Protein AF-0000000083548789 (afdb_homodimer)

Solvent-accessible surface area (backbone atoms only — not comparable to full-atom values): 50582 Å² total; per-residue (Å²): 132,78,58,49,59,59,56,53,53,43,53,48,51,43,50,51,48,50,52,41,48,50,51,41,47,54,51,46,51,50,50,49,52,54,50,52,53,52,49,53,49,50,53,55,50,49,50,51,50,49,52,34,51,51,50,52,55,51,58,64,68,51,67,77,79,74,74,56,68,56,52,54,54,32,48,56,54,71,66,38,31,76,62,40,72,41,51,42,34,34,21,36,82,84,69,48,79,61,34,48,75,57,78,70,80,72,64,95,68,59,84,54,45,68,62,39,51,53,39,13,72,72,68,33,71,45,74,44,79,54,98,46,26,35,42,35,27,31,44,32,63,52,97,95,39,71,65,28,31,38,35,36,51,42,76,41,51,67,60,51,52,50,51,53,51,52,52,51,41,44,54,53,44,42,50,52,38,47,54,53,49,40,52,54,44,46,59,54,47,48,58,58,45,49,45,50,49,44,45,37,50,24,42,54,29,48,75,72,67,40,73,84,69,59,61,78,48,93,51,70,31,60,65,16,52,35,28,53,40,50,52,50,50,49,52,48,46,54,50,46,54,53,50,45,51,52,50,50,51,51,37,51,51,51,50,51,50,50,53,51,52,52,52,50,49,38,52,46,45,48,50,53,34,56,60,53,46,54,42,37,51,53,36,31,52,34,24,50,50,34,49,73,42,66,82,38,61,68,52,40,48,53,31,22,52,49,32,35,51,37,31,52,36,50,51,50,33,36,50,46,52,38,49,46,46,65,55,64,53,52,81,88,62,64,60,65,40,81,41,51,52,37,60,54,51,50,54,54,48,63,71,44,43,64,59,38,52,73,57,45,39,46,80,49,76,51,61,47,92,42,78,44,76,41,40,61,69,54,49,52,54,37,51,52,42,53,50,50,48,39,59,66,46,38,39,84,68,23,42,38,39,38,37,32,46,77,58,90,55,29,38,39,41,35,45,34,22,42,10,49,37,40,51,78,84,48,58,83,44,48,49,36,73,57,35,66,81,77,52,90,65,40,80,73,51,71,74,58,31,44,55,46,23,48,34,50,51,52,37,44,75,64,65,25,49,76,46,75,51,51,39,67,68,61,6,37,35,38,37,35,38,36,70,102,133,76,57,50,59,59,56,52,52,45,52,48,51,44,50,51,47,49,52,41,47,51,50,40,46,53,53,45,52,50,49,49,53,53,49,52,54,51,49,53,50,50,53,54,50,51,50,50,50,49,51,36,49,51,51,52,53,52,59,62,69,51,66,79,82,77,74,61,67,56,50,54,54,31,49,56,56,71,68,38,32,76,61,40,73,41,49,42,33,34,23,37,83,85,70,48,78,58,34,45,73,58,77,71,78,72,61,94,65,57,86,54,45,68,62,39,51,53,40,13,73,73,70,34,73,46,73,45,80,53,98,45,27,36,43,34,26,32,45,33,64,53,97,94,40,73,65,29,30,37,35,37,49,43,76,40,50,68,61,50,52,51,52,53,51,51,52,51,42,46,54,54,44,42,51,52,37,47,54,53,51,41,52,54,45,46,58,56,46,48,59,57,46,49,46,52,48,45,45,37,51,24,43,54,29,47,75,70,67,40,72,84,69,58,61,77,46,93,51,71,33,59,65,17,53,38,29,53,40,50,52,51,50,49,51,48,44,54,49,46,54,52,50,45,50,52,50,52,52,50,37,50,51,50,50,52,49,49,52,50,51,52,52,52,48,38,52,47,45,47,52,54,34,56,60,53,46,54,45,37,52,53,36,31,50,35,23,51,50,36,52,73,42,66,82,40,61,68,51,41,48,52,32,23,50,50,32,34,51,38,30,53,36,51,49,50,32,37,51,45,51,38,48,47,46,64,56,65,52,53,82,87,61,65,59,65,40,82,42,51,52,35,61,54,51,50,52,52,47,63,70,45,44,63,60,38,51,72,56,46,39,45,80,50,77,51,62,47,90,43,78,45,76,40,39,62,70,55,50,52,54,37,51,51,41,52,51,50,47,38,61,68,45,38,39,85,68,24,44,39,38,38,38,33,48,76,58,89,54,29,37,38,40,34,45,34,23,42,10,49,38,40,52,77,85,48,60,83,44,47,49,37,74,57,35,67,83,76,51,92,65,41,83,72,52,71,74,56,30,43,56,48,23,47,35,50,51,50,36,45,74,64,65,24,49,75,46,78,52,50,40,64,68,61,6,37,35,38,39,35,37,36,70,103

Nearest PDB structures (foldseek):
  6rh7-assembly1_B  TM=7.199E-01  e=1.228E-19  Thermotoga maritima
  7zp0-assembly1_A  TM=7.993E-01  e=2.854E-17  Escherichia coli 'BL21-Gold(DE3)pLysS AG'
  3d36-assembly1_A  TM=7.873E-01  e=4.530E-15  Geobacillus stearothermophilus 10
  3d36-assembly1_B  TM=7.666E-01  e=2.774E-15  Geobacillus stearothermophilus 10
  9eut-assembly1_B  TM=3.731E-01  e=9.069E-14  Pseudomonas aeruginosa

Sequence (968 aa):
MKIGIKFKLIAFTGSLLLVVILFLSVFVLNGIKSYQDKEDEAILFKQKDMFEQYFSERSSLGNNGTRDKAELARGSIFNKPWLRTIPASVYDTKGELLSGFKVDGKLNENKEKNTMIEYAMQGKVSFAKKDGVIYFYSPIKYKNGIVAILELEYSVKESALFYDNIKKMFYGTGFAALIFGVILGIIYFFNLTRDIYIMKDSVENIQRGNFHKIQLANRNDELGELSKGIVFMSNTIEKNIEELKVERDSLNNAIDKLKKMDKEQKEFIGNVTHEFKTPITIIKAYAELIGMYENDLCLINDGTTNISKECDRLATMVDKVLNLSALEKYDFEIRKKEVNLKEIIDEICARIMGKIKKNDLTFKSNIEDIIVTIDEESLRHVIINLIDNAIKYNRPSGSIDIECHKNGNKITIIVADTGIGICKEDLPKIFEPFYRVESHRSRETGGAGLGLALVKKLVEKQQGTINVDSKLNEGTIFSIEFSIMKIGIKFKLIAFTGSLLLVVILFLSVFVLNGIKSYQDKEDEAILFKQKDMFEQYFSERSSLGNNGTRDKAELARGSIFNKPWLRTIPASVYDTKGELLSGFKVDGKLNENKEKNTMIEYAMQGKVSFAKKDGVIYFYSPIKYKNGIVAILELEYSVKESALFYDNIKKMFYGTGFAALIFGVILGIIYFFNLTRDIYIMKDSVENIQRGNFHKIQLANRNDELGELSKGIVFMSNTIEKNIEELKVERDSLNNAIDKLKKMDKEQKEFIGNVTHEFKTPITIIKAYAELIGMYENDLCLINDGTTNISKECDRLATMVDKVLNLSALEKYDFEIRKKEVNLKEIIDEICARIMGKIKKNDLTFKSNIEDIIVTIDEESLRHVIINLIDNAIKYNRPSGSIDIECHKNGNKITIIVADTGIGICKEDLPKIFEPFYRVESHRSRETGGAGLGLALVKKLVEKQQGTINVDSKLNEGTIFSIEFSI

Secondary structure (DSSP, 8-state):
----HHHHHHHHHHHHHHHHHHHHHHHHHHHHHHHHHHHHHHHHHHHHHHHHHHHHHHHHH--SS---HHHHHHHHHHH-GGGGSS-EEEE-TTS-EEEES-SSTTSS--TTHHHHHHHHHTT--EEEEETTEEEEEEEEEETTEEEEEEEEEEE-HHHHHHHHHHHHHHHHHHHHHHHHHHHHHHHHHHHHHHHHHHHHHHHHHHHTT-GGG------SSHHHHHHHHHHHHHHHHHHHHHHHHHHHHHHHHHHHHHHHHHHHHHHHHHHHHHHHHHHHHHHHHHHHHHHH-TT-HHHHHHHHHHHHHHHHHHHHHHHHHHHHHHH---GGG---EEEEHHHHHHHHHHHHHHHHHHTT-EEEEEE---EEEE-HHHHHHHHHHHHHHHHHTPPTT-EEEEEEEEETTEEEEEEEE-SS---TTTGGGTTSTT-----TTTTTS---S-HHHHHHHHHHHTT-EEEEEEETTTEEEEEEEEE-/----HHHHHHHHHHHHHHHHHHHHHHHHHHHHHHHHHHHHHHHHHHHHHHHHHHHHHHHHH--SS---HHHHHHHHHHH-GGGGSS-EEEE-TTS-EEEES-SSTTSS--TTHHHHHHHHHTT--EEEEETTEEEEEEEEEETTEEEEEEEEEEE-HHHHHHHHHHHHHHHHHHHHHHHHHHHHHHHHHHHHHHHHHHHHHHHHHHHTT-GGG------SSHHHHHHHHHHHHHHHHHHHHHHHHHHHHHHHHHHHHHHHHHHHHHHHHHHHHHHHHHHHHHHHHHHHHHHH-TT-HHHHHHHHHHHHHHHHHHHHHHHHHHHHHHH---GGG---EEEEHHHHHHHHHHHHHHHHHHTT-EEEEEE---EEEE-HHHHHHHHHHHHHHHHHTPPTT-EEEEEEEEETTEEEEEEEE-SS---TTTGGGTTSTT-----TTTTTS---S-HHHHHHHHHHHTT-EEEEEEETTTEEEEEEEEE-

Foldseek 3Di:
DDDDPLCVQLVVLLVVLVVVLVVVLVVVLVVLVVVLVVVVVVVVVVLLVVLLVQLQVQVVVPPDPPPDSLVSSQVSCPPDPVSPPWWKWKFFLVRHTSHTPDPPVPPPDPVCSVVQSVQQNVQDWDWDDDPQWIWIWHFRDDPHHGGIIMTTIDGRVVVVVVSVVVSVVSVVVSVVVSVVSSVVSSVVVVLVVVLVVLQVVQVVCLVVVNLVSHDQDPDDDPSNVVSVVSNVVSVVVVVVVVVVVVVVVVVVVVVVVVVVVVVVVVVLVVLLVVLLVVLVVLLVVLVVVCVVCVPPPVSVVVSVVSNVVSVVLNVQSVVLSVVLVVLVDDLVRWQWDKDWPVVLLVVLCVVCVVVCVVQQEAEEEAEDGDIDTGRSVLVSLLNNLLVVVLSLFADHNWYWYWYWDDDDQKIKIKIWIQGQWDDPVCQVCLLPFQDDDPDPCVSVRRDSSHSNVSNQVSLVSQVKHWDKDIDGNRTIMIMIMHGD/DDDDPLCVQLVVLLVVLVVVLVVVLVVVLVVLVVVLVVVVVVVVVVLLVVLLVQLQVQVVVPPPDDDDSLVSSQVSCPPDPVSPPWWKWKFFLVRHTSHTPDPPPDPPDPPCSVVQSVQQNVQDWDWDDDPQWIWIWHFRDDPHHGGIIMITIHGRPVVVVVSVVVSVVSVVVSVVVSVVSSVVSSVVVVLVVVLVVLQVVQVVCLVVVNLVSHDQDPDDDPSNVVSVVSNVVSVVVVVVVVVVVVVVVVVVVVVVVVVVVVVVVVVLVVLLVVLLVVLVVLLVVLVVVCVVVVPPPVSVVVSVVSNVQSVVLNVQSVVLSVVLVVLVDDLVRWQWDKDWPVVLLVVLCVVCVVVCVVQQEAEEEAEDGDIDTGRSVLVSLLNNLLVVVLSLFADHNWYWYWYWDDDDQKIKIKIKIQGQWDDPVCQVPLLPFQDDDPDPCVSVRRYRSHSNVSNQVSLVSQVKHWDKDIDGNGTIMIMIMHGD

Organism: NCBI:txid360422

InterPro domains:
  IPR003594 Histidine kinase/HSP90-like ATPase domain [PF02518] (375-482)
  IPR003594 Histidine kinase/HSP90-like ATPase domain [SM00387] (374-484)
  IPR003661 Signal transduction histidine kinase, dimerisation/phosphoacceptor domain [PF00512] (265-328)
  IPR003661 Signal transduction histidine kinase, dimerisation/phosphoacceptor domain [SM00388] (264-330)
  IPR003661 Signal transduction histidine kinase, dimerisation/phosphoacceptor domain [cd00082] (262-325)
  IPR004358 Signal transduction histidine kinase-related protein, C-terminal [PR00344] (411-425)
  IPR004358 Signal transduction histidine kinase-related protein, C-terminal [PR00344] (429-439)
  IPR004358 Signal transduction histidine kinase-related protein, C-terminal [PR00344] (446-464)
  IPR004358 Signal transduction histidine kinase-related protein, C-terminal [PR00344] (470-483)
  IPR005467 Histidine kinase domain [PS50109] (271-484)
  IPR036097 Signal transduction histidine kinase, dimerisation/phosphoacceptor domain superfamily [SSF47384] (250-329)
  IPR036890 Histidine kinase/HSP90-like ATPase superfamily [G3DSA:3.30.565.10] (328-484)
  IPR036890 Histidine kinase/HSP90-like ATPase superfamily [SSF55874] (320-482)
  IPR050351 Bacteriophytochrome/Sensor protein kinase WalK/GraS-like [PTHR45453] (176-482)

Radius of gyration: 65.87 Å; Cα contacts (8 Å, |Δi|>4): 1433; chains: 2; bounding box: 42×192×125 Å

Structure (mmCIF, N/CA/C/O backbone):
data_AF-0000000083548789-model_v1
#
loop_
_entity.id
_entity.type
_entity.pdbx_description
1 polymer 'histidine kinase'
#
loop_
_atom_site.group_PDB
_atom_site.id
_atom_site.type_symbol
_atom_site.label_atom_id
_atom_site.label_alt_id
_atom_site.label_comp_id
_atom_site.label_asym_id
_atom_site.label_entity_id
_atom_site.label_seq_id
_atom_site.pdbx_PDB_ins_code
_atom_site.Cartn_x
_atom_site.Cartn_y
_atom_site.Cartn_z
_atom_site.occupancy
_atom_site.B_iso_or_equiv
_atom_site.auth_seq_id
_atom_site.auth_comp_id
_atom_site.auth_asym_id
_atom_site.auth_atom_id
_atom_site.pdbx_PDB_model_num
ATOM 1 N N . MET A 1 1 ? 15.766 23 -2.227 1 54.34 1 MET A N 1
ATOM 2 C CA . MET A 1 1 ? 15.906 22.469 -0.876 1 54.34 1 MET A CA 1
ATOM 3 C C . MET A 1 1 ? 14.547 22.156 -0.271 1 54.34 1 MET A C 1
ATOM 5 O O . MET A 1 1 ? 13.641 22.984 -0.298 1 54.34 1 MET A O 1
ATOM 9 N N . LYS A 1 2 ? 14.281 21 0.141 1 72.44 2 LYS A N 1
ATOM 10 C CA . LYS A 1 2 ? 13.016 20.5 0.677 1 72.44 2 LYS A CA 1
ATOM 11 C C . LYS A 1 2 ? 12.766 21.047 2.082 1 72.44 2 LYS A C 1
ATOM 13 O O . LYS A 1 2 ? 13.562 20.828 2.99 1 72.44 2 LYS A O 1
ATOM 18 N N . ILE A 1 3 ? 11.805 22 2.174 1 85.25 3 ILE A N 1
ATOM 19 C CA . ILE A 1 3 ? 11.469 22.531 3.494 1 85.25 3 ILE A CA 1
ATOM 20 C C . ILE A 1 3 ? 10.469 21.594 4.18 1 85.25 3 ILE A C 1
ATOM 22 O O . ILE A 1 3 ? 9.445 21.25 3.6 1 85.25 3 ILE A O 1
ATOM 26 N N . GLY A 1 4 ? 10.75 21.25 5.418 1 92 4 GLY A N 1
ATOM 27 C CA . GLY A 1 4 ? 9.914 20.328 6.164 1 92 4 GLY A CA 1
ATOM 28 C C . GLY A 1 4 ? 8.562 20.891 6.539 1 92 4 GLY A C 1
ATOM 29 O O . GLY A 1 4 ? 8.422 22.109 6.703 1 92 4 GLY A O 1
ATOM 30 N N . ILE A 1 5 ? 7.613 20.078 6.535 1 93.12 5 ILE A N 1
ATOM 31 C CA . ILE A 1 5 ? 6.246 20.469 6.84 1 93.12 5 ILE A CA 1
ATOM 32 C C . ILE A 1 5 ? 6.195 21.109 8.227 1 93.12 5 ILE A C 1
ATOM 34 O O . ILE A 1 5 ? 5.438 22.062 8.461 1 93.12 5 ILE A O 1
ATOM 38 N N . LYS A 1 6 ? 7.07 20.672 9.148 1 93.06 6 LYS A N 1
ATOM 39 C CA . LYS A 1 6 ? 7.129 21.219 10.5 1 93.06 6 LYS A CA 1
ATOM 40 C C . LYS A 1 6 ? 7.551 22.688 10.477 1 93.06 6 LYS A C 1
ATOM 42 O O . LYS A 1 6 ? 6.898 23.531 11.086 1 93.06 6 LYS A O 1
ATOM 47 N N . PHE A 1 7 ? 8.57 22.969 9.742 1 94.06 7 PHE A N 1
ATOM 48 C CA . PHE A 1 7 ? 9.078 24.328 9.633 1 94.06 7 PHE A CA 1
ATOM 49 C C . PHE A 1 7 ? 8.062 25.234 8.945 1 94.06 7 PHE A C 1
ATOM 51 O O . PHE A 1 7 ? 7.883 26.391 9.336 1 94.06 7 PHE A O 1
ATOM 58 N N . LYS A 1 8 ? 7.422 24.734 7.969 1 94.06 8 LYS A N 1
ATOM 59 C CA . LYS A 1 8 ? 6.43 25.531 7.242 1 94.06 8 LYS A CA 1
ATOM 60 C C . LYS A 1 8 ? 5.277 25.938 8.148 1 94.06 8 LYS A C 1
ATOM 62 O O . LYS A 1 8 ? 4.844 27.094 8.125 1 94.06 8 LYS A O 1
ATOM 67 N N . LEU A 1 9 ? 4.824 25.031 8.984 1 94.56 9 LEU A N 1
ATOM 68 C CA . LEU A 1 9 ? 3.699 25.297 9.883 1 94.56 9 LEU A CA 1
ATOM 69 C C . LEU A 1 9 ? 4.086 26.281 10.969 1 94.56 9 LEU A C 1
ATOM 71 O O . LEU A 1 9 ? 3.326 27.203 11.273 1 94.56 9 LEU A O 1
ATOM 75 N N . ILE A 1 10 ? 5.289 26.125 11.469 1 94.12 10 ILE A N 1
ATOM 76 C CA . ILE A 1 10 ? 5.777 27.016 12.516 1 94.12 10 ILE A CA 1
ATOM 77 C C . ILE A 1 10 ? 6.012 28.406 11.945 1 94.12 10 ILE A C 1
ATOM 79 O O . ILE A 1 10 ? 5.656 29.406 12.578 1 94.12 10 ILE A O 1
ATOM 83 N N . ALA A 1 11 ? 6.621 28.438 10.758 1 94.81 11 ALA A N 1
ATOM 84 C CA . ALA A 1 11 ? 6.883 29.719 10.102 1 94.81 11 ALA A CA 1
ATOM 85 C C . ALA A 1 11 ? 5.582 30.453 9.797 1 94.81 11 ALA A C 1
ATOM 87 O O . ALA A 1 11 ? 5.5 31.672 9.961 1 94.81 11 ALA A O 1
ATOM 88 N N . PHE A 1 12 ? 4.594 29.719 9.43 1 95.31 12 PHE A N 1
ATOM 89 C CA . PHE A 1 12 ? 3.297 30.328 9.148 1 95.31 12 PHE A CA 1
ATOM 90 C C . PHE A 1 12 ? 2.678 30.875 10.422 1 95.31 12 PHE A C 1
ATOM 92 O O . PHE A 1 12 ? 2.199 32.031 10.438 1 95.31 12 PHE A O 1
ATOM 99 N N . THR A 1 13 ? 2.68 30.094 11.445 1 94 13 THR A N 1
ATOM 100 C CA . THR A 1 13 ? 2.086 30.516 12.711 1 94 13 THR A CA 1
ATOM 101 C C . THR A 1 13 ? 2.799 31.734 13.266 1 94 13 THR A C 1
ATOM 103 O O . THR A 1 13 ? 2.152 32.688 13.734 1 94 13 THR A O 1
ATOM 106 N N . GLY A 1 14 ? 4.129 31.688 13.203 1 95.12 14 GLY A N 1
ATOM 107 C CA . GLY A 1 14 ? 4.902 32.844 13.656 1 95.12 14 GLY A CA 1
ATOM 108 C C . GLY A 1 14 ? 4.613 34.094 12.867 1 95.12 14 GLY A C 1
ATOM 109 O O . GLY A 1 14 ? 4.461 35.156 13.445 1 95.12 14 GLY A O 1
ATOM 110 N N . SER A 1 15 ? 4.512 33.938 11.578 1 95.81 15 SER A N 1
ATOM 111 C CA . SER A 1 15 ? 4.211 35.094 10.719 1 95.81 15 SER A CA 1
ATOM 112 C C . SER A 1 15 ? 2.811 35.625 10.984 1 95.81 15 SER A C 1
ATOM 114 O O . SER A 1 15 ? 2.594 36.844 10.961 1 95.81 15 SER A O 1
ATOM 116 N N . LEU A 1 16 ? 1.87 34.688 11.172 1 95.25 16 LEU A N 1
ATOM 117 C CA . LEU A 1 16 ? 0.494 35.094 11.461 1 95.25 16 LEU A CA 1
ATOM 118 C C . LEU A 1 16 ? 0.41 35.844 12.766 1 95.25 16 LEU A C 1
ATOM 120 O O . LEU A 1 16 ? -0.262 36.875 12.844 1 95.25 16 LEU A O 1
ATOM 124 N N . LEU A 1 17 ? 1.098 35.375 13.773 1 95.69 17 LEU A N 1
ATOM 125 C CA . LEU A 1 17 ? 1.132 36.062 15.062 1 95.69 17 LEU A CA 1
ATOM 126 C C . LEU A 1 17 ? 1.761 37.438 14.938 1 95.69 17 LEU A C 1
ATOM 128 O O . LEU A 1 17 ? 1.265 38.406 15.523 1 95.69 17 LEU A O 1
ATOM 132 N N . LEU A 1 18 ? 2.822 37.5 14.18 1 95.38 18 LEU A N 1
ATOM 133 C CA . LEU A 1 18 ? 3.521 38.75 13.984 1 95.38 18 LEU A CA 1
ATOM 134 C C . LEU A 1 18 ? 2.613 39.781 13.305 1 95.38 18 LEU A C 1
ATOM 136 O O . LEU A 1 18 ? 2.574 40.938 13.711 1 95.38 18 LEU A O 1
ATOM 140 N N . VAL A 1 19 ? 1.877 39.375 12.312 1 94.06 19 VAL A N 1
ATOM 141 C CA . VAL A 1 19 ? 0.982 40.25 11.57 1 94.06 19 VAL A CA 1
ATOM 142 C C . VAL A 1 19 ? -0.124 40.781 12.484 1 94.06 19 VAL A C 1
ATOM 144 O O . VAL A 1 19 ? -0.461 41.969 12.461 1 94.06 19 VAL A O 1
ATOM 147 N N . VAL A 1 20 ? -0.667 39.875 13.32 1 93.5 20 VAL A N 1
ATOM 148 C CA . VAL A 1 20 ? -1.769 40.219 14.203 1 93.5 20 VAL A CA 1
ATOM 149 C C . VAL A 1 20 ? -1.275 41.188 15.273 1 93.5 20 VAL A C 1
ATOM 151 O O . VAL A 1 20 ? -1.944 42.188 15.586 1 93.5 20 VAL A O 1
ATOM 154 N N . ILE A 1 21 ? -0.069 40.938 15.82 1 94.19 21 ILE A N 1
ATOM 155 C CA . ILE A 1 21 ? 0.51 41.812 16.859 1 94.19 21 ILE A CA 1
ATOM 156 C C . ILE A 1 21 ? 0.807 43.188 16.266 1 94.19 21 ILE A C 1
ATOM 158 O O . ILE A 1 21 ? 0.496 44.219 16.891 1 94.19 21 ILE A O 1
ATOM 162 N N . LEU A 1 22 ? 1.375 43.25 15.078 1 93.88 22 LEU A N 1
ATOM 163 C CA . LEU A 1 22 ? 1.689 44.5 14.422 1 93.88 22 LEU A CA 1
ATOM 164 C C . LEU A 1 22 ? 0.417 45.281 14.094 1 93.88 22 LEU A C 1
ATOM 166 O O . LEU A 1 22 ? 0.37 46.5 14.242 1 93.88 22 LEU A O 1
ATOM 170 N N . PHE A 1 23 ? -0.598 44.531 13.656 1 93.69 23 PHE A N 1
ATOM 171 C CA . PHE A 1 23 ? -1.876 45.156 13.336 1 93.69 23 PHE A CA 1
ATOM 172 C C . PHE A 1 23 ? -2.496 45.781 14.578 1 93.69 23 PHE A C 1
ATOM 174 O O . PHE A 1 23 ? -2.908 46.969 14.547 1 93.69 23 PHE A O 1
ATOM 181 N N . LEU A 1 24 ? -2.518 45.062 15.617 1 92.44 24 LEU A N 1
ATOM 182 C CA . LEU A 1 24 ? -3.092 45.562 16.859 1 92.44 24 LEU A CA 1
ATOM 183 C C . LEU A 1 24 ? -2.303 46.75 17.391 1 92.44 24 LEU A C 1
ATOM 185 O O . LEU A 1 24 ? -2.887 47.75 17.797 1 92.44 24 LEU A O 1
ATOM 189 N N . SER A 1 25 ? -0.961 46.656 17.344 1 93.25 25 SER A N 1
ATOM 190 C CA . SER A 1 25 ? -0.085 47.688 17.875 1 93.25 25 SER A CA 1
ATOM 191 C C . SER A 1 25 ? -0.228 49 17.078 1 93.25 25 SER A C 1
ATOM 193 O O . SER A 1 25 ? -0.414 50.062 17.672 1 93.25 25 SER A O 1
ATOM 195 N N . VAL A 1 26 ? -0.231 48.969 15.789 1 93.38 26 VAL A N 1
ATOM 196 C CA . VAL A 1 26 ? -0.266 50.156 14.945 1 93.38 26 VAL A CA 1
ATOM 197 C C . VAL A 1 26 ? -1.623 50.844 15.07 1 93.38 26 VAL A C 1
ATOM 199 O O . VAL A 1 26 ? -1.696 52.062 15.203 1 93.38 26 VAL A O 1
ATOM 202 N N . PHE A 1 27 ? -2.676 50.031 15.156 1 93.31 27 PHE A N 1
ATOM 203 C CA . PHE A 1 27 ? -4.012 50.625 15.188 1 93.31 27 PHE A CA 1
ATOM 204 C C . PHE A 1 27 ? -4.293 51.25 16.547 1 93.31 27 PHE A C 1
ATOM 206 O O . PHE A 1 27 ? -4.84 52.375 16.609 1 93.31 27 PHE A O 1
ATOM 213 N N . VAL A 1 28 ? -3.898 50.594 17.594 1 92.75 28 VAL A N 1
ATOM 214 C CA . VAL A 1 28 ? -4.145 51.125 18.938 1 92.75 28 VAL A CA 1
ATOM 215 C C . VAL A 1 28 ? -3.281 52.375 19.156 1 92.75 28 VAL A C 1
ATOM 217 O O . VAL A 1 28 ? -3.758 53.375 19.688 1 92.75 28 VAL A O 1
ATOM 220 N N . LEU A 1 29 ? -2.016 52.312 18.719 1 93.88 29 LEU A N 1
ATOM 221 C CA . LEU A 1 29 ? -1.115 53.438 18.906 1 93.88 29 LEU A CA 1
ATOM 222 C C . LEU A 1 29 ? -1.585 54.656 18.078 1 93.88 29 LEU A C 1
ATOM 224 O O . LEU A 1 29 ? -1.535 55.781 18.562 1 93.88 29 LEU A O 1
ATOM 228 N N . ASN A 1 30 ? -2.072 54.438 16.922 1 93.75 30 ASN A N 1
ATOM 229 C CA . ASN A 1 30 ? -2.635 55.5 16.109 1 93.75 30 ASN A CA 1
ATOM 230 C C . ASN A 1 30 ? -3.898 56.094 16.75 1 93.75 30 ASN A C 1
ATOM 232 O O . ASN A 1 30 ? -4.148 57.281 16.672 1 93.75 30 ASN A O 1
ATOM 236 N N . GLY A 1 31 ? -4.656 55.156 17.328 1 90.88 31 GLY A N 1
ATOM 237 C CA . GLY A 1 31 ? -5.836 55.625 18.047 1 90.88 31 GLY A CA 1
ATOM 238 C C . GLY A 1 31 ? -5.508 56.5 19.234 1 90.88 31 GLY A C 1
ATOM 239 O O . GLY A 1 31 ? -6.172 57.5 19.469 1 90.88 31 GLY A O 1
ATOM 240 N N . ILE A 1 32 ? -4.449 56.156 19.938 1 91.56 32 ILE A N 1
ATOM 241 C CA . ILE A 1 32 ? -4.008 56.938 21.109 1 91.56 32 ILE A CA 1
ATOM 242 C C . ILE A 1 32 ? -3.51 58.281 20.656 1 91.56 32 ILE A C 1
ATOM 244 O O . ILE A 1 32 ? -3.871 59.312 21.25 1 91.56 32 ILE A O 1
ATOM 248 N N . LYS A 1 33 ? -2.717 58.281 19.609 1 92.19 33 LYS A N 1
ATOM 249 C CA . LYS A 1 33 ? -2.201 59.562 19.078 1 92.19 33 LYS A CA 1
ATOM 250 C C . LYS A 1 33 ? -3.336 60.469 18.641 1 92.19 33 LYS A C 1
ATOM 252 O O . LYS A 1 33 ? -3.334 61.656 18.953 1 92.19 33 LYS A O 1
ATOM 257 N N . SER A 1 34 ? -4.297 59.969 18 1 91.62 34 SER A N 1
ATOM 258 C CA . SER A 1 34 ? -5.449 60.75 17.531 1 91.62 34 SER A CA 1
ATOM 259 C C . SER A 1 34 ? -6.254 61.281 18.703 1 91.62 34 SER A C 1
ATOM 261 O O . SER A 1 34 ? -6.727 62.438 18.656 1 91.62 34 SER A O 1
ATOM 263 N N . TYR A 1 35 ? -6.391 60.438 19.719 1 89 35 TYR A N 1
ATOM 264 C CA . TYR A 1 35 ? -7.121 60.875 20.906 1 89 35 TYR A CA 1
ATOM 265 C C . TYR A 1 35 ? -6.395 62.031 21.609 1 89 35 TYR A C 1
ATOM 267 O O . TYR A 1 35 ? -7.02 63 22.031 1 89 35 TYR A O 1
ATOM 275 N N . GLN A 1 36 ? -5.082 61.938 21.766 1 88.88 36 GLN A N 1
ATOM 276 C CA . GLN A 1 36 ? -4.285 62.969 22.422 1 88.88 36 GLN A CA 1
ATOM 277 C C . GLN A 1 36 ? -4.348 64.25 21.672 1 88.88 36 GLN A C 1
ATOM 279 O O . GLN A 1 36 ? -4.48 65.312 22.266 1 88.88 36 GLN A O 1
ATOM 284 N N . ASP A 1 37 ? -4.316 64.188 20.344 1 89.94 37 ASP A N 1
ATOM 285 C CA . ASP A 1 37 ? -4.402 65.375 19.516 1 89.94 37 ASP A CA 1
ATOM 286 C C . ASP A 1 37 ? -5.75 66.125 19.703 1 89.94 37 ASP A C 1
ATOM 288 O O . ASP A 1 37 ? -5.812 67.312 19.844 1 89.94 37 ASP A O 1
ATOM 292 N N . LYS A 1 38 ? -6.793 65.375 19.766 1 88.94 38 LYS A N 1
ATOM 293 C CA . LYS A 1 38 ? -8.125 65.938 19.953 1 88.94 38 LYS A CA 1
ATOM 294 C C . LYS A 1 38 ? -8.281 66.562 21.328 1 88.94 38 LYS A C 1
ATOM 296 O O . LYS A 1 38 ? -8.922 67.625 21.484 1 88.94 38 LYS A O 1
ATOM 301 N N . GLU A 1 39 ? -7.703 65.875 22.297 1 85.88 39 GLU A N 1
ATOM 302 C CA . GLU A 1 39 ? -7.754 66.375 23.656 1 85.88 39 GLU A CA 1
ATOM 303 C C . GLU A 1 39 ? -7.004 67.688 23.797 1 85.88 39 GLU A C 1
ATOM 305 O O . GLU A 1 39 ? -7.484 68.625 24.438 1 85.88 39 GLU A O 1
ATOM 310 N N . ASP A 1 40 ? -5.793 67.75 23.172 1 86.5 40 ASP A N 1
ATOM 311 C CA . ASP A 1 40 ? -5.004 68.938 23.188 1 86.5 40 ASP A CA 1
ATOM 312 C C . ASP A 1 40 ? -5.777 70.125 22.547 1 86.5 40 ASP A C 1
ATOM 314 O O . ASP A 1 40 ? -5.82 71.188 23.109 1 86.5 40 ASP A O 1
ATOM 318 N N . GLU A 1 41 ? -6.414 69.875 21.484 1 88.19 41 GLU A N 1
ATOM 319 C CA . GLU A 1 41 ? -7.203 70.875 20.797 1 88.19 41 GLU A CA 1
ATOM 320 C C . GLU A 1 41 ? -8.367 71.375 21.656 1 88.19 41 GLU A C 1
ATOM 322 O O . GLU A 1 41 ? -8.633 72.562 21.75 1 88.19 41 GLU A O 1
ATOM 327 N N . ALA A 1 42 ? -9 70.438 22.266 1 84.25 42 ALA A N 1
ATOM 328 C CA . ALA A 1 42 ? -10.148 70.75 23.109 1 84.25 42 ALA A CA 1
ATOM 329 C C . ALA A 1 42 ? -9.734 71.688 24.281 1 84.25 42 ALA A C 1
ATOM 331 O O . ALA A 1 42 ? -10.453 72.562 24.641 1 84.25 42 ALA A O 1
ATOM 332 N N . ILE A 1 43 ? -8.578 71.312 24.859 1 82.12 43 ILE A N 1
ATOM 333 C CA . ILE A 1 43 ? -8.07 72.062 25.984 1 82.12 43 ILE A CA 1
ATOM 334 C C . ILE A 1 43 ? -7.742 73.5 25.547 1 82.12 43 ILE A C 1
ATOM 336 O O . ILE A 1 43 ? -8.102 74.438 26.219 1 82.12 43 ILE A O 1
ATOM 340 N N . LEU A 1 44 ? -7.117 73.688 24.422 1 86.5 44 LEU A N 1
ATOM 341 C CA . LEU A 1 44 ? -6.703 75 23.906 1 86.5 44 LEU A CA 1
ATOM 342 C C . LEU A 1 44 ? -7.914 75.875 23.516 1 86.5 44 LEU A C 1
ATOM 344 O O . LEU A 1 44 ? -7.977 77.062 23.844 1 86.5 44 LEU A O 1
ATOM 348 N N . PHE A 1 45 ? -8.891 75.25 22.953 1 85.94 45 PHE A N 1
ATOM 349 C CA . PHE A 1 45 ? -10.086 76 22.562 1 85.94 45 PHE A CA 1
ATOM 350 C C . PHE A 1 45 ? -10.906 76.375 23.781 1 85.94 45 PHE A C 1
ATOM 352 O O . PHE A 1 45 ? -11.516 77.438 23.828 1 85.94 45 PHE A O 1
ATOM 359 N N . LYS A 1 46 ? -10.953 75.438 24.688 1 80.62 46 LYS A N 1
ATOM 360 C CA . LYS A 1 46 ? -11.656 75.75 25.922 1 80.62 46 LYS A CA 1
ATOM 361 C C . LYS A 1 46 ? -11.023 76.938 26.625 1 80.62 46 LYS A C 1
ATOM 363 O O . LYS A 1 46 ? -11.727 77.812 27.156 1 80.62 46 LYS A O 1
ATOM 368 N N . GLN A 1 47 ? -9.703 76.938 26.656 1 78.81 47 GLN A N 1
ATOM 369 C CA . GLN A 1 47 ? -8.984 78.062 27.25 1 78.81 47 GLN A CA 1
ATOM 370 C C . GLN A 1 47 ? -9.258 79.312 26.5 1 78.81 47 GLN A C 1
ATOM 372 O O . GLN A 1 47 ? -9.445 80.375 27.109 1 78.81 47 GLN A O 1
ATOM 377 N N . LYS A 1 48 ? -9.258 79.25 25.234 1 82.38 48 LYS A N 1
ATOM 378 C CA . LYS A 1 48 ? -9.594 80.438 24.406 1 82.38 48 LYS A CA 1
ATOM 379 C C . LYS A 1 48 ? -10.984 80.938 24.734 1 82.38 48 LYS A C 1
ATOM 381 O O . LYS A 1 48 ? -11.164 82.188 24.891 1 82.38 48 LYS A O 1
ATOM 386 N N . ASP A 1 49 ? -11.914 80.062 24.859 1 79.88 49 ASP A N 1
ATOM 387 C CA . ASP A 1 49 ? -13.289 80.438 25.156 1 79.88 49 ASP A CA 1
ATOM 388 C C . ASP A 1 49 ? -13.383 81.125 26.531 1 79.88 49 ASP A C 1
ATOM 390 O O . ASP A 1 49 ? -14.141 82.062 26.719 1 79.88 49 ASP A O 1
ATOM 394 N N . MET A 1 50 ? -12.625 80.562 27.422 1 75.06 50 MET A N 1
ATOM 395 C CA . MET A 1 50 ? -12.602 81.188 28.766 1 75.06 50 MET A CA 1
ATOM 396 C C . MET A 1 50 ? -12.039 82.562 28.734 1 75.06 50 MET A C 1
ATOM 398 O O . MET A 1 50 ? -12.555 83.438 29.406 1 75.06 50 MET A O 1
ATOM 402 N N . PHE A 1 51 ? -11 82.812 28.016 1 75.38 51 PHE A N 1
ATOM 403 C CA . PHE A 1 51 ? -10.398 84.125 27.859 1 75.38 51 PHE A CA 1
ATOM 404 C C . PHE A 1 51 ? -11.383 85.125 27.219 1 75.38 51 PHE A C 1
ATOM 406 O O . PHE A 1 51 ? -11.508 86.25 27.656 1 75.38 51 PHE A O 1
ATOM 413 N N . GLU A 1 52 ? -12.039 84.625 26.266 1 77.75 52 GLU A N 1
ATOM 414 C CA . GLU A 1 52 ? -13.008 85.438 25.562 1 77.75 52 GLU A CA 1
ATOM 415 C C . GLU A 1 52 ? -14.172 85.812 26.484 1 77.75 52 GLU A C 1
ATOM 417 O O . GLU A 1 52 ? -14.641 86.938 26.453 1 77.75 52 GLU A O 1
ATOM 422 N N . GLN A 1 53 ? -14.57 84.875 27.188 1 75.12 53 GLN A N 1
ATOM 423 C CA . GLN A 1 53 ? -15.664 85.125 28.109 1 75.12 53 GLN A CA 1
ATOM 424 C C . GLN A 1 53 ? -15.25 86.125 29.203 1 75.12 53 GLN A C 1
ATOM 426 O O . GLN A 1 53 ? -16.031 87.062 29.562 1 75.12 53 GLN A O 1
ATOM 431 N N . TYR A 1 54 ? -14.094 85.875 29.734 1 71.12 54 TYR A N 1
ATOM 432 C CA . TYR A 1 54 ? -13.594 86.812 30.766 1 71.12 54 TYR A CA 1
ATOM 433 C C . TYR A 1 54 ? -13.43 88.188 30.234 1 71.12 54 TYR A C 1
ATOM 435 O O . TYR A 1 54 ? -13.766 89.188 30.922 1 71.12 54 TYR A O 1
ATOM 443 N N . PHE A 1 55 ? -12.93 88.312 29.109 1 71.19 55 PHE A N 1
ATOM 444 C CA . PHE A 1 55 ? -12.766 89.625 28.469 1 71.19 55 PHE A CA 1
ATOM 445 C C . PHE A 1 55 ? -14.117 90.312 28.266 1 71.19 55 PHE A C 1
ATOM 447 O O . PHE A 1 55 ? -14.25 91.5 28.469 1 71.19 55 PHE A O 1
ATOM 454 N N . SER A 1 56 ? -15.016 89.562 27.922 1 72.5 56 SER A N 1
ATOM 455 C CA . SER A 1 56 ? -16.359 90.125 27.672 1 72.5 56 SER A CA 1
ATOM 456 C C . SER A 1 56 ? -16.984 90.562 28.969 1 72.5 56 SER A C 1
ATOM 458 O O . SER A 1 56 ? -17.656 91.625 28.984 1 72.5 56 SER A O 1
ATOM 460 N N . GLU A 1 57 ? -16.766 89.875 29.984 1 69.75 57 GLU A N 1
ATOM 461 C CA . GLU A 1 57 ? -17.344 90.25 31.281 1 69.75 57 GLU A CA 1
ATOM 462 C C . GLU A 1 57 ? -16.703 91.5 31.844 1 69.75 57 GLU A C 1
ATOM 464 O O . GLU A 1 57 ? -17.391 92.375 32.406 1 69.75 57 GLU A O 1
ATOM 469 N N . ARG A 1 58 ? -15.43 91.625 31.75 1 67 58 ARG A N 1
ATOM 470 C CA . ARG A 1 58 ? -14.711 92.75 32.312 1 67 58 ARG A CA 1
ATOM 471 C C . ARG A 1 58 ? -14.969 94 31.469 1 67 58 ARG A C 1
ATOM 473 O O . ARG A 1 58 ? -15.008 95.125 32 1 67 58 ARG A O 1
ATOM 480 N N . SER A 1 59 ? -15.062 93.812 30.25 1 65.19 59 SER A N 1
ATOM 481 C CA . SER A 1 59 ? -15.359 94.938 29.375 1 65.19 59 SER A CA 1
ATOM 482 C C . SER A 1 59 ? -16.75 95.5 29.625 1 65.19 59 SER A C 1
ATOM 484 O O . SER A 1 59 ? -17 96.688 29.469 1 65.19 59 SER A O 1
ATOM 486 N N . SER A 1 60 ? -17.625 94.688 30.047 1 60.47 60 SER A N 1
ATOM 487 C CA . SER A 1 60 ? -18.969 95.125 30.359 1 60.47 60 SER A CA 1
ATOM 488 C C . SER A 1 60 ? -19.016 95.875 31.688 1 60.47 60 SER A C 1
ATOM 490 O O . SER A 1 60 ? -19.812 96.812 31.844 1 60.47 60 SER A O 1
ATOM 492 N N . LEU A 1 61 ? -18.203 95.562 32.688 1 54 61 LEU A N 1
ATOM 493 C CA . LEU A 1 61 ? -18.172 96.25 34 1 54 61 LEU A CA 1
ATOM 494 C C . LEU A 1 61 ? -17.406 97.562 33.906 1 54 61 LEU A C 1
ATOM 496 O O . LEU A 1 61 ? -17.609 98.438 34.75 1 54 61 LEU A O 1
ATOM 500 N N . GLY A 1 62 ? -16.391 97.625 33.188 1 51.94 62 GLY A N 1
ATOM 501 C CA . GLY A 1 62 ? -15.594 98.812 33.062 1 51.94 62 GLY A CA 1
ATOM 502 C C . GLY A 1 62 ? -16.25 99.875 32.188 1 51.94 62 GLY A C 1
ATOM 503 O O . GLY A 1 62 ? -15.641 100.375 31.234 1 51.94 62 GLY A O 1
ATOM 504 N N . ASN A 1 63 ? -17.562 100 32.25 1 45.41 63 ASN A N 1
ATOM 505 C CA . ASN A 1 63 ? -18.172 101.125 31.516 1 45.41 63 ASN A CA 1
ATOM 506 C C . ASN A 1 63 ? -17.469 102.438 31.859 1 45.41 63 ASN A C 1
ATOM 508 O O . ASN A 1 63 ? -17.875 103.5 31.375 1 45.41 63 ASN A O 1
ATOM 512 N N . ASN A 1 64 ? -17.156 102.75 33.094 1 37.94 64 ASN A N 1
ATOM 513 C CA . ASN A 1 64 ? -16.641 104.125 33.344 1 37.94 64 ASN A CA 1
ATOM 514 C C . ASN A 1 64 ? -15.211 104.25 32.875 1 37.94 64 ASN A C 1
ATOM 516 O O . ASN A 1 64 ? -14.281 103.75 33.469 1 37.94 64 ASN A O 1
ATOM 520 N N . GLY A 1 65 ? -14.82 105.062 31.766 1 41.62 65 GLY A N 1
ATOM 521 C CA . GLY A 1 65 ? -13.828 105.812 30.984 1 41.62 65 GLY A CA 1
ATOM 522 C C . GLY A 1 65 ? -12.578 105 30.703 1 41.62 65 GLY A C 1
ATOM 523 O O . GLY A 1 65 ? -11.547 105.562 30.344 1 41.62 65 GLY A O 1
ATOM 524 N N . THR A 1 66 ? -12.227 104.062 31.484 1 45.03 66 THR A N 1
ATOM 525 C CA . THR A 1 66 ? -10.867 103.562 31.266 1 45.03 66 THR A CA 1
ATOM 526 C C . THR A 1 66 ? -10.734 102.938 29.906 1 45.03 66 THR A C 1
ATOM 528 O O . THR A 1 66 ? -11.398 101.938 29.625 1 45.03 66 THR A O 1
ATOM 531 N N . ARG A 1 67 ? -10.383 103.625 28.969 1 50.12 67 ARG A N 1
ATOM 532 C CA . ARG A 1 67 ? -10.055 103.75 27.562 1 50.12 67 ARG A CA 1
ATOM 533 C C . ARG A 1 67 ? -9.242 102.562 27.094 1 50.12 67 ARG A C 1
ATOM 535 O O . ARG A 1 67 ? -9.266 102.188 25.922 1 50.12 67 ARG A O 1
ATOM 542 N N . ASP A 1 68 ? -8.227 101.938 27.688 1 54.72 68 ASP A N 1
ATOM 543 C CA . ASP A 1 68 ? -7.23 101.188 26.922 1 54.72 68 ASP A CA 1
ATOM 544 C C . ASP A 1 68 ? -7.48 99.688 27.016 1 54.72 68 ASP A C 1
ATOM 546 O O . ASP A 1 68 ? -7.27 99.062 28.062 1 54.72 68 ASP A O 1
ATOM 550 N N . LYS A 1 69 ? -8.414 99.125 26.156 1 59.38 69 LYS A N 1
ATOM 551 C CA . LYS A 1 69 ? -8.727 97.688 25.938 1 59.38 69 LYS A CA 1
ATOM 552 C C . LYS A 1 69 ? -7.492 96.812 26.156 1 59.38 69 LYS A C 1
ATOM 554 O O . LYS A 1 69 ? -7.605 95.688 26.641 1 59.38 69 LYS A O 1
ATOM 559 N N . ALA A 1 70 ? -6.453 97.375 25.859 1 55.81 70 ALA A N 1
ATOM 560 C CA . ALA A 1 70 ? -5.191 96.688 26.062 1 55.81 70 ALA A CA 1
ATOM 561 C C . ALA A 1 70 ? -4.922 96.438 27.547 1 55.81 70 ALA A C 1
ATOM 563 O O . ALA A 1 70 ? -4.434 95.375 27.938 1 55.81 70 ALA A O 1
ATOM 564 N N . GLU A 1 71 ? -5.359 97.375 28.266 1 57.75 71 GLU A N 1
ATOM 565 C CA . GLU A 1 71 ? -5.145 97.25 29.703 1 57.75 71 GLU A CA 1
ATOM 566 C C . GLU A 1 71 ? -6.078 96.25 30.344 1 57.75 71 GLU A C 1
ATOM 568 O O . GLU A 1 71 ? -5.688 95.5 31.266 1 57.75 71 GLU A O 1
ATOM 573 N N . LEU A 1 72 ? -7.215 96.25 29.891 1 57.19 72 LEU A N 1
ATOM 574 C CA . LEU A 1 72 ? -8.164 95.25 30.375 1 57.19 72 LEU A CA 1
ATOM 575 C C . LEU A 1 72 ? -7.703 93.812 30.031 1 57.19 72 LEU A C 1
ATOM 577 O O . LEU A 1 72 ? -7.824 92.875 30.844 1 57.19 72 LEU A O 1
ATOM 581 N N . ALA A 1 73 ? -7.23 93.812 28.797 1 58.09 73 ALA A N 1
ATOM 582 C CA . ALA A 1 73 ? -6.703 92.5 28.391 1 58.09 73 ALA A CA 1
ATOM 583 C C . ALA A 1 73 ? -5.531 92.062 29.266 1 58.09 73 ALA A C 1
ATOM 585 O O . ALA A 1 73 ? -5.418 90.938 29.656 1 58.09 73 ALA A O 1
ATOM 586 N N . ARG A 1 74 ? -4.746 93.062 29.562 1 57.06 74 ARG A N 1
ATOM 587 C CA . ARG A 1 74 ? -3.619 92.875 30.453 1 57.06 74 ARG A CA 1
ATOM 588 C C . ARG A 1 74 ? -4.098 92.375 31.828 1 57.06 74 ARG A C 1
ATOM 590 O O . ARG A 1 74 ? -3.523 91.5 32.438 1 57.06 74 ARG A O 1
ATOM 597 N N . GLY A 1 75 ? -5.07 93.062 32.312 1 54.94 75 GLY A N 1
ATOM 598 C CA . GLY A 1 75 ? -5.598 92.75 33.625 1 54.94 75 GLY A CA 1
ATOM 599 C C . GLY A 1 75 ? -6.273 91.438 33.688 1 54.94 75 GLY A C 1
ATOM 600 O O . GLY A 1 75 ? -6.305 90.812 34.75 1 54.94 75 GLY A O 1
ATOM 601 N N . SER A 1 76 ? -6.848 91 32.625 1 51.84 76 SER A N 1
ATOM 602 C CA . SER A 1 76 ? -7.578 89.75 32.594 1 51.84 76 SER A CA 1
ATOM 603 C C . SER A 1 76 ? -6.629 88.562 32.688 1 51.84 76 SER A C 1
ATOM 605 O O . SER A 1 76 ? -6.996 87.5 33.219 1 51.84 76 SER A O 1
ATOM 607 N N . ILE A 1 77 ? -5.496 88.688 32.062 1 52.47 77 ILE A N 1
ATOM 608 C CA . ILE A 1 77 ? -4.578 87.562 32.062 1 52.47 77 ILE A CA 1
ATOM 609 C C . ILE A 1 77 ? -4.012 87.312 33.438 1 52.47 77 ILE A C 1
ATOM 611 O O . ILE A 1 77 ? -3.834 86.188 33.875 1 52.47 77 ILE A O 1
ATOM 615 N N . PHE A 1 78 ? -3.865 88.5 34.188 1 48.78 78 PHE A N 1
ATOM 616 C CA . PHE A 1 78 ? -3.025 88.375 35.344 1 48.78 78 PHE A CA 1
ATOM 617 C C . PHE A 1 78 ? -3.873 88.062 36.594 1 48.78 78 PHE A C 1
ATOM 619 O O . PHE A 1 78 ? -3.383 87.5 37.562 1 48.78 78 PHE A O 1
ATOM 626 N N . ASN A 1 79 ? -5.176 88.312 36.469 1 45.25 79 ASN A N 1
ATOM 627 C CA . ASN A 1 79 ? -5.789 88.375 37.781 1 45.25 79 ASN A CA 1
ATOM 628 C C . ASN A 1 79 ? -6.547 87.062 38.094 1 45.25 79 ASN A C 1
ATOM 630 O O . ASN A 1 79 ? -7.008 86.875 39.219 1 45.25 79 ASN A O 1
ATOM 634 N N . LYS A 1 80 ? -6.809 86.312 37.031 1 48 80 LYS A N 1
ATOM 635 C CA . LYS A 1 80 ? -7.578 85.188 37.5 1 48 80 LYS A CA 1
ATOM 636 C C . LYS A 1 80 ? -6.762 83.875 37.344 1 48 80 LYS A C 1
ATOM 638 O O . LYS A 1 80 ? -6.18 83.625 36.312 1 48 80 LYS A O 1
ATOM 643 N N . PRO A 1 81 ? -6.676 83.25 38.406 1 43.56 81 PRO A N 1
ATOM 644 C CA . PRO A 1 81 ? -5.844 82.062 38.562 1 43.56 81 PRO A CA 1
ATOM 645 C C . PRO A 1 81 ? -6.133 81 37.5 1 43.56 81 PRO A C 1
ATOM 647 O O . PRO A 1 81 ? -5.215 80.312 37.062 1 43.56 81 PRO A O 1
ATOM 650 N N . TRP A 1 82 ? -7.316 80.812 37.125 1 45.47 82 TRP A N 1
ATOM 651 C CA . TRP A 1 82 ? -7.703 79.75 36.219 1 45.47 82 TRP A CA 1
ATOM 652 C C . TRP A 1 82 ? -7.191 80 34.812 1 45.47 82 TRP A C 1
ATOM 654 O O . TRP A 1 82 ? -7.102 79.125 33.969 1 45.47 82 TRP A O 1
ATOM 664 N N . LEU A 1 83 ? -6.965 81.25 34.562 1 50.22 83 LEU A N 1
ATOM 665 C CA . LEU A 1 83 ? -6.535 81.625 33.219 1 50.22 83 LEU A CA 1
ATOM 666 C C . LEU A 1 83 ? -5.039 81.375 33.031 1 50.22 83 LEU A C 1
ATOM 668 O O . LEU A 1 83 ? -4.523 81.438 31.906 1 50.22 83 LEU A O 1
ATOM 672 N N . ARG A 1 84 ? -4.406 80.938 34.094 1 50.84 84 ARG A N 1
ATOM 673 C CA . ARG A 1 84 ? -2.947 80.875 34.062 1 50.84 84 ARG A CA 1
ATOM 674 C C . ARG A 1 84 ? -2.451 79.438 33.906 1 50.84 84 ARG A C 1
ATOM 676 O O . ARG A 1 84 ? -1.247 79.188 33.969 1 50.84 84 ARG A O 1
ATOM 683 N N . THR A 1 85 ? -3.258 78.438 33.75 1 58.16 85 THR A N 1
ATOM 684 C CA . THR A 1 85 ? -2.83 77.062 33.656 1 58.16 85 THR A CA 1
ATOM 685 C C . THR A 1 85 ? -1.985 76.812 32.406 1 58.16 85 THR A C 1
ATOM 687 O O . THR A 1 85 ? -1.064 76 32.406 1 58.16 85 THR A O 1
ATOM 690 N N . ILE A 1 86 ? -2.232 77.625 31.484 1 72.81 86 ILE A N 1
ATOM 691 C CA . ILE A 1 86 ? -1.484 77.625 30.234 1 72.81 86 ILE A CA 1
ATOM 692 C C . ILE A 1 86 ? -0.879 79 29.953 1 72.81 86 ILE A C 1
ATOM 694 O O . ILE A 1 86 ? -1.598 80 29.891 1 72.81 86 ILE A O 1
ATOM 698 N N . PRO A 1 87 ? 0.466 78.938 30 1 73.75 87 PRO A N 1
ATOM 699 C CA . PRO A 1 87 ? 1.069 80.25 29.688 1 73.75 87 PRO A CA 1
ATOM 700 C C . PRO A 1 87 ? 0.416 80.938 28.484 1 73.75 87 PRO A C 1
ATOM 702 O O . PRO A 1 87 ? 0.236 80.312 27.438 1 73.75 87 PRO A O 1
ATOM 705 N N . ALA A 1 88 ? -0.037 82.125 28.797 1 79.44 88 ALA A N 1
ATOM 706 C CA . ALA A 1 88 ? -0.767 82.875 27.766 1 79.44 88 ALA A CA 1
ATOM 707 C C . ALA A 1 88 ? -0.159 84.25 27.547 1 79.44 88 ALA A C 1
ATOM 709 O O . ALA A 1 88 ? 0.362 84.875 28.484 1 79.44 88 ALA A O 1
ATOM 710 N N . SER A 1 89 ? -0.054 84.688 26.328 1 80.06 89 SER A N 1
ATOM 711 C CA . SER A 1 89 ? 0.324 86 25.938 1 80.06 89 SER A CA 1
ATOM 712 C C . SER A 1 89 ? -0.757 86.688 25.078 1 80.06 89 SER A C 1
ATOM 714 O O . SER A 1 89 ? -1.422 86 24.297 1 80.06 89 SER A O 1
ATOM 716 N N . VAL A 1 90 ? -0.937 87.875 25.375 1 83.5 90 VAL A N 1
ATOM 717 C CA . VAL A 1 90 ? -1.948 88.562 24.625 1 83.5 90 VAL A CA 1
ATOM 718 C C . VAL A 1 90 ? -1.284 89.688 23.812 1 83.5 90 VAL A C 1
ATOM 720 O O . VAL A 1 90 ? -0.437 90.438 24.344 1 83.5 90 VAL A O 1
ATOM 723 N N . TYR A 1 91 ? -1.58 89.75 22.641 1 82.81 91 TYR A N 1
ATOM 724 C CA . TYR A 1 91 ? -1.077 90.812 21.734 1 82.81 91 TYR A CA 1
ATOM 725 C C . TYR A 1 91 ? -2.203 91.688 21.266 1 82.81 91 TYR A C 1
ATOM 727 O O . TYR A 1 91 ? -3.369 91.312 21.25 1 82.81 91 TYR A O 1
ATOM 735 N N . ASP A 1 92 ? -1.796 92.938 20.984 1 82.75 92 ASP A N 1
ATOM 736 C CA . ASP A 1 92 ? -2.787 93.812 20.406 1 82.75 92 ASP A CA 1
ATOM 737 C C . ASP A 1 92 ? -2.988 93.562 18.922 1 82.75 92 ASP A C 1
ATOM 739 O O . ASP A 1 92 ? -2.361 92.688 18.359 1 82.75 92 ASP A O 1
ATOM 743 N N . THR A 1 93 ? -3.936 94.312 18.344 1 83.06 93 THR A N 1
ATOM 744 C CA . THR A 1 93 ? -4.305 94.125 16.938 1 83.06 93 THR A CA 1
ATOM 745 C C . THR A 1 93 ? -3.18 94.562 16.016 1 83.06 93 THR A C 1
ATOM 747 O O . THR A 1 93 ? -3.25 94.312 14.797 1 83.06 93 THR A O 1
ATOM 750 N N . LYS A 1 94 ? -2.131 95.188 16.547 1 80.44 94 LYS A N 1
ATOM 751 C CA . LYS A 1 94 ? -0.969 95.562 15.758 1 80.44 94 LYS A CA 1
ATOM 752 C C . LYS A 1 94 ? 0.18 94.562 15.945 1 80.44 94 LYS A C 1
ATOM 754 O O . LYS A 1 94 ? 1.218 94.688 15.289 1 80.44 94 LYS A O 1
ATOM 759 N N . GLY A 1 95 ? 0.025 93.562 16.812 1 79.38 95 GLY A N 1
ATOM 760 C CA . GLY A 1 95 ? 1.023 92.5 17.031 1 79.38 95 GLY A CA 1
ATOM 761 C C . GLY A 1 95 ? 1.967 92.812 18.172 1 79.38 95 GLY A C 1
ATOM 762 O O . GLY A 1 95 ? 2.969 92.125 18.359 1 79.38 95 GLY A O 1
ATOM 763 N N . GLU A 1 96 ? 1.711 93.875 18.875 1 80.31 96 GLU A N 1
ATOM 764 C CA . GLU A 1 96 ? 2.559 94.25 20 1 80.31 96 GLU A CA 1
ATOM 765 C C . GLU A 1 96 ? 2.1 93.5 21.281 1 80.31 96 GLU A C 1
ATOM 767 O O . GLU A 1 96 ? 0.898 93.375 21.516 1 80.31 96 GLU A O 1
ATOM 772 N N . LEU A 1 97 ? 2.984 93.125 22.141 1 81.38 97 LEU A N 1
ATOM 773 C CA . LEU A 1 97 ? 2.691 92.375 23.359 1 81.38 97 LEU A CA 1
ATOM 774 C C . LEU A 1 97 ? 2.055 93.312 24.406 1 81.38 97 LEU A C 1
ATOM 776 O O . LEU A 1 97 ? 2.613 94.375 24.734 1 81.38 97 LEU A O 1
ATOM 780 N N . LEU A 1 98 ? 0.938 93.062 24.797 1 75.12 98 LEU A N 1
ATOM 781 C CA . LEU A 1 98 ? 0.249 93.812 25.828 1 75.12 98 LEU A CA 1
ATOM 782 C C . LEU A 1 98 ? 0.577 93.25 27.203 1 75.12 98 LEU A C 1
ATOM 784 O O . LEU A 1 98 ? 0.889 94.062 28.125 1 75.12 98 LEU A O 1
ATOM 788 N N . SER A 1 99 ? 0.436 92 27.406 1 69.75 99 SER A N 1
ATOM 789 C CA . SER A 1 99 ? 0.685 91.312 28.656 1 69.75 99 SER A CA 1
ATOM 790 C C . SER A 1 99 ? 0.97 89.812 28.438 1 69.75 99 SER A C 1
ATOM 792 O O . SER A 1 99 ? 0.513 89.25 27.438 1 69.75 99 SER A O 1
ATOM 794 N N . GLY A 1 100 ? 1.915 89.438 29.203 1 63.59 100 GLY A N 1
ATOM 795 C CA . GLY A 1 100 ? 2.158 88.062 29 1 63.59 100 GLY A CA 1
ATOM 796 C C . GLY A 1 100 ? 2.982 87.438 30.109 1 63.59 100 GLY A C 1
ATOM 797 O O . GLY A 1 100 ? 3.432 88.125 31.016 1 63.59 100 GLY A O 1
ATOM 798 N N . PHE A 1 101 ? 2.75 86.188 30.406 1 57.28 101 PHE A N 1
ATOM 799 C CA . PHE A 1 101 ? 3.502 85.375 31.375 1 57.28 101 PHE A CA 1
ATOM 800 C C . PHE A 1 101 ? 5 85.562 31.203 1 57.28 101 PHE A C 1
ATOM 802 O O . PHE A 1 101 ? 5.762 85.5 32.156 1 57.28 101 PHE A O 1
ATOM 809 N N . LYS A 1 102 ? 5.559 85.812 30.078 1 55.22 102 LYS A N 1
ATOM 810 C CA . LYS A 1 102 ? 6.988 86 29.859 1 55.22 102 LYS A CA 1
ATOM 811 C C . LYS A 1 102 ? 7.328 87.5 29.891 1 55.22 102 LYS A C 1
ATOM 813 O O . LYS A 1 102 ? 6.715 88.312 29.172 1 55.22 102 LYS A O 1
ATOM 818 N N . VAL A 1 103 ? 7.719 87.938 31.078 1 44.97 103 VAL A N 1
ATOM 819 C CA . VAL A 1 103 ? 8.125 89.312 31.156 1 44.97 103 VAL A CA 1
ATOM 820 C C . VAL A 1 103 ? 8.875 89.75 29.875 1 44.97 103 VAL A C 1
ATOM 822 O O . VAL A 1 103 ? 8.656 90.812 29.344 1 44.97 103 VAL A O 1
ATOM 825 N N . ASP A 1 104 ? 10.266 89.25 29.859 1 41.5 104 ASP A N 1
ATOM 826 C CA . ASP A 1 104 ? 11.109 89.562 28.719 1 41.5 104 ASP A CA 1
ATOM 827 C C . ASP A 1 104 ? 10.625 88.875 27.438 1 41.5 104 ASP A C 1
ATOM 829 O O . ASP A 1 104 ? 10.336 87.688 27.453 1 41.5 104 ASP A O 1
ATOM 833 N N . GLY A 1 105 ? 9.727 89.312 26.625 1 42.03 105 GLY A N 1
ATOM 834 C CA . GLY A 1 105 ? 9.32 88.938 25.281 1 42.03 105 GLY A CA 1
ATOM 835 C C . GLY A 1 105 ? 10.227 87.875 24.641 1 42.03 105 GLY A C 1
ATOM 836 O O . GLY A 1 105 ? 10.062 87.562 23.469 1 42.03 105 GLY A O 1
ATOM 837 N N . LYS A 1 106 ? 11.422 87.812 25.016 1 45.31 106 LYS A N 1
ATOM 838 C CA . LYS A 1 106 ? 12.406 87.125 24.172 1 45.31 106 LYS A CA 1
ATOM 839 C C . LYS A 1 106 ? 12.219 85.625 24.203 1 45.31 106 LYS A C 1
ATOM 841 O O . LYS A 1 106 ? 13.156 84.875 23.922 1 45.31 106 LYS A O 1
ATOM 846 N N . LEU A 1 107 ? 11.375 84.938 24.781 1 43.97 107 LEU A N 1
ATOM 847 C CA . LEU A 1 107 ? 11.43 83.5 24.812 1 43.97 107 LEU A CA 1
ATOM 848 C C . LEU A 1 107 ? 11.602 82.938 23.406 1 43.97 107 LEU A C 1
ATOM 850 O O . LEU A 1 107 ? 11.273 83.562 22.422 1 43.97 107 LEU A O 1
ATOM 854 N N . ASN A 1 108 ? 11.922 81.438 23.297 1 48.22 108 ASN A N 1
ATOM 855 C CA . ASN A 1 108 ? 12.234 80.5 22.234 1 48.22 108 ASN A CA 1
ATOM 856 C C . ASN A 1 108 ? 11.234 80.625 21.094 1 48.22 108 ASN A C 1
ATOM 858 O O . ASN A 1 108 ? 10.039 80.375 21.281 1 48.22 108 ASN A O 1
ATOM 862 N N . GLU A 1 109 ? 11.43 81.5 20.141 1 58.06 109 GLU A N 1
ATOM 863 C CA . GLU A 1 109 ? 10.883 82.188 18.984 1 58.06 109 GLU A CA 1
ATOM 864 C C . GLU A 1 109 ? 10.219 81.188 18.016 1 58.06 109 GLU A C 1
ATOM 866 O O . GLU A 1 109 ? 10.883 80.312 17.5 1 58.06 109 GLU A O 1
ATOM 871 N N . ASN A 1 110 ? 8.984 80.688 18.297 1 66.12 110 ASN A N 1
ATOM 872 C CA . ASN A 1 110 ? 8.211 80.25 17.141 1 66.12 110 ASN A CA 1
ATOM 873 C C . ASN A 1 110 ? 8.508 81.125 15.914 1 66.12 110 ASN A C 1
ATOM 875 O O . ASN A 1 110 ? 8.164 82.25 15.867 1 66.12 110 ASN A O 1
ATOM 879 N N . LYS A 1 111 ? 9.398 80.5 15.211 1 74.38 111 LYS A N 1
ATOM 880 C CA . LYS A 1 111 ? 9.797 81.188 14 1 74.38 111 LYS A CA 1
ATOM 881 C C . LYS A 1 111 ? 8.578 81.688 13.219 1 74.38 111 LYS A C 1
ATOM 883 O O . LYS A 1 111 ? 8.648 82.625 12.469 1 74.38 111 LYS A O 1
ATOM 888 N N . GLU A 1 112 ? 7.48 81 13.562 1 83.25 112 GLU A N 1
ATOM 889 C CA . GLU A 1 112 ? 6.289 81.312 12.781 1 83.25 112 GLU A CA 1
ATOM 890 C C . GLU A 1 112 ? 5.363 82.25 13.539 1 83.25 112 GLU A C 1
ATOM 892 O O . GLU A 1 112 ? 4.207 82.438 13.156 1 83.25 112 GLU A O 1
ATOM 897 N N . LYS A 1 113 ? 5.883 82.812 14.562 1 85.31 113 LYS A N 1
ATOM 898 C CA . LYS A 1 113 ? 5.074 83.625 15.453 1 85.31 113 LYS A CA 1
ATOM 899 C C . LYS A 1 113 ? 4.383 84.75 14.695 1 85.31 113 LYS A C 1
ATOM 901 O O . LYS A 1 113 ? 3.166 84.938 14.797 1 85.31 113 LYS A O 1
ATOM 906 N N . ASN A 1 114 ? 5.199 85.438 13.852 1 85.06 114 ASN A N 1
ATOM 907 C CA . ASN A 1 114 ? 4.664 86.625 13.133 1 85.06 114 ASN A CA 1
ATOM 908 C C . ASN A 1 114 ? 3.566 86.188 12.156 1 85.06 114 ASN A C 1
ATOM 910 O O . ASN A 1 114 ? 2.535 86.875 12.062 1 85.06 114 ASN A O 1
ATOM 914 N N . THR A 1 115 ? 3.877 85.125 11.508 1 88.69 115 THR A N 1
ATOM 915 C CA . THR A 1 115 ? 2.898 84.625 10.555 1 88.69 115 THR A CA 1
ATOM 916 C C . THR A 1 115 ? 1.621 84.188 11.266 1 88.69 115 THR A C 1
ATOM 918 O O . THR A 1 115 ? 0.517 84.438 10.773 1 88.69 115 THR A O 1
ATOM 921 N N . MET A 1 116 ? 1.756 83.625 12.367 1 90.56 116 MET A N 1
ATOM 922 C CA . MET A 1 116 ? 0.607 83.125 13.109 1 90.56 116 MET A CA 1
ATOM 923 C C . MET A 1 116 ? -0.206 84.25 13.711 1 90.56 116 MET A C 1
ATOM 925 O O . MET A 1 116 ? -1.434 84.188 13.773 1 90.56 116 MET A O 1
ATOM 929 N N . ILE A 1 117 ? 0.461 85.312 14.117 1 88.69 117 ILE A N 1
ATOM 930 C CA . ILE A 1 117 ? -0.226 86.5 14.633 1 88.69 117 ILE A CA 1
ATOM 931 C C . ILE A 1 117 ? -1.037 87.125 13.523 1 88.69 117 ILE A C 1
ATOM 933 O O . ILE A 1 117 ? -2.184 87.562 13.734 1 88.69 117 ILE A O 1
ATOM 937 N N . GLU A 1 118 ? -0.417 87.188 12.289 1 89.69 118 GLU A N 1
ATOM 938 C CA . GLU A 1 118 ? -1.113 87.688 11.125 1 89.69 118 GLU A CA 1
ATOM 939 C C . GLU A 1 118 ? -2.373 86.938 10.812 1 89.69 118 GLU A C 1
ATOM 941 O O . GLU A 1 118 ? -3.408 87.5 10.469 1 89.69 118 GLU A O 1
ATOM 946 N N . TYR A 1 119 ? -2.227 85.688 10.969 1 92.06 119 TYR A N 1
ATOM 947 C CA . TYR A 1 119 ? -3.377 84.812 10.734 1 92.06 119 TYR A CA 1
ATOM 948 C C . TYR A 1 119 ? -4.484 85.125 11.742 1 92.06 119 TYR A C 1
ATOM 950 O O . TYR A 1 119 ? -5.664 85.125 11.391 1 92.06 119 TYR A O 1
ATOM 958 N N . ALA A 1 120 ? -4.09 85.25 12.914 1 91.44 120 ALA A N 1
ATOM 959 C CA . ALA A 1 120 ? -5.051 85.5 13.977 1 91.44 120 ALA A CA 1
ATOM 960 C C . ALA A 1 120 ? -5.738 86.875 13.75 1 91.44 120 ALA A C 1
ATOM 962 O O . ALA A 1 120 ? -6.922 87 14.062 1 91.44 120 ALA A O 1
ATOM 963 N N . MET A 1 121 ? -5.008 87.75 13.188 1 89.25 121 MET A N 1
ATOM 964 C CA . MET A 1 121 ? -5.551 89.062 12.891 1 89.25 121 MET A CA 1
ATOM 965 C C . MET A 1 121 ? -6.637 89 11.828 1 89.25 121 MET A C 1
ATOM 967 O O . MET A 1 121 ? -7.512 89.875 11.758 1 89.25 121 MET A O 1
ATOM 971 N N . GLN A 1 122 ? -6.512 87.938 11.016 1 91.31 122 GLN A N 1
ATOM 972 C CA . GLN A 1 122 ? -7.512 87.75 9.984 1 91.31 122 GLN A CA 1
ATOM 973 C C . GLN A 1 122 ? -8.688 86.938 10.516 1 91.31 122 GLN A C 1
ATOM 975 O O . GLN A 1 122 ? -9.57 86.5 9.758 1 91.31 122 GLN A O 1
ATOM 980 N N . GLY A 1 123 ? -8.641 86.562 11.797 1 88.25 123 GLY A N 1
ATOM 981 C CA . GLY A 1 123 ? -9.758 85.875 12.438 1 88.25 123 GLY A CA 1
ATOM 982 C C . GLY A 1 123 ? -9.633 84.375 12.422 1 88.25 123 GLY A C 1
ATOM 983 O O . GLY A 1 123 ? -10.617 83.688 12.633 1 88.25 123 GLY A O 1
ATOM 984 N N . LYS A 1 124 ? -8.406 84.062 12.18 1 92.56 124 LYS A N 1
ATOM 985 C CA . LYS A 1 124 ? -8.203 82.625 12.07 1 92.56 124 LYS A CA 1
ATOM 986 C C . LYS A 1 124 ? -7.383 82.062 13.25 1 92.56 124 LYS A C 1
ATOM 988 O O . LYS A 1 124 ? -6.539 82.812 13.797 1 92.56 124 LYS A O 1
ATOM 993 N N . VAL A 1 125 ? -7.684 80.812 13.617 1 93.12 125 VAL A N 1
ATOM 994 C CA . VAL A 1 125 ? -6.934 80.188 14.672 1 93.12 125 VAL A CA 1
ATOM 995 C C . VAL A 1 125 ? -5.828 79.312 14.047 1 93.12 125 VAL A C 1
ATOM 997 O O . VAL A 1 125 ? -6.035 78.688 13.008 1 93.12 125 VAL A O 1
ATOM 1000 N N . SER A 1 126 ? -4.656 79.312 14.578 1 91.62 126 SER A N 1
ATOM 1001 C CA . SER A 1 126 ? -3.549 78.5 14.094 1 91.62 126 SER A CA 1
ATOM 1002 C C . SER A 1 126 ? -2.805 77.812 15.242 1 91.62 126 SER A C 1
ATOM 1004 O O . SER A 1 126 ? -2.834 78.312 16.375 1 91.62 126 SER A O 1
ATOM 1006 N N . PHE A 1 127 ? -2.326 76.688 14.922 1 88.81 127 PHE A N 1
ATOM 1007 C CA . PHE A 1 127 ? -1.507 75.938 15.891 1 88.81 127 PHE A CA 1
ATOM 1008 C C . PHE A 1 127 ? -0.208 75.438 15.25 1 88.81 127 PHE A C 1
ATOM 1010 O O . PHE A 1 127 ? -0.177 75.125 14.055 1 88.81 127 PHE A O 1
ATOM 1017 N N . ALA A 1 128 ? 0.872 75.5 15.945 1 89.06 128 ALA A N 1
ATOM 1018 C CA . ALA A 1 128 ? 2.16 75 15.547 1 89.06 128 ALA A CA 1
ATOM 1019 C C . ALA A 1 128 ? 2.779 74.125 16.672 1 89.06 128 ALA A C 1
ATOM 1021 O O . ALA A 1 128 ? 2.688 74.5 17.844 1 89.06 128 ALA A O 1
ATOM 1022 N N . LYS A 1 129 ? 3.156 72.938 16.328 1 87.5 129 LYS A N 1
ATOM 1023 C CA . LYS A 1 129 ? 3.818 72.062 17.297 1 87.5 129 LYS A CA 1
ATOM 1024 C C . LYS A 1 129 ? 5.332 72.062 17.109 1 87.5 129 LYS A C 1
ATOM 1026 O O . LYS A 1 129 ? 5.828 71.812 16.016 1 87.5 129 LYS A O 1
ATOM 1031 N N . LYS A 1 130 ? 6.031 72.562 18.094 1 85.19 130 LYS A N 1
ATOM 1032 C CA . LYS A 1 130 ? 7.492 72.562 18.047 1 85.19 130 LYS A CA 1
ATOM 1033 C C . LYS A 1 130 ? 8.078 72.188 19.406 1 85.19 130 LYS A C 1
ATOM 1035 O O . LYS A 1 130 ? 7.727 72.75 20.438 1 85.19 130 LYS A O 1
ATOM 1040 N N . ASP A 1 131 ? 9.031 71.188 19.406 1 83.38 131 ASP A N 1
ATOM 1041 C CA . ASP A 1 131 ? 9.82 70.812 20.578 1 83.38 131 ASP A CA 1
ATOM 1042 C C . ASP A 1 131 ? 8.914 70.438 21.75 1 83.38 131 ASP A C 1
ATOM 1044 O O . ASP A 1 131 ? 9.148 70.938 22.875 1 83.38 131 ASP A O 1
ATOM 1048 N N . GLY A 1 132 ? 7.723 69.875 21.484 1 85.88 132 GLY A N 1
ATOM 1049 C CA . GLY A 1 132 ? 6.852 69.375 22.547 1 85.88 132 GLY A CA 1
ATOM 1050 C C . GLY A 1 132 ? 5.918 70.438 23.094 1 85.88 132 GLY A C 1
ATOM 1051 O O . GLY A 1 132 ? 5.328 70.312 24.156 1 85.88 132 GLY A O 1
ATOM 1052 N N . VAL A 1 133 ? 5.867 71.625 22.344 1 88.44 133 VAL A N 1
ATOM 1053 C CA . VAL A 1 133 ? 4.973 72.688 22.734 1 88.44 133 VAL A CA 1
ATOM 1054 C C . VAL A 1 133 ? 4.043 73.062 21.578 1 88.44 133 VAL A C 1
ATOM 1056 O O . VAL A 1 133 ? 4.469 73.062 20.422 1 88.44 133 VAL A O 1
ATOM 1059 N N . ILE A 1 134 ? 2.842 73.188 21.906 1 91 134 ILE A N 1
ATOM 1060 C CA . ILE A 1 134 ? 1.876 73.688 20.922 1 91 134 ILE A CA 1
ATOM 1061 C C . ILE A 1 134 ? 1.687 75.188 21.109 1 91 134 ILE A C 1
ATOM 1063 O O . ILE A 1 134 ? 1.312 75.625 22.188 1 91 134 ILE A O 1
ATOM 1067 N N . TYR A 1 135 ? 2.045 75.875 20.109 1 88.69 135 TYR A N 1
ATOM 1068 C CA . TYR A 1 135 ? 1.762 77.312 20.047 1 88.69 135 TYR A CA 1
ATOM 1069 C C . TYR A 1 135 ? 0.411 77.562 19.391 1 88.69 135 TYR A C 1
ATOM 1071 O O . TYR A 1 135 ? 0.204 77.25 18.234 1 88.69 135 TYR A O 1
ATOM 1079 N N . PHE A 1 136 ? -0.447 78.062 20.156 1 91.38 136 PHE A N 1
ATOM 1080 C CA . PHE A 1 136 ? -1.821 78.25 19.734 1 91.38 136 PHE A CA 1
ATOM 1081 C C . PHE A 1 136 ? -2.113 79.75 19.656 1 91.38 136 PHE A C 1
ATOM 1083 O O . PHE A 1 136 ? -1.936 80.5 20.641 1 91.38 136 PHE A O 1
ATOM 1090 N N . TYR A 1 137 ? -2.445 80.25 18.5 1 90.81 137 TYR A N 1
ATOM 1091 C CA . TYR A 1 137 ? -2.773 81.625 18.281 1 90.81 137 TYR A CA 1
ATOM 1092 C C . TYR A 1 137 ? -4.238 81.812 17.891 1 90.81 137 TYR A C 1
ATOM 1094 O O . TYR A 1 137 ? -4.715 81.125 16.969 1 90.81 137 TYR A O 1
ATOM 1102 N N . SER A 1 138 ? -4.926 82.625 18.547 1 92.06 138 SER A N 1
ATOM 1103 C CA . SER A 1 138 ? -6.344 82.812 18.266 1 92.06 138 SER A CA 1
ATOM 1104 C C . SER A 1 138 ? -6.742 84.25 18.453 1 92.06 138 SER A C 1
ATOM 1106 O O . SER A 1 138 ? -6.234 84.938 19.359 1 92.06 138 SER A O 1
ATOM 1108 N N . PRO A 1 139 ? -7.621 84.688 17.625 1 90.69 139 PRO A N 1
ATOM 1109 C CA . PRO A 1 139 ? -8.164 86.062 17.875 1 90.69 139 PRO A CA 1
ATOM 1110 C C . PRO A 1 139 ? -9.18 86.062 19.016 1 90.69 139 PRO A C 1
ATOM 1112 O O . PRO A 1 139 ? -9.914 85.125 19.219 1 90.69 139 PRO A O 1
ATOM 1115 N N . ILE A 1 140 ? -9.094 87 19.797 1 85.12 140 ILE A N 1
ATOM 1116 C CA . ILE A 1 140 ? -10.125 87.25 20.781 1 85.12 140 ILE A CA 1
ATOM 1117 C C . ILE A 1 140 ? -11.156 88.25 20.219 1 85.12 140 ILE A C 1
ATOM 1119 O O . ILE A 1 140 ? -10.828 89.375 19.906 1 85.12 140 ILE A O 1
ATOM 1123 N N . LYS A 1 141 ? -12.305 87.75 20.156 1 83.12 141 LYS A N 1
ATOM 1124 C CA . LYS A 1 141 ? -13.352 88.562 19.531 1 83.12 141 LYS A CA 1
ATOM 1125 C C . LYS A 1 141 ? -14.281 89.188 20.578 1 83.12 141 LYS A C 1
ATOM 1127 O O . LYS A 1 141 ? -14.586 88.562 21.594 1 83.12 141 LYS A O 1
ATOM 1132 N N . TYR A 1 142 ? -14.5 90.438 20.406 1 77 142 TYR A N 1
ATOM 1133 C CA . TYR A 1 142 ? -15.477 91.188 21.219 1 77 142 TYR A CA 1
ATOM 1134 C C . TYR A 1 142 ? -16.344 92.062 20.359 1 77 142 TYR A C 1
ATOM 1136 O O . TYR A 1 142 ? -15.82 92.938 19.609 1 77 142 TYR A O 1
ATOM 1144 N N . LYS A 1 143 ? -17.703 92.125 20.609 1 74.38 143 LYS A N 1
ATOM 1145 C CA . LYS A 1 143 ? -18.672 92.938 19.906 1 74.38 143 LYS A CA 1
ATOM 1146 C C . LYS A 1 143 ? -18.344 93.062 18.422 1 74.38 143 LYS A C 1
ATOM 1148 O O . LYS A 1 143 ? -18.281 94.125 17.875 1 74.38 143 LYS A O 1
ATOM 1153 N N . ASN A 1 144 ? -18.094 92 17.688 1 73.44 144 ASN A N 1
ATOM 1154 C CA . ASN A 1 144 ? -17.953 91.875 16.234 1 73.44 144 ASN A CA 1
ATOM 1155 C C . ASN A 1 144 ? -16.594 92.375 15.742 1 73.44 144 ASN A C 1
ATOM 1157 O O . ASN A 1 144 ? -16.422 92.625 14.555 1 73.44 144 ASN A O 1
ATOM 1161 N N . GLY A 1 145 ? -15.617 92.625 16.625 1 81.62 145 GLY A N 1
ATOM 1162 C CA . GLY A 1 145 ? -14.266 93 16.234 1 81.62 145 GLY A CA 1
ATOM 1163 C C . GLY A 1 145 ? -13.203 92.188 17 1 81.62 145 GLY A C 1
ATOM 1164 O O . GLY A 1 145 ? -13.5 91.625 18.031 1 81.62 145 GLY A O 1
ATOM 1165 N N . ILE A 1 146 ? -11.984 92.188 16.422 1 87.56 146 ILE A N 1
ATOM 1166 C CA . ILE A 1 146 ? -10.836 91.562 17.094 1 87.56 146 ILE A CA 1
ATOM 1167 C C . ILE A 1 146 ? -10.188 92.562 18.016 1 87.56 146 ILE A C 1
ATOM 1169 O O . ILE A 1 146 ? -9.805 93.688 17.578 1 87.56 146 ILE A O 1
ATOM 1173 N N . VAL A 1 147 ? -10.102 92.25 19.25 1 81.75 147 VAL A N 1
ATOM 1174 C CA . VAL A 1 147 ? -9.617 93.188 20.219 1 81.75 147 VAL A CA 1
ATOM 1175 C C . VAL A 1 147 ? -8.195 92.875 20.641 1 81.75 147 VAL A C 1
ATOM 1177 O O . VAL A 1 147 ? -7.438 93.75 21.078 1 81.75 147 VAL A O 1
ATOM 1180 N N . ALA A 1 148 ? -7.918 91.562 20.469 1 86.44 148 ALA A N 1
ATOM 1181 C CA . ALA A 1 148 ? -6.582 91.125 20.875 1 86.44 148 ALA A CA 1
ATOM 1182 C C . ALA A 1 148 ? -6.266 89.688 20.312 1 86.44 148 ALA A C 1
ATOM 1184 O O . ALA A 1 148 ? -7.129 89.062 19.719 1 86.44 148 ALA A O 1
ATOM 1185 N N . ILE A 1 149 ? -5.035 89.438 20.312 1 88.62 149 ILE A N 1
ATOM 1186 C CA . ILE A 1 149 ? -4.559 88.125 19.906 1 88.62 149 ILE A CA 1
ATOM 1187 C C . ILE A 1 149 ? -4.055 87.375 21.109 1 88.62 149 ILE A C 1
ATOM 1189 O O . ILE A 1 149 ? -3.246 87.875 21.891 1 88.62 149 ILE A O 1
ATOM 1193 N N . LEU A 1 150 ? -4.578 86.125 21.141 1 87.38 150 LEU A N 1
ATOM 1194 C CA . LEU A 1 150 ? -4.199 85.25 22.25 1 87.38 150 LEU A CA 1
ATOM 1195 C C . LEU A 1 150 ? -3.18 84.188 21.797 1 87.38 150 LEU A C 1
ATOM 1197 O O . LEU A 1 150 ? -3.371 83.562 20.781 1 87.38 150 LEU A O 1
ATOM 1201 N N . GLU A 1 151 ? -2.107 84.188 22.516 1 87.75 151 GLU A N 1
ATOM 1202 C CA . GLU A 1 151 ? -1.127 83.125 22.359 1 87.75 151 GLU A CA 1
ATOM 1203 C C . GLU A 1 151 ? -1.114 82.188 23.578 1 87.75 151 GLU A C 1
ATOM 1205 O O . GLU A 1 151 ? -0.944 82.625 24.703 1 87.75 151 GLU A O 1
ATOM 1210 N N . LEU A 1 152 ? -1.338 80.875 23.234 1 85.75 152 LEU A N 1
ATOM 1211 C CA . LEU A 1 152 ? -1.212 79.875 24.281 1 85.75 152 LEU A CA 1
ATOM 1212 C C . LEU A 1 152 ? -0.043 78.938 23.984 1 85.75 152 LEU A C 1
ATOM 1214 O O . LEU A 1 152 ? 0.188 78.562 22.844 1 85.75 152 LEU A O 1
ATOM 1218 N N . GLU A 1 153 ? 0.726 78.75 25.016 1 85.19 153 GLU A N 1
ATOM 1219 C CA . GLU A 1 153 ? 1.796 77.75 24.953 1 85.19 153 GLU A CA 1
ATOM 1220 C C . GLU A 1 153 ? 1.479 76.5 25.828 1 85.19 153 GLU A C 1
ATOM 1222 O O . GLU A 1 153 ? 1.587 76.562 27.047 1 85.19 153 GLU A O 1
ATOM 1227 N N . TYR A 1 154 ? 1.189 75.438 25.047 1 84.81 154 TYR A N 1
ATOM 1228 C CA . TYR A 1 154 ? 0.791 74.25 25.75 1 84.81 154 TYR A CA 1
ATOM 1229 C C . TYR A 1 154 ? 1.844 73.125 25.609 1 84.81 154 TYR A C 1
ATOM 1231 O O . TYR A 1 154 ? 2.145 72.688 24.484 1 84.81 154 TYR A O 1
ATOM 1239 N N . SER A 1 155 ? 2.414 72.688 26.734 1 84.88 155 SER A N 1
ATOM 1240 C CA . SER A 1 155 ? 3.436 71.625 26.719 1 84.88 155 SER A CA 1
ATOM 1241 C C . SER A 1 155 ? 2.814 70.25 26.516 1 84.88 155 SER A C 1
ATOM 1243 O O . SER A 1 155 ? 1.916 69.875 27.266 1 84.88 155 SER A O 1
ATOM 1245 N N . VAL A 1 156 ? 3.279 69.562 25.5 1 89.06 156 VAL A N 1
ATOM 1246 C CA . VAL A 1 156 ? 2.797 68.188 25.234 1 89.06 156 VAL A CA 1
ATOM 1247 C C . VAL A 1 156 ? 3.902 67.188 25.516 1 89.06 156 VAL A C 1
ATOM 1249 O O . VAL A 1 156 ? 3.887 66.062 25 1 89.06 156 VAL A O 1
ATOM 1252 N N . LYS A 1 157 ? 4.895 67.688 26.281 1 86.81 157 LYS A N 1
ATOM 1253 C CA . LYS A 1 157 ? 6.02 66.812 26.609 1 86.81 157 LYS A CA 1
ATOM 1254 C C . LYS A 1 157 ? 5.562 65.562 27.406 1 86.81 157 LYS A C 1
ATOM 1256 O O . LYS A 1 157 ? 5.996 64.438 27.141 1 86.81 157 LYS A O 1
ATOM 1261 N N . GLU A 1 158 ? 4.598 65.75 28.328 1 82 158 GLU A N 1
ATOM 1262 C CA . GLU A 1 158 ? 4.117 64.688 29.172 1 82 158 GLU A CA 1
ATOM 1263 C C . GLU A 1 158 ? 3.309 63.688 28.359 1 82 158 GLU A C 1
ATOM 1265 O O . GLU A 1 158 ? 3.457 62.469 28.547 1 82 158 GLU A O 1
ATOM 1270 N N . SER A 1 159 ? 2.514 64.25 27.453 1 85.69 159 SER A N 1
ATOM 1271 C CA . SER A 1 159 ? 1.709 63.344 26.609 1 85.69 159 SER A CA 1
ATOM 1272 C C . SER A 1 159 ? 2.584 62.531 25.641 1 85.69 159 SER A C 1
ATOM 1274 O O . SER A 1 159 ? 2.295 61.375 25.359 1 85.69 159 SER A O 1
ATOM 1276 N N . ALA A 1 160 ? 3.652 63.188 25.141 1 90 160 ALA A N 1
ATOM 1277 C CA . ALA A 1 160 ? 4.59 62.5 24.25 1 90 160 ALA A CA 1
ATOM 1278 C C . ALA A 1 160 ? 5.336 61.406 24.984 1 90 160 ALA A C 1
ATOM 1280 O O . ALA A 1 160 ? 5.559 60.312 24.438 1 90 160 ALA A O 1
ATOM 1281 N N . LEU A 1 161 ? 5.715 61.656 26.234 1 89.19 161 LEU A N 1
ATOM 1282 C CA . LEU A 1 161 ? 6.387 60.625 27.047 1 89.19 161 LEU A CA 1
ATOM 1283 C C . LEU A 1 161 ? 5.457 59.469 27.344 1 89.19 161 LEU A C 1
ATOM 1285 O O . LEU A 1 161 ? 5.883 58.312 27.312 1 89.19 161 LEU A O 1
ATOM 1289 N N . PHE A 1 162 ? 4.215 59.781 27.562 1 89.69 162 PHE A N 1
ATOM 1290 C CA . PHE A 1 162 ? 3.207 58.781 27.797 1 89.69 162 PHE A CA 1
ATOM 1291 C C . PHE A 1 162 ? 3.068 57.875 26.578 1 89.69 162 PHE A C 1
ATOM 1293 O O . PHE A 1 162 ? 3.096 56.625 26.688 1 89.69 162 PHE A O 1
ATOM 1300 N N . TYR A 1 163 ? 3.004 58.438 25.406 1 92.25 163 TYR A N 1
ATOM 1301 C CA . TYR A 1 163 ? 2.881 57.719 24.156 1 92.25 163 TYR A CA 1
ATOM 1302 C C . TYR A 1 163 ? 4.094 56.812 23.922 1 92.25 163 TYR A C 1
ATOM 1304 O O . TYR A 1 163 ? 3.947 55.656 23.562 1 92.25 163 TYR A O 1
ATOM 1312 N N . ASP A 1 164 ? 5.273 57.344 24.156 1 92.88 164 ASP A N 1
ATOM 1313 C CA . ASP A 1 164 ? 6.508 56.594 23.953 1 92.88 164 ASP A CA 1
ATOM 1314 C C . ASP A 1 164 ? 6.602 55.406 24.906 1 92.88 164 ASP A C 1
ATOM 1316 O O . ASP A 1 164 ? 7.094 54.344 24.531 1 92.88 164 ASP A O 1
ATOM 1320 N N . ASN A 1 165 ? 6.086 55.562 26.109 1 91.44 165 ASN A N 1
ATOM 1321 C CA . ASN A 1 165 ? 6.07 54.469 27.062 1 91.44 165 ASN A CA 1
ATOM 1322 C C . ASN A 1 165 ? 5.117 53.344 26.641 1 91.44 165 ASN A C 1
ATOM 1324 O O . ASN A 1 165 ? 5.434 52.156 26.766 1 91.44 165 ASN A O 1
ATOM 1328 N N . ILE A 1 166 ? 3.996 53.75 26.125 1 93.12 166 ILE A N 1
ATOM 1329 C CA . ILE A 1 166 ? 3.025 52.781 25.656 1 93.12 166 ILE A CA 1
ATOM 1330 C C . ILE A 1 166 ? 3.6 52.031 24.469 1 93.12 166 ILE A C 1
ATOM 1332 O O . ILE A 1 166 ? 3.441 50.781 24.375 1 93.12 166 ILE A O 1
ATOM 1336 N N . LYS A 1 167 ? 4.266 52.75 23.562 1 94.56 167 LYS A N 1
ATOM 1337 C CA . LYS A 1 167 ? 4.898 52.125 22.406 1 94.56 167 LYS A CA 1
ATOM 1338 C C . LYS A 1 167 ? 5.914 51.062 22.828 1 94.56 167 LYS A C 1
ATOM 1340 O O . LYS A 1 167 ? 5.938 49.969 22.281 1 94.56 167 LYS A O 1
ATOM 1345 N N . LYS A 1 168 ? 6.715 51.344 23.844 1 94.06 168 LYS A N 1
ATOM 1346 C CA . LYS A 1 168 ? 7.703 50.406 24.359 1 94.06 168 LYS A CA 1
ATOM 1347 C C . LYS A 1 168 ? 7.027 49.188 25 1 94.06 168 LYS A C 1
ATOM 1349 O O . LYS A 1 168 ? 7.523 48.062 24.891 1 94.06 168 LYS A O 1
ATOM 1354 N N . MET A 1 169 ? 5.914 49.438 25.656 1 92.88 169 MET A N 1
ATOM 1355 C CA . MET A 1 169 ? 5.164 48.344 26.266 1 92.88 169 MET A CA 1
ATOM 1356 C C . MET A 1 169 ? 4.617 47.406 25.188 1 92.88 169 MET A C 1
ATOM 1358 O O . MET A 1 169 ? 4.625 46.188 25.359 1 92.88 169 MET A O 1
ATOM 1362 N N . PHE A 1 170 ? 4.164 48 24.094 1 93.81 170 PHE A N 1
ATOM 1363 C CA . PHE A 1 170 ? 3.664 47.188 22.984 1 93.81 170 PHE A CA 1
ATOM 1364 C C . PHE A 1 170 ? 4.77 46.312 22.406 1 93.81 170 PHE A C 1
ATOM 1366 O O . PHE A 1 170 ? 4.551 45.125 22.141 1 93.81 170 PHE A O 1
ATOM 1373 N N . TYR A 1 171 ? 5.977 46.875 22.234 1 94 171 TYR A N 1
ATOM 1374 C CA . TYR A 1 171 ? 7.09 46.125 21.672 1 94 171 TYR A CA 1
ATOM 1375 C C . TYR A 1 171 ? 7.523 45 22.609 1 94 171 TYR A C 1
ATOM 1377 O O . TYR A 1 171 ? 7.727 43.875 22.172 1 94 171 TYR A O 1
ATOM 1385 N N . GLY A 1 172 ? 7.617 45.375 23.938 1 94.44 172 GLY A N 1
ATOM 1386 C CA . GLY A 1 172 ? 8.023 44.375 24.922 1 94.44 172 GLY A CA 1
ATOM 1387 C C . GLY A 1 172 ? 7.016 43.25 25.078 1 94.44 172 GLY A C 1
ATOM 1388 O O . GLY A 1 172 ? 7.367 42.062 25 1 94.44 172 GLY A O 1
ATOM 1389 N N . THR A 1 173 ? 5.734 43.594 25.281 1 94.12 173 THR A N 1
ATOM 1390 C CA . THR A 1 173 ? 4.684 42.594 25.484 1 94.12 173 THR A CA 1
ATOM 1391 C C . THR A 1 173 ? 4.41 41.844 24.188 1 94.12 173 THR A C 1
ATOM 1393 O O . THR A 1 173 ? 4.113 40.656 24.219 1 94.12 173 THR A O 1
ATOM 1396 N N . GLY A 1 174 ? 4.434 42.625 23.094 1 94.56 174 GLY A N 1
ATOM 1397 C CA . GLY A 1 174 ? 4.262 41.969 21.812 1 94.56 174 GLY A CA 1
ATOM 1398 C C . GLY A 1 174 ? 5.328 40.938 21.531 1 94.56 174 GLY A C 1
ATOM 1399 O O . GLY A 1 174 ? 5.02 39.844 21.062 1 94.56 174 GLY A O 1
ATOM 1400 N N . PHE A 1 175 ? 6.574 41.219 21.828 1 95.81 175 PHE A N 1
ATOM 1401 C CA . PHE A 1 175 ? 7.68 40.281 21.625 1 95.81 175 PHE A CA 1
ATOM 1402 C C . PHE A 1 175 ? 7.523 39.062 22.516 1 95.81 175 PHE A C 1
ATOM 1404 O O . PHE A 1 175 ? 7.723 37.938 22.062 1 95.81 175 PHE A O 1
ATOM 1411 N N . ALA A 1 176 ? 7.145 39.281 23.781 1 95.25 176 ALA A N 1
ATOM 1412 C CA . ALA A 1 176 ? 6.914 38.156 24.703 1 95.25 176 ALA A CA 1
ATOM 1413 C C . ALA A 1 176 ? 5.777 37.281 24.219 1 95.25 176 ALA A C 1
ATOM 1415 O O . ALA A 1 176 ? 5.871 36.031 24.297 1 95.25 176 ALA A O 1
ATOM 1416 N N . ALA A 1 177 ? 4.727 37.906 23.719 1 94.31 177 ALA A N 1
ATOM 1417 C CA . ALA A 1 177 ? 3.574 37.156 23.203 1 94.31 177 ALA A CA 1
ATOM 1418 C C . ALA A 1 177 ? 3.949 36.344 21.984 1 94.31 177 ALA A C 1
ATOM 1420 O O . ALA A 1 177 ? 3.48 35.219 21.812 1 94.31 177 ALA A O 1
ATOM 1421 N N . LEU A 1 178 ? 4.762 36.875 21.156 1 95.25 178 LEU A N 1
ATOM 1422 C CA . LEU A 1 178 ? 5.219 36.188 19.969 1 95.25 178 LEU A CA 1
ATOM 1423 C C . LEU A 1 178 ? 6.016 34.938 20.328 1 95.25 178 LEU A C 1
ATOM 1425 O O . LEU A 1 178 ? 5.766 33.844 19.797 1 95.25 178 LEU A O 1
ATOM 1429 N N . ILE A 1 179 ? 6.941 35.062 21.234 1 96.06 179 ILE A N 1
ATOM 1430 C CA . ILE A 1 179 ? 7.777 33.938 21.656 1 96.06 179 ILE A CA 1
ATOM 1431 C C . ILE A 1 179 ? 6.906 32.875 22.281 1 96.06 179 ILE A C 1
ATOM 1433 O O . ILE A 1 179 ? 7.043 31.688 21.938 1 96.06 179 ILE A O 1
ATOM 1437 N N . PHE A 1 180 ? 6 33.281 23.109 1 94.38 180 PHE A N 1
ATOM 1438 C CA . PHE A 1 180 ? 5.109 32.344 23.766 1 94.38 180 PHE A CA 1
ATOM 1439 C C . PHE A 1 180 ? 4.219 31.641 22.75 1 94.38 180 PHE A C 1
ATOM 1441 O O . PHE A 1 180 ? 4.016 30.422 22.844 1 94.38 180 PHE A O 1
ATOM 1448 N N . GLY A 1 181 ? 3.67 32.469 21.859 1 94.44 181 GLY A N 1
ATOM 1449 C CA . GLY A 1 181 ? 2.824 31.891 20.812 1 94.44 181 GLY A CA 1
ATOM 1450 C C . GLY A 1 181 ? 3.553 30.891 19.938 1 94.44 181 GLY A C 1
ATOM 1451 O O . GLY A 1 181 ? 3.012 29.828 19.625 1 94.44 181 GLY A O 1
ATOM 1452 N N . VAL A 1 182 ? 4.77 31.141 19.609 1 95.19 182 VAL A N 1
ATOM 1453 C CA . VAL A 1 182 ? 5.57 30.25 18.766 1 95.19 182 VAL A CA 1
ATOM 1454 C C . VAL A 1 182 ? 5.887 28.969 19.516 1 95.19 182 VAL A C 1
ATOM 1456 O O . VAL A 1 182 ? 5.832 27.875 18.938 1 95.19 182 VAL A O 1
ATOM 1459 N N . ILE A 1 183 ? 6.168 29.078 20.781 1 95.94 183 ILE A N 1
ATOM 1460 C CA . ILE A 1 183 ? 6.457 27.906 21.594 1 95.94 183 ILE A CA 1
ATOM 1461 C C . ILE A 1 183 ? 5.23 27 21.641 1 95.94 183 ILE A C 1
ATOM 1463 O O . ILE A 1 183 ? 5.344 25.781 21.453 1 95.94 183 ILE A O 1
ATOM 1467 N N . LEU A 1 184 ? 4.031 27.594 21.781 1 94.12 184 LEU A N 1
ATOM 1468 C CA . LEU A 1 184 ? 2.799 26.812 21.797 1 94.12 184 LEU A CA 1
ATOM 1469 C C . LEU A 1 184 ? 2.555 26.172 20.438 1 94.12 184 LEU A C 1
ATOM 1471 O O . LEU A 1 184 ? 2.09 25.031 20.359 1 94.12 184 LEU A O 1
ATOM 1475 N N . GLY A 1 185 ? 2.893 26.984 19.453 1 93.81 185 GLY A N 1
ATOM 1476 C CA . GLY A 1 185 ? 2.779 26.438 18.109 1 93.81 185 GLY A CA 1
ATOM 1477 C C . GLY A 1 185 ? 3.689 25.25 17.875 1 93.81 185 GLY A C 1
ATOM 1478 O O . GLY A 1 185 ? 3.26 24.234 17.312 1 93.81 185 GLY A O 1
ATOM 1479 N N . ILE A 1 186 ? 4.898 25.297 18.344 1 94.5 186 ILE A N 1
ATOM 1480 C CA . ILE A 1 186 ? 5.871 24.219 18.188 1 94.5 186 ILE A CA 1
ATOM 1481 C C . ILE A 1 186 ? 5.371 22.953 18.875 1 94.5 186 ILE A C 1
ATOM 1483 O O . ILE A 1 186 ? 5.402 21.875 18.297 1 94.5 186 ILE A O 1
ATOM 1487 N N . ILE A 1 187 ? 4.848 23.062 20.031 1 94.88 187 ILE A N 1
ATOM 1488 C CA . ILE A 1 187 ? 4.363 21.922 20.812 1 94.88 187 ILE A CA 1
ATOM 1489 C C . ILE A 1 187 ? 3.193 21.266 20.078 1 94.88 187 ILE A C 1
ATOM 1491 O O . ILE A 1 187 ? 3.166 20.047 19.922 1 94.88 187 ILE A O 1
ATOM 1495 N N . TYR A 1 188 ? 2.332 22 19.531 1 94.31 188 TYR A N 1
ATOM 1496 C CA . TYR A 1 188 ? 1.157 21.484 18.844 1 94.31 188 TYR A CA 1
ATOM 1497 C C . TYR A 1 188 ? 1.547 20.797 17.547 1 94.31 188 TYR A C 1
ATOM 1499 O O . TYR A 1 188 ? 1.104 19.672 17.266 1 94.31 188 TYR A O 1
ATOM 1507 N N . PHE A 1 189 ? 2.385 21.484 16.844 1 94.69 189 PHE A N 1
ATOM 1508 C CA . PHE A 1 189 ? 2.711 20.984 15.516 1 94.69 189 PHE A CA 1
ATOM 1509 C C . PHE A 1 189 ? 3.697 19.828 15.602 1 94.69 189 PHE A C 1
ATOM 1511 O O . PHE A 1 189 ? 3.801 19.031 14.672 1 94.69 189 PHE A O 1
ATOM 1518 N N . PHE A 1 190 ? 4.379 19.75 16.719 1 94.38 190 PHE A N 1
ATOM 1519 C CA . PHE A 1 190 ? 5.246 18.594 16.938 1 94.38 190 PHE A CA 1
ATOM 1520 C C . PHE A 1 190 ? 4.434 17.312 16.969 1 94.38 190 PHE A C 1
ATOM 1522 O O . PHE A 1 190 ? 4.824 16.312 16.359 1 94.38 190 PHE A O 1
ATOM 1529 N N . ASN A 1 191 ? 3.338 17.328 17.578 1 93 191 ASN A N 1
ATOM 1530 C CA . ASN A 1 191 ? 2.471 16.156 17.656 1 93 191 ASN A CA 1
ATOM 1531 C C . ASN A 1 191 ? 1.9 15.781 16.281 1 93 191 ASN A C 1
ATOM 1533 O O . ASN A 1 191 ? 1.863 14.609 15.922 1 93 191 ASN A O 1
ATOM 1537 N N . LEU A 1 192 ? 1.489 16.703 15.562 1 93 192 LEU A N 1
ATOM 1538 C CA . LEU A 1 192 ? 0.914 16.484 14.234 1 93 192 LEU A CA 1
ATOM 1539 C C . LEU A 1 192 ? 1.956 15.938 13.273 1 93 192 LEU A C 1
ATOM 1541 O O . LEU A 1 192 ? 1.704 14.945 12.578 1 93 192 LEU A O 1
ATOM 1545 N N . THR A 1 193 ? 3.1 16.578 13.211 1 94.75 193 THR A N 1
ATOM 1546 C CA . THR A 1 193 ? 4.129 16.203 12.242 1 94.75 193 THR A CA 1
ATOM 1547 C C . THR A 1 193 ? 4.766 14.867 12.617 1 94.75 193 THR A C 1
ATOM 1549 O O . THR A 1 193 ? 5.203 14.117 11.75 1 94.75 193 THR A O 1
ATOM 1552 N N . ARG A 1 194 ? 4.809 14.594 13.898 1 95.31 194 ARG A N 1
ATOM 1553 C CA . ARG A 1 194 ? 5.309 13.297 14.336 1 95.31 194 ARG A CA 1
ATOM 1554 C C . ARG A 1 194 ? 4.531 12.156 13.68 1 95.31 194 ARG A C 1
ATOM 1556 O O . ARG A 1 194 ? 5.125 11.203 13.172 1 95.31 194 ARG A O 1
ATOM 1563 N N . ASP A 1 195 ? 3.248 12.273 13.688 1 96.19 195 ASP A N 1
ATOM 1564 C CA . ASP A 1 195 ? 2.398 11.242 13.102 1 96.19 195 ASP A CA 1
ATOM 1565 C C . ASP A 1 195 ? 2.609 11.148 11.594 1 96.19 195 ASP A C 1
ATOM 1567 O O . ASP A 1 195 ? 2.592 10.055 11.031 1 96.19 195 ASP A O 1
ATOM 1571 N N . ILE A 1 196 ? 2.838 12.195 10.969 1 96.31 196 ILE A N 1
ATOM 1572 C CA . ILE A 1 196 ? 3.119 12.219 9.539 1 96.31 196 ILE A CA 1
ATOM 1573 C C . ILE A 1 196 ? 4.449 11.523 9.258 1 96.31 196 ILE A C 1
ATOM 1575 O O . ILE A 1 196 ? 4.559 10.734 8.32 1 96.31 196 ILE A O 1
ATOM 1579 N N . TYR A 1 197 ? 5.391 11.789 10.133 1 96 197 TYR A N 1
ATOM 1580 C CA . TYR A 1 197 ? 6.703 11.172 9.977 1 96 197 TYR A CA 1
ATOM 1581 C C . TYR A 1 197 ? 6.625 9.664 10.188 1 96 197 TYR A C 1
ATOM 1583 O O . TYR A 1 197 ? 7.273 8.898 9.477 1 96 197 TYR A O 1
ATOM 1591 N N . ILE A 1 198 ? 5.84 9.25 11.117 1 96.19 198 ILE A N 1
ATOM 1592 C CA . ILE A 1 198 ? 5.645 7.832 11.383 1 96.19 198 ILE A CA 1
ATOM 1593 C C . ILE A 1 198 ? 5.086 7.145 10.141 1 96.19 198 ILE A C 1
ATOM 1595 O O . ILE A 1 198 ? 5.57 6.082 9.742 1 96.19 198 ILE A O 1
ATOM 1599 N N . MET A 1 199 ? 4.152 7.73 9.523 1 97.25 199 MET A N 1
ATOM 1600 C CA . MET A 1 199 ? 3.539 7.156 8.328 1 97.25 199 MET A CA 1
ATOM 1601 C C . MET A 1 199 ? 4.52 7.16 7.16 1 97.25 199 MET A C 1
ATOM 1603 O O . MET A 1 199 ? 4.602 6.188 6.41 1 97.25 199 MET A O 1
ATOM 1607 N N . LYS A 1 200 ? 5.211 8.266 7.051 1 96.25 200 LYS A N 1
ATOM 1608 C CA . LYS A 1 200 ? 6.223 8.352 6.004 1 96.25 200 LYS A CA 1
ATOM 1609 C C . LYS A 1 200 ? 7.273 7.258 6.16 1 96.25 200 LYS A C 1
ATOM 1611 O O . LYS A 1 200 ? 7.617 6.578 5.195 1 96.25 200 LYS A O 1
ATOM 1616 N N . ASP A 1 201 ? 7.715 7.07 7.32 1 96.56 201 ASP A N 1
ATOM 1617 C CA . ASP A 1 201 ? 8.703 6.039 7.609 1 96.56 201 ASP A CA 1
ATOM 1618 C C . ASP A 1 201 ? 8.141 4.645 7.352 1 96.56 201 ASP A C 1
ATOM 1620 O O . ASP A 1 201 ? 8.844 3.771 6.84 1 96.56 201 ASP A O 1
ATOM 1624 N N . SER A 1 202 ? 6.918 4.441 7.73 1 97.19 202 SER A N 1
ATOM 1625 C CA . SER A 1 202 ? 6.262 3.164 7.48 1 97.19 202 SER A CA 1
ATOM 1626 C C . SER A 1 202 ? 6.219 2.846 5.988 1 97.19 202 SER A C 1
ATOM 1628 O O . SER A 1 202 ? 6.539 1.729 5.578 1 97.19 202 SER A O 1
ATOM 1630 N N . VAL A 1 203 ? 5.891 3.801 5.23 1 97.31 203 VAL A N 1
ATOM 1631 C CA . VAL A 1 203 ? 5.805 3.627 3.785 1 97.31 203 VAL A CA 1
ATOM 1632 C C . VAL A 1 203 ? 7.184 3.309 3.217 1 97.31 203 VAL A C 1
ATOM 1634 O O . VAL A 1 203 ? 7.32 2.453 2.34 1 97.31 203 VAL A O 1
ATOM 1637 N N . GLU A 1 204 ? 8.164 4.008 3.699 1 96.25 204 GLU A N 1
ATOM 1638 C CA . GLU A 1 204 ? 9.531 3.738 3.266 1 96.25 204 GLU A CA 1
ATOM 1639 C C . GLU A 1 204 ? 9.953 2.312 3.615 1 96.25 204 GLU A C 1
ATOM 1641 O O . GLU A 1 204 ? 10.602 1.639 2.816 1 96.25 204 GLU A O 1
ATOM 1646 N N . ASN A 1 205 ? 9.57 1.868 4.766 1 96.62 205 ASN A N 1
ATOM 1647 C CA . ASN A 1 205 ? 9.859 0.5 5.188 1 96.62 205 ASN A CA 1
ATOM 1648 C C . ASN A 1 205 ? 9.148 -0.519 4.305 1 96.62 205 ASN A C 1
ATOM 1650 O O . ASN A 1 205 ? 9.727 -1.546 3.943 1 96.62 205 ASN A O 1
ATOM 1654 N N . ILE A 1 206 ? 7.949 -0.243 3.967 1 96.19 206 ILE A N 1
ATOM 1655 C CA . ILE A 1 206 ? 7.176 -1.118 3.09 1 96.19 206 ILE A CA 1
ATOM 1656 C C . ILE A 1 206 ? 7.863 -1.221 1.729 1 96.19 206 ILE A C 1
ATOM 1658 O O . ILE A 1 206 ? 8 -2.314 1.177 1 96.19 206 ILE A O 1
ATOM 1662 N N . GLN A 1 207 ? 8.352 -0.112 1.238 1 94.88 207 GLN A N 1
ATOM 1663 C CA . GLN A 1 207 ? 9.047 -0.077 -0.047 1 94.88 207 GLN A CA 1
ATOM 1664 C C . GLN A 1 207 ? 10.312 -0.922 -0.012 1 94.88 207 GLN A C 1
ATOM 1666 O O . GLN A 1 207 ? 10.711 -1.497 -1.027 1 94.88 207 GLN A O 1
ATOM 1671 N N . ARG A 1 208 ? 10.867 -1.027 1.16 1 94.88 208 ARG A N 1
ATOM 1672 C CA . ARG A 1 208 ? 12.117 -1.77 1.317 1 94.88 208 ARG A CA 1
ATOM 1673 C C . ARG A 1 208 ? 11.844 -3.223 1.694 1 94.88 208 ARG A C 1
ATOM 1675 O O . ARG A 1 208 ? 12.781 -4.004 1.889 1 94.88 208 ARG A O 1
ATOM 1682 N N . GLY A 1 209 ? 10.641 -3.562 1.962 1 94.75 209 GLY A N 1
ATOM 1683 C CA . GLY A 1 209 ? 10.266 -4.934 2.27 1 94.75 209 GLY A CA 1
ATOM 1684 C C . GLY A 1 209 ? 10.266 -5.234 3.756 1 94.75 209 GLY A C 1
ATOM 1685 O O . GLY A 1 209 ? 10.195 -6.395 4.16 1 94.75 209 GLY A O 1
ATOM 1686 N N . ASN A 1 210 ? 10.359 -4.184 4.527 1 95.62 210 ASN A N 1
ATOM 1687 C CA . ASN A 1 210 ? 10.359 -4.34 5.98 1 95.62 210 ASN A CA 1
ATOM 1688 C C . ASN A 1 210 ? 8.953 -4.223 6.555 1 95.62 210 ASN A C 1
ATOM 1690 O O . ASN A 1 210 ? 8.641 -3.258 7.258 1 95.62 210 ASN A O 1
ATOM 1694 N N . PHE A 1 211 ? 8.18 -5.207 6.488 1 95.19 211 PHE A N 1
ATOM 1695 C CA . PHE A 1 211 ? 6.762 -5.16 6.836 1 95.19 211 PHE A CA 1
ATOM 1696 C C . PHE A 1 211 ? 6.57 -5.238 8.344 1 95.19 211 PHE A C 1
ATOM 1698 O O . PHE A 1 211 ? 5.5 -4.902 8.859 1 95.19 211 PHE A O 1
ATOM 1705 N N . HIS A 1 212 ? 7.586 -5.598 9.055 1 91.12 212 HIS A N 1
ATOM 1706 C CA . HIS A 1 212 ? 7.496 -5.738 10.508 1 91.12 212 HIS A CA 1
ATOM 1707 C C . HIS A 1 212 ? 7.723 -4.406 11.203 1 91.12 212 HIS A C 1
ATOM 1709 O O . HIS A 1 212 ? 7.426 -4.266 12.391 1 91.12 212 HIS A O 1
ATOM 1715 N N . LYS A 1 213 ? 8.234 -3.412 10.523 1 92.06 213 LYS A N 1
ATOM 1716 C CA . LYS A 1 213 ? 8.609 -2.133 11.125 1 92.06 213 LYS A CA 1
ATOM 1717 C C . LYS A 1 213 ? 7.531 -1.077 10.875 1 92.06 213 LYS A C 1
ATOM 1719 O O . LYS A 1 213 ? 7.828 0.119 10.836 1 92.06 213 LYS A O 1
ATOM 1724 N N . ILE A 1 214 ? 6.309 -1.494 10.734 1 94.06 214 ILE A N 1
ATOM 1725 C CA . ILE A 1 214 ? 5.215 -0.569 10.461 1 94.06 214 ILE A CA 1
ATOM 1726 C C . ILE A 1 214 ? 4.531 -0.181 11.766 1 94.06 214 ILE A C 1
ATOM 1728 O O . ILE A 1 214 ? 4.301 -1.031 12.633 1 94.06 214 ILE A O 1
ATOM 1732 N N . GLN A 1 215 ? 4.359 1.107 11.93 1 93.75 215 GLN A N 1
ATOM 1733 C CA . GLN A 1 215 ? 3.729 1.638 13.133 1 93.75 215 GLN A CA 1
ATOM 1734 C C . GLN A 1 215 ? 2.404 2.322 12.805 1 93.75 215 GLN A C 1
ATOM 1736 O O . GLN A 1 215 ? 2.291 3.016 11.789 1 93.75 215 GLN A O 1
ATOM 1741 N N . LEU A 1 216 ? 1.441 2.109 13.711 1 94.5 216 LEU A N 1
ATOM 1742 C CA . LEU A 1 216 ? 0.13 2.734 13.578 1 94.5 216 LEU A CA 1
ATOM 1743 C C . LEU A 1 216 ? 0.086 4.07 14.312 1 94.5 216 LEU A C 1
ATOM 1745 O O . LEU A 1 216 ? 0.541 4.168 15.453 1 94.5 216 LEU A O 1
ATOM 1749 N N . ALA A 1 217 ? -0.34 5.129 13.602 1 93.56 217 ALA A N 1
ATOM 1750 C CA . ALA A 1 217 ? -0.556 6.414 14.258 1 93.56 217 ALA A CA 1
ATOM 1751 C C . ALA A 1 217 ? -1.872 6.422 15.031 1 93.56 217 ALA A C 1
ATOM 1753 O O . ALA A 1 217 ? -2.943 6.234 14.445 1 93.56 217 ALA A O 1
ATOM 1754 N N . ASN A 1 218 ? -1.834 6.605 16.297 1 90.5 218 ASN A N 1
ATOM 1755 C CA . ASN A 1 218 ? -3.014 6.59 17.156 1 90.5 218 ASN A CA 1
ATOM 1756 C C . ASN A 1 218 ? -3.723 7.941 17.172 1 90.5 218 ASN A C 1
ATOM 1758 O O . ASN A 1 218 ? -3.51 8.758 18.062 1 90.5 218 ASN A O 1
ATOM 1762 N N . ARG A 1 219 ? -4.559 8.156 16.219 1 91.38 219 ARG A N 1
ATOM 1763 C CA . ARG A 1 219 ? -5.32 9.391 16.062 1 91.38 219 ARG A CA 1
ATOM 1764 C C . ARG A 1 219 ? -6.754 9.102 15.641 1 91.38 219 ARG A C 1
ATOM 1766 O O . ARG A 1 219 ? -7.023 8.094 14.984 1 91.38 219 ARG A O 1
ATOM 1773 N N . ASN A 1 220 ? -7.59 9.938 16.047 1 91.94 220 ASN A N 1
ATOM 1774 C CA . ASN A 1 220 ? -8.992 9.773 15.695 1 91.94 220 ASN A CA 1
ATOM 1775 C C . ASN A 1 220 ? -9.438 10.812 14.664 1 91.94 220 ASN A C 1
ATOM 1777 O O . ASN A 1 220 ? -10.445 11.492 14.859 1 91.94 220 ASN A O 1
ATOM 1781 N N . ASP A 1 221 ? -8.648 11.125 13.648 1 93.62 221 ASP A N 1
ATOM 1782 C CA . ASP A 1 221 ? -8.984 12.016 12.547 1 93.62 221 ASP A CA 1
ATOM 1783 C C . ASP A 1 221 ? -8.547 11.422 11.203 1 93.62 221 ASP A C 1
ATOM 1785 O O . ASP A 1 221 ? -8.344 10.211 11.102 1 93.62 221 ASP A O 1
ATOM 1789 N N . GLU A 1 222 ? -8.438 12.188 10.219 1 95.06 222 GLU A N 1
ATOM 1790 C CA . GLU A 1 222 ? -8.133 11.719 8.875 1 95.06 222 GLU A CA 1
ATOM 1791 C C . GLU A 1 222 ? -6.723 11.133 8.797 1 95.06 222 GLU A C 1
ATOM 1793 O O . GLU A 1 222 ? -6.461 10.234 7.996 1 95.06 222 GLU A O 1
ATOM 1798 N N . LEU A 1 223 ? -5.855 11.609 9.656 1 95.19 223 LEU A N 1
ATOM 1799 C CA . LEU A 1 223 ? -4.512 11.047 9.695 1 95.19 223 LEU A CA 1
ATOM 1800 C C . LEU A 1 223 ? -4.531 9.625 10.25 1 95.19 223 LEU A C 1
ATOM 1802 O O . LEU A 1 223 ? -3.775 8.766 9.797 1 95.19 223 LEU A O 1
ATOM 1806 N N . GLY A 1 224 ? -5.371 9.5 11.219 1 95.44 224 GLY A N 1
ATOM 1807 C CA . GLY A 1 224 ? -5.543 8.148 11.734 1 95.44 224 GLY A CA 1
ATOM 1808 C C . GLY A 1 224 ? -6.07 7.18 10.695 1 95.44 224 GLY A C 1
ATOM 1809 O O . GLY A 1 224 ? -5.594 6.047 10.602 1 95.44 224 GLY A O 1
ATOM 1810 N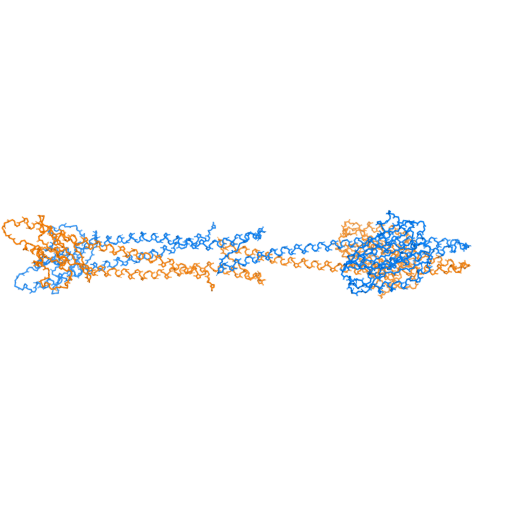 N . GLU A 1 225 ? -6.996 7.531 9.969 1 95.75 225 GLU A N 1
ATOM 1811 C CA . GLU A 1 225 ? -7.555 6.719 8.891 1 95.75 225 GLU A CA 1
ATOM 1812 C C . GLU A 1 225 ? -6.504 6.402 7.832 1 95.75 225 GLU A C 1
ATOM 1814 O O . GLU A 1 225 ? -6.434 5.277 7.336 1 95.75 225 GLU A O 1
ATOM 1819 N N . LEU A 1 226 ? -5.773 7.391 7.539 1 96.44 226 LEU A N 1
ATOM 1820 C CA . LEU A 1 226 ? -4.688 7.207 6.582 1 96.44 226 LEU A CA 1
ATOM 1821 C C . LEU A 1 226 ? -3.697 6.16 7.074 1 96.44 226 LEU A C 1
ATOM 1823 O O . LEU A 1 226 ? -3.268 5.297 6.305 1 96.44 226 LEU A O 1
ATOM 1827 N N . SER A 1 227 ? -3.354 6.285 8.328 1 97.44 227 SER A N 1
ATOM 1828 C CA . SER A 1 227 ? -2.422 5.336 8.93 1 97.44 227 SER A CA 1
ATOM 1829 C C . SER A 1 227 ? -2.959 3.912 8.852 1 97.44 227 SER A C 1
ATOM 1831 O O . SER A 1 227 ? -2.229 2.986 8.492 1 97.44 227 SER A O 1
ATOM 1833 N N . LYS A 1 228 ? -4.211 3.729 9.164 1 97.12 228 LYS A N 1
ATOM 1834 C CA . LYS A 1 228 ? -4.844 2.414 9.078 1 97.12 228 LYS A CA 1
ATOM 1835 C C . LYS A 1 228 ? -4.832 1.896 7.641 1 97.12 228 LYS A C 1
ATOM 1837 O O . LYS A 1 228 ? -4.629 0.702 7.406 1 97.12 228 LYS A O 1
ATOM 1842 N N . GLY A 1 229 ? -5.098 2.779 6.758 1 96.94 229 GLY A N 1
ATOM 1843 C CA . GLY A 1 229 ? -5.047 2.414 5.352 1 96.94 229 GLY A CA 1
ATOM 1844 C C . GLY A 1 229 ? -3.68 1.931 4.91 1 96.94 229 GLY A C 1
ATOM 1845 O O . GLY A 1 229 ? -3.57 0.948 4.176 1 96.94 229 GLY A O 1
ATOM 1846 N N . ILE A 1 230 ? -2.67 2.561 5.363 1 97.38 230 ILE A N 1
ATOM 1847 C CA . ILE A 1 230 ? -1.297 2.188 5.039 1 97.38 230 ILE A CA 1
ATOM 1848 C C . ILE A 1 230 ? -0.994 0.8 5.598 1 97.38 230 ILE A C 1
ATOM 1850 O O . ILE A 1 230 ? -0.397 -0.035 4.914 1 97.38 230 ILE A O 1
ATOM 1854 N N . VAL A 1 231 ? -1.434 0.595 6.801 1 96.69 231 VAL A N 1
ATOM 1855 C CA . VAL A 1 231 ? -1.236 -0.711 7.422 1 96.69 231 VAL A CA 1
ATOM 1856 C C . VAL A 1 231 ? -1.962 -1.783 6.609 1 96.69 231 VAL A C 1
ATOM 1858 O O . VAL A 1 231 ? -1.408 -2.854 6.352 1 96.69 231 VAL A O 1
ATOM 1861 N N . PHE A 1 232 ? -3.109 -1.567 6.16 1 97.44 232 PHE A N 1
ATOM 1862 C CA . PHE A 1 232 ? -3.875 -2.479 5.316 1 97.44 232 PHE A CA 1
ATOM 1863 C C . PHE A 1 232 ? -3.109 -2.807 4.039 1 97.44 232 PHE A C 1
ATOM 1865 O O . PHE A 1 232 ? -3.008 -3.973 3.654 1 97.44 232 PHE A O 1
ATOM 1872 N N . MET A 1 233 ? -2.668 -1.808 3.451 1 97 233 MET A N 1
ATOM 1873 C CA . MET A 1 233 ? -1.935 -1.983 2.201 1 97 233 MET A CA 1
ATOM 1874 C C . MET A 1 233 ? -0.671 -2.809 2.424 1 97 233 MET A C 1
ATOM 1876 O O . MET A 1 233 ? -0.342 -3.678 1.614 1 97 233 MET A O 1
ATOM 1880 N N . SER A 1 234 ? 0.013 -2.471 3.508 1 97.44 234 SER A N 1
ATOM 1881 C CA . SER A 1 234 ? 1.2 -3.24 3.865 1 97.44 234 SER A CA 1
ATOM 1882 C C . SER A 1 234 ? 0.874 -4.723 4.012 1 97.44 234 SER A C 1
ATOM 1884 O O . SER A 1 234 ? 1.549 -5.574 3.428 1 97.44 234 SER A O 1
ATOM 1886 N N . ASN A 1 235 ? -0.167 -4.996 4.719 1 97.31 235 ASN A N 1
ATOM 1887 C CA . ASN A 1 235 ? -0.596 -6.375 4.938 1 97.31 235 ASN A CA 1
ATOM 1888 C C . ASN A 1 235 ? -0.989 -7.051 3.625 1 97.31 235 ASN A C 1
ATOM 1890 O O . ASN A 1 235 ? -0.7 -8.234 3.42 1 97.31 235 ASN A O 1
ATOM 1894 N N . THR A 1 236 ? -1.621 -6.363 2.809 1 96.94 236 THR A N 1
ATOM 1895 C CA . THR A 1 236 ? -2.053 -6.883 1.517 1 96.94 236 THR A CA 1
ATOM 1896 C C . THR A 1 236 ? -0.849 -7.246 0.65 1 96.94 236 THR A C 1
ATOM 1898 O O . THR A 1 236 ? -0.816 -8.312 0.039 1 96.94 236 THR A O 1
ATOM 1901 N N . ILE A 1 237 ? 0.113 -6.352 0.629 1 96.5 237 ILE A N 1
ATOM 1902 C CA . ILE A 1 237 ? 1.323 -6.598 -0.149 1 96.5 237 ILE A CA 1
ATOM 1903 C C . ILE A 1 237 ? 2.047 -7.828 0.393 1 96.5 237 ILE A C 1
ATOM 1905 O O . ILE A 1 237 ? 2.43 -8.719 -0.371 1 96.5 237 ILE A O 1
ATOM 1909 N N . GLU A 1 238 ? 2.188 -7.859 1.667 1 95.81 238 GLU A N 1
ATOM 1910 C CA . GLU A 1 238 ? 2.854 -8.984 2.311 1 95.81 238 GLU A CA 1
ATOM 1911 C C . GLU A 1 238 ? 2.135 -10.297 2.006 1 95.81 238 GLU A C 1
ATOM 1913 O O . GLU A 1 238 ? 2.77 -11.289 1.637 1 95.81 238 GLU A O 1
ATOM 1918 N N . LYS A 1 239 ? 0.876 -10.344 2.094 1 96.81 239 LYS A N 1
ATOM 1919 C CA . LYS A 1 239 ? 0.053 -11.516 1.807 1 96.81 239 LYS A CA 1
ATOM 1920 C C . LYS A 1 239 ? 0.188 -11.938 0.346 1 96.81 239 LYS A C 1
ATOM 1922 O O . LYS A 1 239 ? 0.326 -13.125 0.048 1 96.81 239 LYS A O 1
ATOM 1927 N N . ASN A 1 240 ? 0.135 -10.945 -0.543 1 96.31 240 ASN A N 1
ATOM 1928 C CA . ASN A 1 240 ? 0.265 -11.234 -1.968 1 96.31 240 ASN A CA 1
ATOM 1929 C C . ASN A 1 240 ? 1.623 -11.852 -2.293 1 96.31 240 ASN A C 1
ATOM 1931 O O . ASN A 1 240 ? 1.713 -12.766 -3.117 1 96.31 240 ASN A O 1
ATOM 1935 N N . ILE A 1 241 ? 2.629 -11.383 -1.667 1 95.69 241 ILE A N 1
ATOM 1936 C CA . ILE A 1 241 ? 3.971 -11.922 -1.873 1 95.69 241 ILE A CA 1
ATOM 1937 C C . ILE A 1 241 ? 4.02 -13.375 -1.421 1 95.69 241 ILE A C 1
ATOM 1939 O O . ILE A 1 241 ? 4.551 -14.234 -2.127 1 95.69 241 ILE A O 1
ATOM 1943 N N . GLU A 1 242 ? 3.43 -13.688 -0.327 1 95.62 242 GLU A N 1
ATOM 1944 C CA . GLU A 1 242 ? 3.385 -15.055 0.194 1 95.62 242 GLU A CA 1
ATOM 1945 C C . GLU A 1 242 ? 2.57 -15.969 -0.719 1 95.62 242 GLU A C 1
ATOM 1947 O O . GLU A 1 242 ? 2.992 -17.078 -1.024 1 95.62 242 GLU A O 1
ATOM 1952 N N . GLU A 1 243 ? 1.496 -15.484 -1.168 1 95.62 243 GLU A N 1
ATOM 1953 C CA . GLU A 1 243 ? 0.638 -16.25 -2.064 1 95.62 243 GLU A CA 1
ATOM 1954 C C . GLU A 1 243 ? 1.337 -16.531 -3.391 1 95.62 243 GLU A C 1
ATOM 1956 O O . GLU A 1 243 ? 1.229 -17.641 -3.932 1 95.62 243 GLU A O 1
ATOM 1961 N N . LEU A 1 244 ? 2.008 -15.602 -3.879 1 95.44 244 LEU A N 1
ATOM 1962 C CA . LEU A 1 244 ? 2.77 -15.781 -5.109 1 95.44 244 LEU A CA 1
ATOM 1963 C C . LEU A 1 244 ? 3.824 -16.875 -4.941 1 95.44 244 LEU A C 1
ATOM 1965 O O . LEU A 1 244 ? 4 -17.719 -5.824 1 95.44 244 LEU A O 1
ATOM 1969 N N . LYS A 1 245 ? 4.438 -16.906 -3.836 1 95.69 245 LYS A N 1
ATOM 1970 C CA . LYS A 1 245 ? 5.43 -17.922 -3.543 1 95.69 245 LYS A CA 1
ATOM 1971 C C . LYS A 1 245 ? 4.793 -19.312 -3.504 1 95.69 245 LYS A C 1
ATOM 1973 O O . LYS A 1 245 ? 5.312 -20.266 -4.098 1 95.69 245 LYS A O 1
ATOM 1978 N N . VAL A 1 246 ? 3.695 -19.422 -2.863 1 95.25 246 VAL A N 1
ATOM 1979 C CA . VAL A 1 246 ? 2.979 -20.688 -2.746 1 95.25 246 VAL A CA 1
ATOM 1980 C C . VAL A 1 246 ? 2.557 -21.172 -4.133 1 95.25 246 VAL A C 1
ATOM 1982 O O . VAL A 1 246 ? 2.748 -22.344 -4.473 1 95.25 246 VAL A O 1
ATOM 1985 N N . GLU A 1 247 ? 2.072 -20.234 -4.938 1 93.5 247 GLU A N 1
ATOM 1986 C CA . GLU A 1 247 ? 1.621 -20.594 -6.277 1 93.5 247 GLU A CA 1
ATOM 1987 C C . GLU A 1 247 ? 2.789 -21.031 -7.156 1 93.5 247 GLU A C 1
ATOM 1989 O O . GLU A 1 247 ? 2.674 -22 -7.914 1 93.5 247 GLU A O 1
ATOM 1994 N N . ARG A 1 248 ? 3.83 -20.406 -7.035 1 94.69 248 ARG A N 1
ATOM 1995 C CA . ARG A 1 248 ? 5.02 -20.766 -7.801 1 94.69 248 ARG A CA 1
ATOM 1996 C C . ARG A 1 248 ? 5.551 -22.125 -7.375 1 94.69 248 ARG A C 1
ATOM 1998 O O . ARG A 1 248 ? 5.949 -22.938 -8.219 1 94.69 248 ARG A O 1
ATOM 2005 N N . ASP A 1 249 ? 5.535 -22.375 -6.125 1 93.75 249 ASP A N 1
ATOM 2006 C CA . ASP A 1 249 ? 5.945 -23.688 -5.613 1 93.75 249 ASP A CA 1
ATOM 2007 C C . ASP A 1 249 ? 5.016 -24.781 -6.113 1 93.75 249 ASP A C 1
ATOM 2009 O O . ASP A 1 249 ? 5.477 -25.859 -6.52 1 93.75 249 ASP A O 1
ATOM 2013 N N . SER A 1 250 ? 3.799 -24.453 -6.082 1 92.44 250 SER A N 1
ATOM 2014 C CA . SER A 1 250 ? 2.812 -25.422 -6.574 1 92.44 250 SER A CA 1
ATOM 2015 C C . SER A 1 250 ? 3.01 -25.703 -8.055 1 92.44 250 SER A C 1
ATOM 2017 O O . SER A 1 250 ? 2.922 -26.844 -8.492 1 92.44 250 SER A O 1
ATOM 2019 N N . LEU A 1 251 ? 3.246 -24.734 -8.789 1 91.94 251 LEU A N 1
ATOM 2020 C CA . LEU A 1 251 ? 3.496 -24.875 -10.219 1 91.94 251 LEU A CA 1
ATOM 2021 C C . LEU A 1 251 ? 4.754 -25.703 -10.469 1 91.94 251 LEU A C 1
ATOM 2023 O O . LEU A 1 251 ? 4.746 -26.609 -11.297 1 91.94 251 LEU A O 1
ATOM 2027 N N . ASN A 1 252 ? 5.77 -25.422 -9.758 1 92.06 252 ASN A N 1
ATOM 2028 C CA . ASN A 1 252 ? 7.012 -26.188 -9.867 1 92.06 252 ASN A CA 1
ATOM 2029 C C . ASN A 1 252 ? 6.801 -27.656 -9.531 1 92.06 252 ASN A C 1
ATOM 2031 O O . ASN A 1 252 ? 7.309 -28.547 -10.227 1 92.06 252 ASN A O 1
ATOM 2035 N N . ASN A 1 253 ? 6.062 -27.875 -8.516 1 88.62 253 ASN A N 1
ATOM 2036 C CA . ASN A 1 253 ? 5.742 -29.25 -8.133 1 88.62 253 ASN A CA 1
ATOM 2037 C C . ASN A 1 253 ? 4.953 -29.969 -9.227 1 88.62 253 ASN A C 1
ATOM 2039 O O . ASN A 1 253 ? 5.203 -31.141 -9.508 1 88.62 253 ASN A O 1
ATOM 2043 N N . ALA A 1 254 ? 4.047 -29.234 -9.82 1 83.31 254 ALA A N 1
ATOM 2044 C CA . ALA A 1 254 ? 3.256 -29.797 -10.914 1 83.31 254 ALA A CA 1
ATOM 2045 C C . ALA A 1 254 ? 4.137 -30.141 -12.109 1 83.31 254 ALA A C 1
ATOM 2047 O O . ALA A 1 254 ? 3.994 -31.203 -12.719 1 83.31 254 ALA A O 1
ATOM 2048 N N . ILE A 1 255 ? 5.02 -29.328 -12.344 1 84.81 255 ILE A N 1
ATOM 2049 C CA . ILE A 1 255 ? 5.941 -29.516 -13.461 1 84.81 255 ILE A CA 1
ATOM 2050 C C . ILE A 1 255 ? 6.848 -30.719 -13.18 1 84.81 255 ILE A C 1
ATOM 2052 O O . ILE A 1 255 ? 7.07 -31.547 -14.055 1 84.81 255 ILE A O 1
ATOM 2056 N N . ASP A 1 256 ? 7.32 -30.797 -11.992 1 83.38 256 ASP A N 1
ATOM 2057 C CA . ASP A 1 256 ? 8.172 -31.906 -11.594 1 83.38 256 ASP A CA 1
ATOM 2058 C C . ASP A 1 256 ? 7.422 -33.25 -11.695 1 83.38 256 ASP A C 1
ATOM 2060 O O . ASP A 1 256 ? 7.969 -34.219 -12.172 1 83.38 256 ASP A O 1
ATOM 2064 N N . LYS A 1 257 ? 6.238 -33.219 -11.289 1 79.19 257 LYS A N 1
ATOM 2065 C CA . LYS A 1 257 ? 5.406 -34.406 -11.391 1 79.19 257 LYS A CA 1
ATOM 2066 C C . LYS A 1 257 ? 5.184 -34.812 -12.844 1 79.19 257 LYS A C 1
ATOM 2068 O O . LYS A 1 257 ? 5.223 -36 -13.188 1 79.19 257 LYS A O 1
ATOM 2073 N N . LEU A 1 258 ? 4.973 -33.844 -13.664 1 78.88 258 LEU A N 1
ATOM 2074 C CA . LEU A 1 258 ? 4.797 -34.094 -15.094 1 78.88 258 LEU A CA 1
ATOM 2075 C C . LEU A 1 258 ? 6.043 -34.719 -15.703 1 78.88 258 LEU A C 1
ATOM 2077 O O . LEU A 1 258 ? 5.945 -35.688 -16.469 1 78.88 258 LEU A O 1
ATOM 2081 N N . LYS A 1 259 ? 7.133 -34.219 -15.32 1 79.25 259 LYS A N 1
ATOM 2082 C CA . LYS A 1 259 ? 8.406 -34.719 -15.812 1 79.25 259 LYS A CA 1
ATOM 2083 C C . LYS A 1 259 ? 8.633 -36.156 -15.352 1 79.25 259 LYS A C 1
ATOM 2085 O O . LYS A 1 259 ? 9.062 -37 -16.141 1 79.25 259 LYS A O 1
ATOM 2090 N N . LYS A 1 260 ? 8.359 -36.406 -14.141 1 78.25 260 LYS A N 1
ATOM 2091 C CA . LYS A 1 260 ? 8.516 -37.75 -13.578 1 78.25 260 LYS A CA 1
ATOM 2092 C C . LYS A 1 260 ? 7.574 -38.75 -14.242 1 78.25 260 LYS A C 1
ATOM 2094 O O . LYS A 1 260 ? 7.977 -39.844 -14.586 1 78.25 260 LYS A O 1
ATOM 2099 N N . MET A 1 261 ? 6.387 -38.375 -14.438 1 73.12 261 MET A N 1
ATOM 2100 C CA . MET A 1 261 ? 5.395 -39.219 -15.094 1 73.12 261 MET A CA 1
ATOM 2101 C C . MET A 1 261 ? 5.82 -39.562 -16.516 1 73.12 261 MET A C 1
ATOM 2103 O O . MET A 1 261 ? 5.672 -40.719 -16.953 1 73.12 261 MET A O 1
ATOM 2107 N N . ASP A 1 262 ? 6.297 -38.594 -17.141 1 72.94 262 ASP A N 1
ATOM 2108 C CA . ASP A 1 262 ? 6.777 -38.781 -18.5 1 72.94 262 ASP A CA 1
ATOM 2109 C C . ASP A 1 262 ? 7.918 -39.812 -18.531 1 72.94 262 ASP A C 1
ATOM 2111 O O . ASP A 1 262 ? 7.906 -40.75 -19.359 1 72.94 262 ASP A O 1
ATOM 2115 N N . LYS A 1 263 ? 8.844 -39.656 -17.656 1 73.75 263 LYS A N 1
ATOM 2116 C CA . LYS A 1 263 ? 9.984 -40.562 -17.578 1 73.75 263 LYS A CA 1
ATOM 2117 C C . LYS A 1 263 ? 9.539 -41.969 -17.25 1 73.75 263 LYS A C 1
ATOM 2119 O O . LYS A 1 263 ? 9.984 -42.938 -17.875 1 73.75 263 LYS A O 1
ATOM 2124 N N . GLU A 1 264 ? 8.672 -42.125 -16.328 1 69.81 264 GLU A N 1
ATOM 2125 C CA . GLU A 1 264 ? 8.164 -43.438 -15.906 1 69.81 264 GLU A CA 1
ATOM 2126 C C . GLU A 1 264 ? 7.398 -44.125 -17.031 1 69.81 264 GLU A C 1
ATOM 2128 O O . GLU A 1 264 ? 7.508 -45.312 -17.219 1 69.81 264 GLU A O 1
ATOM 2133 N N . GLN A 1 265 ? 6.668 -43.344 -17.688 1 71.75 265 GLN A N 1
ATOM 2134 C CA . GLN A 1 265 ? 5.906 -43.875 -18.812 1 71.75 265 GLN A CA 1
ATOM 2135 C C . GLN A 1 265 ? 6.832 -44.406 -19.906 1 71.75 265 GLN A C 1
ATOM 2137 O O . GLN A 1 265 ? 6.613 -45.469 -20.453 1 71.75 265 GLN A O 1
ATOM 2142 N N . LYS A 1 266 ? 7.828 -43.656 -20.203 1 70.81 266 LYS A N 1
ATOM 2143 C CA . LYS A 1 266 ? 8.797 -44.062 -21.219 1 70.81 266 LYS A CA 1
ATOM 2144 C C . LYS A 1 266 ? 9.523 -45.344 -20.797 1 70.81 266 LYS A C 1
ATOM 2146 O O . LYS A 1 266 ? 9.695 -46.281 -21.594 1 70.81 266 LYS A O 1
ATOM 2151 N N . GLU A 1 267 ? 9.852 -45.375 -19.547 1 69.69 267 GLU A N 1
ATOM 2152 C CA . GLU A 1 267 ? 10.508 -46.562 -19 1 69.69 267 GLU A CA 1
ATOM 2153 C C . GLU A 1 267 ? 9.578 -47.781 -19.031 1 69.69 267 GLU A C 1
ATOM 2155 O O . GLU A 1 267 ? 10 -48.875 -19.375 1 69.69 267 GLU A O 1
ATOM 2160 N N . PHE A 1 268 ? 8.375 -47.469 -18.734 1 70 268 PHE A N 1
ATOM 2161 C CA . PHE A 1 268 ? 7.363 -48.531 -18.734 1 70 268 PHE A CA 1
ATOM 2162 C C . PHE A 1 268 ? 7.18 -49.094 -20.125 1 70 268 PHE A C 1
ATOM 2164 O O . PHE A 1 268 ? 7.227 -50.312 -20.312 1 70 268 PHE A O 1
ATOM 2171 N N . ILE A 1 269 ? 7.016 -48.344 -21.016 1 72.31 269 ILE A N 1
ATOM 2172 C CA . ILE A 1 269 ? 6.809 -48.781 -22.406 1 72.31 269 ILE A CA 1
ATOM 2173 C C . ILE A 1 269 ? 8.039 -49.5 -22.906 1 72.31 269 ILE A C 1
ATOM 2175 O O . ILE A 1 269 ? 7.918 -50.531 -23.578 1 72.31 269 ILE A O 1
ATOM 2179 N N . GLY A 1 270 ? 9.203 -49 -22.547 1 68.88 270 GLY A N 1
ATOM 2180 C CA . GLY A 1 270 ? 10.438 -49.688 -22.906 1 68.88 270 GLY A CA 1
ATOM 2181 C C . GLY A 1 270 ? 10.531 -51.094 -22.359 1 68.88 270 GLY A C 1
ATOM 2182 O O . GLY A 1 270 ? 10.875 -52.031 -23.094 1 68.88 270 GLY A O 1
ATOM 2183 N N . ASN A 1 271 ? 10.172 -51.25 -21.172 1 65.31 271 ASN A N 1
ATOM 2184 C CA . ASN A 1 271 ? 10.227 -52.562 -20.516 1 65.31 271 ASN A CA 1
ATOM 2185 C C . ASN A 1 271 ? 9.211 -53.531 -21.109 1 65.31 271 ASN A C 1
ATOM 2187 O O . ASN A 1 271 ? 9.523 -54.688 -21.344 1 65.31 271 ASN A O 1
ATOM 2191 N N . VAL A 1 272 ? 8.016 -53.062 -21.297 1 71.75 272 VAL A N 1
ATOM 2192 C CA . VAL A 1 272 ? 6.945 -53.875 -21.844 1 71.75 272 VAL A CA 1
ATOM 2193 C C . VAL A 1 272 ? 7.348 -54.375 -23.234 1 71.75 272 VAL A C 1
ATOM 2195 O O . VAL A 1 272 ? 7.211 -55.562 -23.531 1 71.75 272 VAL A O 1
ATOM 2198 N N . THR A 1 273 ? 7.887 -53.438 -24.031 1 72 273 THR A N 1
ATOM 2199 C CA . THR A 1 273 ? 8.273 -53.812 -25.391 1 72 273 THR A CA 1
ATOM 2200 C C . THR A 1 273 ? 9.391 -54.844 -25.391 1 72 273 THR A C 1
ATOM 2202 O O . THR A 1 273 ? 9.367 -55.781 -26.188 1 72 273 THR A O 1
ATOM 2205 N N . HIS A 1 274 ? 10.344 -54.719 -24.516 1 70.88 274 HIS A N 1
ATOM 2206 C CA . HIS A 1 274 ? 11.445 -55.656 -24.406 1 70.88 274 HIS A CA 1
ATOM 2207 C C . HIS A 1 274 ? 10.938 -57.031 -23.984 1 70.88 274 HIS A C 1
ATOM 2209 O O . HIS A 1 274 ? 11.352 -58.062 -24.547 1 70.88 274 HIS A O 1
ATOM 2215 N N . GLU A 1 275 ? 9.984 -57.125 -23.141 1 72.38 275 GLU A N 1
ATOM 2216 C CA . GLU A 1 275 ? 9.461 -58.375 -22.625 1 72.38 275 GLU A CA 1
ATOM 2217 C C . GLU A 1 275 ? 8.594 -59.094 -23.656 1 72.38 275 GLU A C 1
ATOM 2219 O O . GLU A 1 275 ? 8.531 -60.312 -23.688 1 72.38 275 GLU A O 1
ATOM 2224 N N . PHE A 1 276 ? 7.98 -58.281 -24.516 1 79.69 276 PHE A N 1
ATOM 2225 C CA . PHE A 1 276 ? 7.164 -58.844 -25.578 1 79.69 276 PHE A CA 1
ATOM 2226 C C . PHE A 1 276 ? 8.039 -59.469 -26.656 1 79.69 276 PHE A C 1
ATOM 2228 O O . PHE A 1 276 ? 7.684 -60.469 -27.25 1 79.69 276 PHE A O 1
ATOM 2235 N N . LYS A 1 277 ? 9.273 -59 -26.906 1 79.25 277 LYS A N 1
ATOM 2236 C CA . LYS A 1 277 ? 10.156 -59.438 -27.984 1 79.25 277 LYS A CA 1
ATOM 2237 C C . LYS A 1 277 ? 10.664 -60.875 -27.719 1 79.25 277 LYS A C 1
ATOM 2239 O O . LYS A 1 277 ? 10.781 -61.656 -28.656 1 79.25 277 LYS A O 1
ATOM 2244 N N . THR A 1 278 ? 10.852 -61.188 -26.531 1 78.19 278 THR A N 1
ATOM 2245 C CA . THR A 1 278 ? 11.43 -62.5 -26.172 1 78.19 278 THR A CA 1
ATOM 2246 C C . THR A 1 278 ? 10.492 -63.625 -26.547 1 78.19 278 THR A C 1
ATOM 2248 O O . THR A 1 278 ? 10.867 -64.5 -27.312 1 78.19 278 THR A O 1
ATOM 2251 N N . PRO A 1 279 ? 9.25 -63.625 -26.109 1 85.06 279 PRO A N 1
ATOM 2252 C CA . PRO A 1 279 ? 8.359 -64.75 -26.516 1 85.06 279 PRO A CA 1
ATOM 2253 C C . PRO A 1 279 ? 8.086 -64.75 -28.016 1 85.06 279 PRO A C 1
ATOM 2255 O O . PRO A 1 279 ? 7.941 -65.812 -28.609 1 85.06 279 PRO A O 1
ATOM 2258 N N . ILE A 1 280 ? 8.07 -63.625 -28.594 1 87.75 280 ILE A N 1
ATOM 2259 C CA . ILE A 1 280 ? 7.836 -63.562 -30.031 1 87.75 280 ILE A CA 1
ATOM 2260 C C . ILE A 1 280 ? 8.961 -64.25 -30.781 1 87.75 280 ILE A C 1
ATOM 2262 O O . ILE A 1 280 ? 8.711 -65.062 -31.703 1 87.75 280 ILE A O 1
ATOM 2266 N N . THR A 1 281 ? 10.172 -64 -30.359 1 86.38 281 THR A N 1
ATOM 2267 C CA . THR A 1 281 ? 11.336 -64.625 -30.984 1 86.38 281 THR A CA 1
ATOM 2268 C C . THR A 1 281 ? 11.305 -66.125 -30.812 1 86.38 281 THR A C 1
ATOM 2270 O O . THR A 1 281 ? 11.625 -66.875 -31.734 1 86.38 281 THR A O 1
ATOM 2273 N N . ILE A 1 282 ? 10.898 -66.625 -29.672 1 88.25 282 ILE A N 1
ATOM 2274 C CA . ILE A 1 282 ? 10.82 -68.062 -29.375 1 88.25 282 ILE A CA 1
ATOM 2275 C C . ILE A 1 282 ? 9.75 -68.688 -30.266 1 88.25 282 ILE A C 1
ATOM 2277 O O . ILE A 1 282 ? 9.992 -69.75 -30.875 1 88.25 282 ILE A O 1
ATOM 2281 N N . ILE A 1 283 ? 8.625 -68.062 -30.344 1 91 283 ILE A N 1
ATOM 2282 C CA . ILE A 1 283 ? 7.527 -68.562 -31.172 1 91 283 ILE A CA 1
ATOM 2283 C C . ILE A 1 283 ? 7.977 -68.688 -32.625 1 91 283 ILE A C 1
ATOM 2285 O O . ILE A 1 283 ? 7.77 -69.688 -33.281 1 91 283 ILE A O 1
ATOM 2289 N N . LYS A 1 284 ? 8.625 -67.688 -33.062 1 91 284 LYS A N 1
ATOM 2290 C CA . LYS A 1 284 ? 9.078 -67.625 -34.438 1 91 284 LYS A CA 1
ATOM 2291 C C . LYS A 1 284 ? 10.109 -68.75 -34.719 1 91 284 LYS A C 1
ATOM 2293 O O . LYS A 1 284 ? 10.047 -69.438 -35.75 1 91 284 LYS A O 1
ATOM 2298 N N . ALA A 1 285 ? 10.977 -68.938 -33.844 1 90.75 285 ALA A N 1
ATOM 2299 C CA . ALA A 1 285 ? 12.016 -69.938 -33.969 1 90.75 285 ALA A CA 1
ATOM 2300 C C . ALA A 1 285 ? 11.398 -71.312 -34.062 1 90.75 285 ALA A C 1
ATOM 2302 O O . ALA A 1 285 ? 11.773 -72.125 -34.938 1 90.75 285 ALA A O 1
ATOM 2303 N N . TYR A 1 286 ? 10.453 -71.562 -33.25 1 90.81 286 TYR A N 1
ATOM 2304 C CA . TYR A 1 286 ? 9.789 -72.875 -33.281 1 90.81 286 TYR A CA 1
ATOM 2305 C C . TYR A 1 286 ? 8.992 -73.062 -34.562 1 90.81 286 TYR A C 1
ATOM 2307 O O . TYR A 1 286 ? 8.992 -74.125 -35.156 1 90.81 286 TYR A O 1
ATOM 2315 N N . ALA A 1 287 ? 8.32 -72.062 -34.906 1 90.69 287 ALA A N 1
ATOM 2316 C CA . ALA A 1 287 ? 7.543 -72.125 -36.156 1 90.69 287 ALA A CA 1
ATOM 2317 C C . ALA A 1 287 ? 8.438 -72.375 -37.344 1 90.69 287 ALA A C 1
ATOM 2319 O O . ALA A 1 287 ? 8.109 -73.25 -38.188 1 90.69 287 ALA A O 1
ATOM 2320 N N . GLU A 1 288 ? 9.555 -71.812 -37.375 1 90 288 GLU A N 1
ATOM 2321 C CA . GLU A 1 288 ? 10.5 -72 -38.469 1 90 288 GLU A CA 1
ATOM 2322 C C . GLU A 1 288 ? 11.086 -73.375 -38.438 1 90 288 GLU A C 1
ATOM 2324 O O . GLU A 1 288 ? 11.227 -74.062 -39.469 1 90 288 GLU A O 1
ATOM 2329 N N . LEU A 1 289 ? 11.359 -73.875 -37.281 1 91.38 289 LEU A N 1
ATOM 2330 C CA . LEU A 1 289 ? 11.914 -75.25 -37.125 1 91.38 289 LEU A CA 1
ATOM 2331 C C . LEU A 1 289 ? 10.914 -76.312 -37.562 1 91.38 289 LEU A C 1
ATOM 2333 O O . LEU A 1 289 ? 11.281 -77.25 -38.25 1 91.38 289 LEU A O 1
ATOM 2337 N N . ILE A 1 290 ? 9.719 -76.125 -37.219 1 90.56 290 ILE A N 1
ATOM 2338 C CA . ILE A 1 290 ? 8.672 -77.062 -37.625 1 90.56 290 ILE A CA 1
ATOM 2339 C C . ILE A 1 290 ? 8.484 -77 -39.125 1 90.56 290 ILE A C 1
ATOM 2341 O O . ILE A 1 290 ? 8.32 -78.062 -39.75 1 90.56 290 ILE A O 1
ATOM 2345 N N . GLY A 1 291 ? 8.586 -75.875 -39.656 1 85.94 291 GLY A N 1
ATOM 2346 C CA . GLY A 1 291 ? 8.453 -75.75 -41.125 1 85.94 291 GLY A CA 1
ATOM 2347 C C . GLY A 1 291 ? 9.586 -76.375 -41.875 1 85.94 291 GLY A C 1
ATOM 2348 O O . GLY A 1 291 ? 9.383 -76.875 -42.969 1 85.94 291 GLY A O 1
ATOM 2349 N N . MET A 1 292 ? 10.672 -76.5 -41.281 1 87.75 292 MET A N 1
ATOM 2350 C CA . MET A 1 292 ? 11.859 -77.062 -41.906 1 87.75 292 MET A CA 1
ATOM 2351 C C . MET A 1 292 ? 11.852 -78.562 -41.781 1 87.75 292 MET A C 1
ATOM 2353 O O . MET A 1 292 ? 12.305 -79.312 -42.688 1 87.75 292 MET A O 1
ATOM 2357 N N . TYR A 1 293 ? 11.352 -79.062 -40.625 1 89 293 TYR A N 1
ATOM 2358 C CA . TYR A 1 293 ? 11.32 -80.5 -40.375 1 89 293 TYR A CA 1
ATOM 2359 C C . TYR A 1 293 ? 9.891 -81 -40.219 1 89 293 TYR A C 1
ATOM 2361 O O . TYR A 1 293 ? 9.508 -81.438 -39.156 1 89 293 TYR A O 1
ATOM 2369 N N . GLU A 1 294 ? 9.211 -81 -41.25 1 82.12 294 GLU A N 1
ATOM 2370 C CA . GLU A 1 294 ? 7.766 -81.25 -41.25 1 82.12 294 GLU A CA 1
ATOM 2371 C C . GLU A 1 294 ? 7.438 -82.688 -40.906 1 82.12 294 GLU A C 1
ATOM 2373 O O . GLU A 1 294 ? 6.301 -83 -40.562 1 82.12 294 GLU A O 1
ATOM 2378 N N . ASN A 1 295 ? 8.492 -83.562 -40.969 1 84.75 295 ASN A N 1
ATOM 2379 C CA . ASN A 1 295 ? 8.219 -84.938 -40.75 1 84.75 295 ASN A CA 1
ATOM 2380 C C . ASN A 1 295 ? 8.68 -85.438 -39.375 1 84.75 295 ASN A C 1
ATOM 2382 O O . ASN A 1 295 ? 8.57 -86.625 -39.031 1 84.75 295 ASN A O 1
ATOM 2386 N N . ASP A 1 296 ? 9.156 -84.562 -38.562 1 89 296 ASP A N 1
ATOM 2387 C CA . ASP A 1 296 ? 9.594 -84.812 -37.188 1 89 296 ASP A CA 1
ATOM 2388 C C . ASP A 1 296 ? 8.461 -84.688 -36.188 1 89 296 ASP A C 1
ATOM 2390 O O . ASP A 1 296 ? 8.242 -83.562 -35.688 1 89 296 ASP A O 1
ATOM 2394 N N . LEU A 1 297 ? 7.801 -85.75 -35.969 1 87.88 297 LEU A N 1
ATOM 2395 C CA . LEU A 1 297 ? 6.605 -85.688 -35.156 1 87.88 297 LEU A CA 1
ATOM 2396 C C . LEU A 1 297 ? 6.949 -85.25 -33.719 1 87.88 297 LEU A C 1
ATOM 2398 O O . LEU A 1 297 ? 6.148 -84.562 -33.062 1 87.88 297 LEU A O 1
ATOM 2402 N N . CYS A 1 298 ? 8.102 -85.562 -33.25 1 89.5 298 CYS A N 1
ATOM 2403 C CA . CYS A 1 298 ? 8.523 -85.125 -31.922 1 89.5 298 CYS A CA 1
ATOM 2404 C C . CYS A 1 298 ? 8.742 -83.625 -31.859 1 89.5 298 CYS A C 1
ATOM 2406 O O . CYS A 1 298 ? 8.297 -82.938 -30.906 1 89.5 298 CYS A O 1
ATOM 2408 N N . LEU A 1 299 ? 9.297 -83.125 -32.875 1 90.44 299 LEU A N 1
ATOM 2409 C CA . LEU A 1 299 ? 9.531 -81.688 -32.969 1 90.44 299 LEU A CA 1
ATOM 2410 C C . LEU A 1 299 ? 8.219 -80.938 -33.094 1 90.44 299 LEU A C 1
ATOM 2412 O O . LEU A 1 299 ? 8.055 -79.875 -32.5 1 90.44 299 LEU A O 1
ATOM 2416 N N . ILE A 1 300 ? 7.344 -81.438 -33.875 1 90.06 300 ILE A N 1
ATOM 2417 C CA . ILE A 1 300 ? 6.051 -80.812 -34.125 1 90.06 300 ILE A CA 1
ATOM 2418 C C . ILE A 1 300 ? 5.281 -80.75 -32.781 1 90.06 300 ILE A C 1
ATOM 2420 O O . ILE A 1 300 ? 4.746 -79.688 -32.438 1 90.06 300 ILE A O 1
ATOM 2424 N N . ASN A 1 301 ? 5.297 -81.812 -32.031 1 89.44 301 ASN A N 1
ATOM 2425 C CA . ASN A 1 301 ? 4.59 -81.812 -30.766 1 89.44 301 ASN A CA 1
ATOM 2426 C C . ASN A 1 301 ? 5.227 -80.875 -29.75 1 89.44 301 ASN A C 1
ATOM 2428 O O . ASN A 1 301 ? 4.531 -80.125 -29.094 1 89.44 301 ASN A O 1
ATOM 2432 N N . ASP A 1 302 ? 6.52 -80.938 -29.672 1 89.25 302 ASP A N 1
ATOM 2433 C CA . ASP A 1 302 ? 7.246 -80.062 -28.734 1 89.25 302 ASP A CA 1
ATOM 2434 C C . ASP A 1 302 ? 7.105 -78.625 -29.141 1 89.25 302 ASP A C 1
ATOM 2436 O O . ASP A 1 302 ? 6.887 -77.75 -28.297 1 89.25 302 ASP A O 1
ATOM 2440 N N . GLY A 1 303 ? 7.234 -78.375 -30.406 1 90.69 303 GLY A N 1
ATOM 2441 C CA . GLY A 1 303 ? 7.164 -77.062 -30.922 1 90.69 303 GLY A CA 1
ATOM 2442 C C . GLY A 1 303 ? 5.805 -76.375 -30.734 1 90.69 303 GLY A C 1
ATOM 2443 O O . GLY A 1 303 ? 5.707 -75.25 -30.281 1 90.69 303 GLY A O 1
ATOM 2444 N N . THR A 1 304 ? 4.785 -77.125 -31.094 1 91.25 304 THR A N 1
ATOM 2445 C CA . THR A 1 304 ? 3.439 -76.562 -30.969 1 91.25 304 THR A CA 1
ATOM 2446 C C . THR A 1 304 ? 3.078 -76.312 -29.5 1 91.25 304 THR A C 1
ATOM 2448 O O . THR A 1 304 ? 2.393 -75.375 -29.188 1 91.25 304 THR A O 1
ATOM 2451 N N . THR A 1 305 ? 3.562 -77.125 -28.672 1 89.88 305 THR A N 1
ATOM 2452 C CA . THR A 1 305 ? 3.334 -77 -27.25 1 89.88 305 THR A CA 1
ATOM 2453 C C . THR A 1 305 ? 4.047 -75.75 -26.719 1 89.88 305 THR A C 1
ATOM 2455 O O . THR A 1 305 ? 3.459 -74.938 -25.984 1 89.88 305 THR A O 1
ATOM 2458 N N . ASN A 1 306 ? 5.25 -75.562 -27.156 1 89.25 306 ASN A N 1
ATOM 2459 C CA . ASN A 1 306 ? 6.027 -74.375 -26.719 1 89.25 306 ASN A CA 1
ATOM 2460 C C . ASN A 1 306 ? 5.461 -73.062 -27.281 1 89.25 306 ASN A C 1
ATOM 2462 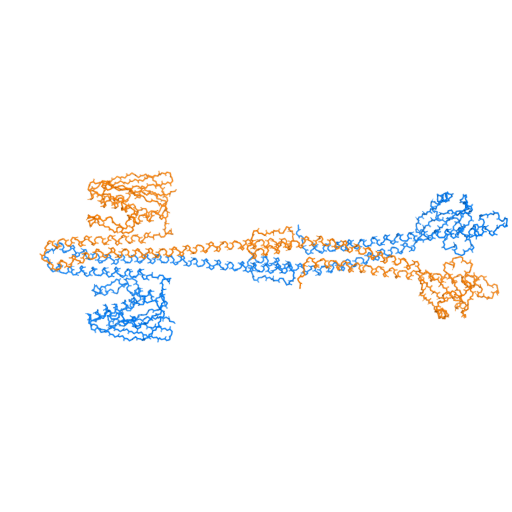O O . ASN A 1 306 ? 5.414 -72.062 -26.594 1 89.25 306 ASN A O 1
ATOM 2466 N N . ILE A 1 307 ? 5.051 -73.125 -28.516 1 92.31 307 ILE A N 1
ATOM 2467 C CA . ILE A 1 307 ? 4.438 -71.938 -29.125 1 92.31 307 ILE A CA 1
ATOM 2468 C C . ILE A 1 307 ? 3.172 -71.562 -28.359 1 92.31 307 ILE A C 1
ATOM 2470 O O . ILE A 1 307 ? 2.953 -70.438 -28.047 1 92.31 307 ILE A O 1
ATOM 2474 N N . SER A 1 308 ? 2.389 -72.625 -28.078 1 89 308 SER A N 1
ATOM 2475 C CA . SER A 1 308 ? 1.156 -72.375 -27.344 1 89 308 SER A CA 1
ATOM 2476 C C . SER A 1 308 ? 1.449 -71.75 -25.969 1 89 308 SER A C 1
ATOM 2478 O O . SER A 1 308 ? 0.781 -70.812 -25.531 1 89 308 SER A O 1
ATOM 2480 N N . LYS A 1 309 ? 2.451 -72.25 -25.375 1 85 309 LYS A N 1
ATOM 2481 C CA . LYS A 1 309 ? 2.857 -71.75 -24.062 1 85 309 LYS A CA 1
ATOM 2482 C C . LYS A 1 309 ? 3.318 -70.312 -24.141 1 85 309 LYS A C 1
ATOM 2484 O O . LYS A 1 309 ? 2.941 -69.5 -23.297 1 85 309 LYS A O 1
ATOM 2489 N N . GLU A 1 310 ? 4.094 -70 -25.094 1 88.69 310 GLU A N 1
ATOM 2490 C CA . GLU A 1 310 ? 4.594 -68.625 -25.266 1 88.69 310 GLU A CA 1
ATOM 2491 C C . GLU A 1 310 ? 3.467 -67.688 -25.641 1 88.69 310 GLU A C 1
ATOM 2493 O O . GLU A 1 310 ? 3.486 -66.5 -25.25 1 88.69 310 GLU A O 1
ATOM 2498 N N . CYS A 1 311 ? 2.512 -68.125 -26.375 1 88.25 311 CYS A N 1
ATOM 2499 C CA . CYS A 1 311 ? 1.345 -67.312 -26.703 1 88.25 311 CYS A CA 1
ATOM 2500 C C . CYS A 1 311 ? 0.535 -67 -25.453 1 88.25 311 CYS A C 1
ATOM 2502 O O . CYS A 1 311 ? 0.075 -65.875 -25.266 1 88.25 311 CYS A O 1
ATOM 2504 N N . ASP A 1 312 ? 0.395 -68 -24.609 1 83.19 312 ASP A N 1
ATOM 2505 C CA . ASP A 1 312 ? -0.304 -67.75 -23.344 1 83.19 312 ASP A CA 1
ATOM 2506 C C . ASP A 1 312 ? 0.438 -66.75 -22.484 1 83.19 312 ASP A C 1
ATOM 2508 O O . ASP A 1 312 ? -0.184 -65.875 -21.844 1 83.19 312 ASP A O 1
ATOM 2512 N N . ARG A 1 313 ? 1.695 -66.875 -22.516 1 77.94 313 ARG A N 1
ATOM 2513 C CA . ARG A 1 313 ? 2.525 -65.938 -21.781 1 77.94 313 ARG A CA 1
ATOM 2514 C C . ARG A 1 313 ? 2.338 -64.5 -22.312 1 77.94 313 ARG A C 1
ATOM 2516 O O . ARG A 1 313 ? 2.139 -63.562 -21.547 1 77.94 313 ARG A O 1
ATOM 2523 N N . LEU A 1 314 ? 2.363 -64.312 -23.578 1 83.44 314 LEU A N 1
ATOM 2524 C CA . LEU A 1 314 ? 2.178 -63.031 -24.219 1 83.44 314 LEU A CA 1
ATOM 2525 C C . LEU A 1 314 ? 0.801 -62.469 -23.906 1 83.44 314 LEU A C 1
ATOM 2527 O O . LEU A 1 314 ? 0.673 -61.281 -23.594 1 83.44 314 LEU A O 1
ATOM 2531 N N . ALA A 1 315 ? -0.2 -63.281 -24 1 78.88 315 ALA A N 1
ATOM 2532 C CA . ALA A 1 315 ? -1.564 -62.844 -23.719 1 78.88 315 ALA A CA 1
ATOM 2533 C C . ALA A 1 315 ? -1.691 -62.375 -22.281 1 78.88 315 ALA A C 1
ATOM 2535 O O . ALA A 1 315 ? -2.324 -61.344 -22.016 1 78.88 315 ALA A O 1
ATOM 2536 N N . THR A 1 316 ? -1.038 -63.062 -21.406 1 72.19 316 THR A N 1
ATOM 2537 C CA . THR A 1 316 ? -1.051 -62.688 -20 1 72.19 316 THR A CA 1
ATOM 2538 C C . THR A 1 316 ? -0.329 -61.375 -19.781 1 72.19 316 THR A C 1
ATOM 2540 O O . THR A 1 316 ? -0.782 -60.531 -19 1 72.19 316 THR A O 1
ATOM 2543 N N . MET A 1 317 ? 0.75 -61.188 -20.406 1 72.56 317 MET A N 1
ATOM 2544 C CA . MET A 1 317 ? 1.512 -59.938 -20.312 1 72.56 317 MET A CA 1
ATOM 2545 C C . MET A 1 317 ? 0.695 -58.75 -20.828 1 72.56 317 MET A C 1
ATOM 2547 O O . MET A 1 317 ? 0.699 -57.688 -20.219 1 72.56 317 MET A O 1
ATOM 2551 N N . VAL A 1 318 ? 0.062 -58.938 -21.922 1 76.25 318 VAL A N 1
ATOM 2552 C CA . VAL A 1 318 ? -0.797 -57.906 -22.5 1 76.25 318 VAL A CA 1
ATOM 2553 C C . VAL A 1 318 ? -1.884 -57.5 -21.516 1 76.25 318 VAL A C 1
ATOM 2555 O O . VAL A 1 318 ? -2.139 -56.312 -21.297 1 76.25 318 VAL A O 1
ATOM 2558 N N . ASP A 1 319 ? -2.467 -58.5 -20.891 1 70.44 319 ASP A N 1
ATOM 2559 C CA . ASP A 1 319 ? -3.514 -58.25 -19.906 1 70.44 319 ASP A CA 1
ATOM 2560 C C . ASP A 1 319 ? -2.961 -57.469 -18.703 1 70.44 319 ASP A C 1
ATOM 2562 O O . ASP A 1 319 ? -3.617 -56.594 -18.188 1 70.44 319 ASP A O 1
ATOM 2566 N N . LYS A 1 320 ? -1.83 -57.875 -18.375 1 61.78 320 LYS A N 1
ATOM 2567 C CA . LYS A 1 320 ? -1.215 -57.219 -17.219 1 61.78 320 LYS A CA 1
ATOM 2568 C C . LYS A 1 320 ? -0.877 -55.75 -17.516 1 61.78 320 LYS A C 1
ATOM 2570 O O . LYS A 1 320 ? -1.081 -54.875 -16.672 1 61.78 320 LYS A O 1
ATOM 2575 N N . VAL A 1 321 ? -0.287 -55.5 -18.641 1 70.88 321 VAL A N 1
ATOM 2576 C CA . VAL A 1 321 ? 0.048 -54.156 -19.062 1 70.88 321 VAL A CA 1
ATOM 2577 C C . VAL A 1 321 ? -1.217 -53.281 -19.094 1 70.88 321 VAL A C 1
ATOM 2579 O O . VAL A 1 321 ? -1.219 -52.156 -18.625 1 70.88 321 VAL A O 1
ATOM 2582 N N . LEU A 1 322 ? -2.254 -53.844 -19.641 1 65.06 322 LEU A N 1
ATOM 2583 C CA . LEU A 1 322 ? -3.541 -53.156 -19.703 1 65.06 322 LEU A CA 1
ATOM 2584 C C . LEU A 1 322 ? -4.047 -52.812 -18.312 1 65.06 322 LEU A C 1
ATOM 2586 O O . LEU A 1 322 ? -4.516 -51.719 -18.062 1 65.06 322 LEU A O 1
ATOM 2590 N N . ASN A 1 323 ? -3.916 -53.781 -17.531 1 61.34 323 ASN A N 1
ATOM 2591 C CA . ASN A 1 323 ? -4.395 -53.594 -16.172 1 61.34 323 ASN A CA 1
ATOM 2592 C C . ASN A 1 323 ? -3.562 -52.562 -15.422 1 61.34 323 ASN A C 1
ATOM 2594 O O . ASN A 1 323 ? -4.109 -51.719 -14.695 1 61.34 323 ASN A O 1
ATOM 2598 N N . LEU A 1 324 ? -2.256 -52.625 -15.617 1 60.97 324 LEU A N 1
ATOM 2599 C CA . LEU A 1 324 ? -1.363 -51.688 -14.977 1 60.97 324 LEU A CA 1
ATOM 2600 C C . LEU A 1 324 ? -1.642 -50.25 -15.469 1 60.97 324 LEU A C 1
ATOM 2602 O O . LEU A 1 324 ? -1.651 -49.312 -14.68 1 60.97 324 LEU A O 1
ATOM 2606 N N . SER A 1 325 ? -1.755 -50.062 -16.734 1 63.84 325 SER A N 1
ATOM 2607 C CA . SER A 1 325 ? -2.027 -48.75 -17.328 1 63.84 325 SER A CA 1
ATOM 2608 C C . SER A 1 325 ? -3.357 -48.188 -16.828 1 63.84 325 SER A C 1
ATOM 2610 O O . SER A 1 325 ? -3.482 -47 -16.609 1 63.84 325 SER A O 1
ATOM 2612 N N . ALA A 1 326 ? -4.309 -49.125 -16.797 1 58.47 326 ALA A N 1
ATOM 2613 C CA . ALA A 1 326 ? -5.629 -48.719 -16.328 1 58.47 326 ALA A CA 1
ATOM 2614 C C . ALA A 1 326 ? -5.578 -48.312 -14.859 1 58.47 326 ALA A C 1
ATOM 2616 O O . ALA A 1 326 ? -6.328 -47.438 -14.43 1 58.47 326 ALA A O 1
ATOM 2617 N N . LEU A 1 327 ? -4.766 -49.062 -14.156 1 51.5 327 LEU A N 1
ATOM 2618 C CA . LEU A 1 327 ? -4.676 -48.844 -12.711 1 51.5 327 LEU A CA 1
ATOM 2619 C C . LEU A 1 327 ? -3.832 -47.625 -12.398 1 51.5 327 LEU A C 1
ATOM 2621 O O . LEU A 1 327 ? -3.91 -47.062 -11.297 1 51.5 327 LEU A O 1
ATOM 2625 N N . GLU A 1 328 ? -2.959 -47.375 -13.367 1 51.97 328 GLU A N 1
ATOM 2626 C CA . GLU A 1 328 ? -2.207 -46.156 -13.07 1 51.97 328 GLU A CA 1
ATOM 2627 C C . GLU A 1 328 ? -3.141 -44.969 -12.844 1 51.97 328 GLU A C 1
ATOM 2629 O O . GLU A 1 328 ? -3.49 -44.25 -13.789 1 51.97 328 GLU A O 1
ATOM 2634 N N . LYS A 1 329 ? -4.109 -45.25 -11.945 1 52.03 329 LYS A N 1
ATOM 2635 C CA . LYS A 1 329 ? -5.023 -44.188 -11.516 1 52.03 329 LYS A CA 1
ATOM 2636 C C . LYS A 1 329 ? -4.277 -43.094 -10.773 1 52.03 329 LYS A C 1
ATOM 2638 O O . LYS A 1 329 ? -3.471 -43.344 -9.883 1 52.03 329 LYS A O 1
ATOM 2643 N N . TYR A 1 330 ? -4.309 -41.938 -11.352 1 50.81 330 TYR A N 1
ATOM 2644 C CA . TYR A 1 330 ? -3.793 -40.781 -10.633 1 50.81 330 TYR A CA 1
ATOM 2645 C C . TYR A 1 330 ? -4.578 -40.531 -9.344 1 50.81 330 TYR A C 1
ATOM 2647 O O . TYR A 1 330 ? -5.699 -41.031 -9.195 1 50.81 330 TYR A O 1
ATOM 2655 N N . ASP A 1 331 ? -3.93 -39.969 -8.359 1 55.12 331 ASP A N 1
ATOM 2656 C CA . ASP A 1 331 ? -4.488 -39.656 -7.043 1 55.12 331 ASP A CA 1
ATOM 2657 C C . ASP A 1 331 ? -5.941 -39.219 -7.16 1 55.12 331 ASP A C 1
ATOM 2659 O O . ASP A 1 331 ? -6.781 -39.562 -6.336 1 55.12 331 ASP A O 1
ATOM 2663 N N . PHE A 1 332 ? -6.238 -38.531 -8.25 1 48.41 332 PHE A N 1
ATOM 2664 C CA . PHE A 1 332 ? -7.57 -37.938 -8.383 1 48.41 332 PHE A CA 1
ATOM 2665 C C . PHE A 1 332 ? -8.578 -39 -8.805 1 48.41 332 PHE A C 1
ATOM 2667 O O . PHE A 1 332 ? -9.789 -38.812 -8.672 1 48.41 332 PHE A O 1
ATOM 2674 N N . GLU A 1 333 ? -8.023 -40.125 -9.117 1 58 333 GLU A N 1
ATOM 2675 C CA . GLU A 1 333 ? -8.961 -41.125 -9.602 1 58 333 GLU A CA 1
ATOM 2676 C C . GLU A 1 333 ? -9.266 -42.188 -8.531 1 58 333 GLU A C 1
ATOM 2678 O O . GLU A 1 333 ? -10.125 -43.031 -8.719 1 58 333 GLU A O 1
ATOM 2683 N N . ILE A 1 334 ? -8.586 -42.125 -7.43 1 63.69 334 ILE A N 1
ATOM 2684 C CA . ILE A 1 334 ? -8.82 -43.031 -6.324 1 63.69 334 ILE A CA 1
ATOM 2685 C C . ILE A 1 334 ? -10.156 -42.719 -5.656 1 63.69 334 ILE A C 1
ATOM 2687 O O . ILE A 1 334 ? -10.391 -41.594 -5.234 1 63.69 334 ILE A O 1
ATOM 2691 N N . ARG A 1 335 ? -11.18 -43.5 -5.855 1 77.12 335 ARG A N 1
ATOM 2692 C CA . ARG A 1 335 ? -12.484 -43.344 -5.227 1 77.12 335 ARG A CA 1
ATOM 2693 C C . ARG A 1 335 ? -12.594 -44.219 -3.984 1 77.12 335 ARG A C 1
ATOM 2695 O O . ARG A 1 335 ? -12.812 -45.438 -4.094 1 77.12 335 ARG A O 1
ATOM 2702 N N . LYS A 1 336 ? -12.461 -43.719 -2.816 1 82.19 336 LYS A N 1
ATOM 2703 C CA . LYS A 1 336 ? -12.578 -44.438 -1.555 1 82.19 336 LYS A CA 1
ATOM 2704 C C . LYS A 1 336 ? -14.031 -44.562 -1.117 1 82.19 336 LYS A C 1
ATOM 2706 O O . LYS A 1 336 ? -14.797 -43.625 -1.225 1 82.19 336 LYS A O 1
ATOM 2711 N N . LYS A 1 337 ? -14.469 -45.75 -0.997 1 86.25 337 LYS A N 1
ATOM 2712 C CA . LYS A 1 337 ? -15.797 -46 -0.444 1 86.25 337 LYS A CA 1
ATOM 2713 C C . LYS A 1 337 ? -15.734 -46.969 0.72 1 86.25 337 LYS A C 1
ATOM 2715 O O . LYS A 1 337 ? -14.719 -47.656 0.914 1 86.25 337 LYS A O 1
ATOM 2720 N N . GLU A 1 338 ? -16.812 -47 1.48 1 92.12 338 GLU A N 1
ATOM 2721 C CA . GLU A 1 338 ? -16.922 -47.969 2.58 1 92.12 338 GLU A CA 1
ATOM 2722 C C . GLU A 1 338 ? -17.156 -49.375 2.064 1 92.12 338 GLU A C 1
ATOM 2724 O O . GLU A 1 338 ? -18.078 -49.625 1.291 1 92.12 338 GLU A O 1
ATOM 2729 N N . VAL A 1 339 ? -16.234 -50.281 2.316 1 90.88 339 VAL A N 1
ATOM 2730 C CA . VAL A 1 339 ? -16.375 -51.656 1.834 1 90.88 339 VAL A CA 1
ATOM 2731 C C . VAL A 1 339 ? -16.125 -52.625 2.977 1 90.88 339 VAL A C 1
ATOM 2733 O O . VAL A 1 339 ? -15.414 -52.312 3.928 1 90.88 339 VAL A O 1
ATOM 2736 N N . ASN A 1 340 ? -16.875 -53.781 2.916 1 94 340 ASN A N 1
ATOM 2737 C CA . ASN A 1 340 ? -16.625 -54.875 3.826 1 94 340 ASN A CA 1
ATOM 2738 C C . ASN A 1 340 ? -15.5 -55.781 3.311 1 94 340 ASN A C 1
ATOM 2740 O O . ASN A 1 340 ? -15.656 -56.438 2.281 1 94 340 ASN A O 1
ATOM 2744 N N . LEU A 1 341 ? -14.398 -55.875 4.043 1 92.88 341 LEU A N 1
ATOM 2745 C CA . LEU A 1 341 ? -13.211 -56.594 3.592 1 92.88 341 LEU A CA 1
ATOM 2746 C C . LEU A 1 341 ? -13.484 -58.094 3.484 1 92.88 341 LEU A C 1
ATOM 2748 O O . LEU A 1 341 ? -13.016 -58.75 2.545 1 92.88 341 LEU A O 1
ATOM 2752 N N . LYS A 1 342 ? -14.242 -58.625 4.395 1 93.56 342 LYS A N 1
ATOM 2753 C CA . LYS A 1 342 ? -14.547 -60.031 4.395 1 93.56 342 LYS A CA 1
ATOM 2754 C C . LYS A 1 342 ? -15.328 -60.438 3.145 1 93.56 342 LYS A C 1
ATOM 2756 O O . LYS A 1 342 ? -15.008 -61.438 2.496 1 93.56 342 LYS A O 1
ATOM 2761 N N . GLU A 1 343 ? -16.234 -59.625 2.832 1 92.94 343 GLU A N 1
ATOM 2762 C CA . GLU A 1 343 ? -17.062 -59.906 1.661 1 92.94 343 GLU A CA 1
ATOM 2763 C C . GLU A 1 343 ? -16.219 -59.906 0.383 1 92.94 343 GLU A C 1
ATOM 2765 O O . GLU A 1 343 ? -16.344 -60.812 -0.453 1 92.94 343 GLU A O 1
ATOM 2770 N N . ILE A 1 344 ? -15.398 -58.906 0.3 1 92 344 ILE A N 1
ATOM 2771 C CA . ILE A 1 344 ? -14.586 -58.75 -0.899 1 92 344 ILE A CA 1
ATOM 2772 C C . ILE A 1 344 ? -13.609 -59.906 -1.028 1 92 344 ILE A C 1
ATOM 2774 O O . ILE A 1 344 ? -13.492 -60.531 -2.098 1 92 344 ILE A O 1
ATOM 2778 N N . ILE A 1 345 ? -12.945 -60.281 -0.007 1 92.31 345 ILE A N 1
ATOM 2779 C CA . ILE A 1 345 ? -11.914 -61.344 -0.037 1 92.31 345 ILE A CA 1
ATOM 2780 C C . ILE A 1 345 ? -12.562 -62.688 -0.267 1 92.31 345 ILE A C 1
ATOM 2782 O O . ILE A 1 345 ? -12.047 -63.5 -1.036 1 92.31 345 ILE A O 1
ATOM 2786 N N . ASP A 1 346 ? -13.703 -62.906 0.316 1 91.75 346 ASP A N 1
ATOM 2787 C CA . ASP A 1 346 ? -14.43 -64.125 0.131 1 91.75 346 ASP A CA 1
ATOM 2788 C C . ASP A 1 346 ? -14.852 -64.312 -1.326 1 91.75 346 ASP A C 1
ATOM 2790 O O . ASP A 1 346 ? -14.758 -65.438 -1.873 1 91.75 346 ASP A O 1
ATOM 2794 N N . GLU A 1 347 ? -15.297 -63.25 -1.813 1 91.19 347 GLU A N 1
ATOM 2795 C CA . GLU A 1 347 ? -15.711 -63.312 -3.213 1 91.19 347 GLU A CA 1
ATOM 2796 C C . GLU A 1 347 ? -14.531 -63.656 -4.121 1 91.19 347 GLU A C 1
ATOM 2798 O O . GLU A 1 347 ? -14.672 -64.5 -5.039 1 91.19 347 GLU A O 1
ATOM 2803 N N . ILE A 1 348 ? -13.414 -63.062 -3.869 1 90.19 348 ILE A N 1
ATOM 2804 C CA . ILE A 1 348 ? -12.211 -63.312 -4.664 1 90.19 348 ILE A CA 1
ATOM 2805 C C . ILE A 1 348 ? -11.781 -64.75 -4.512 1 90.19 348 ILE A C 1
ATOM 2807 O O . ILE A 1 348 ? -11.492 -65.438 -5.5 1 90.19 348 ILE A O 1
ATOM 2811 N N . CYS A 1 349 ? -11.766 -65.25 -3.342 1 88.75 349 CYS A N 1
ATOM 2812 C CA . CYS A 1 349 ? -11.336 -66.625 -3.047 1 88.75 349 CYS A CA 1
ATOM 2813 C C . CYS A 1 349 ? -12.25 -67.625 -3.727 1 88.75 349 CYS A C 1
ATOM 2815 O O . CYS A 1 349 ? -11.781 -68.625 -4.262 1 88.75 349 CYS A O 1
ATOM 2817 N N . ALA A 1 350 ? -13.508 -67.312 -3.715 1 88.12 350 ALA A N 1
ATOM 2818 C CA . ALA A 1 350 ? -14.469 -68.25 -4.336 1 88.12 350 ALA A CA 1
ATOM 2819 C C . ALA A 1 350 ? -14.203 -68.375 -5.832 1 88.12 350 ALA A C 1
ATOM 2821 O O . ALA A 1 350 ? -14.312 -69.5 -6.383 1 88.12 350 ALA A O 1
ATOM 2822 N N . ARG A 1 351 ? -13.789 -67.312 -6.383 1 86.31 351 ARG A N 1
ATOM 2823 C CA . ARG A 1 351 ? -13.562 -67.312 -7.824 1 86.31 351 ARG A CA 1
ATOM 2824 C C . ARG A 1 351 ? -12.258 -68.062 -8.172 1 86.31 351 ARG A C 1
ATOM 2826 O O . ARG A 1 351 ? -12.141 -68.625 -9.25 1 86.31 351 ARG A O 1
ATOM 2833 N N . ILE A 1 352 ? -11.352 -68.062 -7.254 1 85.75 352 ILE A N 1
ATOM 2834 C CA . ILE A 1 352 ? -10.023 -68.562 -7.574 1 85.75 352 ILE A CA 1
ATOM 2835 C C . ILE A 1 352 ? -9.875 -69.938 -7.02 1 85.75 352 ILE A C 1
ATOM 2837 O O . ILE A 1 352 ? -8.891 -70.625 -7.312 1 85.75 352 ILE A O 1
ATOM 2841 N N . MET A 1 353 ? -10.828 -70.5 -6.352 1 88.5 353 MET A N 1
ATOM 2842 C CA . MET A 1 353 ? -10.789 -71.812 -5.707 1 88.5 353 MET A CA 1
ATOM 2843 C C . MET A 1 353 ? -10.57 -72.938 -6.734 1 88.5 353 MET A C 1
ATOM 2845 O O . MET A 1 353 ? -9.859 -73.875 -6.461 1 88.5 353 MET A O 1
ATOM 2849 N N . GLY A 1 354 ? -11.172 -72.75 -7.867 1 86.19 354 GLY A N 1
ATOM 2850 C CA . GLY A 1 354 ? -10.938 -73.75 -8.93 1 86.19 354 GLY A CA 1
ATOM 2851 C C . GLY A 1 354 ? -9.477 -73.875 -9.305 1 86.19 354 GLY A C 1
ATOM 2852 O O . GLY A 1 354 ? -8.969 -75 -9.461 1 86.19 354 GLY A O 1
ATOM 2853 N N . LYS A 1 355 ? -8.875 -72.812 -9.391 1 87.25 355 LYS A N 1
ATOM 2854 C CA . LYS A 1 355 ? -7.457 -72.75 -9.734 1 87.25 355 LYS A CA 1
ATOM 2855 C C . LYS A 1 355 ? -6.617 -73.375 -8.609 1 87.25 355 LYS A C 1
ATOM 2857 O O . LYS A 1 355 ? -5.633 -74.062 -8.859 1 87.25 355 LYS A O 1
ATOM 2862 N N . ILE A 1 356 ? -6.969 -73.188 -7.402 1 89.56 356 ILE A N 1
ATOM 2863 C CA . ILE A 1 356 ? -6.27 -73.688 -6.227 1 89.56 356 ILE A CA 1
ATOM 2864 C C . ILE A 1 356 ? -6.355 -75.188 -6.191 1 89.56 356 ILE A C 1
ATOM 2866 O O . ILE A 1 356 ? -5.348 -75.875 -5.984 1 89.56 356 ILE A O 1
ATOM 2870 N N . LYS A 1 357 ? -7.477 -75.688 -6.512 1 89 357 LYS A N 1
ATOM 2871 C CA . LYS A 1 357 ? -7.691 -77.125 -6.504 1 89 357 LYS A CA 1
ATOM 2872 C C . LYS A 1 357 ? -6.957 -77.812 -7.66 1 89 357 LYS A C 1
ATOM 2874 O O . LYS A 1 357 ? -6.383 -78.875 -7.496 1 89 357 LYS A O 1
ATOM 2879 N N . LYS A 1 358 ? -7 -77.125 -8.68 1 87.94 358 LYS A N 1
ATOM 2880 C CA . LYS A 1 358 ? -6.332 -77.625 -9.867 1 87.94 358 LYS A CA 1
ATOM 2881 C C . LYS A 1 358 ? -4.836 -77.812 -9.633 1 87.94 358 LYS A C 1
ATOM 2883 O O . LYS A 1 358 ? -4.207 -78.688 -10.18 1 87.94 358 LYS A O 1
ATOM 2888 N N . ASN A 1 359 ? -4.316 -77 -8.82 1 89.62 359 ASN A N 1
ATOM 2889 C CA . ASN A 1 359 ? -2.885 -77.062 -8.547 1 89.62 359 ASN A CA 1
ATOM 2890 C C . ASN A 1 359 ? -2.588 -77.875 -7.281 1 89.62 359 ASN A C 1
ATOM 2892 O O . ASN A 1 359 ? -1.471 -77.812 -6.762 1 89.62 359 ASN A O 1
ATOM 2896 N N . ASP A 1 360 ? -3.586 -78.562 -6.777 1 92.12 360 ASP A N 1
ATOM 2897 C CA . ASP A 1 360 ? -3.473 -79.438 -5.621 1 92.12 360 ASP A CA 1
ATOM 2898 C C . ASP A 1 360 ? -2.971 -78.688 -4.395 1 92.12 360 ASP A C 1
ATOM 2900 O O . ASP A 1 360 ? -2.051 -79.125 -3.711 1 92.12 360 ASP A O 1
ATOM 2904 N N . LEU A 1 361 ? -3.584 -77.562 -4.191 1 94.25 361 LEU A N 1
ATOM 2905 C CA . LEU A 1 361 ? -3.207 -76.75 -3.061 1 94.25 361 LEU A CA 1
ATOM 2906 C C . LEU A 1 361 ? -4.332 -76.625 -2.033 1 94.25 361 LEU A C 1
ATOM 2908 O O . LEU A 1 361 ? -5.5 -76.875 -2.369 1 94.25 361 LEU A O 1
ATOM 2912 N N . THR A 1 362 ? -3.957 -76.438 -0.801 1 94.44 362 THR A N 1
ATOM 2913 C CA . THR A 1 362 ? -4.934 -76.188 0.257 1 94.44 362 THR A CA 1
ATOM 2914 C C . THR A 1 362 ? -5.078 -74.688 0.543 1 94.44 362 THR A C 1
ATOM 2916 O O . THR A 1 362 ? -4.094 -74 0.514 1 94.44 362 THR A O 1
ATOM 2919 N N . PHE A 1 363 ? -6.336 -74.25 0.774 1 94.12 363 PHE A N 1
ATOM 2920 C CA . PHE A 1 363 ? -6.617 -72.875 1 1 94.12 363 PHE A CA 1
ATOM 2921 C C . PHE A 1 363 ? -7.258 -72.688 2.367 1 94.12 363 PHE A C 1
ATOM 2923 O O . PHE A 1 363 ? -8.203 -73.375 2.732 1 94.12 363 PHE A O 1
ATOM 2930 N N . LYS A 1 364 ? -6.668 -71.75 3.164 1 93.81 364 LYS A N 1
ATOM 2931 C CA . LYS A 1 364 ? -7.23 -71.375 4.453 1 93.81 364 LYS A CA 1
ATOM 2932 C C . LYS A 1 364 ? -7.406 -69.875 4.523 1 93.81 364 LYS A C 1
ATOM 2934 O O . LYS A 1 364 ? -6.555 -69.125 4.051 1 93.81 364 LYS A O 1
ATOM 2939 N N . SER A 1 365 ? -8.523 -69.375 5.047 1 93.19 365 SER A N 1
ATOM 2940 C CA . SER A 1 365 ? -8.773 -67.938 5.184 1 93.19 365 SER A CA 1
ATOM 2941 C C . SER A 1 365 ? -9.289 -67.625 6.578 1 93.19 365 SER A C 1
ATOM 2943 O O . SER A 1 365 ? -10.109 -68.312 7.141 1 93.19 365 SER A O 1
ATOM 2945 N N . ASN A 1 366 ? -8.672 -66.688 7.211 1 93.81 366 ASN A N 1
ATOM 2946 C CA . ASN A 1 366 ? -9.102 -66.125 8.469 1 93.81 366 ASN A CA 1
ATOM 2947 C C . ASN A 1 366 ? -9.281 -64.625 8.344 1 93.81 366 ASN A C 1
ATOM 2949 O O . ASN A 1 366 ? -8.328 -63.844 8.523 1 93.81 366 ASN A O 1
ATOM 2953 N N . ILE A 1 367 ? -10.5 -64.125 8.047 1 93.25 367 ILE A N 1
ATOM 2954 C CA . ILE A 1 367 ? -10.766 -62.75 7.754 1 93.25 367 ILE A CA 1
ATOM 2955 C C . ILE A 1 367 ? -11.766 -62.188 8.766 1 93.25 367 ILE A C 1
ATOM 2957 O O . ILE A 1 367 ? -12.859 -62.75 8.938 1 93.25 367 ILE A O 1
ATOM 2961 N N . GLU A 1 368 ? -11.375 -61.188 9.422 1 92.19 368 GLU A N 1
ATOM 2962 C CA . GLU A 1 368 ? -12.289 -60.5 10.328 1 92.19 368 GLU A CA 1
ATOM 2963 C C . GLU A 1 368 ? -13.305 -59.656 9.547 1 92.19 368 GLU A C 1
ATOM 2965 O O . GLU A 1 368 ? -13.023 -59.219 8.438 1 92.19 368 GLU A O 1
ATOM 2970 N N . ASP A 1 369 ? -14.461 -59.562 10.133 1 91.94 369 ASP A N 1
ATOM 2971 C CA . ASP A 1 369 ? -15.492 -58.719 9.539 1 91.94 369 ASP A CA 1
ATOM 2972 C C . ASP A 1 369 ? -15.211 -57.25 9.812 1 91.94 369 ASP A C 1
ATOM 2974 O O . ASP A 1 369 ? -15.539 -56.719 10.891 1 91.94 369 ASP A O 1
ATOM 2978 N N . ILE A 1 370 ? -14.523 -56.562 8.883 1 92.31 370 ILE A N 1
ATOM 2979 C CA . ILE A 1 370 ? -14.078 -55.188 9.055 1 92.31 370 ILE A CA 1
ATOM 2980 C C . ILE A 1 370 ? -14.625 -54.312 7.918 1 92.31 370 ILE A C 1
ATOM 2982 O O . ILE A 1 370 ? -14.586 -54.719 6.754 1 92.31 370 ILE A O 1
ATOM 2986 N N . ILE A 1 371 ? -15.18 -53.125 8.273 1 92.44 371 ILE A N 1
ATOM 2987 C CA . ILE A 1 371 ? -15.602 -52.156 7.301 1 92.44 371 ILE A CA 1
ATOM 2988 C C . ILE A 1 371 ? -14.586 -51 7.246 1 92.44 371 ILE A C 1
ATOM 2990 O O . ILE A 1 371 ? -14.211 -50.438 8.281 1 92.44 371 ILE A O 1
ATOM 2994 N N . VAL A 1 372 ? -14.07 -50.781 6.07 1 89.94 372 VAL A N 1
ATOM 2995 C CA . VAL A 1 372 ? -13.062 -49.75 5.926 1 89.94 372 VAL A CA 1
ATOM 2996 C C . VAL A 1 372 ? -13.367 -48.906 4.684 1 89.94 372 VAL A C 1
ATOM 2998 O O . VAL A 1 372 ? -14.078 -49.344 3.785 1 89.94 372 VAL A O 1
ATOM 3001 N N . THR A 1 373 ? -12.883 -47.625 4.762 1 89.88 373 THR A N 1
ATOM 3002 C CA . THR A 1 373 ? -12.977 -46.75 3.6 1 89.88 373 THR A CA 1
ATOM 3003 C C . THR A 1 373 ? -11.742 -46.906 2.713 1 89.88 373 THR A C 1
ATOM 3005 O O . THR A 1 373 ? -10.648 -46.469 3.088 1 89.88 373 THR A O 1
ATOM 3008 N N . ILE A 1 374 ? -11.82 -47.562 1.581 1 87.12 374 ILE A N 1
ATOM 3009 C CA . ILE A 1 374 ? -10.703 -47.844 0.688 1 87.12 374 ILE A CA 1
ATOM 3010 C C . ILE A 1 374 ? -11.203 -47.969 -0.748 1 87.12 374 ILE A C 1
ATOM 3012 O O . ILE A 1 374 ? -12.414 -48.062 -0.983 1 87.12 374 ILE A O 1
ATOM 3016 N N . ASP A 1 375 ? -10.359 -47.812 -1.633 1 86.06 375 ASP A N 1
ATOM 3017 C CA . ASP A 1 375 ? -10.703 -48.062 -3.031 1 86.06 375 ASP A CA 1
ATOM 3018 C C . ASP A 1 375 ? -10.867 -49.562 -3.314 1 86.06 375 ASP A C 1
ATOM 3020 O O . ASP A 1 375 ? -9.891 -50.312 -3.303 1 86.06 375 ASP A O 1
ATOM 3024 N N . GLU A 1 376 ? -12.094 -50.062 -3.615 1 86.62 376 GLU A N 1
ATOM 3025 C CA . GLU A 1 376 ? -12.445 -51.469 -3.754 1 86.62 376 GLU A CA 1
ATOM 3026 C C . GLU A 1 376 ? -11.719 -52.125 -4.934 1 86.62 376 GLU A C 1
ATOM 3028 O O . GLU A 1 376 ? -11.18 -53.219 -4.816 1 86.62 376 GLU A O 1
ATOM 3033 N N . GLU A 1 377 ? -11.75 -51.406 -6.016 1 81.06 377 GLU A N 1
ATOM 3034 C CA . GLU A 1 377 ? -11.156 -51.969 -7.227 1 81.06 377 GLU A CA 1
ATOM 3035 C C . GLU A 1 377 ? -9.656 -52.219 -7.039 1 81.06 377 GLU A C 1
ATOM 3037 O O . GLU A 1 377 ? -9.148 -53.25 -7.422 1 81.06 377 GLU A O 1
ATOM 3042 N N . SER A 1 378 ? -9.023 -51.25 -6.426 1 82.06 378 SER A N 1
ATOM 3043 C CA . SER A 1 378 ? -7.598 -51.375 -6.156 1 82.06 378 SER A CA 1
ATOM 3044 C C . SER A 1 378 ? -7.309 -52.531 -5.219 1 82.06 378 SER A C 1
ATOM 3046 O O . SER A 1 378 ? -6.371 -53.312 -5.438 1 82.06 378 SER A O 1
ATOM 3048 N N . LEU A 1 379 ? -8.156 -52.656 -4.246 1 87.81 379 LEU A N 1
ATOM 3049 C CA . LEU A 1 379 ? -7.98 -53.719 -3.27 1 87.81 379 LEU A CA 1
ATOM 3050 C C . LEU A 1 379 ? -8.133 -55.094 -3.928 1 87.81 379 LEU A C 1
ATOM 3052 O O . LEU A 1 379 ? -7.332 -56 -3.676 1 87.81 379 LEU A O 1
ATOM 3056 N N . ARG A 1 380 ? -9.109 -55.281 -4.773 1 86.94 380 ARG A N 1
ATOM 3057 C CA . ARG A 1 380 ? -9.344 -56.531 -5.484 1 86.94 380 ARG A CA 1
ATOM 3058 C C . ARG A 1 380 ? -8.125 -56.938 -6.316 1 86.94 380 ARG A C 1
ATOM 3060 O O . ARG A 1 380 ? -7.695 -58.094 -6.289 1 86.94 380 ARG A O 1
ATOM 3067 N N . HIS A 1 381 ? -7.609 -55.906 -6.996 1 81.81 381 HIS A N 1
ATOM 3068 C CA . HIS A 1 381 ? -6.441 -56.188 -7.832 1 81.81 381 HIS A CA 1
ATOM 3069 C C . HIS A 1 381 ? -5.25 -56.625 -6.988 1 81.81 381 HIS A C 1
ATOM 3071 O O . HIS A 1 381 ? -4.52 -57.531 -7.375 1 81.81 381 HIS A O 1
ATOM 3077 N N . VAL A 1 382 ? -5.094 -56 -5.852 1 89.19 382 VAL A N 1
ATOM 3078 C CA . VAL A 1 382 ? -3.988 -56.312 -4.949 1 89.19 382 VAL A CA 1
ATOM 3079 C C . VAL A 1 382 ? -4.102 -57.781 -4.469 1 89.19 382 VAL A C 1
ATOM 3081 O O . VAL A 1 382 ? -3.15 -58.531 -4.582 1 89.19 382 VAL A O 1
ATOM 3084 N N . ILE A 1 383 ? -5.258 -58.156 -4.047 1 91.56 383 ILE A N 1
ATOM 3085 C CA . ILE A 1 383 ? -5.473 -59.469 -3.459 1 91.56 383 ILE A CA 1
ATOM 3086 C C . ILE A 1 383 ? -5.344 -60.562 -4.535 1 91.56 383 ILE A C 1
ATOM 3088 O O . ILE A 1 383 ? -4.684 -61.562 -4.324 1 91.56 383 ILE A O 1
ATOM 3092 N N . ILE A 1 384 ? -5.898 -60.312 -5.68 1 87.5 384 ILE A N 1
ATOM 3093 C CA . ILE A 1 384 ? -5.871 -61.281 -6.773 1 87.5 384 ILE A CA 1
ATOM 3094 C C . ILE A 1 384 ? -4.426 -61.531 -7.199 1 87.5 384 ILE A C 1
ATOM 3096 O O . ILE A 1 384 ? -4.027 -62.688 -7.395 1 87.5 384 ILE A O 1
ATOM 3100 N N . ASN A 1 385 ? -3.66 -60.531 -7.281 1 86.38 385 ASN A N 1
ATOM 3101 C CA . ASN A 1 385 ? -2.27 -60.688 -7.699 1 86.38 385 ASN A CA 1
ATOM 3102 C C . ASN A 1 385 ? -1.461 -61.5 -6.68 1 86.38 385 ASN A C 1
ATOM 3104 O O . ASN A 1 385 ? -0.644 -62.344 -7.055 1 86.38 385 ASN A O 1
ATOM 3108 N N . LEU A 1 386 ? -1.722 -61.188 -5.422 1 93.69 386 LEU A N 1
ATOM 3109 C CA . LEU A 1 386 ? -0.976 -61.875 -4.379 1 93.69 386 LEU A CA 1
ATOM 3110 C C . LEU A 1 386 ? -1.354 -63.375 -4.328 1 93.69 386 LEU A C 1
ATOM 3112 O O . LEU A 1 386 ? -0.486 -64.25 -4.176 1 93.69 386 LEU A O 1
ATOM 3116 N N . ILE A 1 387 ? -2.621 -63.594 -4.504 1 93.31 387 ILE A N 1
ATOM 3117 C CA . ILE A 1 387 ? -3.068 -65 -4.496 1 93.31 387 ILE A CA 1
ATOM 3118 C C . ILE A 1 387 ? -2.537 -65.688 -5.734 1 93.31 387 ILE A C 1
ATOM 3120 O O . ILE A 1 387 ? -2.096 -66.875 -5.648 1 93.31 387 ILE A O 1
ATOM 3124 N N . ASP A 1 388 ? -2.619 -65 -6.848 1 87.31 388 ASP A N 1
ATOM 3125 C CA . ASP A 1 388 ? -2.094 -65.625 -8.078 1 87.31 388 ASP A CA 1
ATOM 3126 C C . ASP A 1 388 ? -0.62 -66 -7.926 1 87.31 388 ASP A C 1
ATOM 3128 O O . ASP A 1 388 ? -0.189 -67.062 -8.375 1 87.31 388 ASP A O 1
ATOM 3132 N N . ASN A 1 389 ? 0.126 -65.125 -7.309 1 88.69 389 ASN A N 1
ATOM 3133 C CA . ASN A 1 389 ? 1.535 -65.438 -7.051 1 88.69 389 ASN A CA 1
ATOM 3134 C C . ASN A 1 389 ? 1.708 -66.625 -6.121 1 88.69 389 ASN A C 1
ATOM 3136 O O . ASN A 1 389 ? 2.59 -67.438 -6.332 1 88.69 389 ASN A O 1
ATOM 3140 N N . ALA A 1 390 ? 0.87 -66.688 -5.121 1 92.81 390 ALA A N 1
ATOM 3141 C CA . ALA A 1 390 ? 0.921 -67.75 -4.148 1 92.81 390 ALA A CA 1
ATOM 3142 C C . ALA A 1 390 ? 0.637 -69.125 -4.816 1 92.81 390 ALA A C 1
ATOM 3144 O O . ALA A 1 390 ? 1.167 -70.125 -4.398 1 92.81 390 ALA A O 1
ATOM 3145 N N . ILE A 1 391 ? -0.211 -69.062 -5.809 1 90.62 391 ILE A N 1
ATOM 3146 C CA . ILE A 1 391 ? -0.539 -70.25 -6.531 1 90.62 391 ILE A CA 1
ATOM 3147 C C . ILE A 1 391 ? 0.613 -70.625 -7.465 1 90.62 391 ILE A C 1
ATOM 3149 O O . ILE A 1 391 ? 1.083 -71.75 -7.453 1 90.62 391 ILE A O 1
ATOM 3153 N N . LYS A 1 392 ? 1.083 -69.625 -8.172 1 85.69 392 LYS A N 1
ATOM 3154 C CA . LYS A 1 392 ? 2.07 -69.875 -9.234 1 85.69 392 LYS A CA 1
ATOM 3155 C C . LYS A 1 392 ? 3.393 -70.375 -8.656 1 85.69 392 LYS A C 1
ATOM 3157 O O . LYS A 1 392 ? 4.055 -71.188 -9.266 1 85.69 392 LYS A O 1
ATOM 3162 N N . TYR A 1 393 ? 3.732 -69.875 -7.516 1 88.94 393 TYR A N 1
ATOM 3163 C CA . TYR A 1 393 ? 5.066 -70.188 -7 1 88.94 393 TYR A CA 1
ATOM 3164 C C . TYR A 1 393 ? 4.992 -71.125 -5.809 1 88.94 393 TYR A C 1
ATOM 3166 O O . TYR A 1 393 ? 5.941 -71.25 -5.027 1 88.94 393 TYR A O 1
ATOM 3174 N N . ASN A 1 394 ? 3.949 -71.812 -5.727 1 92.19 394 ASN A N 1
ATOM 3175 C CA . ASN A 1 394 ? 3.787 -72.812 -4.641 1 92.19 394 ASN A CA 1
ATOM 3176 C C . ASN A 1 394 ? 4.375 -74.188 -5.008 1 92.19 394 ASN A C 1
ATOM 3178 O O . ASN A 1 394 ? 4.875 -74.375 -6.121 1 92.19 394 ASN A O 1
ATOM 3182 N N . ARG A 1 395 ? 4.5 -75.125 -4.105 1 89.44 395 ARG A N 1
ATOM 3183 C CA . ARG A 1 395 ? 4.883 -76.562 -4.309 1 89.44 395 ARG A CA 1
ATOM 3184 C C . ARG A 1 395 ? 3.658 -77.438 -4.336 1 89.44 395 ARG A C 1
ATOM 3186 O O . ARG A 1 395 ? 2.596 -77.062 -3.83 1 89.44 395 ARG A O 1
ATOM 3193 N N . PRO A 1 396 ? 3.885 -78.5 -5.07 1 87.81 396 PRO A N 1
ATOM 3194 C CA . PRO A 1 396 ? 2.758 -79.438 -5.043 1 87.81 396 PRO A CA 1
ATOM 3195 C C . PRO A 1 396 ? 2.309 -79.812 -3.623 1 87.81 396 PRO A C 1
ATOM 3197 O O . PRO A 1 396 ? 3.146 -80 -2.738 1 87.81 396 PRO A O 1
ATOM 3200 N N . SER A 1 397 ? 1.015 -79.812 -3.371 1 91.81 397 SER A N 1
ATOM 3201 C CA . SER A 1 397 ? 0.388 -80.125 -2.084 1 91.81 397 SER A CA 1
ATOM 3202 C C . SER A 1 397 ? 0.708 -79 -1.063 1 91.81 397 SER A C 1
ATOM 3204 O O . SER A 1 397 ? 0.757 -79.25 0.139 1 91.81 397 SER A O 1
ATOM 3206 N N . GLY A 1 398 ? 1.053 -77.938 -1.528 1 94.31 398 GLY A N 1
ATOM 3207 C CA . GLY A 1 398 ? 1.291 -76.812 -0.655 1 94.31 398 GLY A CA 1
ATOM 3208 C C . GLY A 1 398 ? 0.013 -76.125 -0.148 1 94.31 398 GLY A C 1
ATOM 3209 O O . GLY A 1 398 ? -1.076 -76.688 -0.323 1 94.31 398 GLY A O 1
ATOM 3210 N N . SER A 1 399 ? 0.238 -75 0.612 1 95.75 399 SER A N 1
ATOM 3211 C CA . SER A 1 399 ? -0.915 -74.312 1.185 1 95.75 399 SER A CA 1
ATOM 3212 C C . SER A 1 399 ? -0.821 -72.812 0.971 1 95.75 399 SER A C 1
ATOM 3214 O O . SER A 1 399 ? 0.272 -72.25 0.79 1 95.75 399 SER A O 1
ATOM 3216 N N . ILE A 1 400 ? -1.958 -72.125 0.887 1 96.31 400 ILE A N 1
ATOM 3217 C CA . ILE A 1 400 ? -2.111 -70.688 0.833 1 96.31 400 ILE A CA 1
ATOM 3218 C C . ILE A 1 400 ? -3.002 -70.25 1.981 1 96.31 400 ILE A C 1
ATOM 3220 O O . ILE A 1 400 ? -4.086 -70.812 2.199 1 96.31 400 ILE A O 1
ATOM 3224 N N . ASP A 1 401 ? -2.484 -69.312 2.701 1 96.31 401 ASP A N 1
ATOM 3225 C CA . ASP A 1 401 ? -3.219 -68.75 3.836 1 96.31 401 ASP A CA 1
ATOM 3226 C C . ASP A 1 401 ? -3.441 -67.25 3.668 1 96.31 401 ASP A C 1
ATOM 3228 O O . ASP A 1 401 ? -2.516 -66.5 3.318 1 96.31 401 ASP A O 1
ATOM 3232 N N . ILE A 1 402 ? -4.699 -66.75 3.883 1 95.88 402 ILE A N 1
ATOM 3233 C CA . ILE A 1 402 ? -5.008 -65.375 3.865 1 95.88 402 ILE A CA 1
ATOM 3234 C C . ILE A 1 402 ? -5.598 -64.938 5.211 1 95.88 402 ILE A C 1
ATOM 3236 O O . ILE A 1 402 ? -6.477 -65.625 5.75 1 95.88 402 ILE A O 1
ATOM 3240 N N . GLU A 1 403 ? -5.008 -63.906 5.738 1 95.94 403 GLU A N 1
ATOM 3241 C CA . GLU A 1 403 ? -5.484 -63.344 7.004 1 95.94 403 GLU A CA 1
ATOM 3242 C C . GLU A 1 403 ? -5.762 -61.875 6.883 1 95.94 403 GLU A C 1
ATOM 3244 O O . GLU A 1 403 ? -5.066 -61.156 6.152 1 95.94 403 GLU A O 1
ATOM 3249 N N . CYS A 1 404 ? -6.793 -61.406 7.48 1 94.88 404 CYS A N 1
ATOM 3250 C CA . CYS A 1 404 ? -7.125 -60 7.562 1 94.88 404 CYS A CA 1
ATOM 3251 C C . CYS A 1 404 ? -7.574 -59.625 8.969 1 94.88 404 CYS A C 1
ATOM 3253 O O . CYS A 1 404 ? -8.539 -60.188 9.484 1 94.88 404 CYS A O 1
ATOM 3255 N N . HIS A 1 405 ? -6.832 -58.75 9.555 1 93.88 405 HIS A N 1
ATOM 3256 C CA . HIS A 1 405 ? -7.141 -58.344 10.922 1 93.88 405 HIS A CA 1
ATOM 3257 C C . HIS A 1 405 ? -7.043 -56.844 11.102 1 93.88 405 HIS A C 1
ATOM 3259 O O . HIS A 1 405 ? -6.328 -56.156 10.352 1 93.88 405 HIS A O 1
ATOM 3265 N N . LYS A 1 406 ? -7.84 -56.281 12.047 1 92.62 406 LYS A N 1
ATOM 3266 C CA . LYS A 1 406 ? -7.789 -54.875 12.422 1 92.62 406 LYS A CA 1
ATOM 3267 C C . LYS A 1 406 ? -7.012 -54.688 13.727 1 92.62 406 LYS A C 1
ATOM 3269 O O . LYS A 1 406 ? -7.273 -55.375 14.719 1 92.62 406 LYS A O 1
ATOM 3274 N N . ASN A 1 407 ? -5.969 -54.031 13.562 1 88.44 407 ASN A N 1
ATOM 3275 C CA . ASN A 1 407 ? -5.195 -53.656 14.75 1 88.44 407 ASN A CA 1
ATOM 3276 C C . ASN A 1 407 ? -5.266 -52.156 15.023 1 88.44 407 ASN A C 1
ATOM 3278 O O . ASN A 1 407 ? -4.48 -51.375 14.477 1 88.44 407 ASN A O 1
ATOM 3282 N N . GLY A 1 408 ? -6.156 -51.75 15.93 1 86.62 408 GLY A N 1
ATOM 3283 C CA . GLY A 1 408 ? -6.32 -50.312 16.188 1 86.62 408 GLY A CA 1
ATOM 3284 C C . GLY A 1 408 ? -6.836 -49.531 14.984 1 86.62 408 GLY A C 1
ATOM 3285 O O . GLY A 1 408 ? -7.945 -49.812 14.516 1 86.62 408 GLY A O 1
ATOM 3286 N N . ASN A 1 409 ? -5.977 -48.625 14.5 1 89.44 409 ASN A N 1
ATOM 3287 C CA . ASN A 1 409 ? -6.371 -47.781 13.359 1 89.44 409 ASN A CA 1
ATOM 3288 C C . ASN A 1 409 ? -5.738 -48.281 12.062 1 89.44 409 ASN A C 1
ATOM 3290 O O . ASN A 1 409 ? -5.629 -47.531 11.094 1 89.44 409 ASN A O 1
ATOM 3294 N N . LYS A 1 410 ? -5.324 -49.562 12.125 1 92.44 410 LYS A N 1
ATOM 3295 C CA . LYS A 1 410 ? -4.695 -50.125 10.93 1 92.44 410 LYS A CA 1
ATOM 3296 C C . LYS A 1 410 ? -5.328 -51.469 10.547 1 92.44 410 LYS A C 1
ATOM 3298 O O . LYS A 1 410 ? -5.785 -52.219 11.422 1 92.44 410 LYS A O 1
ATOM 3303 N N . ILE A 1 411 ? -5.418 -51.688 9.336 1 92.88 411 ILE A N 1
ATOM 3304 C CA . ILE A 1 411 ? -5.836 -52.969 8.805 1 92.88 411 ILE A CA 1
ATOM 3305 C C . ILE A 1 411 ? -4.637 -53.688 8.188 1 92.88 411 ILE A C 1
ATOM 3307 O O . ILE A 1 411 ? -3.828 -53.062 7.488 1 92.88 411 ILE A O 1
ATOM 3311 N N . THR A 1 412 ? -4.5 -54.938 8.57 1 95.12 412 THR A N 1
ATOM 3312 C CA . THR A 1 412 ? -3.414 -55.719 8.023 1 95.12 412 THR A CA 1
ATOM 3313 C C . THR A 1 412 ? -3.961 -56.906 7.227 1 95.12 412 THR A C 1
ATOM 3315 O O . THR A 1 412 ? -4.809 -57.656 7.719 1 95.12 412 THR A O 1
ATOM 3318 N N . ILE A 1 413 ? -3.572 -57.031 5.98 1 95.31 413 ILE A N 1
ATOM 3319 C CA . ILE A 1 413 ? -3.885 -58.188 5.125 1 95.31 413 ILE A CA 1
ATOM 3320 C C . ILE A 1 413 ? -2.621 -59 4.879 1 95.31 413 ILE A C 1
ATOM 3322 O O . ILE A 1 413 ? -1.607 -58.469 4.422 1 95.31 413 ILE A O 1
ATOM 33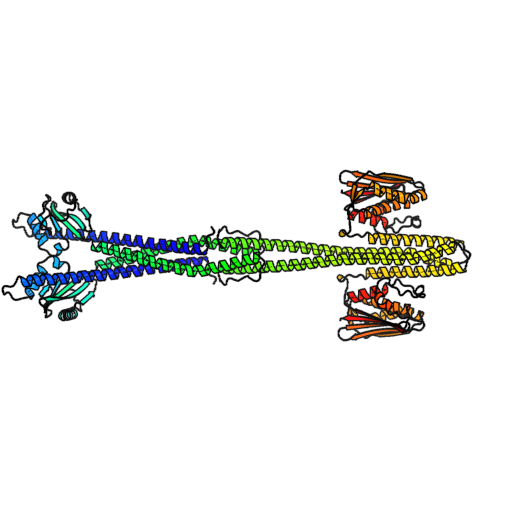26 N N . ILE A 1 414 ? -2.664 -60.312 5.199 1 96.5 414 ILE A N 1
ATOM 3327 C CA . ILE A 1 414 ? -1.499 -61.188 5.059 1 96.5 414 ILE A CA 1
ATOM 3328 C C . ILE A 1 414 ? -1.814 -62.312 4.09 1 96.5 414 ILE A C 1
ATOM 3330 O O . ILE A 1 414 ? -2.859 -62.969 4.203 1 96.5 414 ILE A O 1
ATOM 3334 N N . VAL A 1 415 ? -1.041 -62.5 3.09 1 96.69 415 VAL A N 1
ATOM 3335 C CA . VAL A 1 415 ? -1.108 -63.625 2.182 1 96.69 415 VAL A CA 1
ATOM 3336 C C . VAL A 1 415 ? 0.169 -64.438 2.295 1 96.69 415 VAL A C 1
ATOM 3338 O O . VAL A 1 415 ? 1.263 -63.969 2.008 1 96.69 415 VAL A O 1
ATOM 3341 N N . ALA A 1 416 ? 0.019 -65.75 2.754 1 96.5 416 ALA A N 1
ATOM 3342 C CA . ALA A 1 416 ? 1.164 -66.625 2.967 1 96.5 416 ALA A CA 1
ATOM 3343 C C . ALA A 1 416 ? 1.071 -67.875 2.086 1 96.5 416 ALA A C 1
ATOM 3345 O O . ALA A 1 416 ? -0.015 -68.375 1.892 1 96.5 416 ALA A O 1
ATOM 3346 N N . ASP A 1 417 ? 2.174 -68.188 1.487 1 95.5 417 ASP A N 1
ATOM 3347 C CA . ASP A 1 417 ? 2.242 -69.438 0.71 1 95.5 417 ASP A CA 1
ATOM 3348 C C . ASP A 1 417 ? 3.373 -70.312 1.203 1 95.5 417 ASP A C 1
ATOM 3350 O O . ASP A 1 417 ? 4.242 -69.875 1.954 1 95.5 417 ASP A O 1
ATOM 3354 N N . THR A 1 418 ? 3.32 -71.625 0.932 1 95.12 418 THR A N 1
ATOM 3355 C CA . THR A 1 418 ? 4.363 -72.625 1.293 1 95.12 418 THR A CA 1
ATOM 3356 C C . THR A 1 418 ? 5.199 -73 0.073 1 95.12 418 THR A C 1
ATOM 3358 O O . THR A 1 418 ? 5.594 -74.125 -0.082 1 95.12 418 THR A O 1
ATOM 3361 N N . GLY A 1 419 ? 5.336 -72.062 -0.77 1 91.88 419 GLY A N 1
ATOM 3362 C CA . GLY A 1 419 ? 5.977 -72.312 -2.047 1 91.88 419 GLY A CA 1
ATOM 3363 C C . GLY A 1 419 ? 7.492 -72.312 -1.967 1 91.88 419 GLY A C 1
ATOM 3364 O O . GLY A 1 419 ? 8.062 -72.625 -0.926 1 91.88 419 GLY A O 1
ATOM 3365 N N . ILE A 1 420 ? 8.109 -72.062 -3.115 1 89.56 420 ILE A N 1
ATOM 3366 C CA . ILE A 1 420 ? 9.547 -72.188 -3.318 1 89.56 420 ILE A CA 1
ATOM 3367 C C . ILE A 1 420 ? 10.289 -71.125 -2.561 1 89.56 420 ILE A C 1
ATOM 3369 O O . ILE A 1 420 ? 11.492 -71.188 -2.309 1 89.56 420 ILE A O 1
ATOM 3373 N N . GLY A 1 421 ? 9.609 -70.125 -2.199 1 91.69 421 GLY A N 1
ATOM 3374 C CA . GLY A 1 421 ? 10.234 -69 -1.49 1 91.69 421 GLY A CA 1
ATOM 3375 C C . GLY A 1 421 ? 11.125 -68.125 -2.379 1 91.69 421 GLY A C 1
ATOM 3376 O O . GLY A 1 421 ? 11.281 -68.438 -3.566 1 91.69 421 GLY A O 1
ATOM 3377 N N . ILE A 1 422 ? 11.625 -67 -1.823 1 90.12 422 ILE A N 1
ATOM 3378 C CA . ILE A 1 422 ? 12.453 -66.062 -2.553 1 90.12 422 ILE A CA 1
ATOM 3379 C C . ILE A 1 422 ? 13.781 -65.875 -1.83 1 90.12 422 ILE A C 1
ATOM 3381 O O . ILE A 1 422 ? 13.82 -65.75 -0.602 1 90.12 422 ILE A O 1
ATOM 3385 N N . CYS A 1 423 ? 14.789 -65.875 -2.619 1 89.88 423 CYS A N 1
ATOM 3386 C CA . CYS A 1 423 ? 16.109 -65.688 -2.043 1 89.88 423 CYS A CA 1
ATOM 3387 C C . CYS A 1 423 ? 16.25 -64.25 -1.52 1 89.88 423 CYS A C 1
ATOM 3389 O O . CYS A 1 423 ? 15.68 -63.312 -2.084 1 89.88 423 CYS A O 1
ATOM 3391 N N . LYS A 1 424 ? 17.094 -64.125 -0.526 1 88.94 424 LYS A N 1
ATOM 3392 C CA . LYS A 1 424 ? 17.281 -62.844 0.164 1 88.94 424 LYS A CA 1
ATOM 3393 C C . LYS A 1 424 ? 17.75 -61.75 -0.799 1 88.94 424 LYS A C 1
ATOM 3395 O O . LYS A 1 424 ? 17.344 -60.594 -0.701 1 88.94 424 LYS A O 1
ATOM 3400 N N . GLU A 1 425 ? 18.469 -62.094 -1.779 1 86.19 425 GLU A N 1
ATOM 3401 C CA . GLU A 1 425 ? 19.062 -61.156 -2.721 1 86.19 425 GLU A CA 1
ATOM 3402 C C . GLU A 1 425 ? 18.016 -60.594 -3.668 1 86.19 425 GLU A C 1
ATOM 3404 O O . GLU A 1 425 ? 18.141 -59.469 -4.152 1 86.19 425 GLU A O 1
ATOM 3409 N N . ASP A 1 426 ? 16.953 -61.312 -3.871 1 87.81 426 ASP A N 1
ATOM 3410 C CA . ASP A 1 426 ? 15.953 -60.938 -4.859 1 87.81 426 ASP A CA 1
ATOM 3411 C C . ASP A 1 426 ? 14.812 -60.156 -4.207 1 87.81 426 ASP A C 1
ATOM 3413 O O . ASP A 1 426 ? 14.055 -59.469 -4.891 1 87.81 426 ASP A O 1
ATOM 3417 N N . LEU A 1 427 ? 14.734 -60.125 -2.965 1 90.12 427 LEU A N 1
ATOM 3418 C CA . LEU A 1 427 ? 13.586 -59.594 -2.236 1 90.12 427 LEU A CA 1
ATOM 3419 C C . LEU A 1 427 ? 13.406 -58.094 -2.521 1 90.12 427 LEU A C 1
ATOM 3421 O O . LEU A 1 427 ? 12.297 -57.656 -2.783 1 90.12 427 LEU A O 1
ATOM 3425 N N . PRO A 1 428 ? 14.523 -57.406 -2.574 1 85.44 428 PRO A N 1
ATOM 3426 C CA . PRO A 1 428 ? 14.328 -55.969 -2.814 1 85.44 428 PRO A CA 1
ATOM 3427 C C . PRO A 1 428 ? 13.859 -55.656 -4.238 1 85.44 428 PRO A C 1
ATOM 3429 O O . PRO A 1 428 ? 13.281 -54.594 -4.488 1 85.44 428 PRO A O 1
ATOM 3432 N N . LYS A 1 429 ? 13.977 -56.531 -5.16 1 85 429 LYS A N 1
ATOM 3433 C CA . LYS A 1 429 ? 13.758 -56.281 -6.578 1 85 429 LYS A CA 1
ATOM 3434 C C . LYS A 1 429 ? 12.406 -56.812 -7.039 1 85 429 LYS A C 1
ATOM 3436 O O . LYS A 1 429 ? 11.953 -56.469 -8.141 1 85 429 LYS A O 1
ATOM 3441 N N . ILE A 1 430 ? 11.742 -57.562 -6.195 1 87.12 430 ILE A N 1
ATOM 3442 C CA . ILE A 1 430 ? 10.562 -58.312 -6.652 1 87.12 430 ILE A CA 1
ATOM 3443 C C . ILE A 1 430 ? 9.438 -57.312 -6.957 1 87.12 430 ILE A C 1
ATOM 3445 O O . ILE A 1 430 ? 8.484 -57.656 -7.66 1 87.12 430 ILE A O 1
ATOM 3449 N N . PHE A 1 431 ? 9.594 -56.062 -6.426 1 87.19 431 PHE A N 1
ATOM 3450 C CA . PHE A 1 431 ? 8.547 -55.062 -6.66 1 87.19 431 PHE A CA 1
ATOM 3451 C C . PHE A 1 431 ? 8.883 -54.188 -7.871 1 87.19 431 PHE A C 1
ATOM 3453 O O . PHE A 1 431 ? 8.094 -53.312 -8.25 1 87.19 431 PHE A O 1
ATOM 3460 N N . GLU A 1 432 ? 9.977 -54.406 -8.398 1 76.81 432 GLU A N 1
ATOM 3461 C CA . GLU A 1 432 ? 10.344 -53.719 -9.617 1 76.81 432 GLU A CA 1
ATOM 3462 C C . GLU A 1 432 ? 9.633 -54.281 -10.836 1 76.81 432 GLU A C 1
ATOM 3464 O O . GLU A 1 432 ? 9.492 -55.5 -10.953 1 76.81 432 GLU A O 1
ATOM 3469 N N . PRO A 1 433 ? 9.133 -53.406 -11.641 1 67.81 433 PRO A N 1
ATOM 3470 C CA . PRO A 1 433 ? 8.461 -53.938 -12.836 1 67.81 433 PRO A CA 1
ATOM 3471 C C . PRO A 1 433 ? 9.359 -54.812 -13.688 1 67.81 433 PRO A C 1
ATOM 3473 O O . PRO A 1 433 ? 10.539 -54.531 -13.867 1 67.81 433 PRO A O 1
ATOM 3476 N N . PHE A 1 434 ? 8.852 -56.031 -14.023 1 64.25 434 PHE A N 1
ATOM 3477 C CA . PHE A 1 434 ? 9.445 -56.969 -14.961 1 64.25 434 PHE A CA 1
ATOM 3478 C C . PHE A 1 434 ? 10.547 -57.781 -14.281 1 64.25 434 PHE A C 1
ATOM 3480 O O . PHE A 1 434 ? 11.281 -58.531 -14.938 1 64.25 434 PHE A O 1
ATOM 3487 N N . TYR A 1 435 ? 10.688 -57.5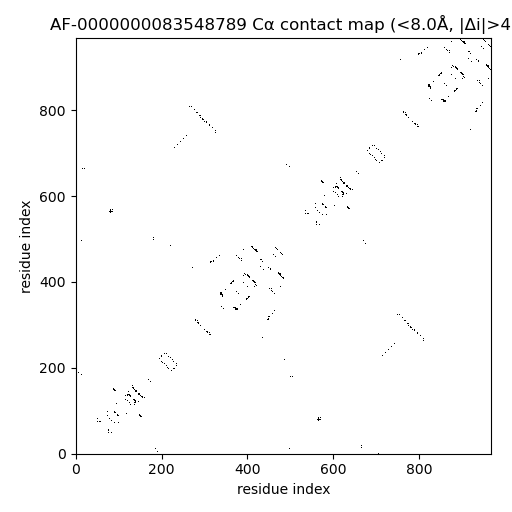31 -13 1 72.69 435 TYR A N 1
ATOM 3488 C CA . TYR A 1 435 ? 11.664 -58.344 -12.281 1 72.69 435 TYR A CA 1
ATOM 3489 C C . TYR A 1 435 ? 11.117 -59.75 -12 1 72.69 435 TYR A C 1
ATOM 3491 O O . TYR A 1 435 ? 9.984 -59.906 -11.523 1 72.69 435 TYR A O 1
ATOM 3499 N N . ARG A 1 436 ? 11.898 -60.781 -12.43 1 74.94 436 ARG A N 1
ATOM 3500 C CA . ARG A 1 436 ? 11.562 -62.156 -12.125 1 74.94 436 ARG A CA 1
ATOM 3501 C C . ARG A 1 436 ? 12.773 -62.906 -11.586 1 74.94 436 ARG A C 1
ATOM 3503 O O . ARG A 1 436 ? 13.891 -62.719 -12.078 1 74.94 436 ARG A O 1
ATOM 3510 N N . VAL A 1 437 ? 12.648 -63.656 -10.547 1 70.12 437 VAL A N 1
ATOM 3511 C CA . VAL A 1 437 ? 13.742 -64.438 -10 1 70.12 437 VAL A CA 1
ATOM 3512 C C . VAL A 1 437 ? 14.109 -65.562 -10.961 1 70.12 437 VAL A C 1
ATOM 3514 O O . VAL A 1 437 ? 13.227 -66.188 -11.531 1 70.12 437 VAL A O 1
ATOM 3517 N N . GLU A 1 438 ? 15.273 -65.562 -11.82 1 58.06 438 GLU A N 1
ATOM 3518 C CA . GLU A 1 438 ? 15.812 -66.5 -12.828 1 58.06 438 GLU A CA 1
ATOM 3519 C C . GLU A 1 438 ? 15.641 -67.938 -12.406 1 58.06 438 GLU A C 1
ATOM 3521 O O . GLU A 1 438 ? 16.047 -68.812 -13.117 1 58.06 438 GLU A O 1
ATOM 3526 N N . SER A 1 439 ? 14.906 -68.5 -11.719 1 49.41 439 SER A N 1
ATOM 3527 C CA . SER A 1 439 ? 15.141 -69.938 -11.547 1 49.41 439 SER A CA 1
ATOM 3528 C C . SER A 1 439 ? 14.898 -70.688 -12.844 1 49.41 439 SER A C 1
ATOM 3530 O O . SER A 1 439 ? 14.102 -70.25 -13.68 1 49.41 439 SER A O 1
ATOM 3532 N N . HIS A 1 440 ? 15.883 -71.688 -13.234 1 45.56 440 HIS A N 1
ATOM 3533 C CA . HIS A 1 440 ? 15.82 -72.688 -14.305 1 45.56 440 HIS A CA 1
ATOM 3534 C C . HIS A 1 440 ? 14.383 -73.125 -14.562 1 45.56 440 HIS A C 1
ATOM 3536 O O . HIS A 1 440 ? 14.016 -73.438 -15.703 1 45.56 440 HIS A O 1
ATOM 3542 N N . ARG A 1 441 ? 13.562 -73.25 -13.578 1 45.66 441 ARG A N 1
ATOM 3543 C CA . ARG A 1 441 ? 12.188 -73.688 -13.594 1 45.66 441 ARG A CA 1
ATOM 3544 C C . ARG A 1 441 ? 11.203 -72.625 -13.938 1 45.66 441 ARG A C 1
ATOM 3546 O O . ARG A 1 441 ? 10 -72.812 -14.023 1 45.66 441 ARG A O 1
ATOM 3553 N N . SER A 1 442 ? 11.641 -71.438 -13.852 1 46.94 442 SER A N 1
ATOM 3554 C CA . SER A 1 442 ? 10.828 -70.25 -14.023 1 46.94 442 SER A CA 1
ATOM 3555 C C . SER A 1 442 ? 10.281 -70.125 -15.445 1 46.94 442 SER A C 1
ATOM 3557 O O . SER A 1 442 ? 9.273 -69.5 -15.68 1 46.94 442 SER A O 1
ATOM 3559 N N . ARG A 1 443 ? 10.961 -70.688 -16.328 1 46.44 443 ARG A N 1
ATOM 3560 C CA . ARG A 1 443 ? 10.516 -70.688 -17.719 1 46.44 443 ARG A CA 1
ATOM 3561 C C . ARG A 1 443 ? 9.172 -71.375 -17.859 1 46.44 443 ARG A C 1
ATOM 3563 O O . ARG A 1 443 ? 8.406 -71.062 -18.781 1 46.44 443 ARG A O 1
ATOM 3570 N N . GLU A 1 444 ? 9.016 -72.312 -16.812 1 47.22 444 GLU A N 1
ATOM 3571 C CA . GLU A 1 444 ? 7.766 -73.062 -16.875 1 47.22 444 GLU A CA 1
ATOM 3572 C C . GLU A 1 444 ? 6.613 -72.25 -16.266 1 47.22 444 GLU A C 1
ATOM 3574 O O . GLU A 1 444 ? 5.453 -72.438 -16.625 1 47.22 444 GLU A O 1
ATOM 3579 N N . THR A 1 445 ? 6.898 -71.5 -15.242 1 50.22 445 THR A N 1
ATOM 3580 C CA . THR A 1 445 ? 5.812 -70.75 -14.578 1 50.22 445 THR A CA 1
ATOM 3581 C C . THR A 1 445 ? 5.562 -69.438 -15.25 1 50.22 445 THR A C 1
ATOM 3583 O O . THR A 1 445 ? 6.484 -68.625 -15.406 1 50.22 445 THR A O 1
ATOM 3586 N N . GLY A 1 446 ? 4.844 -69.25 -16.234 1 54.38 446 GLY A N 1
ATOM 3587 C CA . GLY A 1 446 ? 4.289 -68.125 -17.016 1 54.38 446 GLY A CA 1
ATOM 3588 C C . GLY A 1 446 ? 4.059 -66.875 -16.203 1 54.38 446 GLY A C 1
ATOM 3589 O O . GLY A 1 446 ? 4.109 -66.938 -14.969 1 54.38 446 GLY A O 1
ATOM 3590 N N . GLY A 1 447 ? 4.609 -65.562 -16.5 1 58.41 447 GLY A N 1
ATOM 3591 C CA . GLY A 1 447 ? 4.234 -64.312 -15.922 1 58.41 447 GLY A CA 1
ATOM 3592 C C . GLY A 1 447 ? 5.086 -63.156 -16.422 1 58.41 447 GLY A C 1
ATOM 3593 O O . GLY A 1 447 ? 6.199 -63.375 -16.906 1 58.41 447 GLY A O 1
ATOM 3594 N N . ALA A 1 448 ? 4.566 -62 -16.406 1 59.53 448 ALA A N 1
ATOM 3595 C CA . ALA A 1 448 ? 5.207 -60.812 -16.969 1 59.53 448 ALA A CA 1
ATOM 3596 C C . ALA A 1 448 ? 5.98 -60.031 -15.898 1 59.53 448 ALA A C 1
ATOM 3598 O O . ALA A 1 448 ? 6.758 -59.125 -16.203 1 59.53 448 ALA A O 1
ATOM 3599 N N . GLY A 1 449 ? 5.988 -60.594 -14.594 1 66.81 449 GLY A N 1
ATOM 3600 C CA . GLY A 1 449 ? 6.652 -59.875 -13.508 1 66.81 449 GLY A CA 1
ATOM 3601 C C . GLY A 1 449 ? 6.094 -58.5 -13.266 1 66.81 449 GLY A C 1
ATOM 3602 O O . GLY A 1 449 ? 6.832 -57.594 -12.898 1 66.81 449 GLY A O 1
ATOM 3603 N N . LEU A 1 450 ? 4.898 -58.281 -13.531 1 72.75 450 LEU A N 1
ATOM 3604 C CA . LEU A 1 450 ? 4.27 -56.969 -13.359 1 72.75 450 LEU A CA 1
ATOM 3605 C C . LEU A 1 450 ? 3.332 -56.969 -12.164 1 72.75 450 LEU A C 1
ATOM 3607 O O . LEU A 1 450 ? 2.961 -55.906 -11.656 1 72.75 450 LEU A O 1
ATOM 3611 N N . GLY A 1 451 ? 3.037 -58.094 -11.695 1 78.94 451 GLY A N 1
ATOM 3612 C CA . GLY A 1 451 ? 2.012 -58.219 -10.672 1 78.94 451 GLY A CA 1
ATOM 3613 C C . GLY A 1 451 ? 2.369 -57.531 -9.375 1 78.94 451 GLY A C 1
ATOM 3614 O O . GLY A 1 451 ? 1.613 -56.688 -8.891 1 78.94 451 GLY A O 1
ATOM 3615 N N . LEU A 1 452 ? 3.553 -57.75 -8.906 1 86.12 452 LEU A N 1
ATOM 3616 C CA . LEU A 1 452 ? 3.943 -57.219 -7.598 1 86.12 452 LEU A CA 1
ATOM 3617 C C . LEU A 1 452 ? 4.238 -55.75 -7.68 1 86.12 452 LEU A C 1
ATOM 3619 O O . LEU A 1 452 ? 4.02 -55 -6.711 1 86.12 452 LEU A O 1
ATOM 3623 N N . ALA A 1 453 ? 4.738 -55.312 -8.805 1 79.31 453 ALA A N 1
ATOM 3624 C CA . ALA A 1 453 ? 4.957 -53.875 -9 1 79.31 453 ALA A CA 1
ATOM 3625 C C . ALA A 1 453 ? 3.639 -53.125 -8.93 1 79.31 453 ALA A C 1
ATOM 3627 O O . ALA A 1 453 ? 3.57 -52.062 -8.328 1 79.31 453 ALA A O 1
ATOM 3628 N N . LEU A 1 454 ? 2.633 -53.688 -9.516 1 77.94 454 LEU A N 1
ATOM 3629 C CA . LEU A 1 454 ? 1.297 -53.094 -9.484 1 77.94 454 LEU A CA 1
ATOM 3630 C C . LEU A 1 454 ? 0.748 -53.062 -8.062 1 77.94 454 LEU A C 1
ATOM 3632 O O . LEU A 1 454 ? 0.164 -52.062 -7.641 1 77.94 454 LEU A O 1
ATOM 3636 N N . VAL A 1 455 ? 0.961 -54.156 -7.387 1 86.75 455 VAL A N 1
ATOM 3637 C CA . VAL A 1 455 ? 0.483 -54.281 -6.012 1 86.75 455 VAL A CA 1
ATOM 3638 C C . VAL A 1 455 ? 1.11 -53.188 -5.16 1 86.75 455 VAL A C 1
ATOM 3640 O O . VAL A 1 455 ? 0.408 -52.469 -4.434 1 86.75 455 VAL A O 1
ATOM 3643 N N . LYS A 1 456 ? 2.357 -53.062 -5.25 1 87.56 456 LYS A N 1
ATOM 3644 C CA . LYS A 1 456 ? 3.059 -52.031 -4.465 1 87.56 456 LYS A CA 1
ATOM 3645 C C . LYS A 1 456 ? 2.535 -50.625 -4.777 1 87.56 456 LYS A C 1
ATOM 3647 O O . LYS A 1 456 ? 2.25 -49.844 -3.865 1 87.56 456 LYS A O 1
ATOM 3652 N N . LYS A 1 457 ? 2.355 -50.312 -5.992 1 79 457 LYS A N 1
ATOM 3653 C CA . LYS A 1 457 ? 1.873 -49.031 -6.422 1 79 457 LYS A CA 1
ATOM 3654 C C . LYS A 1 457 ? 0.468 -48.75 -5.895 1 79 457 LYS A C 1
ATOM 3656 O O . LYS A 1 457 ? 0.186 -47.656 -5.391 1 79 457 LYS A O 1
ATOM 3661 N N . LEU A 1 458 ? -0.412 -49.656 -5.996 1 80.69 458 LEU A N 1
ATOM 3662 C CA . LEU A 1 458 ? -1.796 -49.531 -5.559 1 80.69 458 LEU A CA 1
ATOM 3663 C C . LEU A 1 458 ? -1.871 -49.344 -4.047 1 80.69 458 LEU A C 1
ATOM 3665 O O . LEU A 1 458 ? -2.666 -48.531 -3.557 1 80.69 458 LEU A O 1
ATOM 3669 N N . VAL A 1 459 ? -0.996 -50.062 -3.359 1 88.62 459 VAL A N 1
ATOM 3670 C CA . VAL A 1 459 ? -0.97 -50 -1.902 1 88.62 459 VAL A CA 1
ATOM 3671 C C . VAL A 1 459 ? -0.455 -48.625 -1.471 1 88.62 459 VAL A C 1
ATOM 3673 O O . VAL A 1 459 ? -1.062 -47.969 -0.624 1 88.62 459 VAL A O 1
ATOM 3676 N N . GLU A 1 460 ? 0.566 -48.188 -2.113 1 85.56 460 GLU A N 1
ATOM 3677 C CA . GLU A 1 460 ? 1.173 -46.906 -1.766 1 85.56 460 GLU A CA 1
ATOM 3678 C C . GLU A 1 460 ? 0.243 -45.75 -2.104 1 85.56 460 GLU A C 1
ATOM 3680 O O . GLU A 1 460 ? 0.194 -44.75 -1.377 1 85.56 460 GLU A O 1
ATOM 3685 N N . LYS A 1 461 ? -0.476 -45.844 -3.146 1 78 461 LYS A N 1
ATOM 3686 C CA . LYS A 1 461 ? -1.418 -44.812 -3.557 1 78 461 LYS A CA 1
ATOM 3687 C C . LYS A 1 461 ? -2.529 -44.656 -2.523 1 78 461 LYS A C 1
ATOM 3689 O O . LYS A 1 461 ? -3.119 -43.562 -2.412 1 78 461 LYS A O 1
ATOM 3694 N N . GLN A 1 462 ? -2.762 -45.625 -1.797 1 83.25 462 GLN A N 1
ATOM 3695 C CA . GLN A 1 462 ? -3.777 -45.594 -0.75 1 83.25 462 GLN A CA 1
ATOM 3696 C C . GLN A 1 462 ? -3.146 -45.375 0.62 1 83.25 462 GLN A C 1
ATOM 3698 O O . GLN A 1 462 ? -3.752 -45.656 1.648 1 83.25 462 GLN A O 1
ATOM 3703 N N . GLN A 1 463 ? -1.859 -44.906 0.583 1 86.06 463 GLN A N 1
ATOM 3704 C CA . GLN A 1 463 ? -1.091 -44.594 1.78 1 86.06 463 GLN A CA 1
ATOM 3705 C C . GLN A 1 463 ? -0.867 -45.812 2.645 1 86.06 463 GLN A C 1
ATOM 3707 O O . GLN A 1 463 ? -0.878 -45.719 3.875 1 86.06 463 GLN A O 1
ATOM 3712 N N . GLY A 1 464 ? -0.806 -46.969 1.945 1 90.62 464 GLY A N 1
ATOM 3713 C CA . GLY A 1 464 ? -0.478 -48.219 2.629 1 90.62 464 GLY A CA 1
ATOM 3714 C C . GLY A 1 464 ? 0.969 -48.625 2.445 1 90.62 464 GLY A C 1
ATOM 3715 O O . GLY A 1 464 ? 1.752 -47.906 1.814 1 90.62 464 GLY A O 1
ATOM 3716 N N . THR A 1 465 ? 1.312 -49.719 3.225 1 93.75 465 THR A N 1
ATOM 3717 C CA . THR A 1 465 ? 2.648 -50.281 3.102 1 93.75 465 THR A CA 1
ATOM 3718 C C . THR A 1 465 ? 2.572 -51.781 2.795 1 93.75 465 THR A C 1
ATOM 3720 O O . THR A 1 465 ? 1.618 -52.438 3.191 1 93.75 465 THR A O 1
ATOM 3723 N N . ILE A 1 466 ? 3.506 -52.281 1.98 1 94.12 466 ILE A N 1
ATOM 3724 C CA . ILE A 1 466 ? 3.59 -53.688 1.681 1 94.12 466 ILE A CA 1
ATOM 3725 C C . ILE A 1 466 ? 4.953 -54.25 2.111 1 94.12 466 ILE A C 1
ATOM 3727 O O . ILE A 1 466 ? 5.984 -53.625 1.852 1 94.12 466 ILE A O 1
ATOM 3731 N N . ASN A 1 467 ? 4.926 -55.281 2.885 1 94.62 467 ASN A N 1
ATOM 3732 C CA . ASN A 1 467 ? 6.133 -56 3.322 1 94.62 467 ASN A CA 1
ATOM 3733 C C . ASN A 1 467 ? 6.129 -57.438 2.879 1 94.62 467 ASN A C 1
ATOM 3735 O O . ASN A 1 467 ? 5.066 -58.031 2.684 1 94.62 467 ASN A O 1
ATOM 3739 N N . VAL A 1 468 ? 7.355 -57.969 2.666 1 95.19 468 VAL A N 1
ATOM 3740 C CA . VAL A 1 468 ? 7.484 -59.375 2.238 1 95.19 468 VAL A CA 1
ATOM 3741 C C . VAL A 1 468 ? 8.492 -60.094 3.123 1 95.19 468 VAL A C 1
ATOM 3743 O O . VAL A 1 468 ? 9.531 -59.531 3.48 1 95.19 468 VAL A O 1
ATOM 3746 N N . ASP A 1 469 ? 8.117 -61.188 3.674 1 94.69 469 ASP A N 1
ATOM 3747 C CA . ASP A 1 469 ? 8.992 -62.125 4.363 1 94.69 469 ASP A CA 1
ATOM 3748 C C . ASP A 1 469 ? 9.039 -63.469 3.645 1 94.69 469 ASP A C 1
ATOM 3750 O O . ASP A 1 469 ? 8.008 -64.125 3.463 1 94.69 469 ASP A O 1
ATOM 3754 N N . SER A 1 470 ? 10.242 -63.781 3.104 1 93.5 470 SER A N 1
ATOM 3755 C CA . SER A 1 470 ? 10.344 -65.062 2.342 1 93.5 470 SER A CA 1
ATOM 3756 C C . SER A 1 470 ? 11.695 -65.688 2.555 1 93.5 470 SER A C 1
ATOM 3758 O O . SER A 1 470 ? 12.703 -65 2.787 1 93.5 470 SER A O 1
ATOM 3760 N N . LYS A 1 471 ? 11.711 -67.062 2.68 1 91.25 471 LYS A N 1
ATOM 3761 C CA . LYS A 1 471 ? 12.906 -67.875 2.717 1 91.25 471 LYS A CA 1
ATOM 3762 C C . LYS A 1 471 ? 12.82 -69 1.692 1 91.25 471 LYS A C 1
ATOM 3764 O O . LYS A 1 471 ? 11.75 -69.562 1.487 1 91.25 471 LYS A O 1
ATOM 3769 N N . LEU A 1 472 ? 13.953 -69.25 1.122 1 90 472 LEU A N 1
ATOM 3770 C CA . LEU A 1 472 ? 13.977 -70.312 0.105 1 90 472 LEU A CA 1
ATOM 3771 C C . LEU A 1 472 ? 13.461 -71.625 0.667 1 90 472 LEU A C 1
ATOM 3773 O O . LEU A 1 472 ? 13.859 -72.062 1.757 1 90 472 LEU A O 1
ATOM 3777 N N . ASN A 1 473 ? 12.562 -72.188 -0.043 1 89.69 473 ASN A N 1
ATOM 3778 C CA . ASN A 1 473 ? 11.977 -73.5 0.231 1 89.69 473 ASN A CA 1
ATOM 3779 C C . ASN A 1 473 ? 11.062 -73.5 1.455 1 89.69 473 ASN A C 1
ATOM 3781 O O . ASN A 1 473 ? 10.711 -74.5 2.006 1 89.69 473 ASN A O 1
ATOM 3785 N N . GLU A 1 474 ? 10.734 -72.375 2.031 1 90.88 474 GLU A N 1
ATOM 3786 C CA . GLU A 1 474 ? 9.844 -72.25 3.18 1 90.88 474 GLU A CA 1
ATOM 3787 C C . GLU A 1 474 ? 8.547 -71.562 2.809 1 90.88 474 GLU A C 1
ATOM 3789 O O . GLU A 1 474 ? 7.527 -71.75 3.48 1 90.88 474 GLU A O 1
ATOM 3794 N N . GLY A 1 475 ? 8.664 -70.812 1.801 1 93.5 475 GLY A N 1
ATOM 3795 C CA . GLY A 1 475 ? 7.473 -70.062 1.378 1 93.5 475 GLY A CA 1
ATOM 3796 C C . GLY A 1 475 ? 7.621 -68.562 1.442 1 93.5 475 GLY A C 1
ATOM 3797 O O . GLY A 1 475 ? 8.727 -68.062 1.659 1 93.5 475 GLY A O 1
ATOM 3798 N N . THR A 1 476 ? 6.594 -67.812 1.146 1 95.56 476 THR A N 1
ATOM 3799 C CA . THR A 1 476 ? 6.598 -66.375 1.094 1 95.56 476 THR A CA 1
ATOM 3800 C C . THR A 1 476 ? 5.375 -65.812 1.814 1 95.56 476 THR A C 1
ATOM 3802 O O . THR A 1 476 ? 4.277 -66.375 1.706 1 95.56 476 THR A O 1
ATOM 3805 N N . ILE A 1 477 ? 5.602 -64.75 2.596 1 96.75 477 ILE A N 1
ATOM 3806 C CA . ILE A 1 477 ? 4.527 -64.062 3.295 1 96.75 477 ILE A CA 1
ATOM 3807 C C . ILE A 1 477 ? 4.5 -62.594 2.875 1 96.75 477 ILE A C 1
ATOM 3809 O O . ILE A 1 477 ? 5.469 -61.875 3.094 1 96.75 477 ILE A O 1
ATOM 3813 N N . PHE A 1 478 ? 3.41 -62.188 2.275 1 96.88 478 PHE A N 1
ATOM 3814 C CA . PHE A 1 478 ? 3.176 -60.781 1.982 1 96.88 478 PHE A CA 1
ATOM 3815 C C . PHE A 1 478 ? 2.242 -60.156 3.016 1 96.88 478 PHE A C 1
ATOM 3817 O O . PHE A 1 478 ? 1.206 -60.719 3.35 1 96.88 478 PHE A O 1
ATOM 3824 N N . SER A 1 479 ? 2.635 -59 3.52 1 96.62 479 SER A N 1
ATOM 3825 C CA . SER A 1 479 ? 1.82 -58.281 4.488 1 96.62 479 SER A CA 1
ATOM 3826 C C . SER A 1 479 ? 1.53 -56.844 4.012 1 96.62 479 SER A C 1
ATOM 3828 O O . SER A 1 479 ? 2.455 -56.094 3.738 1 96.62 479 SER A O 1
ATOM 3830 N N . ILE A 1 480 ? 0.269 -56.531 3.928 1 95.81 480 ILE A N 1
ATOM 3831 C CA . ILE A 1 480 ? -0.161 -55.188 3.541 1 95.81 480 ILE A CA 1
ATOM 3832 C C . ILE A 1 480 ? -0.856 -54.5 4.719 1 95.81 480 ILE A C 1
ATOM 3834 O O . ILE A 1 480 ? -1.683 -55.125 5.398 1 95.81 480 ILE A O 1
ATOM 3838 N N . GLU A 1 481 ? -0.467 -53.281 4.863 1 94.69 481 GLU A N 1
ATOM 3839 C CA . GLU A 1 481 ? -1.075 -52.5 5.945 1 94.69 481 GLU A CA 1
ATOM 3840 C C . GLU A 1 481 ? -1.682 -51.188 5.418 1 94.69 481 GLU A C 1
ATOM 3842 O O . GLU A 1 481 ? -1.058 -50.5 4.625 1 94.69 481 GLU A O 1
ATOM 3847 N N . PHE A 1 482 ? -2.896 -50.938 5.809 1 92.19 482 PHE A N 1
ATOM 3848 C CA . PHE A 1 482 ? -3.557 -49.656 5.527 1 92.19 482 PHE A CA 1
ATOM 3849 C C . PHE A 1 482 ? -3.955 -48.969 6.824 1 92.19 482 PHE A C 1
ATOM 3851 O O . PHE A 1 482 ? -4.391 -49.625 7.777 1 92.19 482 PHE A O 1
ATOM 3858 N N . SER A 1 483 ? -3.75 -47.625 6.773 1 87.19 483 SER A N 1
ATOM 3859 C CA . SER A 1 483 ? -4.238 -46.844 7.91 1 87.19 483 SER A CA 1
ATOM 3860 C C . SER A 1 483 ? -5.707 -46.469 7.738 1 87.19 483 SER A C 1
ATOM 3862 O O . SER A 1 483 ? -6.133 -46.125 6.645 1 87.19 483 SER A O 1
ATOM 3864 N N . ILE A 1 484 ? -6.5 -46.719 8.68 1 77.81 484 ILE A N 1
ATOM 3865 C CA . ILE A 1 484 ? -7.918 -46.406 8.648 1 77.81 484 ILE A CA 1
ATOM 3866 C C . ILE A 1 484 ? -8.172 -45.156 9.5 1 77.81 484 ILE A C 1
ATOM 3868 O O . ILE A 1 484 ? -7.523 -44.969 10.531 1 77.81 484 ILE A O 1
ATOM 3872 N N . MET B 1 1 ? -17.172 11.266 18.703 1 54.69 1 MET B N 1
ATOM 3873 C CA . MET B 1 1 ? -17.375 11.977 17.453 1 54.69 1 MET B CA 1
ATOM 3874 C C . MET B 1 1 ? -16.047 12.375 16.828 1 54.69 1 MET B C 1
ATOM 3876 O O . MET B 1 1 ? -15.188 12.945 17.5 1 54.69 1 MET B O 1
ATOM 3880 N N . LYS B 1 2 ? -15.742 12.039 15.664 1 73.19 2 LYS B N 1
ATOM 3881 C CA . LYS B 1 2 ? -14.492 12.266 14.93 1 73.19 2 LYS B CA 1
ATOM 3882 C C . LYS B 1 2 ? -14.383 13.719 14.484 1 73.19 2 LYS B C 1
ATOM 3884 O O . LYS B 1 2 ? -15.242 14.219 13.758 1 73.19 2 LYS B O 1
ATOM 3889 N N . ILE B 1 3 ? -13.508 14.461 15.188 1 85.31 3 ILE B N 1
ATOM 3890 C CA . ILE B 1 3 ? -13.297 15.844 14.773 1 85.31 3 ILE B CA 1
ATOM 3891 C C . ILE B 1 3 ? -12.266 15.898 13.648 1 85.31 3 ILE B C 1
ATOM 3893 O O . ILE B 1 3 ? -11.18 15.32 13.766 1 85.31 3 ILE B O 1
ATOM 3897 N N . GLY B 1 4 ? -12.594 16.609 12.609 1 92.06 4 GLY B N 1
ATOM 3898 C CA . GLY B 1 4 ? -11.727 16.688 11.438 1 92.06 4 GLY B CA 1
ATOM 3899 C C . GLY B 1 4 ? -10.445 17.453 11.695 1 92.06 4 GLY B C 1
ATOM 3900 O O . GLY B 1 4 ? -10.406 18.359 12.539 1 92.06 4 GLY B O 1
ATOM 3901 N N . ILE B 1 5 ? -9.43 17.031 11.086 1 93.06 5 ILE B N 1
ATOM 3902 C CA . ILE B 1 5 ? -8.109 17.641 11.258 1 93.06 5 ILE B CA 1
ATOM 3903 C C . ILE B 1 5 ? -8.164 19.109 10.883 1 93.06 5 ILE B C 1
ATOM 3905 O O . ILE B 1 5 ? -7.5 19.938 11.5 1 93.06 5 ILE B O 1
ATOM 3909 N N . LYS B 1 6 ? -9.031 19.484 9.93 1 93 6 LYS B N 1
ATOM 3910 C CA . LYS B 1 6 ? -9.195 20.875 9.508 1 93 6 LYS B CA 1
ATOM 3911 C C . LYS B 1 6 ? -9.734 21.734 10.641 1 93 6 LYS B C 1
ATOM 3913 O O . LYS B 1 6 ? -9.18 22.797 10.938 1 93 6 LYS B O 1
ATOM 3918 N N . PHE B 1 7 ? -10.734 21.25 11.273 1 94.19 7 PHE B N 1
ATOM 3919 C CA . PHE B 1 7 ? -11.352 21.984 12.383 1 94.19 7 PHE B CA 1
ATOM 3920 C C . PHE B 1 7 ? -10.383 22.094 13.555 1 94.19 7 PHE B C 1
ATOM 3922 O O . PHE B 1 7 ? -10.312 23.141 14.211 1 94.19 7 PHE B O 1
ATOM 3929 N N . LYS B 1 8 ? -9.664 21.078 13.805 1 94.06 8 LYS B N 1
ATOM 3930 C CA . LYS B 1 8 ? -8.711 21.094 14.914 1 94.06 8 LYS B CA 1
ATOM 3931 C C . LYS B 1 8 ? -7.641 22.156 14.711 1 94.06 8 LYS B C 1
ATOM 3933 O O . LYS B 1 8 ? -7.301 22.891 15.633 1 94.06 8 LYS B O 1
ATOM 3938 N N . LEU B 1 9 ? -7.141 22.266 13.5 1 94.56 9 LEU B N 1
ATOM 3939 C CA . LEU B 1 9 ? -6.078 23.219 13.18 1 94.56 9 LEU B CA 1
ATOM 3940 C C . LEU B 1 9 ? -6.59 24.656 13.25 1 94.56 9 LEU B C 1
ATOM 3942 O O . LEU B 1 9 ? -5.922 25.531 13.805 1 94.56 9 LEU B O 1
ATOM 3946 N N . ILE B 1 10 ? -7.801 24.844 12.773 1 94.19 10 ILE B N 1
ATOM 3947 C CA . ILE B 1 10 ? -8.398 26.172 12.781 1 94.19 10 ILE B CA 1
ATOM 3948 C C . ILE B 1 10 ? -8.727 26.578 14.211 1 94.19 10 ILE B C 1
ATOM 3950 O O . ILE B 1 10 ? -8.477 27.719 14.609 1 94.19 10 ILE B O 1
ATOM 3954 N N . ALA B 1 11 ? -9.289 25.641 14.953 1 94.88 11 ALA B N 1
ATOM 3955 C CA . ALA B 1 11 ? -9.633 25.891 16.344 1 94.88 11 ALA B CA 1
ATOM 3956 C C . ALA B 1 11 ? -8.383 26.234 17.172 1 94.88 11 ALA B C 1
ATOM 3958 O O . ALA B 1 11 ? -8.414 27.125 18.016 1 94.88 11 ALA B O 1
ATOM 3959 N N . PHE B 1 12 ? -7.32 25.547 16.875 1 95.38 12 PHE B N 1
ATOM 3960 C CA . PHE B 1 12 ? -6.07 25.828 17.562 1 95.38 12 PHE B CA 1
ATOM 3961 C C . PHE B 1 12 ? -5.551 27.219 17.219 1 95.38 12 PHE B C 1
ATOM 3963 O O . PHE B 1 12 ? -5.168 27.984 18.109 1 95.38 12 PHE B O 1
ATOM 3970 N N . THR B 1 13 ? -5.52 27.516 15.969 1 94.12 13 THR B N 1
ATOM 3971 C CA . THR B 1 13 ? -5.012 28.797 15.516 1 94.12 13 THR B CA 1
ATOM 3972 C C . THR B 1 13 ? -5.844 29.953 16.094 1 94.12 13 THR B C 1
ATOM 3974 O O . THR B 1 13 ? -5.293 30.953 16.547 1 94.12 13 THR B O 1
ATOM 3977 N N . GLY B 1 14 ? -7.168 29.75 16.047 1 95.19 14 GLY B N 1
ATOM 3978 C CA . GLY B 1 14 ? -8.047 30.766 16.625 1 95.19 14 GLY B CA 1
ATOM 3979 C C . GLY B 1 14 ? -7.832 30.969 18.109 1 95.19 14 GLY B C 1
ATOM 3980 O O . GLY B 1 14 ? -7.789 32.094 18.594 1 95.19 14 GLY B O 1
ATOM 3981 N N . SER B 1 15 ? -7.668 29.875 18.812 1 95.88 15 SER B N 1
ATOM 3982 C CA . SER B 1 15 ? -7.43 29.953 20.25 1 95.88 15 SER B CA 1
ATOM 3983 C C . SER B 1 15 ? -6.09 30.609 20.562 1 95.88 15 SER B C 1
ATOM 3985 O O . SER B 1 15 ? -5.973 31.375 21.516 1 95.88 15 SER B O 1
ATOM 3987 N N . LEU B 1 16 ? -5.078 30.25 19.75 1 95.31 16 LEU B N 1
ATOM 3988 C CA . LEU B 1 16 ? -3.75 30.812 19.922 1 95.31 16 LEU B CA 1
ATOM 3989 C C . LEU B 1 16 ? -3.779 32.344 19.703 1 95.31 16 LEU B C 1
ATOM 3991 O O . LEU B 1 16 ? -3.193 33.094 20.484 1 95.31 16 LEU B O 1
ATOM 3995 N N . LEU B 1 17 ? -4.461 32.75 18.672 1 95.69 17 LEU B N 1
ATOM 3996 C CA . LEU B 1 17 ? -4.602 34.188 18.375 1 95.69 17 LEU B CA 1
ATOM 3997 C C . LEU B 1 17 ? -5.336 34.906 19.516 1 95.69 17 LEU B C 1
ATOM 3999 O O . LEU B 1 17 ? -4.941 36 19.906 1 95.69 17 LEU B O 1
ATOM 4003 N N . LEU B 1 18 ? -6.375 34.25 19.984 1 95.38 18 LEU B N 1
ATOM 4004 C CA . LEU B 1 18 ? -7.164 34.844 21.062 1 95.38 18 LEU B CA 1
ATOM 4005 C C . LEU B 1 18 ? -6.32 35.031 22.328 1 95.38 18 LEU B C 1
ATOM 4007 O O . LEU B 1 18 ? -6.391 36.062 22.984 1 95.38 18 LEU B O 1
ATOM 4011 N N . VAL B 1 19 ? -5.516 34.062 22.672 1 94 19 VAL B N 1
ATOM 4012 C CA . VAL B 1 19 ? -4.668 34.094 23.859 1 94 19 VAL B CA 1
ATOM 4013 C C . VAL B 1 19 ? -3.641 35.219 23.719 1 94 19 VAL B C 1
ATOM 4015 O O . VAL B 1 19 ? -3.4 35.969 24.672 1 94 19 VAL B O 1
ATOM 4018 N N . VAL B 1 20 ? -3.055 35.344 22.531 1 93.5 20 VAL B N 1
ATOM 4019 C CA . VAL B 1 20 ? -2.02 36.344 22.297 1 93.5 20 VAL B CA 1
ATOM 4020 C C . VAL B 1 20 ? -2.629 37.75 22.359 1 93.5 20 VAL B C 1
ATOM 4022 O O . VAL B 1 20 ? -2.053 38.656 22.953 1 93.5 20 VAL B O 1
ATOM 4025 N N . ILE B 1 21 ? -3.83 37.938 21.766 1 94.12 21 ILE B N 1
ATOM 4026 C CA . ILE B 1 21 ? -4.516 39.219 21.766 1 94.12 21 ILE B CA 1
ATOM 4027 C C . ILE B 1 21 ? -4.898 39.594 23.188 1 94.12 21 ILE B C 1
ATOM 4029 O O . ILE B 1 21 ? -4.691 40.75 23.609 1 94.12 21 ILE B O 1
ATOM 4033 N N . LEU B 1 22 ? -5.43 38.656 23.969 1 93.81 22 LEU B N 1
ATOM 4034 C CA . LEU B 1 22 ? -5.82 38.906 25.344 1 93.81 22 LEU B CA 1
ATOM 4035 C C . LEU B 1 22 ? -4.602 39.25 26.203 1 93.81 22 LEU B C 1
ATOM 4037 O O . LEU B 1 22 ? -4.656 40.125 27.047 1 93.81 22 LEU B O 1
ATOM 4041 N N . PHE B 1 23 ? -3.512 38.531 25.938 1 93.56 23 PHE B N 1
ATOM 4042 C CA . PHE B 1 23 ? -2.275 38.781 26.672 1 93.56 23 PHE B CA 1
ATOM 4043 C C . PHE B 1 23 ? -1.756 40.188 26.406 1 93.56 23 PHE B C 1
ATOM 4045 O O . PHE B 1 23 ? -1.435 40.906 27.344 1 93.56 23 PHE B O 1
ATOM 4052 N N . LEU B 1 24 ? -1.715 40.531 25.172 1 92.44 24 LEU B N 1
ATOM 4053 C CA . LEU B 1 24 ? -1.23 41.844 24.797 1 92.44 24 LEU B CA 1
ATOM 4054 C C . LEU B 1 24 ? -2.131 42.938 25.359 1 92.44 24 LEU B C 1
ATOM 4056 O O . LEU B 1 24 ? -1.641 43.938 25.906 1 92.44 24 LEU B O 1
ATOM 4060 N N . SER B 1 25 ? -3.453 42.75 25.297 1 93.25 25 SER B N 1
ATOM 4061 C CA . SER B 1 25 ? -4.426 43.719 25.734 1 93.25 25 SER B CA 1
ATOM 4062 C C . SER B 1 25 ? -4.355 43.938 27.234 1 93.25 25 SER B C 1
ATOM 4064 O O . SER B 1 25 ? -4.273 45.094 27.703 1 93.25 25 SER B O 1
ATOM 4066 N N . VAL B 1 26 ? -4.297 42.906 28.016 1 93.31 26 VAL B N 1
ATOM 4067 C CA . VAL B 1 26 ? -4.316 43 29.469 1 93.31 26 VAL B CA 1
ATOM 4068 C C . VAL B 1 26 ? -3.023 43.656 29.969 1 93.31 26 VAL B C 1
ATOM 4070 O O . VAL B 1 26 ? -3.051 44.531 30.828 1 93.31 26 VAL B O 1
ATOM 4073 N N . PHE B 1 27 ? -1.916 43.312 29.344 1 93.25 27 PHE B N 1
ATOM 4074 C CA . PHE B 1 27 ? -0.633 43.781 29.828 1 93.25 27 PHE B CA 1
ATOM 4075 C C . PHE B 1 27 ? -0.452 45.281 29.469 1 93.25 27 PHE B C 1
ATOM 4077 O O . PHE B 1 27 ? 0.006 46.062 30.297 1 93.25 27 PHE B O 1
ATOM 4084 N N . VAL B 1 28 ? -0.835 45.656 28.281 1 92.75 28 VAL B N 1
ATOM 4085 C CA . VAL B 1 28 ? -0.683 47.031 27.859 1 92.75 28 VAL B CA 1
ATOM 4086 C C . VAL B 1 28 ? -1.649 47.906 28.641 1 92.75 28 VAL B C 1
ATOM 4088 O O . VAL B 1 28 ? -1.273 49 29.125 1 92.75 28 VAL B O 1
ATOM 4091 N N . LEU B 1 29 ? -2.898 47.438 28.812 1 93.88 29 LEU B N 1
ATOM 4092 C CA . LEU B 1 29 ? -3.891 48.219 29.547 1 93.88 29 LEU B CA 1
ATOM 4093 C C . LEU B 1 29 ? -3.486 48.375 31.016 1 93.88 29 LEU B C 1
ATOM 4095 O O . LEU B 1 29 ? -3.645 49.438 31.594 1 93.88 29 LEU B O 1
ATOM 4099 N N . ASN B 1 30 ? -2.938 47.344 31.594 1 93.75 30 ASN B N 1
ATOM 4100 C CA . ASN B 1 30 ? -2.434 47.469 32.969 1 93.75 30 ASN B CA 1
ATOM 4101 C C . ASN B 1 30 ? -1.241 48.406 33.062 1 93.75 30 ASN B C 1
ATOM 4103 O O . ASN B 1 30 ? -1.084 49.125 34.031 1 93.75 30 ASN B O 1
ATOM 4107 N N . GLY B 1 31 ? -0.428 48.344 32.031 1 90.81 31 GLY B N 1
ATOM 4108 C CA . GLY B 1 31 ? 0.684 49.281 31.953 1 90.81 31 GLY B CA 1
ATOM 4109 C C . GLY B 1 31 ? 0.241 50.75 31.875 1 90.81 31 GLY B C 1
ATOM 4110 O O . GLY B 1 31 ? 0.812 51.594 32.531 1 90.81 31 GLY B O 1
ATOM 4111 N N . ILE B 1 32 ? -0.819 50.969 31.125 1 91.5 32 ILE B N 1
ATOM 4112 C CA . ILE B 1 32 ? -1.364 52.312 30.969 1 91.5 32 ILE B CA 1
ATOM 4113 C C . ILE B 1 32 ? -1.953 52.781 32.281 1 91.5 32 ILE B C 1
ATOM 4115 O O . ILE B 1 32 ? -1.696 53.906 32.719 1 91.5 32 ILE B O 1
ATOM 4119 N N . LYS B 1 33 ? -2.705 51.906 32.938 1 92.19 33 LYS B N 1
ATOM 4120 C CA . LYS B 1 33 ? -3.301 52.25 34.219 1 92.19 33 LYS B CA 1
ATOM 4121 C C . LYS B 1 33 ? -2.225 52.594 35.25 1 92.19 33 LYS B C 1
ATOM 4123 O O . LYS B 1 33 ? -2.336 53.562 35.969 1 92.19 33 LYS B O 1
ATOM 4128 N N . SER B 1 34 ? -1.204 51.844 35.312 1 91.56 34 SER B N 1
ATOM 4129 C CA . SER B 1 34 ? -0.099 52.031 36.219 1 91.56 34 SER B CA 1
ATOM 4130 C C . SER B 1 34 ? 0.617 53.344 35.938 1 91.56 34 SER B C 1
ATOM 4132 O O . SER B 1 34 ? 0.997 54.062 36.875 1 91.56 34 SER B O 1
ATOM 4134 N N . TYR B 1 35 ? 0.779 53.625 34.656 1 89.25 35 TYR B N 1
ATOM 4135 C CA . TYR B 1 35 ? 1.435 54.875 34.281 1 89.25 35 TYR B CA 1
ATOM 4136 C C . TYR B 1 35 ? 0.596 56.094 34.688 1 89.25 35 TYR B C 1
ATOM 4138 O O . TYR B 1 35 ? 1.126 57.062 35.188 1 89.25 35 TYR B O 1
ATOM 4146 N N . GLN B 1 36 ? -0.712 56.062 34.469 1 88.81 36 GLN B N 1
ATOM 4147 C CA . GLN B 1 36 ? -1.612 57.156 34.812 1 88.81 36 GLN B CA 1
ATOM 4148 C C . GLN B 1 36 ? -1.625 57.375 36.312 1 88.81 36 GLN B C 1
ATOM 4150 O O . GLN B 1 36 ? -1.601 58.531 36.781 1 88.81 36 GLN B O 1
ATOM 4155 N N . ASP B 1 37 ? -1.603 56.312 37.094 1 89.94 37 ASP B N 1
ATOM 4156 C CA . ASP B 1 37 ? -1.582 56.438 38.562 1 89.94 37 ASP B CA 1
ATOM 4157 C C . ASP B 1 37 ? -0.301 57.094 39.031 1 89.94 37 ASP B C 1
ATOM 4159 O O . ASP B 1 37 ? -0.343 58 39.906 1 89.94 37 ASP B O 1
ATOM 4163 N N . LYS B 1 38 ? 0.789 56.781 38.469 1 88.81 38 LYS B N 1
ATOM 4164 C CA . LYS B 1 38 ? 2.07 57.375 38.844 1 88.81 38 LYS B CA 1
ATOM 4165 C C . LYS B 1 38 ? 2.121 58.844 38.469 1 88.81 38 LYS B C 1
ATOM 4167 O O . LYS B 1 38 ? 2.674 59.688 39.188 1 88.81 38 LYS B O 1
ATOM 4172 N N . GLU B 1 39 ? 1.562 59.125 37.281 1 85.81 39 GLU B N 1
ATOM 4173 C CA . GLU B 1 39 ? 1.523 60.5 36.812 1 85.81 39 GLU B CA 1
ATOM 4174 C C . GLU B 1 39 ? 0.665 61.375 37.75 1 85.81 39 GLU B C 1
ATOM 4176 O O . GLU B 1 39 ? 1.048 62.5 38.094 1 85.81 39 GLU B O 1
ATOM 4181 N N . ASP B 1 40 ? -0.514 60.844 38.125 1 86.38 40 ASP B N 1
ATOM 4182 C CA . ASP B 1 40 ? -1.398 61.562 39.031 1 86.38 40 ASP B CA 1
ATOM 4183 C C . ASP B 1 40 ? -0.698 61.844 40.375 1 86.38 40 ASP B C 1
ATOM 4185 O O . ASP B 1 40 ? -0.766 62.969 40.875 1 86.38 40 ASP B O 1
ATOM 4189 N N . GLU B 1 41 ? -0.011 60.906 40.875 1 88.12 41 GLU B N 1
ATOM 4190 C CA . GLU B 1 41 ? 0.723 61.062 42.125 1 88.12 41 GLU B CA 1
ATOM 4191 C C . GLU B 1 41 ? 1.81 62.125 42 1 88.12 41 GLU B C 1
ATOM 4193 O O . GLU B 1 41 ? 1.974 62.969 42.875 1 88.12 41 GLU B O 1
ATOM 4198 N N . ALA B 1 42 ? 2.498 62.062 40.906 1 84.25 42 ALA B N 1
ATOM 4199 C CA . ALA B 1 42 ? 3.586 63 40.688 1 84.25 42 ALA B CA 1
ATOM 4200 C C . ALA B 1 42 ? 3.061 64.438 40.625 1 84.25 42 ALA B C 1
ATOM 4202 O O . ALA B 1 42 ? 3.689 65.375 41.156 1 84.25 42 ALA B O 1
ATOM 4203 N N . ILE B 1 43 ? 1.91 64.562 39.938 1 82.12 43 ILE B N 1
ATOM 4204 C CA . ILE B 1 43 ? 1.301 65.938 39.812 1 82.12 43 ILE B CA 1
ATOM 4205 C C . ILE B 1 43 ? 0.88 66.438 41.188 1 82.12 43 ILE B C 1
ATOM 4207 O O . ILE B 1 43 ? 1.138 67.562 41.531 1 82.12 43 ILE B O 1
ATOM 4211 N N . LEU B 1 44 ? 0.279 65.625 42.031 1 86.5 44 LEU B N 1
ATOM 4212 C CA . LEU B 1 44 ? -0.216 66 43.344 1 86.5 44 LEU B CA 1
ATOM 4213 C C . LEU B 1 44 ? 0.938 66.312 44.281 1 86.5 44 LEU B C 1
ATOM 4215 O O . LEU B 1 44 ? 0.896 67.312 45 1 86.5 44 LEU B O 1
ATOM 4219 N N . PHE B 1 45 ? 1.985 65.562 44.219 1 85.88 45 PHE B N 1
ATOM 4220 C CA . PHE B 1 45 ? 3.139 65.812 45.062 1 85.88 45 PHE B CA 1
ATOM 4221 C C . PHE B 1 45 ? 3.883 67.062 44.625 1 85.88 45 PHE B C 1
ATOM 4223 O O . PHE B 1 45 ? 4.406 67.812 45.469 1 85.88 45 PHE B O 1
ATOM 4230 N N . LYS B 1 46 ? 3.963 67.188 43.344 1 80.5 46 LYS B N 1
ATOM 4231 C CA . LYS B 1 46 ? 4.59 68.438 42.812 1 80.5 46 LYS B CA 1
ATOM 4232 C C . LYS B 1 46 ? 3.84 69.688 43.281 1 80.5 46 LYS B C 1
ATOM 4234 O O . LYS B 1 46 ? 4.457 70.688 43.656 1 80.5 46 LYS B O 1
ATOM 4239 N N . GLN B 1 47 ? 2.543 69.562 43.219 1 78.5 47 GLN B N 1
ATOM 4240 C CA . GLN B 1 47 ? 1.717 70.688 43.688 1 78.5 47 GLN B CA 1
ATOM 4241 C C . GLN B 1 47 ? 1.922 70.938 45.156 1 78.5 47 GLN B C 1
ATOM 4243 O O . GLN B 1 47 ? 1.999 72.062 45.594 1 78.5 47 GLN B O 1
ATOM 4248 N N . LYS B 1 48 ? 1.959 69.938 45.938 1 82.38 48 LYS B N 1
ATOM 4249 C CA . LYS B 1 48 ? 2.232 70 47.375 1 82.38 48 LYS B CA 1
ATOM 4250 C C . LYS B 1 48 ? 3.562 70.688 47.625 1 82.38 48 LYS B C 1
ATOM 4252 O O . LYS B 1 48 ? 3.646 71.625 48.469 1 82.38 48 LYS B O 1
ATOM 4257 N N . ASP B 1 49 ? 4.566 70.312 46.875 1 79.81 49 ASP B N 1
ATOM 4258 C CA . ASP B 1 49 ? 5.895 70.875 47.031 1 79.81 49 ASP B CA 1
ATOM 4259 C C . ASP B 1 49 ? 5.887 72.375 46.688 1 79.81 49 ASP B C 1
ATOM 4261 O O . ASP B 1 49 ? 6.559 73.188 47.344 1 79.81 49 ASP B O 1
ATOM 4265 N N . MET B 1 50 ? 5.137 72.688 45.688 1 75.12 50 MET B N 1
ATOM 4266 C CA . MET B 1 50 ? 5.02 74.062 45.281 1 75.12 50 MET B CA 1
ATOM 4267 C C . MET B 1 50 ? 4.352 74.938 46.406 1 75.12 50 MET B C 1
ATOM 4269 O O . MET B 1 50 ? 4.773 76.062 46.688 1 75.12 50 MET B O 1
ATOM 4273 N N . PHE B 1 51 ? 3.324 74.438 46.969 1 75.44 51 PHE B N 1
ATOM 4274 C CA . PHE B 1 51 ? 2.631 75.062 48.094 1 75.44 51 PHE B CA 1
ATOM 4275 C C . PHE B 1 51 ? 3.561 75.25 49.281 1 75.44 51 PHE B C 1
ATOM 4277 O O . PHE B 1 51 ? 3.574 76.312 49.906 1 75.44 51 PHE B O 1
ATOM 4284 N N . GLU B 1 52 ? 4.277 74.25 49.531 1 77.81 52 GLU B N 1
ATOM 4285 C CA . GLU B 1 52 ? 5.207 74.312 50.656 1 77.81 52 GLU B CA 1
ATOM 4286 C C . GLU B 1 52 ? 6.297 75.375 50.406 1 77.81 52 GLU B C 1
ATOM 4288 O O . GLU B 1 52 ? 6.68 76.062 51.344 1 77.81 52 GLU B O 1
ATOM 4293 N N . GLN B 1 53 ? 6.754 75.375 49.25 1 75.06 53 GLN B N 1
ATOM 4294 C CA . GLN B 1 53 ? 7.789 76.375 48.906 1 75.06 53 GLN B CA 1
ATOM 4295 C C . GLN B 1 53 ? 7.258 77.75 49 1 75.06 53 GLN B C 1
ATOM 4297 O O . GLN B 1 53 ? 7.941 78.688 49.5 1 75.06 53 GLN B O 1
ATOM 4302 N N . TYR B 1 54 ? 6.109 77.938 48.438 1 71.25 54 TYR B N 1
ATOM 4303 C CA . TYR B 1 54 ? 5.504 79.25 48.438 1 71.25 54 TYR B CA 1
ATOM 4304 C C . TYR B 1 54 ? 5.25 79.75 49.875 1 71.25 54 TYR B C 1
ATOM 4306 O O . TYR B 1 54 ? 5.473 80.875 50.219 1 71.25 54 TYR B O 1
ATOM 4314 N N . PHE B 1 55 ? 4.777 78.875 50.656 1 71.31 55 PHE B N 1
ATOM 4315 C CA . PHE B 1 55 ? 4.539 79.188 52.062 1 71.31 55 PHE B CA 1
ATOM 4316 C C . PHE B 1 55 ? 5.84 79.562 52.781 1 71.31 55 PHE B C 1
ATOM 4318 O O . PHE B 1 55 ? 5.871 80.5 53.562 1 71.31 55 PHE B O 1
ATOM 4325 N N . SER B 1 56 ? 6.805 78.875 52.469 1 72.5 56 SER B N 1
ATOM 4326 C CA . SER B 1 56 ? 8.102 79.125 53.062 1 72.5 56 SER B CA 1
ATOM 4327 C C . SER B 1 56 ? 8.656 80.5 52.656 1 72.5 56 SER B C 1
ATOM 4329 O O . SER B 1 56 ? 9.242 81.25 53.469 1 72.5 56 SER B O 1
ATOM 4331 N N . GLU B 1 57 ? 8.453 80.812 51.469 1 69.75 57 GLU B N 1
ATOM 4332 C CA . GLU B 1 57 ? 8.953 82.125 50.938 1 69.75 57 GLU B CA 1
ATOM 4333 C C . GLU B 1 57 ? 8.203 83.312 51.562 1 69.75 57 GLU B C 1
ATOM 4335 O O . GLU B 1 57 ? 8.805 84.312 51.875 1 69.75 57 GLU B O 1
ATOM 4340 N N . ARG B 1 58 ? 6.949 83.188 51.656 1 67.31 58 ARG B N 1
ATOM 4341 C CA . ARG B 1 58 ? 6.129 84.25 52.188 1 67.31 58 ARG B CA 1
ATOM 4342 C C . ARG B 1 58 ? 6.316 84.438 53.688 1 67.31 58 ARG B C 1
ATOM 4344 O O . ARG B 1 58 ? 6.258 85.562 54.219 1 67.31 58 ARG B O 1
ATOM 4351 N N . SER B 1 59 ? 6.477 83.375 54.312 1 65.06 59 SER B N 1
ATOM 4352 C CA . SER B 1 59 ? 6.723 83.438 55.75 1 65.06 59 SER B CA 1
ATOM 4353 C C . SER B 1 59 ? 8.062 84.062 56.062 1 65.06 59 SER B C 1
ATOM 4355 O O . SER B 1 59 ? 8.219 84.688 57.094 1 65.06 59 SER B O 1
ATOM 4357 N N . SER B 1 60 ? 8.984 84 55.188 1 60.47 60 SER B N 1
ATOM 4358 C CA . SER B 1 60 ? 10.289 84.625 55.406 1 60.47 60 SER B CA 1
ATOM 4359 C C . SER B 1 60 ? 10.234 86.125 55.156 1 60.47 60 SER B C 1
ATOM 4361 O O . SER B 1 60 ? 10.961 86.875 55.781 1 60.47 60 SER B O 1
ATOM 4363 N N . LEU B 1 61 ? 9.453 86.625 54.25 1 53.97 61 LEU B N 1
ATOM 4364 C CA . LEU B 1 61 ? 9.336 88.062 53.938 1 53.97 61 LEU B CA 1
ATOM 4365 C C . LEU B 1 61 ? 8.492 88.812 55 1 53.97 61 LEU B C 1
ATOM 4367 O O . LEU B 1 61 ? 8.594 90 55.156 1 53.97 61 LEU B O 1
ATOM 4371 N N . GLY B 1 62 ? 7.543 88.188 55.5 1 52 62 GLY B N 1
ATOM 4372 C CA . GLY B 1 62 ? 6.699 88.812 56.5 1 52 62 GLY B CA 1
ATOM 4373 C C . GLY B 1 62 ? 7.332 88.875 57.875 1 52 62 GLY B C 1
ATOM 4374 O O . GLY B 1 62 ? 6.762 88.312 58.844 1 52 62 GLY B O 1
ATOM 4375 N N . ASN B 1 63 ? 8.672 89.125 58.031 1 45.41 63 ASN B N 1
ATOM 4376 C CA . ASN B 1 63 ? 9.25 89.312 59.375 1 45.41 63 ASN B CA 1
ATOM 4377 C C . ASN B 1 63 ? 8.461 90.312 60.188 1 45.41 63 ASN B C 1
ATOM 4379 O O . ASN B 1 63 ? 8.828 90.625 61.344 1 45.41 63 ASN B O 1
ATOM 4383 N N . ASN B 1 64 ? 8.156 91.562 59.75 1 39.28 64 ASN B N 1
ATOM 4384 C CA . ASN B 1 64 ? 7.594 92.5 60.719 1 39.28 64 ASN B CA 1
ATOM 4385 C C . ASN B 1 64 ? 6.207 92.062 61.188 1 39.28 64 ASN B C 1
ATOM 4387 O O . ASN B 1 64 ? 5.262 92 60.375 1 39.28 64 ASN B O 1
ATOM 4391 N N . GLY B 1 65 ? 5.871 91.75 62.531 1 40.09 65 GLY B N 1
ATOM 4392 C CA . GLY B 1 65 ? 4.941 91.375 63.594 1 40.09 65 GLY B CA 1
ATOM 4393 C C . GLY B 1 65 ? 3.789 90.562 63.125 1 40.09 65 GLY B C 1
ATOM 4394 O O . GLY B 1 65 ? 2.85 90.25 63.875 1 40.09 65 GLY B O 1
ATOM 4395 N N . THR B 1 66 ? 3.203 90.875 62 1 43.16 66 THR B N 1
ATOM 4396 C CA . THR B 1 66 ? 1.84 90.375 61.844 1 43.16 66 THR B CA 1
ATOM 4397 C C . THR B 1 66 ? 1.804 88.875 61.844 1 43.16 66 THR B C 1
ATOM 4399 O O . THR B 1 66 ? 2.535 88.188 61.094 1 43.16 66 THR B O 1
ATOM 4402 N N . ARG B 1 67 ? 1.088 88.188 62.719 1 49.5 67 ARG B N 1
ATOM 4403 C CA . ARG B 1 67 ? 0.515 87.125 63.5 1 49.5 67 ARG B CA 1
ATOM 4404 C C . ARG B 1 67 ? 0.083 85.938 62.594 1 49.5 67 ARG B C 1
ATOM 4406 O O . ARG B 1 67 ? 0.356 84.812 62.875 1 49.5 67 ARG B O 1
ATOM 4413 N N . ASP B 1 68 ? -1.079 85.875 61.875 1 53.28 68 ASP B N 1
ATOM 4414 C CA . ASP B 1 68 ? -1.962 84.75 61.719 1 53.28 68 ASP B CA 1
ATOM 4415 C C . ASP B 1 68 ? -1.549 83.938 60.5 1 53.28 68 ASP B C 1
ATOM 4417 O O . ASP B 1 68 ? -1.743 84.312 59.344 1 53.28 68 ASP B O 1
ATOM 4421 N N . LYS B 1 69 ? -0.466 83 60.719 1 59.16 69 LYS B N 1
ATOM 4422 C CA . LYS B 1 69 ? -0.057 82 59.781 1 59.16 69 LYS B CA 1
ATOM 4423 C C . LYS B 1 69 ? -1.228 81.5 58.906 1 59.16 69 LYS B C 1
ATOM 4425 O O . LYS B 1 69 ? -1.044 81.188 57.75 1 59.16 69 LYS B O 1
ATOM 4430 N N . ALA B 1 70 ? -2.307 81.562 59.5 1 55.56 70 ALA B N 1
ATOM 4431 C CA . ALA B 1 70 ? -3.52 81.188 58.781 1 55.56 70 ALA B CA 1
ATOM 4432 C C . ALA B 1 70 ? -3.807 82.188 57.656 1 55.56 70 ALA B C 1
ATOM 4434 O O . ALA B 1 70 ? -4.227 81.812 56.562 1 55.56 70 ALA B O 1
ATOM 4435 N N . GLU B 1 71 ? -3.455 83.312 57.906 1 57.47 71 GLU B N 1
ATOM 4436 C CA . GLU B 1 71 ? -3.697 84.375 56.906 1 57.47 71 GLU B CA 1
ATOM 4437 C C . GLU B 1 71 ? -2.707 84.25 55.75 1 57.47 71 GLU B C 1
ATOM 4439 O O . GLU B 1 71 ? -3.068 84.5 54.594 1 57.47 71 GLU B O 1
ATOM 4444 N N . LEU B 1 72 ? -1.556 84 56.094 1 57.06 72 LEU B N 1
ATOM 4445 C CA . LEU B 1 72 ? -0.545 83.812 55.062 1 57.06 72 LEU B CA 1
ATOM 4446 C C . LEU B 1 72 ? -0.896 82.625 54.156 1 57.06 72 LEU B C 1
ATOM 4448 O O . LEU B 1 72 ? -0.727 82.688 52.938 1 57.06 72 LEU B O 1
ATOM 4452 N N . ALA B 1 73 ? -1.327 81.625 54.875 1 57.81 73 ALA B N 1
ATOM 4453 C CA . ALA B 1 73 ? -1.742 80.438 54.125 1 57.81 73 ALA B CA 1
ATOM 4454 C C . ALA B 1 73 ? -2.91 80.812 53.188 1 57.81 73 ALA B C 1
ATOM 4456 O O . ALA B 1 73 ? -2.951 80.312 52.031 1 57.81 73 ALA B O 1
ATOM 4457 N N . ARG B 1 74 ? -3.783 81.625 53.781 1 57.09 74 ARG B N 1
ATOM 4458 C CA . ARG B 1 74 ? -4.918 82.062 52.969 1 57.09 74 ARG B CA 1
ATOM 4459 C C . ARG B 1 74 ? -4.449 82.875 51.781 1 57.09 74 ARG B C 1
ATOM 4461 O O . ARG B 1 74 ? -4.973 82.75 50.656 1 57.09 74 ARG B O 1
ATOM 4468 N N . GLY B 1 75 ? -3.539 83.75 52.031 1 54.91 75 GLY B N 1
ATOM 4469 C CA . GLY B 1 75 ? -3.031 84.625 50.969 1 54.91 75 GLY B CA 1
ATOM 4470 C C . GLY B 1 75 ? -2.256 83.875 49.906 1 54.91 75 GLY B C 1
ATOM 4471 O O . GLY B 1 75 ? -2.191 84.312 48.75 1 54.91 75 GLY B O 1
ATOM 4472 N N . SER B 1 76 ? -1.611 82.812 50.312 1 51.66 76 SER B N 1
ATOM 4473 C CA . SER B 1 76 ? -0.786 82.062 49.375 1 51.66 76 SER B CA 1
ATOM 4474 C C . SER B 1 76 ? -1.644 81.312 48.375 1 51.66 76 SER B C 1
ATOM 4476 O O . SER B 1 76 ? -1.208 81.062 47.25 1 51.66 76 SER B O 1
ATOM 4478 N N . ILE B 1 77 ? -2.779 80.812 48.781 1 52.59 77 ILE B N 1
ATOM 4479 C CA . ILE B 1 77 ? -3.605 80 47.906 1 52.59 77 ILE B CA 1
ATOM 4480 C C . ILE B 1 77 ? -4.215 80.938 46.812 1 52.59 77 ILE B C 1
ATOM 4482 O O . ILE B 1 77 ? -4.328 80.5 45.656 1 52.59 77 ILE B O 1
ATOM 4486 N N . PHE B 1 78 ? -4.461 82.188 47.281 1 48.91 78 PHE B N 1
ATOM 4487 C CA . PHE B 1 78 ? -5.34 82.938 46.375 1 48.91 78 PHE B CA 1
ATOM 4488 C C . PHE B 1 78 ? -4.531 83.812 45.406 1 48.91 78 PHE B C 1
ATOM 4490 O O . PHE B 1 78 ? -5.012 84.188 44.344 1 48.91 78 PHE B O 1
ATOM 4497 N N . ASN B 1 79 ? -3.248 84 45.75 1 45.28 79 ASN B N 1
ATOM 4498 C CA . ASN B 1 79 ? -2.703 85.125 44.969 1 45.28 79 ASN B CA 1
ATOM 4499 C C . ASN B 1 79 ? -1.857 84.625 43.812 1 45.28 79 ASN B C 1
ATOM 4501 O O . ASN B 1 79 ? -1.431 85.375 42.969 1 45.28 79 ASN B O 1
ATOM 4505 N N . LYS B 1 80 ? -1.504 83.312 43.844 1 48.25 80 LYS B N 1
ATOM 4506 C CA . LYS B 1 80 ? -0.674 83 42.688 1 48.25 80 LYS B CA 1
ATOM 4507 C C . LYS B 1 80 ? -1.386 82.062 41.75 1 48.25 80 LYS B C 1
ATOM 4509 O O . LYS B 1 80 ? -1.889 81 42.188 1 48.25 80 LYS B O 1
ATOM 4514 N N . PRO B 1 81 ? -1.479 82.5 40.594 1 43.59 81 PRO B N 1
ATOM 4515 C CA . PRO B 1 81 ? -2.227 81.75 39.531 1 43.59 81 PRO B CA 1
ATOM 4516 C C . PRO B 1 81 ? -1.804 80.312 39.406 1 43.59 81 PRO B C 1
ATOM 4518 O O . PRO B 1 81 ? -2.641 79.438 39.125 1 43.59 81 PRO B O 1
ATOM 4521 N N . TRP B 1 82 ? -0.593 80 39.531 1 45.56 82 TRP B N 1
ATOM 4522 C CA . TRP B 1 82 ? -0.08 78.688 39.281 1 45.56 82 TRP B CA 1
ATOM 4523 C C . TRP B 1 82 ? -0.539 77.688 40.375 1 45.56 82 TRP B C 1
ATOM 4525 O O . TRP B 1 82 ? -0.52 76.5 40.156 1 45.56 82 TRP B O 1
ATOM 4535 N N . LEU B 1 83 ? -0.854 78.25 41.469 1 50.44 83 LEU B N 1
ATOM 4536 C CA . LEU B 1 83 ? -1.243 77.375 42.562 1 50.44 83 LEU B CA 1
ATOM 4537 C C . LEU B 1 83 ? -2.705 76.938 42.438 1 50.44 83 LEU B C 1
ATOM 4539 O O . LEU B 1 83 ? -3.164 76.062 43.188 1 50.44 83 LEU B O 1
ATOM 4543 N N . ARG B 1 84 ? -3.357 77.438 41.406 1 51.12 84 ARG B N 1
ATOM 4544 C CA . ARG B 1 84 ? -4.805 77.25 41.344 1 51.12 84 ARG B CA 1
ATOM 4545 C C . ARG B 1 84 ? -5.176 76.188 40.312 1 51.12 84 ARG B C 1
ATOM 4547 O O . ARG B 1 84 ? -6.355 76 40.031 1 51.12 84 ARG B O 1
ATOM 4554 N N . THR B 1 85 ? -4.273 75.5 39.688 1 58.09 85 THR B N 1
ATOM 4555 C CA . THR B 1 85 ? -4.586 74.562 38.625 1 58.09 85 THR B CA 1
ATOM 4556 C C . THR B 1 85 ? -5.367 73.375 39.219 1 58.09 85 THR B C 1
ATOM 4558 O O . THR B 1 85 ? -6.211 72.812 38.531 1 58.09 85 THR B O 1
ATOM 4561 N N . ILE B 1 86 ? -5.168 73.188 40.469 1 72.88 86 ILE B N 1
ATOM 4562 C CA . ILE B 1 86 ? -5.863 72.125 41.188 1 72.88 86 ILE B CA 1
ATOM 4563 C C . ILE B 1 86 ? -6.562 72.75 42.406 1 72.88 86 ILE B C 1
ATOM 4565 O O . ILE B 1 86 ? -5.926 73.375 43.25 1 72.88 86 ILE B O 1
ATOM 4569 N N . PRO B 1 87 ? -7.875 72.688 42.312 1 73.81 87 PRO B N 1
ATOM 4570 C CA . PRO B 1 87 ? -8.562 73.188 43.5 1 73.81 87 PRO B CA 1
ATOM 4571 C C . PRO B 1 87 ? -7.922 72.75 44.812 1 73.81 87 PRO B C 1
ATOM 4573 O O . PRO B 1 87 ? -7.664 71.562 45 1 73.81 87 PRO B O 1
ATOM 4576 N N . ALA B 1 88 ? -7.594 73.75 45.594 1 79.44 88 ALA B N 1
ATOM 4577 C CA . ALA B 1 88 ? -6.883 73.5 46.812 1 79.44 88 ALA B CA 1
ATOM 4578 C C . ALA B 1 88 ? -7.586 74.125 48.031 1 79.44 88 ALA B C 1
ATOM 4580 O O . ALA B 1 88 ? -8.188 75.188 47.875 1 79.44 88 ALA B O 1
ATOM 4581 N N . SER B 1 89 ? -7.648 73.438 49.094 1 80.19 89 SER B N 1
ATOM 4582 C CA . SER B 1 89 ? -8.117 73.938 50.375 1 80.19 89 SER B CA 1
ATOM 4583 C C . SER B 1 89 ? -7.055 73.75 51.469 1 80.19 89 SER B C 1
ATOM 4585 O O . SER B 1 89 ? -6.309 72.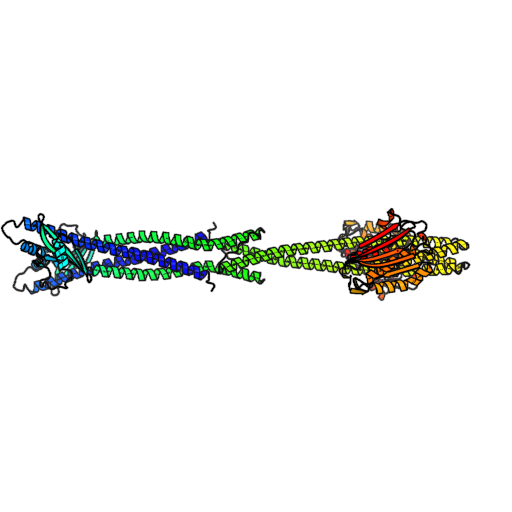812 51.469 1 80.19 89 SER B O 1
ATOM 4587 N N . VAL B 1 90 ? -6.992 74.75 52.188 1 83.62 90 VAL B N 1
ATOM 4588 C CA . VAL B 1 90 ? -6.016 74.688 53.281 1 83.62 90 VAL B CA 1
ATOM 4589 C C . VAL B 1 90 ? -6.734 74.75 54.625 1 83.62 90 VAL B C 1
ATOM 4591 O O . VAL B 1 90 ? -7.652 75.5 54.844 1 83.62 90 VAL B O 1
ATOM 4594 N N . TYR B 1 91 ? -6.391 73.875 55.438 1 82.81 91 TYR B N 1
ATOM 4595 C CA . TYR B 1 91 ? -6.938 73.75 56.781 1 82.81 91 TYR B CA 1
ATOM 4596 C C . TYR B 1 91 ? -5.871 74.062 57.844 1 82.81 91 TYR B C 1
ATOM 4598 O O . TYR B 1 91 ? -4.676 73.875 57.562 1 82.81 91 TYR B O 1
ATOM 4606 N N . ASP B 1 92 ? -6.355 74.562 58.938 1 82.69 92 ASP B N 1
ATOM 4607 C CA . ASP B 1 92 ? -5.418 74.812 60.031 1 82.69 92 ASP B CA 1
ATOM 4608 C C . ASP B 1 92 ? -5.145 73.5 60.781 1 82.69 92 ASP B C 1
ATOM 4610 O O . ASP B 1 92 ? -5.684 72.438 60.438 1 82.69 92 ASP B O 1
ATOM 4614 N N . THR B 1 93 ? -4.234 73.562 61.75 1 83.12 93 THR B N 1
ATOM 4615 C CA . THR B 1 93 ? -3.803 72.375 62.5 1 83.12 93 THR B CA 1
ATOM 4616 C C . THR B 1 93 ? -4.926 71.812 63.375 1 83.12 93 THR B C 1
ATOM 4618 O O . THR B 1 93 ? -4.797 70.75 63.969 1 83.12 93 THR B O 1
ATOM 4621 N N . LYS B 1 94 ? -6.027 72.562 63.469 1 80.44 94 LYS B N 1
ATOM 4622 C CA . LYS B 1 94 ? -7.188 72.125 64.25 1 80.44 94 LYS B CA 1
ATOM 4623 C C . LYS B 1 94 ? -8.266 71.562 63.312 1 80.44 94 LYS B C 1
ATOM 4625 O O . LYS B 1 94 ? -9.281 71.062 63.781 1 80.44 94 LYS B O 1
ATOM 4630 N N . GLY B 1 95 ? -8.062 71.625 61.969 1 79.5 95 GLY B N 1
ATOM 4631 C CA . GLY B 1 95 ? -8.984 71.062 61 1 79.5 95 GLY B CA 1
ATOM 4632 C C . GLY B 1 95 ? -9.992 72.062 60.5 1 79.5 95 GLY B C 1
ATOM 4633 O O . GLY B 1 95 ? -10.945 71.688 59.812 1 79.5 95 GLY B O 1
ATOM 4634 N N . GLU B 1 96 ? -9.836 73.25 60.875 1 80.5 96 GLU B N 1
ATOM 4635 C CA . GLU B 1 96 ? -10.742 74.312 60.406 1 80.5 96 GLU B CA 1
ATOM 4636 C C . GLU B 1 96 ? -10.281 74.875 59.062 1 80.5 96 GLU B C 1
ATOM 4638 O O . GLU B 1 96 ? -9.078 75.062 58.844 1 80.5 96 GLU B O 1
ATOM 4643 N N . LEU B 1 97 ? -11.172 75.25 58.219 1 81.44 97 LEU B N 1
ATOM 4644 C CA . LEU B 1 97 ? -10.867 75.75 56.875 1 81.44 97 LEU B CA 1
ATOM 4645 C C . LEU B 1 97 ? -10.336 77.188 56.969 1 81.44 97 LEU B C 1
ATOM 4647 O O . LEU B 1 97 ? -10.984 78.062 57.562 1 81.44 97 LEU B O 1
ATOM 4651 N N . LEU B 1 98 ? -9.203 77.438 56.531 1 75.06 98 LEU B N 1
ATOM 4652 C CA . LEU B 1 98 ? -8.609 78.75 56.5 1 75.06 98 LEU B CA 1
ATOM 4653 C C . LEU B 1 98 ? -8.945 79.438 55.188 1 75.06 98 LEU B C 1
ATOM 4655 O O . LEU B 1 98 ? -9.352 80.625 55.219 1 75.06 98 LEU B O 1
ATOM 4659 N N . SER B 1 99 ? -8.711 78.812 54.094 1 69.69 99 SER B N 1
ATOM 4660 C CA . SER B 1 99 ? -8.945 79.375 52.75 1 69.69 99 SER B CA 1
ATOM 4661 C C . SER B 1 99 ? -9.117 78.25 51.719 1 69.69 99 SER B C 1
ATOM 4663 O O . SER B 1 99 ? -8.586 77.125 51.906 1 69.69 99 SER B O 1
ATOM 4665 N N . GLY B 1 100 ? -10.047 78.5 50.938 1 63.28 100 GLY B N 1
ATOM 4666 C CA . GLY B 1 100 ? -10.172 77.438 49.938 1 63.28 100 GLY B CA 1
ATOM 4667 C C . GLY B 1 100 ? -11 77.875 48.75 1 63.28 100 GLY B C 1
ATOM 4668 O O . GLY B 1 100 ? -11.531 79 48.688 1 63.28 100 GLY B O 1
ATOM 4669 N N . PHE B 1 101 ? -10.68 77.312 47.594 1 56.78 101 PHE B N 1
ATOM 4670 C CA . PHE B 1 101 ? -11.422 77.562 46.344 1 56.78 101 PHE B CA 1
ATOM 4671 C C . PHE B 1 101 ? -12.922 77.438 46.594 1 56.78 101 PHE B C 1
ATOM 4673 O O . PHE B 1 101 ? -13.711 78.062 45.906 1 56.78 101 PHE B O 1
ATOM 4680 N N . LYS B 1 102 ? -13.406 76.562 47.406 1 54.5 102 LYS B N 1
ATOM 4681 C CA . LYS B 1 102 ? -14.836 76.438 47.625 1 54.5 102 LYS B CA 1
ATOM 4682 C C . LYS B 1 102 ? -15.312 77.312 48.75 1 54.5 102 LYS B C 1
ATOM 4684 O O . LYS B 1 102 ? -14.781 77.25 49.875 1 54.5 102 LYS B O 1
ATOM 4689 N N . VAL B 1 103 ? -15.703 78.5 48.344 1 44.5 103 VAL B N 1
ATOM 4690 C CA . VAL B 1 103 ? -16.234 79.375 49.375 1 44.5 103 VAL B CA 1
ATOM 4691 C C . VAL B 1 103 ? -17.031 78.562 50.406 1 44.5 103 VAL B C 1
ATOM 4693 O O . VAL B 1 103 ? -16.922 78.812 51.594 1 44.5 103 VAL B O 1
ATOM 4696 N N . ASP B 1 104 ? -18.359 78.125 49.906 1 41.19 104 ASP B N 1
ATOM 4697 C CA . ASP B 1 104 ? -19.25 77.375 50.812 1 41.19 104 ASP B CA 1
ATOM 4698 C C . ASP B 1 104 ? -18.734 76 51.062 1 41.19 104 ASP B C 1
ATOM 4700 O O . ASP B 1 104 ? -18.344 75.25 50.125 1 41.19 104 ASP B O 1
ATOM 4704 N N . GLY B 1 105 ? -17.953 75.562 52 1 41.97 105 GLY B N 1
ATOM 4705 C CA . GLY B 1 105 ? -17.516 74.312 52.562 1 41.97 105 GLY B CA 1
ATOM 4706 C C . GLY B 1 105 ? -18.297 73.125 52.062 1 41.97 105 GLY B C 1
ATOM 4707 O O . GLY B 1 105 ? -18.094 72 52.5 1 41.97 105 GLY B O 1
ATOM 4708 N N . LYS B 1 106 ? -19.438 73.25 51.594 1 44.5 106 LYS B N 1
ATOM 4709 C CA . LYS B 1 106 ? -20.375 72.125 51.531 1 44.5 106 LYS B CA 1
ATOM 4710 C C . LYS B 1 106 ? -20.062 71.25 50.344 1 44.5 106 LYS B C 1
ATOM 4712 O O . LYS B 1 106 ? -20.906 70.438 49.938 1 44.5 106 LYS B O 1
ATOM 4717 N N . LEU B 1 107 ? -19.25 71.375 49.438 1 44.25 107 LEU B N 1
ATOM 4718 C CA . LEU B 1 107 ? -19.281 70.438 48.312 1 44.25 107 LEU B CA 1
ATOM 4719 C C . LEU B 1 107 ? -19.141 69 48.844 1 44.25 107 LEU B C 1
ATOM 4721 O O . LEU B 1 107 ? -18.656 68.75 49.938 1 44.25 107 LEU B O 1
ATOM 4725 N N . ASN B 1 108 ? -19.25 67.938 47.781 1 48.81 108 ASN B N 1
ATOM 4726 C CA . ASN B 1 108 ? -19.406 66.5 47.875 1 48.81 108 ASN B CA 1
ATOM 4727 C C . ASN B 1 108 ? -18.344 65.875 48.812 1 48.81 108 ASN B C 1
ATOM 4729 O O . ASN B 1 108 ? -17.141 65.938 48.5 1 48.81 108 ASN B O 1
ATOM 4733 N N . GLU B 1 109 ? -18.547 65.875 50.062 1 59.16 109 GLU B N 1
ATOM 4734 C CA . GLU B 1 109 ? -17.891 65.562 51.312 1 59.16 109 GLU B CA 1
ATOM 4735 C C . GLU B 1 109 ? -17.203 64.25 51.25 1 59.16 109 GLU B C 1
ATOM 4737 O O . GLU B 1 109 ? -17.844 63.219 51 1 59.16 109 GLU B O 1
ATOM 4742 N N . ASN B 1 110 ? -15.945 64.125 50.719 1 66.75 110 ASN B N 1
ATOM 4743 C CA . ASN B 1 110 ? -15.133 63 51.125 1 66.75 110 ASN B CA 1
ATOM 4744 C C . ASN B 1 110 ? -15.492 62.531 52.531 1 66.75 110 ASN B C 1
ATOM 4746 O O . ASN B 1 110 ? -15.258 63.25 53.5 1 66.75 110 ASN B O 1
ATOM 4750 N N . LYS B 1 111 ? -16.328 61.531 52.438 1 74.75 111 LYS B N 1
ATOM 4751 C CA . LYS B 1 111 ? -16.75 61 53.75 1 74.75 111 LYS B CA 1
ATOM 4752 C C . LYS B 1 111 ? -15.562 60.781 54.656 1 74.75 111 LYS B C 1
ATOM 4754 O O . LYS B 1 111 ? -15.695 60.781 55.875 1 74.75 111 LYS B O 1
ATOM 4759 N N . GLU B 1 112 ? -14.43 60.688 53.969 1 83.31 112 GLU B N 1
ATOM 4760 C CA . GLU B 1 112 ? -13.25 60.344 54.75 1 83.31 112 GLU B CA 1
ATOM 4761 C C . GLU B 1 112 ? -12.422 61.594 55.062 1 83.31 112 GLU B C 1
ATOM 4763 O O . GLU B 1 112 ? -11.266 61.5 55.469 1 83.31 112 GLU B O 1
ATOM 4768 N N . LYS B 1 113 ? -13.016 62.688 54.812 1 85.19 113 LYS B N 1
ATOM 4769 C CA . LYS B 1 113 ? -12.305 63.969 54.938 1 85.19 113 LYS B CA 1
ATOM 4770 C C . LYS B 1 113 ? -11.672 64.125 56.312 1 85.19 113 LYS B C 1
ATOM 4772 O O . LYS B 1 113 ? -10.484 64.438 56.406 1 85.19 113 LYS B O 1
ATOM 4777 N N . ASN B 1 114 ? -12.508 63.844 57.344 1 85.06 114 ASN B N 1
ATOM 4778 C CA . ASN B 1 114 ? -12.039 64.062 58.719 1 85.06 114 ASN B CA 1
ATOM 4779 C C . ASN B 1 114 ? -10.875 63.125 59.062 1 85.06 114 ASN B C 1
ATOM 4781 O O . ASN B 1 114 ? -9.898 63.531 59.688 1 85.06 114 ASN B O 1
ATOM 4785 N N . THR B 1 115 ? -11.078 61.938 58.625 1 88.88 115 THR B N 1
ATOM 4786 C CA . THR B 1 115 ? -10.031 60.938 58.875 1 88.88 115 THR B CA 1
ATOM 4787 C C . THR B 1 115 ? -8.75 61.312 58.125 1 88.88 115 THR B C 1
ATOM 4789 O O . THR B 1 115 ? -7.648 61.156 58.656 1 88.88 115 THR B O 1
ATOM 4792 N N . MET B 1 116 ? -8.891 61.812 57 1 90.69 116 MET B N 1
ATOM 4793 C CA . MET B 1 116 ? -7.734 62.156 56.188 1 90.69 116 MET B CA 1
ATOM 4794 C C . MET B 1 116 ? -7.035 63.406 56.719 1 90.69 116 MET B C 1
ATOM 4796 O O . MET B 1 116 ? -5.809 63.5 56.656 1 90.69 116 MET B O 1
ATOM 4800 N N . ILE B 1 117 ? -7.785 64.312 57.219 1 88.69 117 ILE B N 1
ATOM 4801 C CA . ILE B 1 117 ? -7.211 65.5 57.844 1 88.69 117 ILE B CA 1
ATOM 4802 C C . ILE B 1 117 ? -6.41 65.062 59.094 1 88.69 117 ILE B C 1
ATOM 4804 O O . ILE B 1 117 ? -5.309 65.625 59.312 1 88.69 117 ILE B O 1
ATOM 4808 N N . GLU B 1 118 ? -6.988 64.125 59.875 1 89.62 118 GLU B N 1
ATOM 4809 C CA . GLU B 1 118 ? -6.293 63.625 61.062 1 89.62 118 GLU B CA 1
ATOM 4810 C C . GLU B 1 118 ? -4.969 62.969 60.688 1 89.62 118 GLU B C 1
ATOM 4812 O O . GLU B 1 118 ? -3.965 63.125 61.375 1 89.62 118 GLU B O 1
ATOM 4817 N N . TYR B 1 119 ? -5.027 62.312 59.625 1 92.19 119 TYR B N 1
ATOM 4818 C CA . TYR B 1 119 ? -3.812 61.656 59.156 1 92.19 119 TYR B CA 1
ATOM 4819 C C . TYR B 1 119 ? -2.762 62.688 58.781 1 92.19 119 TYR B C 1
ATOM 4821 O O . TYR B 1 119 ? -1.571 62.5 59.031 1 92.19 119 TYR B O 1
ATOM 4829 N N . ALA B 1 120 ? -3.203 63.656 58.125 1 91.56 120 ALA B N 1
ATOM 4830 C CA . ALA B 1 120 ? -2.305 64.75 57.688 1 91.56 120 ALA B CA 1
ATOM 4831 C C . ALA B 1 120 ? -1.715 65.438 58.906 1 91.56 120 ALA B C 1
ATOM 4833 O O . ALA B 1 120 ? -0.558 65.875 58.875 1 91.56 120 ALA B O 1
ATOM 4834 N N . MET B 1 121 ? -2.486 65.562 59.938 1 89.31 121 MET B N 1
ATOM 4835 C CA . MET B 1 121 ? -2.033 66.188 61.188 1 89.31 121 MET B CA 1
ATOM 4836 C C . MET B 1 121 ? -0.907 65.375 61.812 1 89.31 121 MET B C 1
ATOM 4838 O O . MET B 1 121 ? -0.1 65.938 62.562 1 89.31 121 MET B O 1
ATOM 4842 N N . GLN B 1 122 ? -0.919 64.125 61.5 1 91.38 122 GLN B N 1
ATOM 4843 C CA . GLN B 1 122 ? 0.132 63.219 62.031 1 91.38 122 GLN B CA 1
ATOM 4844 C C . GLN B 1 122 ? 1.352 63.25 61.125 1 91.38 122 GLN B C 1
ATOM 4846 O O . GLN B 1 122 ? 2.289 62.469 61.312 1 91.38 122 GLN B O 1
ATOM 4851 N N . GLY B 1 123 ? 1.287 64 60.031 1 88.25 123 GLY B N 1
ATOM 4852 C CA . GLY B 1 123 ? 2.436 64.125 59.156 1 88.25 123 GLY B CA 1
ATOM 4853 C C . GLY B 1 123 ? 2.43 63.188 57.969 1 88.25 123 GLY B C 1
ATOM 4854 O O . GLY B 1 123 ? 3.457 63 57.312 1 88.25 123 GLY B O 1
ATOM 4855 N N . LYS B 1 124 ? 1.243 62.688 57.812 1 92.5 124 LYS B N 1
ATOM 4856 C CA . LYS B 1 124 ? 1.155 61.688 56.75 1 92.5 124 LYS B CA 1
ATOM 4857 C C . LYS B 1 124 ? 0.333 62.219 55.562 1 92.5 124 LYS B C 1
ATOM 4859 O O . LYS B 1 124 ? -0.579 63.031 55.75 1 92.5 124 LYS B O 1
ATOM 4864 N N . VAL B 1 125 ? 0.714 61.75 54.406 1 93.06 125 VAL B N 1
ATOM 4865 C CA . VAL B 1 125 ? -0.019 62.094 53.188 1 93.06 125 VAL B CA 1
ATOM 4866 C C . VAL B 1 125 ? -1.031 61 52.875 1 93.06 125 VAL B C 1
ATOM 4868 O O . VAL B 1 125 ? -0.743 59.812 53.031 1 93.06 125 VAL B O 1
ATOM 4871 N N . SER B 1 126 ? -2.223 61.312 52.5 1 91.62 126 SER B N 1
ATOM 4872 C CA . SER B 1 126 ? -3.246 60.344 52.125 1 91.62 126 SER B CA 1
ATOM 4873 C C . SER B 1 126 ? -3.979 60.75 50.875 1 91.62 126 SER B C 1
ATOM 4875 O O . SER B 1 126 ? -4.027 61.938 50.531 1 91.62 126 SER B O 1
ATOM 4877 N N . PHE B 1 127 ? -4.355 59.75 50.125 1 88.81 127 PHE B N 1
ATOM 4878 C CA . PHE B 1 127 ? -5.156 60 48.938 1 88.81 127 PHE B CA 1
ATOM 4879 C C . PHE B 1 127 ? -6.387 59.094 48.906 1 88.81 127 PHE B C 1
ATOM 4881 O O . PHE B 1 127 ? -6.34 57.938 49.406 1 88.81 127 PHE B O 1
ATOM 4888 N N . ALA B 1 128 ? -7.492 59.594 48.5 1 89.06 128 ALA B N 1
ATOM 4889 C CA . ALA B 1 128 ? -8.719 58.812 48.25 1 89.06 128 ALA B CA 1
ATOM 4890 C C . ALA B 1 128 ? -9.312 59.125 46.906 1 89.06 128 ALA B C 1
ATOM 4892 O O . ALA B 1 128 ? -9.289 60.281 46.438 1 89.06 128 ALA B O 1
ATOM 4893 N N . LYS B 1 129 ? -9.586 58.062 46.156 1 87.56 129 LYS B N 1
ATOM 4894 C CA . LYS B 1 129 ? -10.219 58.219 44.844 1 87.56 129 LYS B CA 1
ATOM 4895 C C . LYS B 1 129 ? -11.719 57.969 44.938 1 87.56 129 LYS B C 1
ATOM 4897 O O . LYS B 1 129 ? -12.148 56.906 45.375 1 87.56 129 LYS B O 1
ATOM 4902 N N . LYS B 1 130 ? -12.492 58.938 44.625 1 85.31 130 LYS B N 1
ATOM 4903 C CA . LYS B 1 130 ? -13.945 58.812 44.594 1 85.31 130 LYS B CA 1
ATOM 4904 C C . LYS B 1 130 ? -14.555 59.594 43.438 1 85.31 130 LYS B C 1
ATOM 4906 O O . LYS B 1 130 ? -14.281 60.781 43.25 1 85.31 130 LYS B O 1
ATOM 4911 N N . ASP B 1 131 ? -15.414 58.906 42.625 1 83.44 131 ASP B N 1
ATOM 4912 C CA . ASP B 1 131 ? -16.203 59.5 41.562 1 83.44 131 ASP B CA 1
ATOM 4913 C C . ASP B 1 131 ? -15.328 60.25 40.594 1 83.44 131 ASP B C 1
ATOM 4915 O O . ASP B 1 131 ? -15.641 61.406 40.219 1 83.44 131 ASP B O 1
ATOM 4919 N N . GLY B 1 132 ? -14.078 59.781 40.344 1 85.94 132 GLY B N 1
ATOM 4920 C CA . GLY B 1 132 ? -13.219 60.375 39.344 1 85.94 132 GLY B CA 1
ATOM 4921 C C . GLY B 1 132 ? -12.391 61.531 39.875 1 85.94 132 GLY B C 1
ATOM 4922 O O . GLY B 1 132 ? -11.828 62.312 39.094 1 85.94 132 GLY B O 1
ATOM 4923 N N . VAL B 1 133 ? -12.391 61.688 41.219 1 88.62 133 VAL B N 1
ATOM 4924 C CA . VAL B 1 133 ? -11.602 62.75 41.844 1 88.62 133 VAL B CA 1
ATOM 4925 C C . VAL B 1 133 ? -10.656 62.125 42.906 1 88.62 133 VAL B C 1
ATOM 4927 O O . VAL B 1 133 ? -11.047 61.219 43.625 1 88.62 133 VAL B O 1
ATOM 4930 N N . ILE B 1 134 ? -9.5 62.562 42.844 1 91.06 134 ILE B N 1
ATOM 4931 C CA . ILE B 1 134 ? -8.539 62.188 43.875 1 91.06 134 ILE B CA 1
ATOM 4932 C C . ILE B 1 134 ? -8.484 63.281 44.938 1 91.06 134 ILE B C 1
ATOM 4934 O O . ILE B 1 134 ? -8.188 64.438 44.625 1 91.06 134 ILE B O 1
ATOM 4938 N N . TYR B 1 135 ? -8.836 62.906 46.094 1 88.81 135 TYR B N 1
ATOM 4939 C CA . TYR B 1 135 ? -8.664 63.781 47.25 1 88.81 135 TYR B CA 1
ATOM 4940 C C . TYR B 1 135 ? -7.316 63.562 47.906 1 88.81 135 TYR B C 1
ATOM 4942 O O . TYR B 1 135 ? -7.043 62.469 48.406 1 88.81 135 TYR B O 1
ATOM 4950 N N . PHE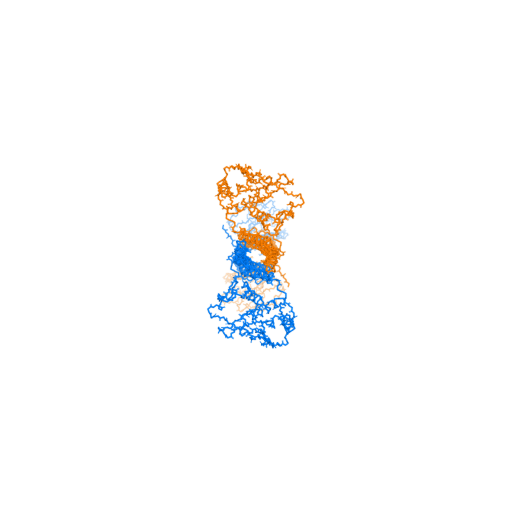 B 1 136 ? -6.535 64.5 47.844 1 91.5 136 PHE B N 1
ATOM 4951 C CA . PHE B 1 136 ? -5.168 64.438 48.344 1 91.5 136 PHE B CA 1
ATOM 4952 C C . PHE B 1 136 ? -4.992 65.312 49.562 1 91.5 136 PHE B C 1
ATOM 4954 O O . PHE B 1 136 ? -5.27 66.562 49.5 1 91.5 136 PHE B O 1
ATOM 4961 N N . TYR B 1 137 ? -4.652 64.75 50.656 1 91 137 TYR B N 1
ATOM 4962 C CA . TYR B 1 137 ? -4.426 65.5 51.906 1 91 137 TYR B CA 1
ATOM 4963 C C . TYR B 1 137 ? -2.969 65.438 52.344 1 91 137 TYR B C 1
ATOM 4965 O O . TYR B 1 137 ? -2.406 64.312 52.406 1 91 137 TYR B O 1
ATOM 4973 N N . SER B 1 138 ? -2.365 66.5 52.562 1 92.12 138 SER B N 1
ATOM 4974 C CA . SER B 1 138 ? -0.96 66.5 52.969 1 92.12 138 SER B CA 1
ATOM 4975 C C . SER B 1 138 ? -0.683 67.562 53.969 1 92.12 138 SER B C 1
ATOM 4977 O O . SER B 1 138 ? -1.272 68.688 53.906 1 92.12 138 SER B O 1
ATOM 4979 N N . PRO B 1 139 ? 0.188 67.312 54.875 1 90.69 139 PRO B N 1
ATOM 4980 C CA . PRO B 1 139 ? 0.616 68.375 55.781 1 90.69 139 PRO B CA 1
ATOM 4981 C C . PRO B 1 139 ? 1.581 69.375 55.125 1 90.69 139 PRO B C 1
ATOM 4983 O O . PRO B 1 139 ? 2.389 68.938 54.281 1 90.69 139 PRO B O 1
ATOM 4986 N N . ILE B 1 140 ? 1.405 70.5 55.344 1 85.12 140 ILE B N 1
ATOM 4987 C CA . ILE B 1 140 ? 2.381 71.562 54.969 1 85.12 140 ILE B CA 1
ATOM 4988 C C . ILE B 1 140 ? 3.35 71.812 56.125 1 85.12 140 ILE B C 1
ATOM 4990 O O . ILE B 1 140 ? 2.945 72.25 57.188 1 85.12 140 ILE B O 1
ATOM 4994 N N . LYS B 1 141 ? 4.543 71.5 55.844 1 83.12 141 LYS B N 1
ATOM 4995 C CA . LYS B 1 141 ? 5.547 71.625 56.906 1 83.12 141 LYS B CA 1
ATOM 4996 C C . LYS B 1 141 ? 6.383 72.875 56.75 1 83.12 141 LYS B C 1
ATOM 4998 O O . LYS B 1 141 ? 6.695 73.312 55.625 1 83.12 141 LYS B O 1
ATOM 5003 N N . TYR B 1 142 ? 6.527 73.562 57.875 1 77 142 TYR B N 1
ATOM 5004 C CA . TYR B 1 142 ? 7.41 74.75 57.938 1 77 142 TYR B CA 1
ATOM 5005 C C . TYR B 1 142 ? 8.234 74.688 59.219 1 77 142 TYR B C 1
ATOM 5007 O O . TYR B 1 142 ? 7.68 74.625 60.344 1 77 142 TYR B O 1
ATOM 5015 N N . LYS B 1 143 ? 9.562 75 59.156 1 74.38 143 LYS B N 1
ATOM 5016 C CA . LYS B 1 143 ? 10.492 75.062 60.281 1 74.38 143 LYS B CA 1
ATOM 5017 C C . LYS B 1 143 ? 10.211 73.938 61.281 1 74.38 143 LYS B C 1
ATOM 5019 O O . LYS B 1 143 ? 10.078 74.25 62.469 1 74.38 143 LYS B O 1
ATOM 5024 N N . ASN B 1 144 ? 10.07 72.75 60.938 1 73.44 144 ASN B N 1
ATOM 5025 C CA . ASN B 1 144 ? 10.008 71.5 61.719 1 73.44 144 ASN B CA 1
ATOM 5026 C C . ASN B 1 144 ? 8.633 71.312 62.344 1 73.44 144 ASN B C 1
ATOM 5028 O O . ASN B 1 144 ? 8.492 70.562 63.312 1 73.44 144 ASN B O 1
ATOM 5032 N N . GLY B 1 145 ? 7.605 72.062 61.969 1 81.75 145 GLY B N 1
ATOM 5033 C CA . GLY B 1 145 ? 6.242 71.875 62.438 1 81.75 145 GLY B CA 1
ATOM 5034 C C . GLY B 1 145 ? 5.219 71.938 61.312 1 81.75 145 GLY B C 1
ATOM 5035 O O . GLY B 1 145 ? 5.523 72.375 60.219 1 81.75 145 GLY B O 1
ATOM 5036 N N . ILE B 1 146 ? 4.027 71.312 61.594 1 87.62 146 ILE B N 1
ATOM 5037 C CA . ILE B 1 146 ? 2.908 71.375 60.656 1 87.62 146 ILE B CA 1
ATOM 5038 C C . ILE B 1 146 ? 2.146 72.688 60.844 1 87.62 146 ILE B C 1
ATOM 5040 O O . ILE B 1 146 ? 1.698 73 61.969 1 87.62 146 ILE B O 1
ATOM 5044 N N . VAL B 1 147 ? 2.037 73.438 59.781 1 81.81 147 VAL B N 1
ATOM 5045 C CA . VAL B 1 147 ? 1.439 74.75 59.938 1 81.81 147 VAL B CA 1
ATOM 5046 C C . VAL B 1 147 ? 0.032 74.75 59.344 1 81.81 147 VAL B C 1
ATOM 5048 O O . VAL B 1 147 ? -0.805 75.562 59.688 1 81.81 147 VAL B O 1
ATOM 5051 N N . ALA B 1 148 ? -0.134 73.812 58.406 1 86.5 148 ALA B N 1
ATOM 5052 C CA . ALA B 1 148 ? -1.441 73.688 57.75 1 86.5 148 ALA B CA 1
ATOM 5053 C C . ALA B 1 148 ? -1.628 72.375 57.031 1 86.5 148 ALA B C 1
ATOM 5055 O O . ALA B 1 148 ? -0.696 71.562 56.938 1 86.5 148 ALA B O 1
ATOM 5056 N N . ILE B 1 149 ? -2.836 72.125 56.75 1 88.69 149 ILE B N 1
ATOM 5057 C CA . ILE B 1 149 ? -3.189 70.938 55.969 1 88.69 149 ILE B CA 1
ATOM 5058 C C . ILE B 1 149 ? -3.682 71.375 54.594 1 88.69 149 ILE B C 1
ATOM 5060 O O . ILE B 1 149 ? -4.551 72.25 54.469 1 88.69 149 ILE B O 1
ATOM 5064 N N . LEU B 1 150 ? -3.064 70.625 53.656 1 87.56 150 LEU B N 1
ATOM 5065 C CA . LEU B 1 150 ? -3.418 70.938 52.25 1 87.56 150 LEU B CA 1
ATOM 5066 C C . LEU B 1 150 ? -4.34 69.875 51.688 1 87.56 150 LEU B C 1
ATOM 5068 O O . LEU B 1 150 ? -4.062 68.688 51.844 1 87.56 150 LEU B O 1
ATOM 5072 N N . GLU B 1 151 ? -5.438 70.312 51.188 1 87.88 151 GLU B N 1
ATOM 5073 C CA . GLU B 1 151 ? -6.328 69.438 50.406 1 87.88 151 GLU B CA 1
ATOM 5074 C C . GLU B 1 151 ? -6.316 69.812 48.938 1 87.88 151 GLU B C 1
ATOM 5076 O O . GLU B 1 151 ? -6.562 71 48.562 1 87.88 151 GLU B O 1
ATOM 5081 N N . LEU B 1 152 ? -5.984 68.75 48.156 1 85.94 152 LEU B N 1
ATOM 5082 C CA . LEU B 1 152 ? -6.07 68.938 46.688 1 85.94 152 LEU B CA 1
ATOM 5083 C C . LEU B 1 152 ? -7.152 68.062 46.125 1 85.94 152 LEU B C 1
ATOM 5085 O O . LEU B 1 152 ? -7.309 66.875 46.531 1 85.94 152 LEU B O 1
ATOM 5089 N N . GLU B 1 153 ? -7.945 68.625 45.25 1 85.31 153 GLU B N 1
ATOM 5090 C CA . GLU B 1 153 ? -8.93 67.875 44.5 1 85.31 153 GLU B CA 1
ATOM 5091 C C . GLU B 1 153 ? -8.555 67.812 43 1 85.31 153 GLU B C 1
ATOM 5093 O O . GLU B 1 153 ? -8.711 68.812 42.281 1 85.31 153 GLU B O 1
ATOM 5098 N N . TYR B 1 154 ? -8.148 66.562 42.688 1 85 154 TYR B N 1
ATOM 5099 C CA . TYR B 1 154 ? -7.684 66.375 41.312 1 85 154 TYR B CA 1
ATOM 5100 C C . TYR B 1 154 ? -8.641 65.5 40.5 1 85 154 TYR B C 1
ATOM 5102 O O . TYR B 1 154 ? -8.859 64.312 40.875 1 85 154 TYR B O 1
ATOM 5110 N N . SER B 1 155 ? -9.219 66.062 39.438 1 85.12 155 SER B N 1
ATOM 5111 C CA . SER B 1 155 ? -10.156 65.312 38.594 1 85.12 155 SER B CA 1
ATOM 5112 C C . SER B 1 155 ? -9.422 64.312 37.656 1 85.12 155 SER B C 1
ATOM 5114 O O . SER B 1 155 ? -8.523 64.75 36.906 1 85.12 155 SER B O 1
ATOM 5116 N N . VAL B 1 156 ? -9.789 63.062 37.75 1 89.06 156 VAL B N 1
ATOM 5117 C CA . VAL B 1 156 ? -9.195 62.062 36.906 1 89.06 156 VAL B CA 1
ATOM 5118 C C . VAL B 1 156 ? -10.227 61.562 35.875 1 89.06 156 VAL B C 1
ATOM 5120 O O . VAL B 1 156 ? -10.102 60.469 35.344 1 89.06 156 VAL B O 1
ATOM 5123 N N . LYS B 1 157 ? -11.281 62.375 35.719 1 86.94 157 LYS B N 1
ATOM 5124 C CA . LYS B 1 157 ? -12.352 61.969 34.812 1 86.94 157 LYS B CA 1
ATOM 5125 C C . LYS B 1 157 ? -11.836 61.875 33.375 1 86.94 157 LYS B C 1
ATOM 5127 O O . LYS B 1 157 ? -12.164 60.938 32.656 1 86.94 157 LYS B O 1
ATOM 5132 N N . GLU B 1 158 ? -10.93 62.812 33 1 81.81 158 GLU B N 1
ATOM 5133 C CA . GLU B 1 158 ? -10.406 62.812 31.625 1 81.81 158 GLU B CA 1
ATOM 5134 C C . GLU B 1 158 ? -9.484 61.625 31.375 1 81.81 158 GLU B C 1
ATOM 5136 O O . GLU B 1 158 ? -9.547 61 30.312 1 81.81 158 GLU B O 1
ATOM 5141 N N . SER B 1 159 ? -8.695 61.312 32.406 1 85.81 159 SER B N 1
ATOM 5142 C CA . SER B 1 159 ? -7.793 60.188 32.281 1 85.81 159 SER B CA 1
ATOM 5143 C C . SER B 1 159 ? -8.562 58.844 32.219 1 85.81 159 SER B C 1
ATOM 5145 O O . SER B 1 159 ? -8.172 57.938 31.516 1 85.81 159 SER B O 1
ATOM 5147 N N . ALA B 1 160 ? -9.664 58.781 33 1 89.94 160 ALA B N 1
ATOM 5148 C CA . ALA B 1 160 ? -10.5 57.594 33 1 89.94 160 ALA B CA 1
ATOM 5149 C C . ALA B 1 160 ? -11.195 57.406 31.656 1 89.94 160 ALA B C 1
ATOM 5151 O O . ALA B 1 160 ? -11.305 56.281 31.156 1 89.94 160 ALA B O 1
ATOM 5152 N N . LEU B 1 161 ? -11.641 58.5 31.047 1 89.25 161 LEU B N 1
ATOM 5153 C CA . LEU B 1 161 ? -12.266 58.438 29.719 1 89.25 161 LEU B CA 1
ATOM 5154 C C . LEU B 1 161 ? -11.258 58 28.656 1 89.25 161 LEU B C 1
ATOM 5156 O O . LEU B 1 161 ? -11.594 57.25 27.766 1 89.25 161 LEU B O 1
ATOM 5160 N N . PHE B 1 162 ? -10.055 58.5 28.828 1 89.62 162 PHE B N 1
ATOM 5161 C CA . PHE B 1 162 ? -8.977 58.094 27.922 1 89.62 162 PHE B CA 1
ATOM 5162 C C . PHE B 1 162 ? -8.711 56.594 28 1 89.62 162 PHE B C 1
ATOM 5164 O O . PHE B 1 162 ? -8.641 55.938 26.969 1 89.62 162 PHE B O 1
ATOM 5171 N N . TYR B 1 163 ? -8.656 56.062 29.188 1 92.12 163 TYR B N 1
ATOM 5172 C CA . TYR B 1 163 ? -8.422 54.656 29.406 1 92.12 163 TYR B CA 1
ATOM 5173 C C . TYR B 1 163 ? -9.539 53.812 28.797 1 92.12 163 TYR B C 1
ATOM 5175 O O . TYR B 1 163 ? -9.289 52.812 28.141 1 92.12 163 TYR B O 1
ATOM 5183 N N . ASP B 1 164 ? -10.781 54.25 29.016 1 92.88 164 ASP B N 1
ATOM 5184 C CA . ASP B 1 164 ? -11.938 53.5 28.531 1 92.88 164 ASP B CA 1
ATOM 5185 C C . ASP B 1 164 ? -11.977 53.5 27 1 92.88 164 ASP B C 1
ATOM 5187 O O . ASP B 1 164 ? -12.367 52.5 26.391 1 92.88 164 ASP B O 1
ATOM 5191 N N . ASN B 1 165 ? -11.516 54.562 26.391 1 91.38 165 ASN B N 1
ATOM 5192 C CA . ASN B 1 165 ? -11.445 54.625 24.938 1 91.38 165 ASN B CA 1
ATOM 5193 C C . ASN B 1 165 ? -10.398 53.688 24.375 1 91.38 165 ASN B C 1
ATOM 5195 O O . ASN B 1 165 ? -10.625 53.031 23.359 1 91.38 165 ASN B O 1
ATOM 5199 N N . ILE B 1 166 ? -9.289 53.625 25.062 1 93.06 166 ILE B N 1
ATOM 5200 C CA . ILE B 1 166 ? -8.227 52.719 24.625 1 93.06 166 ILE B CA 1
ATOM 5201 C C . ILE B 1 166 ? -8.688 51.281 24.75 1 93.06 166 ILE B C 1
ATOM 5203 O O . ILE B 1 166 ? -8.43 50.469 23.875 1 93.06 166 ILE B O 1
ATOM 5207 N N . LYS B 1 167 ? -9.367 50.969 25.859 1 94.5 167 LYS B N 1
ATOM 5208 C CA . LYS B 1 167 ? -9.906 49.625 26.094 1 94.5 167 LYS B CA 1
ATOM 5209 C C . LYS B 1 167 ? -10.852 49.219 24.969 1 94.5 167 LYS B C 1
ATOM 5211 O O . LYS B 1 167 ? -10.766 48.094 24.453 1 94.5 167 LYS B O 1
ATOM 5216 N N . LYS B 1 168 ? -11.719 50.125 24.516 1 94.12 168 LYS B N 1
ATOM 5217 C CA . LYS B 1 168 ? -12.656 49.844 23.422 1 94.12 168 LYS B CA 1
ATOM 5218 C C . LYS B 1 168 ? -11.914 49.656 22.109 1 94.12 168 LYS B C 1
ATOM 5220 O O . LYS B 1 168 ? -12.312 48.812 21.281 1 94.12 168 LYS B O 1
ATOM 5225 N N . MET B 1 169 ? -10.836 50.375 21.922 1 92.81 169 MET B N 1
ATOM 5226 C CA . MET B 1 169 ? -10.031 50.219 20.719 1 92.81 169 MET B CA 1
ATOM 5227 C C . MET B 1 169 ? -9.367 48.844 20.688 1 92.81 169 MET B C 1
ATOM 5229 O O . MET B 1 169 ? -9.289 48.219 19.641 1 92.81 169 MET B O 1
ATOM 5233 N N . PHE B 1 170 ? -8.922 48.438 21.875 1 93.75 170 PHE B N 1
ATOM 5234 C CA . PHE B 1 170 ? -8.312 47.094 21.969 1 93.75 170 PHE B CA 1
ATOM 5235 C C . PHE B 1 170 ? -9.32 46.031 21.594 1 93.75 170 PHE B C 1
ATOM 5237 O O . PHE B 1 170 ? -9 45.094 20.875 1 93.75 170 PHE B O 1
ATOM 5244 N N . TYR B 1 171 ? -10.562 46.125 22.109 1 94.06 171 TYR B N 1
ATOM 5245 C CA . TYR B 1 171 ? -11.594 45.125 21.828 1 94.06 171 TYR B CA 1
ATOM 5246 C C . TYR B 1 171 ? -11.969 45.125 20.359 1 94.06 171 TYR B C 1
ATOM 5248 O O . TYR B 1 171 ? -12.062 44.062 19.734 1 94.06 171 TYR B O 1
ATOM 5256 N N . GLY B 1 172 ? -12.148 46.375 19.781 1 94.44 172 GLY B N 1
ATOM 5257 C CA . GLY B 1 172 ? -12.523 46.469 18.375 1 94.44 172 GLY B CA 1
ATOM 5258 C C . GLY B 1 172 ? -11.43 46 17.438 1 94.44 172 GLY B C 1
ATOM 5259 O O . GLY B 1 172 ? -11.688 45.156 16.562 1 94.44 172 GLY B O 1
ATOM 5260 N N . THR B 1 173 ? -10.188 46.469 17.625 1 94.06 173 THR B N 1
ATOM 5261 C CA . THR B 1 173 ? -9.07 46.062 16.781 1 94.06 173 THR B CA 1
ATOM 5262 C C . THR B 1 173 ? -8.688 44.625 17 1 94.06 173 THR B C 1
ATOM 5264 O O . THR B 1 173 ? -8.297 43.906 16.062 1 94.06 173 THR B O 1
ATOM 5267 N N . GLY B 1 174 ? -8.734 44.25 18.312 1 94.56 174 GLY B N 1
ATOM 5268 C CA . GLY B 1 174 ? -8.461 42.875 18.609 1 94.56 174 GLY B CA 1
ATOM 5269 C C . GLY B 1 174 ? -9.422 41.906 17.938 1 94.56 174 GLY B C 1
ATOM 5270 O O . GLY B 1 174 ? -9.016 40.875 17.406 1 94.56 174 GLY B O 1
ATOM 5271 N N . PHE B 1 175 ? -10.703 42.219 17.922 1 95.88 175 PHE B N 1
ATOM 5272 C CA . PHE B 1 175 ? -11.727 41.375 17.281 1 95.88 175 PHE B CA 1
ATOM 5273 C C . PHE B 1 175 ? -11.5 41.344 15.781 1 95.88 175 PHE B C 1
ATOM 5275 O O . PHE B 1 175 ? -11.586 40.25 15.18 1 95.88 175 PHE B O 1
ATOM 5282 N N . ALA B 1 176 ? -11.18 42.469 15.164 1 95.25 176 ALA B N 1
ATOM 5283 C CA . ALA B 1 176 ? -10.898 42.5 13.734 1 95.25 176 ALA B CA 1
ATOM 5284 C C . ALA B 1 176 ? -9.672 41.688 13.383 1 95.25 176 ALA B C 1
ATOM 5286 O O . ALA B 1 176 ? -9.672 40.938 12.383 1 95.25 176 ALA B O 1
ATOM 5287 N N . ALA B 1 177 ? -8.656 41.75 14.242 1 94.25 177 ALA B N 1
ATOM 5288 C CA . ALA B 1 177 ? -7.434 41 14.031 1 94.25 177 ALA B CA 1
ATOM 5289 C C . ALA B 1 177 ? -7.691 39.5 14.148 1 94.25 177 ALA B C 1
ATOM 5291 O O . ALA B 1 177 ? -7.129 38.688 13.398 1 94.25 177 ALA B O 1
ATOM 5292 N N . LEU B 1 178 ? -8.523 39.125 15.055 1 95.25 178 LEU B N 1
ATOM 5293 C CA . LEU B 1 178 ? -8.875 37.719 15.242 1 95.25 178 LEU B CA 1
ATOM 5294 C C . LEU B 1 178 ? -9.578 37.156 14.008 1 95.25 178 LEU B C 1
ATOM 5296 O O . LEU B 1 178 ? -9.227 36.094 13.516 1 95.25 178 LEU B O 1
ATOM 5300 N N . ILE B 1 179 ? -10.547 37.875 13.508 1 96.12 179 ILE B N 1
ATOM 5301 C CA . ILE B 1 179 ? -11.305 37.438 12.344 1 96.12 179 ILE B CA 1
ATOM 5302 C C . ILE B 1 179 ? -10.375 37.312 11.141 1 96.12 179 ILE B C 1
ATOM 5304 O O . ILE B 1 179 ? -10.398 36.281 10.438 1 96.12 179 ILE B O 1
ATOM 5308 N N . PHE B 1 180 ? -9.539 38.281 10.992 1 94.5 180 PHE B N 1
ATOM 5309 C CA . PHE B 1 180 ? -8.602 38.281 9.875 1 94.5 180 PHE B CA 1
ATOM 5310 C C . PHE B 1 180 ? -7.621 37.125 9.992 1 94.5 180 PHE B C 1
ATOM 5312 O O . PHE B 1 180 ? -7.324 36.438 9.008 1 94.5 180 PHE B O 1
ATOM 5319 N N . GLY B 1 181 ? -7.098 37 11.219 1 94.56 181 GLY B N 1
ATOM 5320 C CA . GLY B 1 181 ? -6.168 35.906 11.453 1 94.56 181 GLY B CA 1
ATOM 5321 C C . GLY B 1 181 ? -6.781 34.531 11.203 1 94.56 181 GLY B C 1
ATOM 5322 O O . GLY B 1 181 ? -6.141 33.656 10.602 1 94.56 181 GLY B O 1
ATOM 5323 N N . VAL B 1 182 ? -8 34.344 11.57 1 95.31 182 VAL B N 1
ATOM 5324 C CA . VAL B 1 182 ? -8.688 33.062 11.391 1 95.31 182 VAL B CA 1
ATOM 5325 C C . VAL B 1 182 ? -8.93 32.812 9.898 1 95.31 182 VAL B C 1
ATOM 5327 O O . VAL B 1 182 ? -8.758 31.688 9.414 1 95.31 182 VAL B O 1
ATOM 5330 N N . ILE B 1 183 ? -9.281 33.844 9.18 1 96 183 ILE B N 1
ATOM 5331 C CA . ILE B 1 183 ? -9.5 33.719 7.742 1 96 183 ILE B CA 1
ATOM 5332 C C . ILE B 1 183 ? -8.211 33.281 7.051 1 96 183 ILE B C 1
ATOM 5334 O O . ILE B 1 183 ? -8.219 32.375 6.223 1 96 183 ILE B O 1
ATOM 5338 N N . LEU B 1 184 ? -7.074 33.875 7.477 1 94.19 184 LEU B N 1
ATOM 5339 C CA . LEU B 1 184 ? -5.781 33.5 6.914 1 94.19 184 LEU B CA 1
ATOM 5340 C C . LEU B 1 184 ? -5.43 32.062 7.273 1 94.19 184 LEU B C 1
ATOM 5342 O O . LEU B 1 184 ? -4.871 31.328 6.453 1 94.19 184 LEU B O 1
ATOM 5346 N N . GLY B 1 185 ? -5.785 31.766 8.5 1 93.88 185 GLY B N 1
ATOM 5347 C CA . GLY B 1 185 ? -5.578 30.391 8.93 1 93.88 185 GLY B CA 1
ATOM 5348 C C . GLY B 1 185 ? -6.375 29.391 8.117 1 93.88 185 GLY B C 1
ATOM 5349 O O . GLY B 1 185 ? -5.844 28.359 7.691 1 93.88 185 GLY B O 1
ATOM 5350 N N . ILE B 1 186 ? -7.598 29.688 7.809 1 94.62 186 ILE B N 1
ATOM 5351 C CA . ILE B 1 186 ? -8.477 28.812 7.039 1 94.62 186 ILE B CA 1
ATOM 5352 C C . ILE B 1 186 ? -7.898 28.594 5.641 1 94.62 186 ILE B C 1
ATOM 5354 O O . ILE B 1 186 ? -7.809 27.469 5.16 1 94.62 186 ILE B O 1
ATOM 5358 N N . ILE B 1 187 ? -7.438 29.609 5.012 1 94.94 187 ILE B N 1
ATOM 5359 C CA . ILE B 1 187 ? -6.895 29.547 3.66 1 94.94 187 ILE B CA 1
ATOM 5360 C C . ILE B 1 187 ? -5.648 28.672 3.645 1 94.94 187 ILE B C 1
ATOM 5362 O O . ILE B 1 187 ? -5.512 27.781 2.791 1 94.94 187 ILE B O 1
ATOM 5366 N N . TYR B 1 188 ? -4.832 28.781 4.605 1 94.25 188 TYR B N 1
ATOM 5367 C CA . TYR B 1 188 ? -3.59 28.016 4.676 1 94.25 188 TYR B CA 1
ATOM 5368 C C . TYR B 1 188 ? -3.867 26.547 4.945 1 94.25 188 TYR B C 1
ATOM 5370 O O . TYR B 1 188 ? -3.32 25.672 4.273 1 94.25 188 TYR B O 1
ATOM 5378 N N . PHE B 1 189 ? -4.73 26.359 5.887 1 94.75 189 PHE B N 1
ATOM 5379 C CA . PHE B 1 189 ? -4.957 24.984 6.32 1 94.75 189 PHE B CA 1
ATOM 5380 C C . PHE B 1 189 ? -5.848 24.25 5.328 1 94.75 189 PHE B C 1
ATOM 5382 O O . PHE B 1 189 ? -5.852 23.016 5.289 1 94.75 189 PHE B O 1
ATOM 5389 N N . PHE B 1 190 ? -6.562 25.016 4.531 1 94.38 190 PHE B N 1
ATOM 5390 C CA . PHE B 1 190 ? -7.34 24.391 3.463 1 94.38 190 PHE B CA 1
ATOM 5391 C C . PHE B 1 190 ? -6.426 23.656 2.482 1 94.38 190 PHE B C 1
ATOM 5393 O O . PHE B 1 190 ? -6.711 22.531 2.086 1 94.38 190 PHE B O 1
ATOM 5400 N N . ASN B 1 191 ? -5.359 24.234 2.154 1 92.94 191 ASN B N 1
ATOM 5401 C CA . ASN B 1 191 ? -4.406 23.625 1.232 1 92.94 191 ASN B CA 1
ATOM 5402 C C . ASN B 1 191 ? -3.756 22.375 1.836 1 92.94 191 ASN B C 1
ATOM 5404 O O . ASN B 1 191 ? -3.613 21.359 1.16 1 92.94 191 ASN B O 1
ATOM 5408 N N . LEU B 1 192 ? -3.389 22.422 3.014 1 93.06 192 LEU B N 1
ATOM 5409 C CA . LEU B 1 192 ? -2.75 21.312 3.715 1 93.06 192 LEU B CA 1
ATOM 5410 C C . LEU B 1 192 ? -3.707 20.141 3.855 1 93.06 192 LEU B C 1
ATOM 5412 O O . LEU B 1 192 ? -3.35 19 3.537 1 93.06 192 LEU B O 1
ATOM 5416 N N . THR B 1 193 ? -4.898 20.391 4.332 1 94.75 193 THR B N 1
ATOM 5417 C CA . THR B 1 193 ? -5.855 19.328 4.613 1 94.75 193 THR B CA 1
ATOM 5418 C C . THR B 1 193 ? -6.395 18.734 3.316 1 94.75 193 THR B C 1
ATOM 5420 O O . THR B 1 193 ? -6.738 17.547 3.27 1 94.75 193 THR B O 1
ATOM 5423 N N . ARG B 1 194 ? -6.469 19.547 2.303 1 95.44 194 ARG B N 1
ATOM 5424 C CA . ARG B 1 194 ? -6.875 19.031 0.999 1 95.44 194 ARG B CA 1
ATOM 5425 C C . ARG B 1 194 ? -5.98 17.875 0.563 1 95.44 194 ARG B C 1
ATOM 5427 O O . ARG B 1 194 ? -6.473 16.828 0.123 1 95.44 194 ARG B O 1
ATOM 5434 N N . ASP B 1 195 ? -4.711 18.062 0.693 1 96.25 195 ASP B N 1
ATOM 5435 C CA . ASP B 1 195 ? -3.758 17.031 0.296 1 96.25 195 ASP B CA 1
ATOM 5436 C C . ASP B 1 195 ? -3.904 15.789 1.166 1 96.25 195 ASP B C 1
ATOM 5438 O O . ASP B 1 195 ? -3.777 14.664 0.676 1 96.25 195 ASP B O 1
ATOM 5442 N N . ILE B 1 196 ? -4.191 15.93 2.367 1 96.31 196 ILE B N 1
ATOM 5443 C CA . ILE B 1 196 ? -4.418 14.812 3.277 1 96.31 196 ILE B CA 1
ATOM 5444 C C . ILE B 1 196 ? -5.676 14.047 2.859 1 96.31 196 ILE B C 1
ATOM 5446 O O . ILE B 1 196 ? -5.684 12.82 2.832 1 96.31 196 ILE B O 1
ATOM 5450 N N . TYR B 1 197 ? -6.676 14.82 2.484 1 96.12 197 TYR B N 1
ATOM 5451 C CA . TYR B 1 197 ? -7.926 14.211 2.049 1 96.12 197 TYR B CA 1
ATOM 5452 C C . TYR B 1 197 ? -7.73 13.438 0.75 1 96.12 197 TYR B C 1
ATOM 5454 O O . TYR B 1 197 ? -8.289 12.344 0.581 1 96.12 197 TYR B O 1
ATOM 5462 N N . ILE B 1 198 ? -6.957 13.961 -0.119 1 96.25 198 ILE B N 1
ATOM 5463 C CA . ILE B 1 198 ? -6.656 13.289 -1.381 1 96.25 198 ILE B CA 1
ATOM 5464 C C . ILE B 1 198 ? -5.996 11.945 -1.107 1 96.25 198 ILE B C 1
ATOM 5466 O O . ILE B 1 198 ? -6.371 10.93 -1.697 1 96.25 198 ILE B O 1
ATOM 5470 N N . MET B 1 199 ? -5.086 11.906 -0.235 1 97.31 199 MET B N 1
ATOM 5471 C CA . MET B 1 199 ? -4.379 10.672 0.096 1 97.31 199 MET B CA 1
ATOM 5472 C C . MET B 1 199 ? -5.305 9.688 0.801 1 97.31 199 MET B C 1
ATOM 5474 O O . MET B 1 199 ? -5.277 8.492 0.518 1 97.31 199 MET B O 1
ATOM 5478 N N . LYS B 1 200 ? -6.078 10.242 1.699 1 96.25 200 LYS B N 1
ATOM 5479 C CA . LYS B 1 200 ? -7.055 9.398 2.383 1 96.25 200 LYS B CA 1
ATOM 5480 C C . LYS B 1 200 ? -8.016 8.75 1.39 1 96.25 200 LYS B C 1
ATOM 5482 O O . LYS B 1 200 ? -8.258 7.543 1.454 1 96.25 200 LYS B O 1
ATOM 5487 N N . ASP B 1 201 ? -8.484 9.5 0.506 1 96.56 201 ASP B N 1
ATOM 5488 C CA . ASP B 1 201 ? -9.398 9 -0.517 1 96.56 201 ASP B CA 1
ATOM 5489 C C . ASP B 1 201 ? -8.703 7.969 -1.411 1 96.56 201 ASP B C 1
ATOM 5491 O O . ASP B 1 201 ? -9.312 6.965 -1.796 1 96.56 201 ASP B O 1
ATOM 5495 N N . SER B 1 202 ? -7.488 8.234 -1.759 1 97.12 202 SER B N 1
ATOM 5496 C CA . SER B 1 202 ? -6.719 7.297 -2.564 1 97.12 202 SER B CA 1
ATOM 5497 C C . SER B 1 202 ? -6.59 5.945 -1.869 1 97.12 202 SER B C 1
ATOM 5499 O O . SER B 1 202 ? -6.801 4.898 -2.488 1 97.12 202 SER B O 1
ATOM 5501 N N . VAL B 1 203 ? -6.32 5.98 -0.645 1 97.25 203 VAL B N 1
ATOM 5502 C CA . VAL B 1 203 ? -6.16 4.758 0.138 1 97.25 203 VAL B CA 1
ATOM 5503 C C . VAL B 1 203 ? -7.488 4.004 0.194 1 97.25 203 VAL B C 1
ATOM 5505 O O . VAL B 1 203 ? -7.516 2.775 0.079 1 97.25 203 VAL B O 1
ATOM 5508 N N . GLU B 1 204 ? -8.539 4.734 0.402 1 96.19 204 GLU B N 1
ATOM 5509 C CA . GLU B 1 204 ? -9.859 4.113 0.41 1 96.19 204 GLU B CA 1
ATOM 5510 C C . GLU B 1 204 ? -10.172 3.459 -0.933 1 96.19 204 GLU B C 1
ATOM 5512 O O . GLU B 1 204 ? -10.734 2.363 -0.979 1 96.19 204 GLU B O 1
ATOM 5517 N N . ASN B 1 205 ? -9.812 4.105 -1.996 1 96.69 205 ASN B N 1
ATOM 5518 C CA . ASN B 1 205 ? -10 3.555 -3.334 1 96.69 205 ASN B CA 1
ATOM 5519 C C . ASN B 1 205 ? -9.172 2.289 -3.539 1 96.69 205 ASN B C 1
ATOM 5521 O O . ASN B 1 205 ? -9.648 1.318 -4.129 1 96.69 205 ASN B O 1
ATOM 5525 N N . ILE B 1 206 ? -7.984 2.293 -3.068 1 96.19 206 ILE B N 1
ATOM 5526 C CA . ILE B 1 206 ? -7.109 1.129 -3.164 1 96.19 206 ILE B CA 1
ATOM 5527 C C . ILE B 1 206 ? -7.73 -0.046 -2.412 1 96.19 206 ILE B C 1
ATOM 5529 O O . ILE B 1 206 ? -7.754 -1.171 -2.916 1 96.19 206 ILE B O 1
ATOM 5533 N N . GLN B 1 207 ? -8.289 0.233 -1.261 1 94.88 207 GLN B N 1
ATOM 5534 C CA . GLN B 1 207 ? -8.93 -0.798 -0.45 1 94.88 207 GLN B CA 1
ATOM 5535 C C . GLN B 1 207 ? -10.125 -1.405 -1.176 1 94.88 207 GLN B C 1
ATOM 5537 O O . GLN B 1 207 ? -10.43 -2.586 -0.997 1 94.88 207 GLN B O 1
ATOM 5542 N N . ARG B 1 208 ? -10.719 -0.607 -2.014 1 94.88 208 ARG B N 1
ATOM 5543 C CA . ARG B 1 208 ? -11.906 -1.053 -2.738 1 94.88 208 ARG B CA 1
ATOM 5544 C C . ARG B 1 208 ? -11.531 -1.653 -4.09 1 94.88 208 ARG B C 1
ATOM 5546 O O . ARG B 1 208 ? -12.398 -2.074 -4.852 1 94.88 208 ARG B O 1
ATOM 5553 N N . GLY B 1 209 ? -10.312 -1.56 -4.477 1 94.81 209 GLY B N 1
ATOM 5554 C CA . GLY B 1 209 ? -9.836 -2.15 -5.719 1 94.81 209 GLY B CA 1
ATOM 5555 C C . GLY B 1 209 ? -9.875 -1.187 -6.891 1 94.81 209 GLY B C 1
ATOM 5556 O O . GLY B 1 209 ? -9.719 -1.596 -8.039 1 94.81 209 GLY B O 1
ATOM 5557 N N . ASN B 1 210 ? -10.086 0.06 -6.574 1 95.69 210 ASN B N 1
ATOM 5558 C CA . ASN B 1 210 ? -10.125 1.084 -7.609 1 95.69 210 ASN B CA 1
ATOM 5559 C C . ASN B 1 210 ? -8.758 1.721 -7.824 1 95.69 210 ASN B C 1
ATOM 5561 O O . ASN B 1 210 ? -8.555 2.893 -7.504 1 95.69 210 ASN B O 1
ATOM 5565 N N . PHE B 1 211 ? -7.906 1.126 -8.516 1 95.31 211 PHE B N 1
ATOM 5566 C CA . PHE B 1 211 ? -6.512 1.536 -8.633 1 95.31 211 PHE B CA 1
ATOM 5567 C C . PHE B 1 211 ? -6.367 2.67 -9.641 1 95.31 211 PHE B C 1
ATOM 5569 O O . PHE B 1 211 ? -5.348 3.359 -9.672 1 95.31 211 PHE B O 1
ATOM 5576 N N . HIS B 1 212 ? -7.379 2.928 -10.414 1 91.44 212 HIS B N 1
ATOM 5577 C CA . HIS B 1 212 ? -7.328 3.967 -11.43 1 91.44 212 HIS B CA 1
ATOM 5578 C C . HIS B 1 212 ? -7.695 5.328 -10.852 1 91.44 212 HIS B C 1
ATOM 5580 O O . HIS B 1 212 ? -7.453 6.363 -11.477 1 91.44 212 HIS B O 1
ATOM 5586 N N . LYS B 1 213 ? -8.266 5.375 -9.664 1 92.38 213 LYS B N 1
ATOM 5587 C CA . LYS B 1 213 ? -8.766 6.609 -9.062 1 92.38 213 LYS B CA 1
ATOM 5588 C C . LYS B 1 213 ? -7.773 7.16 -8.039 1 92.38 213 LYS B C 1
ATOM 5590 O O . LYS B 1 213 ? -8.172 7.828 -7.086 1 92.38 213 LYS B O 1
ATOM 5595 N N . ILE B 1 214 ? -6.516 6.902 -8.234 1 94.19 214 ILE B N 1
ATOM 5596 C CA . ILE B 1 214 ? -5.488 7.363 -7.309 1 94.19 214 ILE B CA 1
ATOM 5597 C C . ILE B 1 214 ? -4.895 8.68 -7.805 1 94.19 214 ILE B C 1
ATOM 5599 O O . ILE B 1 214 ? -4.637 8.836 -9 1 94.19 214 ILE B O 1
ATOM 5603 N N . GLN B 1 215 ? -4.828 9.617 -6.891 1 93.81 215 GLN B N 1
ATOM 5604 C CA . GLN B 1 215 ? -4.297 10.938 -7.215 1 93.81 215 GLN B CA 1
ATOM 5605 C C . GLN B 1 215 ? -3.02 11.227 -6.43 1 93.81 215 GLN B C 1
ATOM 5607 O O . GLN B 1 215 ? -2.924 10.883 -5.246 1 93.81 215 GLN B O 1
ATOM 5612 N N . LEU B 1 216 ? -2.082 11.875 -7.121 1 94.5 216 LEU B N 1
ATOM 5613 C CA . LEU B 1 216 ? -0.822 12.273 -6.504 1 94.5 216 LEU B CA 1
ATOM 5614 C C . LEU B 1 216 ? -0.918 13.68 -5.926 1 94.5 216 LEU B C 1
ATOM 5616 O O . LEU B 1 216 ? -1.424 14.594 -6.586 1 94.5 216 LEU B O 1
ATOM 5620 N N . ALA B 1 217 ? -0.548 13.828 -4.645 1 93.62 217 ALA B N 1
ATOM 5621 C CA . ALA B 1 217 ? -0.462 15.156 -4.051 1 93.62 217 ALA B CA 1
ATOM 5622 C C . ALA B 1 217 ? 0.817 15.867 -4.484 1 93.62 217 ALA B C 1
ATOM 5624 O O . ALA B 1 217 ? 1.922 15.383 -4.227 1 93.62 217 ALA B O 1
ATOM 5625 N N . ASN B 1 218 ? 0.713 16.969 -5.145 1 90.56 218 ASN B N 1
ATOM 5626 C CA . ASN B 1 218 ? 1.855 17.719 -5.652 1 90.56 218 ASN B CA 1
ATOM 5627 C C . ASN B 1 218 ? 2.451 18.625 -4.578 1 90.56 218 ASN B C 1
ATOM 5629 O O . ASN B 1 218 ? 2.133 19.828 -4.52 1 90.56 218 ASN B O 1
ATOM 5633 N N . ARG B 1 219 ? 3.309 18.094 -3.795 1 91.31 219 ARG B N 1
ATOM 5634 C CA . ARG B 1 219 ? 3.975 18.828 -2.715 1 91.31 219 ARG B CA 1
ATOM 5635 C C . ARG B 1 219 ? 5.441 18.422 -2.613 1 91.31 219 ARG B C 1
ATOM 5637 O O . ARG B 1 219 ? 5.812 17.297 -2.971 1 91.31 219 ARG B O 1
ATOM 5644 N N . ASN B 1 220 ? 6.199 19.328 -2.186 1 91.94 220 ASN B N 1
ATOM 5645 C CA . ASN B 1 220 ? 7.625 19.047 -2.033 1 91.94 220 ASN B CA 1
ATOM 5646 C C . ASN B 1 220 ? 8.016 18.938 -0.563 1 91.94 220 ASN B C 1
ATOM 5648 O O . ASN B 1 220 ? 8.969 19.578 -0.119 1 91.94 220 ASN B O 1
ATOM 5652 N N . ASP B 1 221 ? 7.234 18.297 0.296 1 93.56 221 ASP B N 1
ATOM 5653 C CA . ASP B 1 221 ? 7.535 18.016 1.697 1 93.56 221 ASP B CA 1
ATOM 5654 C C . ASP B 1 221 ? 7.199 16.578 2.061 1 93.56 221 ASP B C 1
ATOM 5656 O O . ASP B 1 221 ? 7.094 15.719 1.182 1 93.56 221 ASP B O 1
ATOM 5660 N N . GLU B 1 222 ? 7.059 16.281 3.275 1 95.06 222 GLU B N 1
ATOM 5661 C CA . GLU B 1 222 ? 6.844 14.914 3.746 1 95.06 222 GLU B CA 1
ATOM 5662 C C . GLU B 1 222 ? 5.492 14.375 3.283 1 95.06 222 GLU B C 1
ATOM 5664 O O . GLU B 1 222 ? 5.336 13.164 3.08 1 95.06 222 GLU B O 1
ATOM 5669 N N . LEU B 1 223 ? 4.562 15.266 3.086 1 95.25 223 LEU B N 1
ATOM 5670 C CA . LEU B 1 223 ? 3.268 14.836 2.57 1 95.25 223 LEU B CA 1
ATOM 5671 C C . LEU B 1 223 ? 3.383 14.383 1.118 1 95.25 223 LEU B C 1
ATOM 5673 O O . LEU B 1 223 ? 2.723 13.43 0.708 1 95.25 223 LEU B O 1
ATOM 5677 N N . GLY B 1 224 ? 4.199 15.125 0.442 1 95.5 224 GLY B N 1
ATOM 5678 C CA . GLY B 1 224 ? 4.461 14.695 -0.921 1 95.5 224 GLY B CA 1
ATOM 5679 C C . GLY B 1 224 ? 5.105 13.32 -0.999 1 95.5 224 GLY B C 1
ATOM 5680 O O . GLY B 1 224 ? 4.727 12.5 -1.835 1 95.5 224 GLY B O 1
ATOM 5681 N N . GLU B 1 225 ? 6.027 13.047 -0.225 1 95.75 225 GLU B N 1
ATOM 5682 C CA . GLU B 1 225 ? 6.691 11.742 -0.154 1 95.75 225 GLU B CA 1
ATOM 5683 C C . GLU B 1 225 ? 5.711 10.641 0.226 1 95.75 225 GLU B C 1
ATOM 5685 O O . GLU B 1 225 ? 5.75 9.547 -0.337 1 95.75 225 GLU B O 1
ATOM 5690 N N . LEU B 1 226 ? 4.906 10.984 1.144 1 96.5 226 LEU B N 1
ATOM 5691 C CA . LEU B 1 226 ? 3.877 10.039 1.563 1 96.5 226 LEU B CA 1
ATOM 5692 C C . LEU B 1 226 ? 2.957 9.68 0.4 1 96.5 226 LEU B C 1
ATOM 5694 O O . LEU B 1 226 ? 2.631 8.508 0.197 1 96.5 226 LEU B O 1
ATOM 5698 N N . SER B 1 227 ? 2.559 10.703 -0.303 1 97.44 227 SER B N 1
ATOM 5699 C CA . SER B 1 227 ? 1.686 10.492 -1.454 1 97.44 227 SER B CA 1
ATOM 5700 C C . SER B 1 227 ? 2.342 9.586 -2.49 1 97.44 227 SER B C 1
ATOM 5702 O O . SER B 1 227 ? 1.704 8.672 -3.014 1 97.44 227 SER B O 1
ATOM 5704 N N . LYS B 1 228 ? 3.596 9.812 -2.783 1 97.19 228 LYS B N 1
ATOM 5705 C CA . LYS B 1 228 ? 4.336 8.969 -3.719 1 97.19 228 LYS B CA 1
ATOM 5706 C C . LYS B 1 228 ? 4.422 7.531 -3.213 1 97.19 228 LYS B C 1
ATOM 5708 O O . LYS B 1 228 ? 4.328 6.586 -3.998 1 97.19 228 LYS B O 1
ATOM 5713 N N . GLY B 1 229 ? 4.652 7.422 -1.962 1 97 229 GLY B N 1
ATOM 5714 C CA . GLY B 1 229 ? 4.684 6.098 -1.357 1 97 229 GLY B CA 1
ATOM 5715 C C . GLY B 1 229 ? 3.377 5.344 -1.508 1 97 229 GLY B C 1
ATOM 5716 O O . GLY B 1 229 ? 3.377 4.148 -1.811 1 97 229 GLY B O 1
ATOM 5717 N N . ILE B 1 230 ? 2.309 6.012 -1.349 1 97.38 230 ILE B N 1
ATOM 5718 C CA . ILE B 1 230 ? 0.984 5.418 -1.489 1 97.38 230 ILE B CA 1
ATOM 5719 C C . ILE B 1 230 ? 0.776 4.957 -2.93 1 97.38 230 ILE B C 1
ATOM 5721 O O . ILE B 1 230 ? 0.277 3.854 -3.17 1 97.38 230 ILE B O 1
ATOM 5725 N N . VAL B 1 231 ? 1.18 5.793 -3.83 1 96.81 231 VAL B N 1
ATOM 5726 C CA . VAL B 1 231 ? 1.071 5.438 -5.242 1 96.81 231 VAL B CA 1
ATOM 5727 C C . VAL B 1 231 ? 1.912 4.195 -5.527 1 96.81 231 VAL B C 1
ATOM 5729 O O . VAL B 1 231 ? 1.461 3.277 -6.215 1 96.81 231 VAL B O 1
ATOM 5732 N N . PHE B 1 232 ? 3.055 4.07 -5.035 1 97.5 232 PHE B N 1
ATOM 5733 C CA . PHE B 1 232 ? 3.922 2.91 -5.172 1 97.5 232 PHE B CA 1
ATOM 5734 C C . PHE B 1 232 ? 3.234 1.653 -4.652 1 97.5 232 PHE B C 1
ATOM 5736 O O . PHE B 1 232 ? 3.244 0.614 -5.312 1 97.5 232 PHE B O 1
ATOM 5743 N N . MET B 1 233 ? 2.727 1.79 -3.52 1 97 233 MET B N 1
ATOM 5744 C CA . MET B 1 233 ? 2.055 0.652 -2.896 1 97 233 MET B CA 1
ATOM 5745 C C . MET B 1 233 ? 0.858 0.204 -3.729 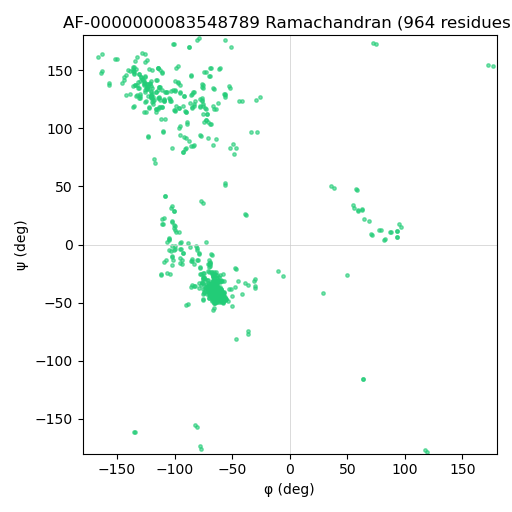1 97 233 MET B C 1
ATOM 5747 O O . MET B 1 233 ? 0.633 -0.995 -3.904 1 97 233 MET B O 1
ATOM 5751 N N . SER B 1 234 ? 0.117 1.189 -4.18 1 97.5 234 SER B N 1
ATOM 5752 C CA . SER B 1 234 ? -1.014 0.888 -5.051 1 97.5 234 SER B CA 1
ATOM 5753 C C . SER B 1 234 ? -0.571 0.099 -6.277 1 97.5 234 SER B C 1
ATOM 5755 O O . SER B 1 234 ? -1.15 -0.942 -6.594 1 97.5 234 SER B O 1
ATOM 5757 N N . ASN B 1 235 ? 0.458 0.562 -6.902 1 97.31 235 ASN B N 1
ATOM 5758 C CA . ASN B 1 235 ? 0.991 -0.1 -8.086 1 97.31 235 ASN B CA 1
ATOM 5759 C C . ASN B 1 235 ? 1.49 -1.507 -7.77 1 97.31 235 ASN B C 1
ATOM 5761 O O . ASN B 1 235 ? 1.31 -2.43 -8.562 1 97.31 235 ASN B O 1
ATOM 5765 N N . THR B 1 236 ? 2.1 -1.651 -6.695 1 96.94 236 THR B N 1
ATOM 5766 C CA . THR B 1 236 ? 2.621 -2.943 -6.262 1 96.94 236 THR B CA 1
ATOM 5767 C C . THR B 1 236 ? 1.485 -3.939 -6.043 1 96.94 236 THR B C 1
ATOM 5769 O O . THR B 1 236 ? 1.563 -5.086 -6.488 1 96.94 236 THR B O 1
ATOM 5772 N N . ILE B 1 237 ? 0.455 -3.48 -5.379 1 96.62 237 ILE B N 1
ATOM 5773 C CA . ILE B 1 237 ? -0.699 -4.336 -5.125 1 96.62 237 ILE B CA 1
ATOM 5774 C C . ILE B 1 237 ? -1.34 -4.746 -6.449 1 96.62 237 ILE B C 1
ATOM 5776 O O . ILE B 1 237 ? -1.62 -5.926 -6.668 1 96.62 237 ILE B O 1
ATOM 5780 N N . GLU B 1 238 ? -1.529 -3.785 -7.281 1 95.94 238 GLU B N 1
ATOM 5781 C CA . GLU B 1 238 ? -2.125 -4.051 -8.586 1 95.94 238 GLU B CA 1
ATOM 5782 C C . GLU B 1 238 ? -1.289 -5.051 -9.383 1 95.94 238 GLU B C 1
ATOM 5784 O O . GLU B 1 238 ? -1.826 -6.008 -9.945 1 95.94 238 GLU B O 1
ATOM 5789 N N . LYS B 1 239 ? -0.037 -4.91 -9.422 1 96.88 239 LYS B N 1
ATOM 5790 C CA . LYS B 1 239 ? 0.89 -5.801 -10.117 1 96.88 239 LYS B CA 1
ATOM 5791 C C . LYS B 1 239 ? 0.846 -7.207 -9.523 1 96.88 239 LYS B C 1
ATOM 5793 O O . LYS B 1 239 ? 0.814 -8.195 -10.258 1 96.88 239 LYS B O 1
ATOM 5798 N N . ASN B 1 240 ? 0.854 -7.273 -8.195 1 96.44 240 ASN B N 1
ATOM 5799 C CA . ASN B 1 240 ? 0.802 -8.57 -7.523 1 96.44 240 ASN B CA 1
ATOM 5800 C C . ASN B 1 240 ? -0.488 -9.32 -7.848 1 96.44 240 ASN B C 1
ATOM 5802 O O . ASN B 1 240 ? -0.473 -10.531 -8.031 1 96.44 240 ASN B O 1
ATOM 5806 N N . ILE B 1 241 ? -1.545 -8.617 -7.914 1 95.69 241 ILE B N 1
ATOM 5807 C CA . ILE B 1 241 ? -2.828 -9.227 -8.25 1 95.69 241 ILE B CA 1
ATOM 5808 C C . ILE B 1 241 ? -2.773 -9.797 -9.672 1 95.69 241 ILE B C 1
ATOM 5810 O O . ILE B 1 241 ? -3.207 -10.922 -9.906 1 95.69 241 ILE B O 1
ATOM 5814 N N . GLU B 1 242 ? -2.215 -9.102 -10.586 1 95.69 242 GLU B N 1
ATOM 5815 C CA . GLU B 1 242 ? -2.078 -9.555 -11.969 1 95.69 242 GLU B CA 1
ATOM 5816 C C . GLU B 1 242 ? -1.157 -10.766 -12.062 1 95.69 242 GLU B C 1
ATOM 5818 O O . GLU B 1 242 ? -1.478 -11.742 -12.75 1 95.69 242 GLU B O 1
ATOM 5823 N N . GLU B 1 243 ? -0.11 -10.719 -11.367 1 95.69 243 GLU B N 1
ATOM 5824 C CA . GLU B 1 243 ? 0.841 -11.828 -11.359 1 95.69 243 GLU B CA 1
ATOM 5825 C C . GLU B 1 243 ? 0.217 -13.086 -10.766 1 95.69 243 GLU B C 1
ATOM 5827 O O . GLU B 1 243 ? 0.435 -14.188 -11.273 1 95.69 243 GLU B O 1
ATOM 5832 N N . LEU B 1 244 ? -0.505 -12.93 -9.75 1 95.44 244 LEU B N 1
ATOM 5833 C CA . LEU B 1 244 ? -1.203 -14.055 -9.141 1 95.44 244 LEU B CA 1
ATOM 5834 C C . LEU B 1 244 ? -2.174 -14.695 -10.133 1 95.44 244 LEU B C 1
ATOM 5836 O O . LEU B 1 244 ? -2.246 -15.922 -10.234 1 95.44 244 LEU B O 1
ATOM 5840 N N . LYS B 1 245 ? -2.826 -13.914 -10.875 1 95.62 245 LYS B N 1
ATOM 5841 C CA . LYS B 1 245 ? -3.746 -14.406 -11.891 1 95.62 245 LYS B CA 1
ATOM 5842 C C . LYS B 1 245 ? -3.002 -15.203 -12.961 1 95.62 245 LYS B C 1
ATOM 5844 O O . LYS B 1 245 ? -3.42 -16.297 -13.336 1 95.62 245 LYS B O 1
ATOM 5849 N N . VAL B 1 246 ? -1.923 -14.695 -13.414 1 95.19 246 VAL B N 1
ATOM 5850 C CA . VAL B 1 246 ? -1.112 -15.344 -14.438 1 95.19 246 VAL B CA 1
ATOM 5851 C C . VAL B 1 246 ? -0.6 -16.688 -13.922 1 95.19 246 VAL B C 1
ATOM 5853 O O . VAL B 1 246 ? -0.679 -17.703 -14.617 1 95.19 246 VAL B O 1
ATOM 5856 N N . GLU B 1 247 ? -0.169 -16.688 -12.68 1 93.44 247 GLU B N 1
ATOM 5857 C CA . GLU B 1 247 ? 0.359 -17.906 -12.078 1 93.44 247 GLU B CA 1
ATOM 5858 C C . GLU B 1 247 ? -0.736 -18.953 -11.906 1 93.44 247 GLU B C 1
ATOM 5860 O O . GLU B 1 247 ? -0.516 -20.141 -12.172 1 93.44 247 GLU B O 1
ATOM 5865 N N . ARG B 1 248 ? -1.828 -18.547 -11.539 1 94.44 248 ARG B N 1
ATOM 5866 C CA . ARG B 1 248 ? -2.957 -19.469 -11.375 1 94.44 248 ARG B CA 1
ATOM 5867 C C . ARG B 1 248 ? -3.395 -20.031 -12.719 1 94.44 248 ARG B C 1
ATOM 5869 O O . ARG B 1 248 ? -3.686 -21.234 -12.828 1 94.44 248 ARG B O 1
ATOM 5876 N N . ASP B 1 249 ? -3.408 -19.219 -13.711 1 93.69 249 ASP B N 1
ATOM 5877 C CA . ASP B 1 249 ? -3.729 -19.688 -15.055 1 93.69 249 ASP B CA 1
ATOM 5878 C C . ASP B 1 249 ? -2.695 -20.688 -15.555 1 93.69 249 ASP B C 1
ATOM 5880 O O . ASP B 1 249 ? -3.051 -21.719 -16.141 1 93.69 249 ASP B O 1
ATOM 5884 N N . SER B 1 250 ? -1.5 -20.375 -15.273 1 92.38 250 SER B N 1
ATOM 5885 C CA . SER B 1 250 ? -0.422 -21.281 -15.656 1 92.38 250 SER B CA 1
ATOM 5886 C C . SER B 1 250 ? -0.538 -22.609 -14.945 1 92.38 250 SER B C 1
ATOM 5888 O O . SER B 1 250 ? -0.338 -23.672 -15.555 1 92.38 250 SER B O 1
ATOM 5890 N N . LEU B 1 251 ? -0.827 -22.578 -13.734 1 91.81 251 LEU B N 1
ATOM 5891 C CA . LEU B 1 251 ? -1.015 -23.797 -12.953 1 91.81 251 LEU B CA 1
ATOM 5892 C C . LEU B 1 251 ? -2.191 -24.609 -13.484 1 91.81 251 LEU B C 1
ATOM 5894 O O . LEU B 1 251 ? -2.078 -25.828 -13.664 1 91.81 251 LEU B O 1
ATOM 5898 N N . ASN B 1 252 ? -3.248 -23.969 -13.766 1 91.94 252 ASN B N 1
ATOM 5899 C CA . ASN B 1 252 ? -4.422 -24.625 -14.328 1 91.94 252 ASN B CA 1
ATOM 5900 C C . ASN B 1 252 ? -4.105 -25.281 -15.672 1 91.94 252 ASN B C 1
ATOM 5902 O O . ASN B 1 252 ? -4.516 -26.422 -15.922 1 91.94 252 ASN B O 1
ATOM 5906 N N . ASN B 1 253 ? -3.393 -24.594 -16.453 1 88.5 253 ASN B N 1
ATOM 5907 C CA . ASN B 1 253 ? -2.975 -25.141 -17.75 1 88.5 253 ASN B CA 1
ATOM 5908 C C . ASN B 1 253 ? -2.092 -26.375 -17.578 1 88.5 253 ASN B C 1
ATOM 5910 O O . ASN B 1 253 ? -2.232 -27.344 -18.312 1 88.5 253 ASN B O 1
ATOM 5914 N N . ALA B 1 254 ? -1.231 -26.297 -16.594 1 83.25 254 ALA B N 1
ATOM 5915 C CA . ALA B 1 254 ? -0.357 -27.422 -16.312 1 83.25 254 ALA B CA 1
ATOM 5916 C C . ALA B 1 254 ? -1.161 -28.641 -15.844 1 83.25 254 ALA B C 1
ATOM 5918 O O . ALA B 1 254 ? -0.908 -29.766 -16.281 1 83.25 254 ALA B O 1
ATOM 5919 N N . ILE B 1 255 ? -2.094 -28.375 -15.109 1 84.62 255 ILE B N 1
ATOM 5920 C CA . ILE B 1 255 ? -2.951 -29.438 -14.586 1 84.62 255 ILE B CA 1
ATOM 5921 C C . ILE B 1 255 ? -3.771 -30.047 -15.719 1 84.62 255 ILE B C 1
ATOM 5923 O O . ILE B 1 255 ? -3.891 -31.266 -15.82 1 84.62 255 ILE B O 1
ATOM 5927 N N . ASP B 1 256 ? -4.285 -29.219 -16.547 1 83.25 256 ASP B N 1
ATOM 5928 C CA . ASP B 1 256 ? -5.059 -29.688 -17.688 1 83.25 256 ASP B CA 1
ATOM 5929 C C . ASP B 1 256 ? -4.199 -30.531 -18.625 1 83.25 256 ASP B C 1
ATOM 5931 O O . ASP B 1 256 ? -4.648 -31.578 -19.109 1 83.25 256 ASP B O 1
ATOM 5935 N N . LYS B 1 257 ? -3.041 -30.125 -18.812 1 79.25 257 LYS B N 1
ATOM 5936 C CA . LYS B 1 257 ? -2.111 -30.891 -19.641 1 79.25 257 LYS B CA 1
ATOM 5937 C C . LYS B 1 257 ? -1.803 -32.25 -19.016 1 79.25 257 LYS B C 1
ATOM 5939 O O . LYS B 1 257 ? -1.734 -33.25 -19.719 1 79.25 257 LYS B O 1
ATOM 5944 N N . LEU B 1 258 ? -1.636 -32.25 -17.766 1 79 258 LEU B N 1
ATOM 5945 C CA . LEU B 1 258 ? -1.383 -33.5 -17.031 1 79 258 LEU B CA 1
ATOM 5946 C C . LEU B 1 258 ? -2.551 -34.469 -17.188 1 79 258 LEU B C 1
ATOM 5948 O O . LEU B 1 258 ? -2.346 -35.656 -17.438 1 79 258 LEU B O 1
ATOM 5952 N N . LYS B 1 259 ? -3.693 -33.938 -17.062 1 79.25 259 LYS B N 1
ATOM 5953 C CA . LYS B 1 259 ? -4.898 -34.75 -17.188 1 79.25 259 LYS B CA 1
ATOM 5954 C C . LYS B 1 259 ? -5.027 -35.312 -18.609 1 79.25 259 LYS B C 1
ATOM 5956 O O . LYS B 1 259 ? -5.352 -36.5 -18.781 1 79.25 259 LYS B O 1
ATOM 5961 N N . LYS B 1 260 ? -4.793 -34.5 -19.562 1 78.19 260 LYS B N 1
ATOM 5962 C CA . LYS B 1 260 ? -4.867 -34.938 -20.953 1 78.19 260 LYS B CA 1
ATOM 5963 C C . LYS B 1 260 ? -3.82 -36 -21.266 1 78.19 260 LYS B C 1
ATOM 5965 O O . LYS B 1 260 ? -4.121 -37 -21.922 1 78.19 260 LYS B O 1
ATOM 5970 N N . MET B 1 261 ? -2.646 -35.844 -20.812 1 73.12 261 MET B N 1
ATOM 5971 C CA . MET B 1 261 ? -1.564 -36.781 -21.016 1 73.12 261 MET B CA 1
ATOM 5972 C C . MET B 1 261 ? -1.907 -38.125 -20.391 1 73.12 261 MET B C 1
ATOM 5974 O O . MET B 1 261 ? -1.652 -39.188 -20.984 1 73.12 261 MET B O 1
ATOM 5978 N N . ASP B 1 262 ? -2.439 -38.031 -19.25 1 72.81 262 ASP B N 1
ATOM 5979 C CA . ASP B 1 262 ? -2.854 -39.25 -18.562 1 72.81 262 ASP B CA 1
ATOM 5980 C C . ASP B 1 262 ? -3.902 -40.031 -19.359 1 72.81 262 ASP B C 1
ATOM 5982 O O . ASP B 1 262 ? -3.783 -41.25 -19.562 1 72.81 262 ASP B O 1
ATOM 5986 N N . LYS B 1 263 ? -4.867 -39.312 -19.828 1 73.81 263 LYS B N 1
ATOM 5987 C CA . LYS B 1 263 ? -5.934 -39.906 -20.625 1 73.81 263 LYS B CA 1
ATOM 5988 C C . LYS B 1 263 ? -5.387 -40.5 -21.906 1 73.81 263 LYS B C 1
ATOM 5990 O O . LYS B 1 263 ? -5.727 -41.656 -22.266 1 73.81 263 LYS B O 1
ATOM 5995 N N . GLU B 1 264 ? -4.555 -39.812 -22.594 1 69.69 264 GLU B N 1
ATOM 5996 C CA . GLU B 1 264 ? -3.959 -40.281 -23.844 1 69.69 264 GLU B CA 1
ATOM 5997 C C . GLU B 1 264 ? -3.098 -41.531 -23.625 1 69.69 264 GLU B C 1
ATOM 5999 O O . GLU B 1 264 ? -3.1 -42.438 -24.438 1 69.69 264 GLU B O 1
ATOM 6004 N N . GLN B 1 265 ? -2.406 -41.5 -22.578 1 71.94 265 GLN B N 1
ATOM 6005 C CA . GLN B 1 265 ? -1.56 -42.625 -22.25 1 71.94 265 GLN B CA 1
ATOM 6006 C C . GLN B 1 265 ? -2.396 -43.875 -21.984 1 71.94 265 GLN B C 1
ATOM 6008 O O . GLN B 1 265 ? -2.064 -44.969 -22.469 1 71.94 265 GLN B O 1
ATOM 6013 N N . LYS B 1 266 ? -3.432 -43.719 -21.266 1 70.88 266 LYS B N 1
ATOM 6014 C CA . LYS B 1 266 ? -4.32 -44.844 -20.984 1 70.88 266 LYS B CA 1
ATOM 6015 C C . LYS B 1 266 ? -4.965 -45.375 -22.266 1 70.88 266 LYS B C 1
ATOM 6017 O O . LYS B 1 266 ? -5.031 -46.594 -22.469 1 70.88 266 LYS B O 1
ATOM 6022 N N . GLU B 1 267 ? -5.336 -44.469 -23.078 1 69.69 267 GLU B N 1
ATOM 6023 C CA . GLU B 1 267 ? -5.922 -44.844 -24.359 1 69.69 267 GLU B CA 1
ATOM 6024 C C . GLU B 1 267 ? -4.902 -45.562 -25.25 1 69.69 267 GLU B C 1
ATOM 6026 O O . GLU B 1 267 ? -5.219 -46.562 -25.906 1 69.69 267 GLU B O 1
ATOM 6031 N N . PHE B 1 268 ? -3.74 -45.031 -25.172 1 70.06 268 PHE B N 1
ATOM 6032 C CA . PHE B 1 268 ? -2.643 -45.625 -25.938 1 70.06 268 PHE B CA 1
ATOM 6033 C C . PHE B 1 268 ? -2.357 -47.031 -25.484 1 70.06 268 PHE B C 1
ATOM 6035 O O . PHE B 1 268 ? -2.303 -47.969 -26.312 1 70.06 268 PHE B O 1
ATOM 6042 N N . ILE B 1 269 ? -2.223 -47.25 -24.328 1 72.19 269 ILE B N 1
ATOM 6043 C CA . ILE B 1 269 ? -1.927 -48.562 -23.766 1 72.19 269 ILE B CA 1
ATOM 6044 C C . ILE B 1 269 ? -3.074 -49.531 -24.078 1 72.19 269 ILE B C 1
ATOM 6046 O O . ILE B 1 269 ? -2.844 -50.688 -24.438 1 72.19 269 ILE B O 1
ATOM 6050 N N . GLY B 1 270 ? -4.285 -49.031 -23.953 1 68.88 270 GLY B N 1
ATOM 6051 C CA . GLY B 1 270 ? -5.449 -49.844 -24.297 1 68.88 270 GLY B CA 1
ATOM 6052 C C . GLY B 1 270 ? -5.441 -50.312 -25.734 1 68.88 270 GLY B C 1
ATOM 6053 O O . GLY B 1 270 ? -5.688 -51.5 -26 1 68.88 270 GLY B O 1
ATOM 6054 N N . ASN B 1 271 ? -5.129 -49.469 -26.609 1 65.25 271 ASN B N 1
ATOM 6055 C CA . ASN B 1 271 ? -5.098 -49.781 -28.031 1 65.25 271 ASN B CA 1
ATOM 6056 C C . ASN B 1 271 ? -3.982 -50.781 -28.359 1 65.25 271 ASN B C 1
ATOM 6058 O O . ASN B 1 271 ? -4.191 -51.719 -29.109 1 65.25 271 ASN B O 1
ATOM 6062 N N . VAL B 1 272 ? -2.818 -50.531 -27.828 1 71.62 272 VAL B N 1
ATOM 6063 C CA . VAL B 1 272 ? -1.664 -51.375 -28.062 1 71.62 272 VAL B CA 1
ATOM 6064 C C . VAL B 1 272 ? -1.967 -52.812 -27.578 1 71.62 272 VAL B C 1
ATOM 6066 O O . VAL B 1 272 ? -1.72 -53.781 -28.297 1 71.62 272 VAL B O 1
ATOM 6069 N N . THR B 1 273 ? -2.557 -52.875 -26.375 1 72.12 273 THR B N 1
ATOM 6070 C CA . THR B 1 273 ? -2.865 -54.156 -25.797 1 72.12 273 THR B CA 1
ATOM 6071 C C . THR B 1 273 ? -3.885 -54.906 -26.641 1 72.12 273 THR B C 1
ATOM 6073 O O . THR B 1 273 ? -3.754 -56.125 -26.859 1 72.12 273 THR B O 1
ATOM 6076 N N . HIS B 1 274 ? -4.863 -54.219 -27.125 1 71 274 HIS B N 1
ATOM 6077 C CA . HIS B 1 274 ? -5.883 -54.844 -27.984 1 71 274 HIS B CA 1
ATOM 6078 C C . HIS B 1 274 ? -5.281 -55.344 -29.281 1 71 274 HIS B C 1
ATOM 6080 O O . HIS B 1 274 ? -5.59 -56.469 -29.719 1 71 274 HIS B O 1
ATOM 6086 N N . GLU B 1 275 ? -4.367 -54.656 -29.844 1 72.38 275 GLU B N 1
ATOM 6087 C CA . GLU B 1 275 ? -3.758 -55.031 -31.125 1 72.38 275 GLU B CA 1
ATOM 6088 C C . GLU B 1 275 ? -2.799 -56.188 -30.969 1 72.38 275 GLU B C 1
ATOM 6090 O O . GLU B 1 275 ? -2.633 -57 -31.891 1 72.38 275 GLU B O 1
ATOM 6095 N N . PHE B 1 276 ? -2.221 -56.312 -29.781 1 79.81 276 PHE B N 1
ATOM 6096 C CA . PHE B 1 276 ? -1.317 -57.406 -29.516 1 79.81 276 PHE B CA 1
ATOM 6097 C C . PHE B 1 276 ? -2.096 -58.719 -29.328 1 79.81 276 PHE B C 1
ATOM 6099 O O . PHE B 1 276 ? -1.633 -59.781 -29.719 1 79.81 276 PHE B O 1
ATOM 6106 N N . LYS B 1 277 ? -3.352 -58.719 -28.859 1 79.44 277 LYS B N 1
ATOM 6107 C CA . LYS B 1 277 ? -4.156 -59.875 -28.562 1 79.44 277 LYS B CA 1
ATOM 6108 C C . LYS B 1 277 ? -4.547 -60.625 -29.828 1 79.44 277 LYS B C 1
ATOM 6110 O O . LYS B 1 277 ? -4.57 -61.875 -29.859 1 79.44 277 LYS B O 1
ATOM 6115 N N . THR B 1 278 ? -4.754 -59.938 -30.859 1 78.19 278 THR B N 1
ATOM 6116 C CA . THR B 1 278 ? -5.234 -60.531 -32.094 1 78.19 278 THR B CA 1
ATOM 6117 C C . THR B 1 278 ? -4.188 -61.469 -32.688 1 78.19 278 THR B C 1
ATOM 6119 O O . THR B 1 278 ? -4.461 -62.656 -32.906 1 78.19 278 THR B O 1
ATOM 6122 N N . PRO B 1 279 ? -2.963 -61.031 -32.969 1 85.12 279 PRO B N 1
ATOM 6123 C CA . PRO B 1 279 ? -1.975 -61.969 -33.5 1 85.12 279 PRO B CA 1
ATOM 6124 C C . PRO B 1 279 ? -1.644 -63.094 -32.531 1 85.12 279 PRO B C 1
ATOM 6126 O O . PRO B 1 279 ? -1.391 -64.25 -32.969 1 85.12 279 PRO B O 1
ATOM 6129 N N . ILE B 1 280 ? -1.689 -62.844 -31.312 1 87.88 280 ILE B N 1
ATOM 6130 C CA . ILE B 1 280 ? -1.409 -63.875 -30.328 1 87.88 280 ILE B CA 1
ATOM 6131 C C . ILE B 1 280 ? -2.447 -65 -30.422 1 87.88 280 ILE B C 1
ATOM 6133 O O . ILE B 1 280 ? -2.1 -66.188 -30.422 1 87.88 280 ILE B O 1
ATOM 6137 N N . THR B 1 281 ? -3.688 -64.625 -30.562 1 86.62 281 THR B N 1
ATOM 6138 C CA . THR B 1 281 ? -4.773 -65.625 -30.672 1 86.62 281 THR B CA 1
ATOM 6139 C C . THR B 1 281 ? -4.625 -66.438 -31.953 1 86.62 281 THR B C 1
ATOM 6141 O O . THR B 1 281 ? -4.848 -67.625 -31.938 1 86.62 281 THR B O 1
ATOM 6144 N N . ILE B 1 282 ? -4.23 -65.812 -33.031 1 88.5 282 ILE B N 1
ATOM 6145 C CA . ILE B 1 282 ? -4.043 -66.5 -34.312 1 88.5 282 ILE B CA 1
ATOM 6146 C C . ILE B 1 282 ? -2.896 -67.5 -34.188 1 88.5 282 ILE B C 1
ATOM 6148 O O . ILE B 1 282 ? -3.027 -68.625 -34.625 1 88.5 282 ILE B O 1
ATOM 6152 N N . ILE B 1 283 ? -1.821 -67.062 -33.625 1 91.19 283 ILE B N 1
ATOM 6153 C CA . ILE B 1 283 ? -0.659 -67.938 -33.438 1 91.19 283 ILE B CA 1
ATOM 6154 C C . ILE B 1 283 ? -1.041 -69.125 -32.594 1 91.19 283 ILE B C 1
ATOM 6156 O O . ILE B 1 283 ? -0.724 -70.25 -32.938 1 91.19 283 ILE B O 1
ATOM 6160 N N . LYS B 1 284 ? -1.756 -68.875 -31.578 1 91.12 284 LYS B N 1
ATOM 6161 C CA . LYS B 1 284 ? -2.156 -70 -30.688 1 91.12 284 LYS B CA 1
ATOM 6162 C C . LYS B 1 284 ? -3.08 -70.938 -31.406 1 91.12 284 LYS B C 1
ATOM 6164 O O . LYS B 1 284 ? -2.926 -72.188 -31.266 1 91.12 284 LYS B O 1
ATOM 6169 N N . ALA B 1 285 ? -3.965 -70.5 -32.125 1 91 285 ALA B N 1
ATOM 6170 C CA . ALA B 1 285 ? -4.902 -71.312 -32.875 1 91 285 ALA B CA 1
ATOM 6171 C C . ALA B 1 285 ? -4.172 -72.188 -33.844 1 91 285 ALA B C 1
ATOM 6173 O O . ALA B 1 285 ? -4.449 -73.438 -33.906 1 91 285 ALA B O 1
ATOM 6174 N N . TYR B 1 286 ? -3.256 -71.688 -34.531 1 91 286 TYR B N 1
ATOM 6175 C CA . TYR B 1 286 ? -2.486 -72.438 -35.5 1 91 286 TYR B CA 1
ATOM 6176 C C . TYR B 1 286 ? -1.631 -73.5 -34.781 1 91 286 TYR B C 1
ATOM 6178 O O . TYR B 1 286 ? -1.52 -74.625 -35.219 1 91 286 TYR B O 1
ATOM 6186 N N . ALA B 1 287 ? -1.031 -73.062 -33.75 1 90.81 287 ALA B N 1
ATOM 6187 C CA . ALA B 1 287 ? -0.203 -74 -32.969 1 90.81 287 ALA B CA 1
ATOM 6188 C C . ALA B 1 287 ? -1.026 -75.188 -32.469 1 90.81 287 ALA B C 1
ATOM 6190 O O . ALA B 1 287 ? -0.6 -76.312 -32.562 1 90.81 287 ALA B O 1
ATOM 6191 N N . GLU B 1 288 ? -2.186 -74.875 -32 1 90.06 288 GLU B N 1
ATOM 6192 C CA . GLU B 1 288 ? -3.066 -75.938 -31.5 1 90.06 288 GLU B CA 1
ATOM 6193 C C . GLU B 1 288 ? -3.541 -76.875 -32.625 1 90.06 288 GLU B C 1
ATOM 6195 O O . GLU B 1 288 ? -3.588 -78.062 -32.469 1 90.06 288 GLU B O 1
ATOM 6200 N N . LEU B 1 289 ? -3.824 -76.312 -33.75 1 91.44 289 LEU B N 1
ATOM 6201 C CA . LEU B 1 289 ? -4.273 -77.062 -34.906 1 91.44 289 LEU B CA 1
ATOM 6202 C C . LEU B 1 289 ? -3.174 -78 -35.406 1 91.44 289 LEU B C 1
ATOM 6204 O O . LEU B 1 289 ? -3.436 -79.188 -35.688 1 91.44 289 LEU B O 1
ATOM 6208 N N . ILE B 1 290 ? -2.027 -77.562 -35.438 1 90.62 290 ILE B N 1
ATOM 6209 C CA . ILE B 1 290 ? -0.892 -78.375 -35.875 1 90.62 290 ILE B CA 1
ATOM 6210 C C . ILE B 1 290 ? -0.649 -79.5 -34.875 1 90.62 290 ILE B C 1
ATOM 6212 O O . ILE B 1 290 ? -0.376 -80.625 -35.25 1 90.62 290 ILE B O 1
ATOM 6216 N N . GLY B 1 291 ? -0.805 -79.188 -33.625 1 85.94 291 GLY B N 1
ATOM 6217 C CA . GLY B 1 291 ? -0.633 -80.188 -32.594 1 85.94 291 GLY B CA 1
ATOM 6218 C C . GLY B 1 291 ? -1.68 -81.25 -32.656 1 85.94 291 GLY B C 1
ATOM 6219 O O . GLY B 1 291 ? -1.392 -82.438 -32.344 1 85.94 291 GLY B O 1
ATOM 6220 N N . MET B 1 292 ? -2.787 -80.938 -33.156 1 87.94 292 MET B N 1
ATOM 6221 C CA . MET B 1 292 ? -3.895 -81.938 -33.25 1 87.94 292 MET B CA 1
ATOM 6222 C C . MET B 1 292 ? -3.768 -82.812 -34.469 1 87.94 292 MET B C 1
ATOM 6224 O O . MET B 1 292 ? -4.133 -83.938 -34.469 1 87.94 292 MET B O 1
ATOM 6228 N N . TYR B 1 293 ? -3.266 -82.125 -35.562 1 89.06 293 TYR B N 1
ATOM 6229 C CA . TYR B 1 293 ? -3.135 -82.875 -36.812 1 89.06 293 TYR B CA 1
ATOM 6230 C C . TYR B 1 293 ? -1.674 -82.938 -37.25 1 89.06 293 TYR B C 1
ATOM 6232 O O . TYR B 1 293 ? -1.291 -82.438 -38.281 1 89.06 293 TYR B O 1
ATOM 6240 N N . GLU B 1 294 ? -0.946 -83.688 -36.594 1 82.12 294 GLU B N 1
ATOM 6241 C CA . GLU B 1 294 ? 0.509 -83.75 -36.719 1 82.12 294 GLU B CA 1
ATOM 6242 C C . GLU B 1 294 ? 0.946 -84.375 -38.031 1 82.12 294 GLU B C 1
ATOM 6244 O O . GLU B 1 294 ? 2.092 -84.188 -38.438 1 82.12 294 GLU B O 1
ATOM 6249 N N . ASN B 1 295 ? -0.025 -85 -38.688 1 84.81 295 ASN B N 1
ATOM 6250 C CA . ASN B 1 295 ? 0.354 -85.75 -39.906 1 84.81 295 ASN B CA 1
ATOM 6251 C C . ASN B 1 295 ? -0.119 -85 -41.156 1 84.81 295 ASN B C 1
ATOM 6253 O O . ASN B 1 295 ? 0.075 -85.5 -42.281 1 84.81 295 ASN B O 1
ATOM 6257 N N . ASP B 1 296 ? -0.695 -83.875 -41.031 1 89.12 296 ASP B N 1
ATOM 6258 C CA . ASP B 1 296 ? -1.162 -83.062 -42.156 1 89.12 296 ASP B CA 1
ATOM 6259 C C . ASP B 1 296 ? -0.081 -82.062 -42.594 1 89.12 296 ASP B C 1
ATOM 6261 O O . ASP B 1 296 ? 0.023 -80.938 -42.094 1 89.12 296 ASP B O 1
ATOM 6265 N N . LEU B 1 297 ? 0.646 -82.562 -43.531 1 87.88 297 LEU B N 1
ATOM 6266 C CA . LEU B 1 297 ? 1.8 -81.75 -44 1 87.88 297 LEU B CA 1
ATOM 6267 C C . LEU B 1 297 ? 1.367 -80.438 -44.562 1 87.88 297 LEU B C 1
ATOM 6269 O O . LEU B 1 297 ? 2.082 -79.438 -44.438 1 87.88 297 LEU B O 1
ATOM 6273 N N . CYS B 1 298 ? 0.231 -80.375 -45.156 1 89.56 298 CYS B N 1
ATOM 6274 C CA . CYS B 1 298 ? -0.279 -79.125 -45.688 1 89.56 298 CYS B CA 1
ATOM 6275 C C . CYS B 1 298 ? -0.618 -78.125 -44.594 1 89.56 298 CYS B C 1
ATOM 6277 O O . CYS B 1 298 ? -0.26 -76.938 -44.688 1 89.56 298 CYS B O 1
ATOM 6279 N N . LEU B 1 299 ? -1.181 -78.625 -43.562 1 90.5 299 LEU B N 1
ATOM 6280 C CA . LEU B 1 299 ? -1.527 -77.812 -42.406 1 90.5 299 LEU B CA 1
ATOM 6281 C C . LEU B 1 299 ? -0.273 -77.312 -41.719 1 90.5 299 LEU B C 1
ATOM 6283 O O . LEU B 1 299 ? -0.219 -76.188 -41.281 1 90.5 299 LEU B O 1
ATOM 6287 N N . ILE B 1 300 ? 0.679 -78.188 -41.594 1 90.06 300 ILE B N 1
ATOM 6288 C CA . ILE B 1 300 ? 1.921 -77.812 -40.906 1 90.06 300 ILE B CA 1
ATOM 6289 C C . ILE B 1 300 ? 2.633 -76.688 -41.656 1 90.06 300 ILE B C 1
ATOM 6291 O O . ILE B 1 300 ? 3.064 -75.75 -41.031 1 90.06 300 ILE B O 1
ATOM 6295 N N . ASN B 1 301 ? 2.672 -76.812 -42.969 1 89.56 301 ASN B N 1
ATOM 6296 C CA . ASN B 1 301 ? 3.328 -75.812 -43.781 1 89.56 301 ASN B CA 1
ATOM 6297 C C . ASN B 1 301 ? 2.578 -74.5 -43.719 1 89.56 301 ASN B C 1
ATOM 6299 O O . ASN B 1 301 ? 3.184 -73.438 -43.5 1 89.56 301 ASN B O 1
ATOM 6303 N N . ASP B 1 302 ? 1.291 -74.562 -43.844 1 89.44 302 ASP B N 1
ATOM 6304 C CA . ASP B 1 302 ? 0.463 -73.375 -43.812 1 89.44 302 ASP B CA 1
ATOM 6305 C C . ASP B 1 302 ? 0.498 -72.688 -42.406 1 89.44 302 ASP B C 1
ATOM 6307 O O . ASP B 1 302 ? 0.613 -71.5 -42.281 1 89.44 302 ASP B O 1
ATOM 6311 N N . GLY B 1 303 ? 0.406 -73.562 -41.469 1 90.81 303 GLY B N 1
ATOM 6312 C CA . GLY B 1 303 ? 0.383 -73.062 -40.094 1 90.81 303 GLY B CA 1
ATOM 6313 C C . GLY B 1 303 ? 1.681 -72.438 -39.656 1 90.81 303 GLY B C 1
ATOM 6314 O O . GLY B 1 303 ? 1.668 -71.375 -39.062 1 90.81 303 GLY B O 1
ATOM 6315 N N . THR B 1 304 ? 2.766 -73.062 -39.938 1 91.31 304 THR B N 1
ATOM 6316 C CA . THR B 1 304 ? 4.059 -72.5 -39.531 1 91.31 304 THR B CA 1
ATOM 6317 C C . THR B 1 304 ? 4.34 -71.188 -40.281 1 91.31 304 THR B C 1
ATOM 6319 O O . THR B 1 304 ? 4.93 -70.25 -39.719 1 91.31 304 THR B O 1
ATOM 6322 N N . THR B 1 305 ? 3.895 -71.125 -41.469 1 90 305 THR B N 1
ATOM 6323 C CA . THR B 1 305 ? 4.051 -69.875 -42.25 1 90 305 THR B CA 1
ATOM 6324 C C . THR B 1 305 ? 3.223 -68.75 -41.656 1 90 305 THR B C 1
ATOM 6326 O O . THR B 1 305 ? 3.715 -67.625 -41.469 1 90 305 THR B O 1
ATOM 6329 N N . ASN B 1 306 ? 2.031 -69.062 -41.25 1 89.38 306 ASN B N 1
ATOM 6330 C CA . ASN B 1 306 ? 1.148 -68.062 -40.688 1 89.38 306 ASN B CA 1
ATOM 6331 C C . ASN B 1 306 ? 1.628 -67.625 -39.312 1 89.38 306 ASN B C 1
ATOM 6333 O O . ASN B 1 306 ? 1.563 -66.438 -38.969 1 89.38 306 ASN B O 1
ATOM 6337 N N . ILE B 1 307 ? 2.082 -68.562 -38.531 1 92.31 307 ILE B N 1
ATOM 6338 C CA . ILE B 1 307 ? 2.621 -68.25 -37.219 1 92.31 307 ILE B CA 1
ATOM 6339 C C . ILE B 1 307 ? 3.82 -67.312 -37.375 1 92.31 307 ILE B C 1
ATOM 6341 O O . ILE B 1 307 ? 3.93 -66.312 -36.656 1 92.31 307 ILE B O 1
ATOM 6345 N N . SER B 1 308 ? 4.68 -67.688 -38.281 1 89.12 308 SER B N 1
ATOM 6346 C CA . SER B 1 308 ? 5.855 -66.875 -38.531 1 89.12 308 SER B CA 1
ATOM 6347 C C . SER B 1 308 ? 5.465 -65.438 -38.969 1 89.12 308 SER B C 1
ATOM 6349 O O . SER B 1 308 ? 6.031 -64.438 -38.5 1 89.12 308 SER B O 1
ATOM 6351 N N . LYS B 1 309 ? 4.48 -65.375 -39.781 1 85.06 309 LYS B N 1
ATOM 6352 C CA . LYS B 1 309 ? 3.984 -64.062 -40.25 1 85.06 309 LYS B CA 1
ATOM 6353 C C . LYS B 1 309 ? 3.408 -63.25 -39.094 1 85.06 309 LYS B C 1
ATOM 6355 O O . LYS B 1 309 ? 3.682 -62.062 -39 1 85.06 309 LYS B O 1
ATOM 6360 N N . GLU B 1 310 ? 2.648 -63.875 -38.281 1 88.81 310 GLU B N 1
ATOM 6361 C CA . GLU B 1 310 ? 2.045 -63.188 -37.156 1 88.81 310 GLU B CA 1
ATOM 6362 C C . GLU B 1 310 ? 3.104 -62.781 -36.125 1 88.81 310 GLU B C 1
ATOM 6364 O O . GLU B 1 310 ? 2.971 -61.75 -35.469 1 88.81 310 GLU B O 1
ATOM 6369 N N . CYS B 1 311 ? 4.113 -63.531 -35.938 1 88.12 311 CYS B N 1
ATOM 6370 C CA . CYS B 1 311 ? 5.223 -63.156 -35.062 1 88.12 311 CYS B CA 1
ATOM 6371 C C . CYS B 1 311 ? 5.957 -61.938 -35.594 1 88.12 311 CYS B C 1
ATOM 6373 O O . CYS B 1 311 ? 6.312 -61.031 -34.812 1 88.12 311 CYS B O 1
ATOM 6375 N N . ASP B 1 312 ? 6.156 -61.906 -36.906 1 83.12 312 ASP B N 1
ATOM 6376 C CA . ASP B 1 312 ? 6.785 -60.75 -37.5 1 83.12 312 ASP B CA 1
ATOM 6377 C C . ASP B 1 312 ? 5.93 -59.5 -37.312 1 83.12 312 ASP B C 1
ATOM 6379 O O . ASP B 1 312 ? 6.453 -58.406 -37.031 1 83.12 312 ASP B O 1
ATOM 6383 N N . ARG B 1 313 ? 4.688 -59.688 -37.438 1 78.25 313 ARG B N 1
ATOM 6384 C CA . ARG B 1 313 ? 3.754 -58.594 -37.219 1 78.25 313 ARG B CA 1
ATOM 6385 C C . ARG B 1 313 ? 3.844 -58.094 -35.781 1 78.25 313 ARG B C 1
ATOM 6387 O O . ARG B 1 313 ? 3.936 -56.906 -35.531 1 78.25 313 ARG B O 1
ATOM 6394 N N . LEU B 1 314 ? 3.844 -58.938 -34.812 1 83.5 314 LEU B N 1
ATOM 6395 C CA . LEU B 1 314 ? 3.945 -58.625 -33.406 1 83.5 314 LEU B CA 1
ATOM 6396 C C . LEU B 1 314 ? 5.258 -57.906 -33.125 1 83.5 314 LEU B C 1
ATOM 6398 O O . LEU B 1 314 ? 5.273 -56.875 -32.406 1 83.5 314 LEU B O 1
ATOM 6402 N N . ALA B 1 315 ? 6.328 -58.406 -33.656 1 79.06 315 ALA B N 1
ATOM 6403 C CA . ALA B 1 315 ? 7.641 -57.812 -33.438 1 79.06 315 ALA B CA 1
ATOM 6404 C C . ALA B 1 315 ? 7.676 -56.375 -33.969 1 79.06 315 ALA B C 1
ATOM 6406 O O . ALA B 1 315 ? 8.211 -55.469 -33.312 1 79.06 315 ALA B O 1
ATOM 6407 N N . THR B 1 316 ? 7.047 -56.219 -35.094 1 72.44 316 THR B N 1
ATOM 6408 C CA . THR B 1 316 ? 6.973 -54.875 -35.719 1 72.44 316 THR B CA 1
ATOM 6409 C C . THR B 1 316 ? 6.137 -53.938 -34.844 1 72.44 316 THR B C 1
ATOM 6411 O O . THR B 1 316 ? 6.492 -52.781 -34.688 1 72.44 316 THR B O 1
ATOM 6414 N N . MET B 1 317 ? 5.074 -54.406 -34.344 1 72.81 317 MET B N 1
ATOM 6415 C CA . MET B 1 317 ? 4.211 -53.594 -33.5 1 72.81 317 MET B CA 1
ATOM 6416 C C . MET B 1 317 ? 4.945 -53.188 -32.219 1 72.81 317 MET B C 1
ATOM 6418 O O . MET B 1 317 ? 4.832 -52.031 -31.797 1 72.81 317 MET B O 1
ATOM 6422 N N . VAL B 1 318 ? 5.625 -54.062 -31.625 1 76.31 318 VAL B N 1
ATOM 6423 C CA . VAL B 1 318 ? 6.414 -53.812 -30.438 1 76.31 318 VAL B CA 1
ATOM 6424 C C . VAL B 1 318 ? 7.43 -52.688 -30.734 1 76.31 318 VAL B C 1
ATOM 6426 O O . VAL B 1 318 ? 7.578 -51.75 -29.953 1 76.31 318 VAL B O 1
ATOM 6429 N N . ASP B 1 319 ? 8.086 -52.812 -31.844 1 70.56 319 ASP B N 1
ATOM 6430 C CA . ASP B 1 319 ? 9.07 -51.812 -32.25 1 70.56 319 ASP B CA 1
ATOM 6431 C C . ASP B 1 319 ? 8.414 -50.438 -32.438 1 70.56 319 ASP B C 1
ATOM 6433 O O . ASP B 1 319 ? 8.977 -49.406 -32.062 1 70.56 319 ASP B O 1
ATOM 6437 N N . LYS B 1 320 ? 7.305 -50.531 -33 1 61.81 320 LYS B N 1
ATOM 6438 C CA . LYS B 1 320 ? 6.598 -49.281 -33.25 1 61.81 320 LYS B CA 1
ATOM 6439 C C . LYS B 1 320 ? 6.152 -48.594 -31.953 1 61.81 320 LYS B C 1
ATOM 6441 O O . LYS B 1 320 ? 6.254 -47.375 -31.812 1 61.81 320 LYS B O 1
ATOM 6446 N N . VAL B 1 321 ? 5.578 -49.344 -31.078 1 70.88 321 VAL B N 1
ATOM 6447 C CA . VAL B 1 321 ? 5.148 -48.844 -29.781 1 70.88 321 VAL B CA 1
ATOM 6448 C C . VAL B 1 321 ? 6.34 -48.219 -29.047 1 70.88 321 VAL B C 1
ATOM 6450 O O . VAL B 1 321 ? 6.23 -47.125 -28.469 1 70.88 321 VAL B O 1
ATOM 6453 N N . LEU B 1 322 ? 7.438 -48.906 -29.078 1 65.06 322 LEU B N 1
ATOM 6454 C CA . LEU B 1 322 ? 8.664 -48.406 -28.453 1 65.06 322 LEU B CA 1
ATOM 6455 C C . LEU B 1 322 ? 9.094 -47.094 -29.078 1 65.06 322 LEU B C 1
ATOM 6457 O O . LEU B 1 322 ? 9.453 -46.156 -28.359 1 65.06 322 LEU B O 1
ATOM 6461 N N . ASN B 1 323 ? 9.016 -47.125 -30.312 1 61.5 323 ASN B N 1
ATOM 6462 C CA . ASN B 1 323 ? 9.422 -45.906 -31.016 1 61.5 323 ASN B CA 1
ATOM 6463 C C . ASN B 1 323 ? 8.484 -44.75 -30.719 1 61.5 323 ASN B C 1
ATOM 6465 O O . ASN B 1 323 ? 8.93 -43.594 -30.516 1 61.5 323 ASN B O 1
ATOM 6469 N N . LEU B 1 324 ? 7.188 -45.062 -30.703 1 61.03 324 LEU B N 1
ATOM 6470 C CA . LEU B 1 324 ? 6.199 -44.031 -30.406 1 61.03 324 LEU B CA 1
ATOM 6471 C C . LEU B 1 324 ? 6.383 -43.5 -29 1 61.03 324 LEU B C 1
ATOM 6473 O O . LEU B 1 324 ? 6.289 -42.281 -28.766 1 61.03 324 LEU B O 1
ATOM 6477 N N . SER B 1 325 ? 6.523 -44.312 -28.047 1 63.97 325 SER B N 1
ATOM 6478 C CA . SER B 1 325 ? 6.715 -43.938 -26.641 1 63.97 325 SER B CA 1
ATOM 6479 C C . SER B 1 325 ? 7.973 -43.094 -26.469 1 63.97 325 SER B C 1
ATOM 6481 O O . SER B 1 325 ? 8 -42.156 -25.672 1 63.97 325 SER B O 1
ATOM 6483 N N . ALA B 1 326 ? 9 -43.562 -27.172 1 58.62 326 ALA B N 1
ATOM 6484 C CA . ALA B 1 326 ? 10.258 -42.844 -27.125 1 58.62 326 ALA B CA 1
ATOM 6485 C C . ALA B 1 326 ? 10.117 -41.469 -27.75 1 58.62 326 ALA B C 1
ATOM 6487 O O . ALA B 1 326 ? 10.781 -40.5 -27.312 1 58.62 326 ALA B O 1
ATOM 6488 N N . LEU B 1 327 ? 9.344 -41.438 -28.797 1 51.78 327 LEU B N 1
ATOM 6489 C CA . LEU B 1 327 ? 9.18 -40.188 -29.547 1 51.78 327 LEU B CA 1
ATOM 6490 C C . LEU B 1 327 ? 8.227 -39.25 -28.844 1 51.78 327 LEU B C 1
ATOM 6492 O O . LEU B 1 327 ? 8.227 -38.031 -29.109 1 51.78 327 LEU B O 1
ATOM 6496 N N . GLU B 1 328 ? 7.367 -39.906 -28.062 1 52.28 328 GLU B N 1
ATOM 6497 C CA . GLU B 1 328 ? 6.504 -38.969 -27.344 1 52.28 328 GLU B CA 1
ATOM 6498 C C . GLU B 1 328 ? 7.32 -37.969 -26.531 1 52.28 328 GLU B C 1
ATOM 6500 O O . GLU B 1 328 ? 7.641 -38.219 -25.359 1 52.28 328 GLU B O 1
ATOM 6505 N N . LYS B 1 329 ? 8.242 -37.344 -27.297 1 52.62 329 LYS B N 1
ATOM 6506 C CA . LYS B 1 329 ? 9.047 -36.281 -26.719 1 52.62 329 LYS B CA 1
ATOM 6507 C C . LYS B 1 329 ? 8.172 -35.062 -26.344 1 52.62 329 LYS B C 1
ATOM 6509 O O . LYS B 1 329 ? 7.348 -34.625 -27.141 1 52.62 329 LYS B O 1
ATOM 6514 N N . TYR B 1 330 ? 8.125 -34.781 -25.078 1 51.5 330 TYR B N 1
ATOM 6515 C CA . TYR B 1 330 ? 7.469 -33.531 -24.656 1 51.5 330 TYR B CA 1
ATOM 6516 C C . TYR B 1 330 ? 8.172 -32.344 -25.25 1 51.5 330 TYR B C 1
ATOM 6518 O O . TYR B 1 330 ? 9.328 -32.406 -25.672 1 51.5 330 TYR B O 1
ATOM 6526 N N . ASP B 1 331 ? 7.426 -31.266 -25.453 1 55.38 331 ASP B N 1
ATOM 6527 C CA . ASP B 1 331 ? 7.902 -30.016 -26.031 1 55.38 331 ASP B CA 1
ATOM 6528 C C . ASP B 1 331 ? 9.305 -29.688 -25.531 1 55.38 331 ASP B C 1
ATOM 6530 O O . ASP B 1 331 ? 10.141 -29.188 -26.281 1 55.38 331 ASP B O 1
ATOM 6534 N N . PHE B 1 332 ? 9.57 -30.078 -24.281 1 48.5 332 PHE B N 1
ATOM 6535 C CA . PHE B 1 332 ? 10.844 -29.703 -23.688 1 48.5 332 PHE B CA 1
ATOM 6536 C C . PHE B 1 332 ? 11.961 -30.609 -24.188 1 48.5 332 PHE B C 1
ATOM 6538 O O . PHE B 1 332 ? 13.148 -30.281 -24.047 1 48.5 332 PHE B O 1
ATOM 6545 N N . GLU B 1 333 ? 11.516 -31.594 -24.906 1 58.34 333 GLU B N 1
ATOM 6546 C CA . GLU B 1 333 ? 12.562 -32.531 -25.328 1 58.34 333 GLU B CA 1
ATOM 6547 C C . GLU B 1 333 ? 12.914 -32.344 -26.797 1 58.34 333 GLU B C 1
ATOM 6549 O O . GLU B 1 333 ? 13.859 -32.938 -27.312 1 58.34 333 GLU B O 1
ATOM 6554 N N . ILE B 1 334 ? 12.195 -31.484 -27.484 1 63.78 334 ILE B N 1
ATOM 6555 C CA . ILE B 1 334 ? 12.469 -31.203 -28.891 1 63.78 334 ILE B CA 1
ATOM 6556 C C . ILE B 1 334 ? 13.742 -30.375 -29 1 63.78 334 ILE B C 1
ATOM 6558 O O . ILE B 1 334 ? 13.852 -29.312 -28.391 1 63.78 334 ILE B O 1
ATOM 6562 N N . ARG B 1 335 ? 14.82 -30.906 -29.438 1 77.38 335 ARG B N 1
ATOM 6563 C CA . ARG B 1 335 ? 16.078 -30.219 -29.672 1 77.38 335 ARG B CA 1
ATOM 6564 C C . ARG B 1 335 ? 16.219 -29.812 -31.125 1 77.38 335 ARG B C 1
ATOM 6566 O O . ARG B 1 335 ? 16.562 -30.641 -31.984 1 77.38 335 ARG B O 1
ATOM 6573 N N . LYS B 1 336 ? 15.984 -28.625 -31.484 1 82.38 336 LYS B N 1
ATOM 6574 C CA . LYS B 1 336 ? 16.109 -28.094 -32.844 1 82.38 336 LYS B CA 1
ATOM 6575 C C . LYS B 1 336 ? 17.562 -27.703 -33.156 1 82.38 336 LYS B C 1
ATOM 6577 O O . LYS B 1 336 ? 18.234 -27.125 -32.312 1 82.38 336 LYS B O 1
ATOM 6582 N N . LYS B 1 337 ? 18.078 -28.297 -34.125 1 86.38 337 LYS B N 1
ATOM 6583 C CA . LYS B 1 337 ? 19.406 -27.906 -34.594 1 86.38 337 LYS B CA 1
ATOM 6584 C C . LYS B 1 337 ? 19.375 -27.641 -36.094 1 86.38 337 LYS B C 1
ATOM 6586 O O . LYS B 1 337 ? 18.422 -28 -36.781 1 86.38 337 LYS B O 1
ATOM 6591 N N . GLU B 1 338 ? 20.438 -26.969 -36.562 1 92.19 338 GLU B N 1
ATOM 6592 C CA . GLU B 1 338 ? 20.578 -26.719 -38 1 92.19 338 GLU B CA 1
ATOM 6593 C C . GLU B 1 338 ? 20.969 -27.984 -38.75 1 92.19 338 GLU B C 1
ATOM 6595 O O . GLU B 1 338 ? 21.938 -28.656 -38.375 1 92.19 338 GLU B O 1
ATOM 6600 N N . VAL B 1 339 ? 20.125 -28.438 -39.656 1 91.12 339 VAL B N 1
ATOM 6601 C CA . VAL B 1 339 ? 20.406 -29.656 -40.406 1 91.12 339 VAL B CA 1
ATOM 6602 C C . VAL B 1 339 ? 20.203 -29.422 -41.906 1 91.12 339 VAL B C 1
ATOM 6604 O O . VAL B 1 339 ? 19.422 -28.547 -42.281 1 91.12 339 VAL B O 1
ATOM 6607 N N . ASN B 1 340 ? 21.062 -30.141 -42.719 1 94.12 340 ASN B N 1
ATOM 6608 C CA . ASN B 1 340 ? 20.859 -30.156 -44.156 1 94.12 340 ASN B CA 1
ATOM 6609 C C . ASN B 1 340 ? 19.859 -31.219 -44.562 1 94.12 340 ASN B C 1
ATOM 6611 O O . ASN B 1 340 ? 20.125 -32.406 -44.438 1 94.12 340 ASN B O 1
ATOM 6615 N N . LEU B 1 341 ? 18.75 -30.828 -45.156 1 93 341 LEU B N 1
ATOM 6616 C CA . LEU B 1 341 ? 17.641 -31.734 -45.469 1 93 341 LEU B CA 1
ATOM 6617 C C . LEU B 1 341 ? 18.062 -32.75 -46.562 1 93 341 LEU B C 1
ATOM 6619 O O . LEU B 1 341 ? 17.703 -33.906 -46.469 1 93 341 LEU B O 1
ATOM 6623 N N . LYS B 1 342 ? 18.812 -32.281 -47.5 1 93.69 342 LYS B N 1
ATOM 6624 C CA . LYS B 1 342 ? 19.266 -33.156 -48.594 1 93.69 342 LYS B CA 1
ATOM 6625 C C . LYS B 1 342 ? 20.125 -34.312 -48.062 1 93.69 342 LYS B C 1
ATOM 6627 O O . LYS B 1 342 ? 19.938 -35.469 -48.438 1 93.69 342 LYS B O 1
ATOM 6632 N N . GLU B 1 343 ? 20.969 -33.969 -47.219 1 93.19 343 GLU B N 1
ATOM 6633 C CA . GLU B 1 343 ? 21.859 -34.969 -46.656 1 93.19 343 GLU B CA 1
ATOM 6634 C C . GLU B 1 343 ? 21.094 -36 -45.875 1 93.19 343 GLU B C 1
ATOM 6636 O O . GLU B 1 343 ? 21.328 -37.219 -46 1 93.19 343 GLU B O 1
ATOM 6641 N N . ILE B 1 344 ? 20.172 -35.531 -45.094 1 92.25 344 ILE B N 1
ATOM 6642 C CA . ILE B 1 344 ? 19.391 -36.406 -44.219 1 92.25 344 ILE B CA 1
ATOM 6643 C C . ILE B 1 344 ? 18.547 -37.344 -45.094 1 92.25 344 ILE B C 1
ATOM 6645 O O . ILE B 1 344 ? 18.531 -38.562 -44.875 1 92.25 344 ILE B O 1
ATOM 6649 N N . ILE B 1 345 ? 17.875 -36.875 -46.031 1 92.38 345 ILE B N 1
ATOM 6650 C CA . ILE B 1 345 ? 16.953 -37.656 -46.875 1 92.38 345 ILE B CA 1
ATOM 6651 C C . ILE B 1 345 ? 17.734 -38.625 -47.75 1 92.38 345 ILE B C 1
ATOM 6653 O O . ILE B 1 345 ? 17.344 -39.781 -47.906 1 92.38 345 ILE B O 1
ATOM 6657 N N . ASP B 1 346 ? 18.859 -38.188 -48.219 1 92.06 346 ASP B N 1
ATOM 6658 C CA . ASP B 1 346 ? 19.719 -39.031 -49.031 1 92.06 346 ASP B CA 1
ATOM 6659 C C . ASP B 1 346 ? 20.203 -40.25 -48.219 1 92.06 346 ASP B C 1
ATOM 6661 O O . ASP B 1 346 ? 20.25 -41.375 -48.75 1 92.06 346 ASP B O 1
ATOM 6665 N N . GLU B 1 347 ? 20.578 -39.906 -47.094 1 91.62 347 GLU B N 1
ATOM 6666 C CA . GLU B 1 347 ? 21.047 -40.969 -46.219 1 91.62 347 GLU B CA 1
ATOM 6667 C C . GLU B 1 347 ? 19.953 -42 -45.938 1 91.62 347 GLU B C 1
ATOM 6669 O O . GLU B 1 347 ? 20.203 -43.219 -46 1 91.62 347 GLU B O 1
ATOM 6674 N N . ILE B 1 348 ? 18.766 -41.531 -45.719 1 90.5 348 ILE B N 1
ATOM 6675 C CA . ILE B 1 348 ? 17.625 -42.406 -45.438 1 90.5 348 ILE B CA 1
ATOM 6676 C C . ILE B 1 348 ? 17.328 -43.25 -46.688 1 90.5 348 ILE B C 1
ATOM 6678 O O . ILE B 1 348 ? 17.141 -44.469 -46.594 1 90.5 348 ILE B O 1
ATOM 6682 N N . CYS B 1 349 ? 17.312 -42.688 -47.812 1 89.12 349 CYS B N 1
ATOM 6683 C CA . CYS B 1 349 ? 17.016 -43.344 -49.062 1 89.12 349 CYS B CA 1
ATOM 6684 C C . CYS B 1 349 ? 18.047 -44.438 -49.375 1 89.12 349 CYS B C 1
ATOM 6686 O O . CYS B 1 349 ? 17.703 -45.5 -49.812 1 89.12 349 CYS B O 1
ATOM 6688 N N . ALA B 1 350 ? 19.25 -44.094 -49.094 1 88.44 350 ALA B N 1
ATOM 6689 C CA . ALA B 1 350 ? 20.328 -45.062 -49.344 1 88.44 350 ALA B CA 1
ATOM 6690 C C . ALA B 1 350 ? 20.141 -46.344 -48.531 1 88.44 350 ALA B C 1
ATOM 6692 O O . ALA B 1 350 ? 20.375 -47.438 -49 1 88.44 350 ALA B O 1
ATOM 6693 N N . ARG B 1 351 ? 19.656 -46.125 -47.375 1 86.69 351 ARG B N 1
ATOM 6694 C CA . ARG B 1 351 ? 19.484 -47.25 -46.469 1 86.69 351 ARG B CA 1
ATOM 6695 C C . ARG B 1 351 ? 18.281 -48.094 -46.875 1 86.69 351 ARG B C 1
ATOM 6697 O O . ARG B 1 351 ? 18.25 -49.312 -46.625 1 86.69 351 ARG B O 1
ATOM 6704 N N . ILE B 1 352 ? 17.328 -47.469 -47.469 1 85.81 352 ILE B N 1
ATOM 6705 C CA . ILE B 1 352 ? 16.078 -48.188 -47.75 1 85.81 352 ILE B CA 1
ATOM 6706 C C . ILE B 1 352 ? 16.031 -48.656 -49.188 1 85.81 352 ILE B C 1
ATOM 6708 O O . ILE B 1 352 ? 15.133 -49.406 -49.562 1 85.81 352 ILE B O 1
ATOM 6712 N N . MET B 1 353 ? 17 -48.375 -49.969 1 88.62 353 MET B N 1
ATOM 6713 C CA . MET B 1 353 ? 17.062 -48.719 -51.375 1 88.62 353 MET B CA 1
ATOM 6714 C C . MET B 1 353 ? 16.984 -50.219 -51.594 1 88.62 353 MET B C 1
ATOM 6716 O O . MET B 1 353 ? 16.359 -50.688 -52.562 1 88.62 353 MET B O 1
ATOM 6720 N N . GLY B 1 354 ? 17.609 -50.969 -50.75 1 86.5 354 GLY B N 1
ATOM 6721 C CA . GLY B 1 354 ? 17.516 -52.406 -50.844 1 86.5 354 GLY B CA 1
ATOM 6722 C C . GLY B 1 354 ? 16.094 -52.906 -50.75 1 86.5 354 GLY B C 1
ATOM 6723 O O . GLY B 1 354 ? 15.695 -53.781 -51.531 1 86.5 354 GLY B O 1
ATOM 6724 N N . LYS B 1 355 ? 15.406 -52.344 -49.875 1 87.44 355 LYS B N 1
ATOM 6725 C CA . LYS B 1 355 ? 14.008 -52.719 -49.719 1 87.44 355 LYS B CA 1
ATOM 6726 C C . LYS B 1 355 ? 13.18 -52.312 -50.938 1 87.44 355 LYS B C 1
ATOM 6728 O O . LYS B 1 355 ? 12.281 -53.031 -51.344 1 87.44 355 LYS B O 1
ATOM 6733 N N . ILE B 1 356 ? 13.461 -51.25 -51.531 1 89.75 356 ILE B N 1
ATOM 6734 C CA . ILE B 1 356 ? 12.758 -50.719 -52.719 1 89.75 356 ILE B CA 1
ATOM 6735 C C . ILE B 1 356 ? 12.984 -51.656 -53.906 1 89.75 356 ILE B C 1
ATOM 6737 O O . ILE B 1 356 ? 12.039 -52.031 -54.594 1 89.75 356 ILE B O 1
ATOM 6741 N N . LYS B 1 357 ? 14.148 -52.094 -54 1 89.06 357 LYS B N 1
ATOM 6742 C CA . LYS B 1 357 ? 14.5 -52.969 -55.125 1 89.06 357 LYS B CA 1
ATOM 6743 C C . LYS B 1 357 ? 13.883 -54.375 -54.938 1 89.06 357 LYS B C 1
ATOM 6745 O O . LYS B 1 357 ? 13.398 -54.969 -55.906 1 89.06 357 LYS B O 1
ATOM 6750 N N . LYS B 1 358 ? 13.914 -54.719 -53.75 1 88 358 LYS B N 1
ATOM 6751 C CA . LYS B 1 358 ? 13.352 -56 -53.438 1 88 358 LYS B CA 1
ATOM 6752 C C . LYS B 1 358 ? 11.867 -56.062 -53.781 1 88 358 LYS B C 1
ATOM 6754 O O . LYS B 1 358 ? 11.352 -57.125 -54.156 1 88 358 LYS B O 1
ATOM 6759 N N . ASN B 1 359 ? 11.242 -55.031 -53.75 1 89.69 359 ASN B N 1
ATOM 6760 C CA . ASN B 1 359 ? 9.812 -54.969 -54.031 1 89.69 359 ASN B CA 1
ATOM 6761 C C . ASN B 1 359 ? 9.531 -54.531 -55.469 1 89.69 359 ASN B C 1
ATOM 6763 O O . ASN B 1 359 ? 8.398 -54.219 -55.812 1 89.69 359 ASN B O 1
ATOM 6767 N N . ASP B 1 360 ? 10.57 -54.5 -56.25 1 92.12 360 ASP B N 1
ATOM 6768 C CA . ASP B 1 360 ? 10.484 -54.156 -57.688 1 92.12 360 ASP B CA 1
ATOM 6769 C C . ASP B 1 360 ? 9.867 -52.781 -57.875 1 92.12 360 ASP B C 1
ATOM 6771 O O . ASP B 1 360 ? 8.961 -52.625 -58.719 1 92.12 360 ASP B O 1
ATOM 6775 N N . LEU B 1 361 ? 10.367 -51.875 -57.125 1 94.38 361 LEU B N 1
ATOM 6776 C CA . LEU B 1 361 ? 9.867 -50.5 -57.219 1 94.38 361 LEU B CA 1
ATOM 6777 C C . LEU B 1 361 ? 10.945 -49.562 -57.75 1 94.38 361 LEU B C 1
ATOM 6779 O O . LEU B 1 361 ? 12.141 -49.844 -57.656 1 94.38 361 LEU B O 1
ATOM 6783 N N . THR B 1 362 ? 10.484 -48.5 -58.406 1 94.5 362 THR B N 1
ATOM 6784 C CA . THR B 1 362 ? 11.398 -47.469 -58.844 1 94.5 362 THR B CA 1
ATOM 6785 C C . THR B 1 362 ? 11.383 -46.281 -57.875 1 94.5 362 THR B C 1
ATOM 6787 O O . THR B 1 362 ? 10.336 -45.938 -57.344 1 94.5 362 THR B O 1
ATOM 6790 N N . PHE B 1 363 ? 12.578 -45.719 -57.625 1 94.25 363 PHE B N 1
ATOM 6791 C CA . PHE B 1 363 ? 12.719 -44.625 -56.688 1 94.25 363 PHE B CA 1
ATOM 6792 C C . PHE B 1 363 ? 13.281 -43.406 -57.344 1 94.25 363 PHE B C 1
ATOM 6794 O O . PHE B 1 363 ? 14.266 -43.469 -58.094 1 94.25 363 PHE B O 1
ATOM 6801 N N . LYS B 1 364 ? 12.586 -42.25 -57.219 1 93.88 364 LYS B N 1
ATOM 6802 C CA . LYS B 1 364 ? 13.055 -40.969 -57.688 1 93.88 364 LYS B CA 1
ATOM 6803 C C . LYS B 1 364 ? 13.078 -39.938 -56.562 1 93.88 364 LYS B C 1
ATOM 6805 O O . LYS B 1 364 ? 12.18 -39.906 -55.719 1 93.88 364 LYS B O 1
ATOM 6810 N N . SER B 1 365 ? 14.125 -39.125 -56.5 1 93.25 365 SER B N 1
ATOM 6811 C CA . SER B 1 365 ? 14.227 -38.094 -55.469 1 93.25 365 SER B CA 1
ATOM 6812 C C . SER B 1 365 ? 14.641 -36.75 -56.062 1 93.25 365 SER B C 1
ATOM 6814 O O . SER B 1 365 ? 15.5 -36.719 -56.969 1 93.25 365 SER B O 1
ATOM 6816 N N . ASN B 1 366 ? 13.93 -35.75 -55.781 1 93.81 366 ASN B N 1
ATOM 6817 C CA . ASN B 1 366 ? 14.25 -34.375 -56.125 1 93.81 366 ASN B CA 1
ATOM 6818 C C . ASN B 1 366 ? 14.289 -33.5 -54.875 1 93.81 366 ASN B C 1
ATOM 6820 O O . ASN B 1 366 ? 13.266 -32.969 -54.438 1 93.81 366 ASN B O 1
ATOM 6824 N N . ILE B 1 367 ? 15.477 -33.344 -54.281 1 93.31 367 ILE B N 1
ATOM 6825 C CA . ILE B 1 367 ? 15.625 -32.656 -53 1 93.31 367 ILE B CA 1
ATOM 6826 C C . ILE B 1 367 ? 16.531 -31.422 -53.156 1 93.31 367 ILE B C 1
ATOM 6828 O O . ILE B 1 367 ? 17.656 -31.547 -53.656 1 93.31 367 ILE B O 1
ATOM 6832 N N . GLU B 1 368 ? 16.016 -30.328 -52.844 1 92.31 368 GLU B N 1
ATOM 6833 C CA . GLU B 1 368 ? 16.812 -29.109 -52.844 1 92.31 368 GLU B CA 1
ATOM 6834 C C . GLU B 1 368 ? 17.781 -29.078 -51.656 1 92.31 368 GLU B C 1
ATOM 6836 O O . GLU B 1 368 ? 17.516 -29.688 -50.625 1 92.31 368 GLU B O 1
ATOM 6841 N N . ASP B 1 369 ? 18.891 -28.453 -51.875 1 92.06 369 ASP B N 1
ATOM 6842 C CA . ASP B 1 369 ? 19.859 -28.281 -50.812 1 92.06 369 ASP B CA 1
ATOM 6843 C C . ASP B 1 369 ? 19.438 -27.156 -49.875 1 92.06 369 ASP B C 1
ATOM 6845 O O . ASP B 1 369 ? 19.688 -25.984 -50.125 1 92.06 369 ASP B O 1
ATOM 6849 N N . ILE B 1 370 ? 18.734 -27.531 -48.781 1 92.44 370 ILE B N 1
ATOM 6850 C CA . ILE B 1 370 ? 18.156 -26.562 -47.844 1 92.44 370 ILE B CA 1
ATOM 6851 C C . ILE B 1 370 ? 18.672 -26.844 -46.438 1 92.44 370 ILE B C 1
ATOM 6853 O O . ILE B 1 370 ? 18.719 -28 -46 1 92.44 370 ILE B O 1
ATOM 6857 N N . ILE B 1 371 ? 19.094 -25.766 -45.719 1 92.5 371 ILE B N 1
ATOM 6858 C CA . ILE B 1 371 ? 19.453 -25.844 -44.312 1 92.5 371 ILE B CA 1
ATOM 6859 C C . ILE B 1 371 ? 18.344 -25.266 -43.438 1 92.5 371 ILE B C 1
ATOM 6861 O O . ILE B 1 371 ? 17.875 -24.141 -43.688 1 92.5 371 ILE B O 1
ATOM 6865 N N . VAL B 1 372 ? 17.875 -26.094 -42.531 1 90 372 VAL B N 1
ATOM 6866 C CA . VAL B 1 372 ? 16.781 -25.641 -41.688 1 90 372 VAL B CA 1
ATOM 6867 C C . VAL B 1 372 ? 17.047 -26.031 -40.25 1 90 372 VAL B C 1
ATOM 6869 O O . VAL B 1 372 ? 17.828 -26.938 -39.969 1 90 372 VAL B O 1
ATOM 6872 N N . THR B 1 373 ? 16.438 -25.188 -39.312 1 89.88 373 THR B N 1
ATOM 6873 C CA . THR B 1 373 ? 16.5 -25.531 -37.906 1 89.88 373 THR B CA 1
ATOM 6874 C C . THR B 1 373 ? 15.32 -26.422 -37.5 1 89.88 373 THR B C 1
ATOM 6876 O O . THR B 1 373 ? 14.18 -25.953 -37.469 1 89.88 373 THR B O 1
ATOM 6879 N N . ILE B 1 374 ? 15.5 -27.703 -37.312 1 87.31 374 ILE B N 1
ATOM 6880 C CA . ILE B 1 374 ? 14.453 -28.672 -37 1 87.31 374 ILE B CA 1
ATOM 6881 C C . ILE B 1 374 ? 15.031 -29.812 -36.156 1 87.31 374 ILE B C 1
ATOM 6883 O O . ILE B 1 374 ? 16.25 -29.922 -36 1 87.31 374 ILE B O 1
ATOM 6887 N N . ASP B 1 375 ? 14.211 -30.469 -35.5 1 86.44 375 ASP B N 1
ATOM 6888 C CA . ASP B 1 375 ? 14.641 -31.672 -34.781 1 86.44 375 ASP B CA 1
ATOM 6889 C C . ASP B 1 375 ? 14.953 -32.812 -35.75 1 86.44 375 ASP B C 1
ATOM 6891 O O . ASP B 1 375 ? 14.047 -33.375 -36.375 1 86.44 375 ASP B O 1
ATOM 6895 N N . GLU B 1 376 ? 16.219 -33.25 -35.906 1 86.94 376 GLU B N 1
ATOM 6896 C CA . GLU B 1 376 ? 16.719 -34.219 -36.875 1 86.94 376 GLU B CA 1
ATOM 6897 C C . GLU B 1 376 ? 16.109 -35.594 -36.656 1 86.94 376 GLU B C 1
ATOM 6899 O O . GLU B 1 376 ? 15.664 -36.25 -37.594 1 86.94 376 GLU B O 1
ATOM 6904 N N . GLU B 1 377 ? 16.125 -35.969 -35.438 1 81.5 377 GLU B N 1
ATOM 6905 C CA . GLU B 1 377 ? 15.633 -37.312 -35.094 1 81.5 377 GLU B CA 1
ATOM 6906 C C . GLU B 1 377 ? 14.164 -37.469 -35.469 1 81.5 377 GLU B C 1
ATOM 6908 O O . GLU B 1 377 ? 13.766 -38.469 -36.062 1 81.5 377 GLU B O 1
ATOM 6913 N N . SER B 1 378 ? 13.414 -36.438 -35.156 1 82.38 378 SER B N 1
ATOM 6914 C CA . SER B 1 378 ? 11.992 -36.469 -35.469 1 82.38 378 SER B CA 1
ATOM 6915 C C . SER B 1 378 ? 11.781 -36.5 -37 1 82.38 378 SER B C 1
ATOM 6917 O O . SER B 1 378 ? 10.93 -37.25 -37.5 1 82.38 378 SER B O 1
ATOM 6919 N N . LEU B 1 379 ? 12.586 -35.75 -37.656 1 87.88 379 LEU B N 1
ATOM 6920 C CA . LEU B 1 379 ? 12.469 -35.688 -39.125 1 87.88 379 LEU B CA 1
ATOM 6921 C C . LEU B 1 379 ? 12.773 -37.031 -39.75 1 87.88 379 LEU B C 1
ATOM 6923 O O . LEU B 1 379 ? 12.062 -37.469 -40.656 1 87.88 379 LEU B O 1
ATOM 6927 N N . ARG B 1 380 ? 13.805 -37.719 -39.312 1 87.25 380 ARG B N 1
ATOM 6928 C CA . ARG B 1 380 ? 14.18 -39.031 -39.812 1 87.25 380 ARG B CA 1
ATOM 6929 C C . ARG B 1 380 ? 13.047 -40.031 -39.656 1 87.25 380 ARG B C 1
ATOM 6931 O O . ARG B 1 380 ? 12.734 -40.781 -40.562 1 87.25 380 ARG B O 1
ATOM 6938 N N . HIS B 1 381 ? 12.453 -39.969 -38.469 1 82.12 381 HIS B N 1
ATOM 6939 C CA . HIS B 1 381 ? 11.359 -40.875 -38.188 1 82.12 381 HIS B CA 1
ATOM 6940 C C . HIS B 1 381 ? 10.18 -40.625 -39.125 1 82.12 381 HIS B C 1
ATOM 6942 O O . HIS B 1 381 ? 9.547 -41.562 -39.594 1 82.12 381 HIS B O 1
ATOM 6948 N N . VAL B 1 382 ? 9.922 -39.375 -39.375 1 89.31 382 VAL B N 1
ATOM 6949 C CA . VAL B 1 382 ? 8.812 -38.969 -40.25 1 89.31 382 VAL B CA 1
ATOM 6950 C C . VAL B 1 382 ? 9.039 -39.5 -41.656 1 89.31 382 VAL B C 1
ATOM 6952 O O . VAL B 1 382 ? 8.172 -40.188 -42.219 1 89.31 382 VAL B O 1
ATOM 6955 N N . ILE B 1 383 ? 10.211 -39.344 -42.188 1 91.75 383 ILE B N 1
ATOM 6956 C CA . ILE B 1 383 ? 10.516 -39.688 -43.562 1 91.75 383 ILE B CA 1
ATOM 6957 C C . ILE B 1 383 ? 10.539 -41.219 -43.719 1 91.75 383 ILE B C 1
ATOM 6959 O O . ILE B 1 383 ? 9.969 -41.75 -44.656 1 91.75 383 ILE B O 1
ATOM 6963 N N . ILE B 1 384 ? 11.117 -41.875 -42.781 1 87.75 384 ILE B N 1
ATOM 6964 C CA . ILE B 1 384 ? 11.234 -43.344 -42.812 1 87.75 384 ILE B CA 1
ATOM 6965 C C . ILE B 1 384 ? 9.836 -43.969 -42.812 1 87.75 384 ILE B C 1
ATOM 6967 O O . ILE B 1 384 ? 9.555 -44.875 -43.594 1 87.75 384 ILE B O 1
ATOM 6971 N N . ASN B 1 385 ? 8.992 -43.469 -42.031 1 86.5 385 ASN B N 1
ATOM 6972 C CA . ASN B 1 385 ? 7.641 -44.031 -41.938 1 86.5 385 ASN B CA 1
ATOM 6973 C C . ASN B 1 385 ? 6.863 -43.812 -43.25 1 86.5 385 ASN B C 1
ATOM 6975 O O . ASN B 1 385 ? 6.145 -44.719 -43.688 1 86.5 385 ASN B O 1
ATOM 6979 N N . LEU B 1 386 ? 7.039 -42.625 -43.781 1 93.69 386 LEU B N 1
ATOM 6980 C CA . LEU B 1 386 ? 6.316 -42.344 -45.031 1 93.69 386 LEU B CA 1
ATOM 6981 C C . LEU B 1 386 ? 6.828 -43.188 -46.188 1 93.69 386 LEU B C 1
ATOM 6983 O O . LEU B 1 386 ? 6.039 -43.688 -46.969 1 93.69 386 LEU B O 1
ATOM 6987 N N . ILE B 1 387 ? 8.117 -43.375 -46.219 1 93.44 387 ILE B N 1
ATOM 6988 C CA . ILE B 1 387 ? 8.688 -44.188 -47.25 1 93.44 387 ILE B CA 1
ATOM 6989 C C . ILE B 1 387 ? 8.281 -45.656 -47.062 1 93.44 387 ILE B C 1
ATOM 6991 O O . ILE B 1 387 ? 7.945 -46.344 -48 1 93.44 387 ILE B O 1
ATOM 6995 N N . ASP B 1 388 ? 8.336 -46.062 -45.812 1 87.56 388 ASP B N 1
ATOM 6996 C CA . ASP B 1 388 ? 7.922 -47.438 -45.5 1 87.56 388 ASP B CA 1
ATOM 6997 C C . ASP B 1 388 ? 6.484 -47.688 -45.969 1 87.56 388 ASP B C 1
ATOM 6999 O O . ASP B 1 388 ? 6.176 -48.75 -46.5 1 87.56 388 ASP B O 1
ATOM 7003 N N . ASN B 1 389 ? 5.645 -46.75 -45.75 1 88.75 389 ASN B N 1
ATOM 7004 C CA . ASN B 1 389 ? 4.258 -46.844 -46.188 1 88.75 389 ASN B CA 1
ATOM 7005 C C . ASN B 1 389 ? 4.16 -46.906 -47.719 1 88.75 389 ASN B C 1
ATOM 7007 O O . ASN B 1 389 ? 3.373 -47.688 -48.25 1 88.75 389 ASN B O 1
ATOM 7011 N N . ALA B 1 390 ? 4.961 -46.094 -48.312 1 92.88 390 ALA B N 1
ATOM 7012 C CA . ALA B 1 390 ? 4.969 -46.031 -49.781 1 92.88 390 ALA B CA 1
ATOM 7013 C C . ALA B 1 390 ? 5.41 -47.375 -50.375 1 92.88 390 ALA B C 1
ATOM 7015 O O . ALA B 1 390 ? 4.961 -47.75 -51.469 1 92.88 390 ALA B O 1
ATOM 7016 N N . ILE B 1 391 ? 6.281 -48.031 -49.688 1 90.75 391 ILE B N 1
ATOM 7017 C CA . ILE B 1 391 ? 6.754 -49.344 -50.156 1 90.75 391 ILE B CA 1
ATOM 7018 C C . ILE B 1 391 ? 5.684 -50.375 -49.906 1 90.75 391 ILE B C 1
ATOM 7020 O O . ILE B 1 391 ? 5.324 -51.156 -50.812 1 90.75 391 ILE B O 1
ATOM 7024 N N . LYS B 1 392 ? 5.148 -50.375 -48.719 1 85.88 392 LYS B N 1
ATOM 7025 C CA . LYS B 1 392 ? 4.227 -51.406 -48.25 1 85.88 392 LYS B CA 1
ATOM 7026 C C . LYS B 1 392 ? 2.936 -51.375 -49.062 1 85.88 392 LYS B C 1
ATOM 7028 O O . LYS B 1 392 ? 2.375 -52.438 -49.344 1 85.88 392 LYS B O 1
ATOM 7033 N N . TYR B 1 393 ? 2.508 -50.25 -49.438 1 89.06 393 TYR B N 1
ATOM 7034 C CA . TYR B 1 393 ? 1.187 -50.156 -50.031 1 89.06 393 TYR B CA 1
ATOM 7035 C C . TYR B 1 393 ? 1.295 -49.812 -51.531 1 89.06 393 TYR B C 1
ATOM 7037 O O . TYR B 1 393 ? 0.327 -49.375 -52.125 1 89.06 393 TYR B O 1
ATOM 7045 N N . ASN B 1 394 ? 2.404 -50.094 -52.094 1 92.25 394 ASN B N 1
ATOM 7046 C CA . ASN B 1 394 ? 2.605 -49.875 -53.5 1 92.25 394 ASN B CA 1
ATOM 7047 C C . ASN B 1 394 ? 2.162 -51.062 -54.344 1 92.25 394 ASN B C 1
ATOM 7049 O O . ASN B 1 394 ? 1.731 -52.062 -53.812 1 92.25 394 ASN B O 1
ATOM 7053 N N . ARG B 1 395 ? 2.074 -51 -55.688 1 89.5 395 ARG B N 1
ATOM 7054 C CA . ARG B 1 395 ? 1.834 -52.062 -56.656 1 89.5 395 ARG B CA 1
ATOM 7055 C C . ARG B 1 395 ? 3.141 -52.562 -57.25 1 89.5 395 ARG B C 1
ATOM 7057 O O . ARG B 1 395 ? 4.145 -51.844 -57.25 1 89.5 395 ARG B O 1
ATOM 7064 N N . PRO B 1 396 ? 3.059 -53.812 -57.656 1 88 396 PRO B N 1
ATOM 7065 C CA . PRO B 1 396 ? 4.266 -54.281 -58.344 1 88 396 PRO B CA 1
ATOM 7066 C C . PRO B 1 396 ? 4.691 -53.375 -59.469 1 88 396 PRO B C 1
ATOM 7068 O O . PRO B 1 396 ? 3.842 -52.906 -60.219 1 88 396 PRO B O 1
ATOM 7071 N N . SER B 1 397 ? 5.965 -53.094 -59.594 1 91.69 397 SER B N 1
ATOM 7072 C CA . SER B 1 397 ? 6.562 -52.219 -60.594 1 91.69 397 SER B CA 1
ATOM 7073 C C . SER B 1 397 ? 6.105 -50.781 -60.438 1 91.69 397 SER B C 1
ATOM 7075 O O . SER B 1 397 ? 6.027 -50.031 -61.406 1 91.69 397 SER B O 1
ATOM 7077 N N . GLY B 1 398 ? 5.684 -50.469 -59.312 1 94.31 398 GLY B N 1
ATOM 7078 C CA . GLY B 1 398 ? 5.305 -49.094 -59.031 1 94.31 398 GLY B CA 1
ATOM 7079 C C . GLY B 1 398 ? 6.496 -48.188 -58.781 1 94.31 398 GLY B C 1
ATOM 7080 O O . GLY B 1 398 ? 7.637 -48.562 -59.062 1 94.31 398 GLY B O 1
ATOM 7081 N N . SER B 1 399 ? 6.129 -46.906 -58.375 1 95.81 399 SER B N 1
ATOM 7082 C CA . SER B 1 399 ? 7.188 -45.906 -58.156 1 95.81 399 SER B CA 1
ATOM 7083 C C . SER B 1 399 ? 6.961 -45.125 -56.875 1 95.81 399 SER B C 1
ATOM 7085 O O . SER B 1 399 ? 5.828 -45.031 -56.406 1 95.81 399 SER B O 1
ATOM 7087 N N . ILE B 1 400 ? 8.031 -44.688 -56.25 1 96.44 400 ILE B N 1
ATOM 7088 C CA . ILE B 1 400 ? 8.047 -43.812 -55.094 1 96.44 400 ILE B CA 1
ATOM 7089 C C . ILE B 1 400 ? 8.836 -42.531 -55.438 1 96.44 400 ILE B C 1
ATOM 7091 O O . ILE B 1 400 ? 9.953 -42.625 -55.969 1 96.44 400 ILE B O 1
ATOM 7095 N N . ASP B 1 401 ? 8.211 -41.438 -55.188 1 96.31 401 ASP B N 1
ATOM 7096 C CA . ASP B 1 401 ? 8.844 -40.125 -55.438 1 96.31 401 ASP B CA 1
ATOM 7097 C C . ASP B 1 401 ? 8.93 -39.312 -54.188 1 96.31 401 ASP B C 1
ATOM 7099 O O . ASP B 1 401 ? 7.957 -39.188 -53.438 1 96.31 401 ASP B O 1
ATOM 7103 N N . ILE B 1 402 ? 10.133 -38.75 -53.906 1 96 402 ILE B N 1
ATOM 7104 C CA . ILE B 1 402 ? 10.305 -37.812 -52.781 1 96 402 ILE B CA 1
ATOM 7105 C C . ILE B 1 402 ? 10.789 -36.469 -53.312 1 96 402 ILE B C 1
ATOM 7107 O O . ILE B 1 402 ? 11.711 -36.406 -54.125 1 96 402 ILE B O 1
ATOM 7111 N N . GLU B 1 403 ? 10.094 -35.469 -52.875 1 96.06 403 GLU B N 1
ATOM 7112 C CA . GLU B 1 403 ? 10.453 -34.094 -53.219 1 96.06 403 GLU B CA 1
ATOM 7113 C C . GLU B 1 403 ? 10.594 -33.219 -52 1 96.06 403 GLU B C 1
ATOM 7115 O O . GLU B 1 403 ? 9.875 -33.375 -51 1 96.06 403 GLU B O 1
ATOM 7120 N N . CYS B 1 404 ? 11.562 -32.375 -51.969 1 95 404 CYS B N 1
ATOM 7121 C CA . CYS B 1 404 ? 11.75 -31.391 -50.906 1 95 404 CYS B CA 1
ATOM 7122 C C . CYS B 1 404 ? 12.102 -30.031 -51.5 1 95 404 CYS B C 1
ATOM 7124 O O . CYS B 1 404 ? 13.086 -29.891 -52.219 1 95 404 CYS B O 1
ATOM 7126 N N . HIS B 1 405 ? 11.242 -29.078 -51.219 1 94 405 HIS B N 1
ATOM 7127 C CA . HIS B 1 405 ? 11.445 -27.75 -51.781 1 94 405 HIS B CA 1
ATOM 7128 C C . HIS B 1 405 ? 11.203 -26.672 -50.75 1 94 405 HIS B C 1
ATOM 7130 O O . HIS B 1 405 ? 10.453 -26.891 -49.781 1 94 405 HIS B O 1
ATOM 7136 N N . LYS B 1 406 ? 11.914 -25.531 -50.875 1 92.69 406 LYS B N 1
ATOM 7137 C CA . LYS B 1 406 ? 11.711 -24.344 -50.031 1 92.69 406 LYS B CA 1
ATOM 7138 C C . LYS B 1 406 ? 10.867 -23.297 -50.75 1 92.69 406 LYS B C 1
ATOM 7140 O O . LYS B 1 406 ? 11.156 -22.938 -51.906 1 92.69 406 LYS B O 1
ATOM 7145 N N . ASN B 1 407 ? 9.773 -23.094 -50.188 1 88.5 407 ASN B N 1
ATOM 7146 C CA . ASN B 1 407 ? 8.922 -22.031 -50.688 1 88.5 407 ASN B CA 1
ATOM 7147 C C . ASN B 1 407 ? 8.836 -20.859 -49.719 1 88.5 407 ASN B C 1
ATOM 7149 O O . ASN B 1 407 ? 8 -20.875 -48.812 1 88.5 407 ASN B O 1
ATOM 7153 N N . GLY B 1 408 ? 9.648 -19.828 -49.938 1 86.69 408 GLY B N 1
ATOM 7154 C CA . GLY B 1 408 ? 9.672 -18.703 -49 1 86.69 408 GLY B CA 1
ATOM 7155 C C . GLY B 1 408 ? 10.156 -19.094 -47.625 1 86.69 408 GLY B C 1
ATOM 7156 O O . GLY B 1 408 ? 11.305 -19.531 -47.469 1 86.69 408 GLY B O 1
ATOM 7157 N N . ASN B 1 409 ? 9.234 -18.969 -46.625 1 89.38 409 ASN B N 1
ATOM 7158 C CA . ASN B 1 409 ? 9.594 -19.281 -45.25 1 89.38 409 ASN B CA 1
ATOM 7159 C C . ASN B 1 409 ? 9.062 -20.656 -44.812 1 89.38 409 ASN B C 1
ATOM 7161 O O . ASN B 1 409 ? 8.922 -20.938 -43.625 1 89.38 409 ASN B O 1
ATOM 7165 N N . LYS B 1 410 ? 8.766 -21.453 -45.875 1 92.44 410 LYS B N 1
ATOM 7166 C CA . LYS B 1 410 ? 8.25 -22.781 -45.562 1 92.44 410 LYS B CA 1
ATOM 7167 C C . LYS B 1 410 ? 9.016 -23.859 -46.312 1 92.44 410 LYS B C 1
ATOM 7169 O O . LYS B 1 410 ? 9.508 -23.609 -47.438 1 92.44 410 LYS B O 1
ATOM 7174 N N . ILE B 1 411 ? 9.195 -24.922 -45.719 1 93 411 ILE B N 1
ATOM 7175 C CA . ILE B 1 411 ? 9.75 -26.109 -46.344 1 93 411 ILE B CA 1
ATOM 7176 C C . ILE B 1 411 ? 8.656 -27.141 -46.562 1 93 411 ILE B C 1
ATOM 7178 O O . ILE B 1 411 ? 7.816 -27.359 -45.688 1 93 411 ILE B O 1
ATOM 7182 N N . THR B 1 412 ? 8.609 -27.656 -47.75 1 95.19 412 THR B N 1
ATOM 7183 C CA . THR B 1 412 ? 7.625 -28.688 -48.062 1 95.19 412 THR B CA 1
ATOM 7184 C C . THR B 1 412 ? 8.312 -30 -48.469 1 95.19 412 THR B C 1
ATOM 7186 O O . THR B 1 412 ? 9.203 -30.016 -49.312 1 95.19 412 THR B O 1
ATOM 7189 N N . ILE B 1 413 ? 8 -31.062 -47.781 1 95.44 413 ILE B N 1
ATOM 7190 C CA . ILE B 1 413 ? 8.453 -32.406 -48.094 1 95.44 413 ILE B CA 1
ATOM 7191 C C . ILE B 1 413 ? 7.285 -33.25 -48.625 1 95.44 413 ILE B C 1
ATOM 7193 O O . ILE B 1 413 ? 6.246 -33.344 -47.969 1 95.44 413 ILE B O 1
ATOM 7197 N N . ILE B 1 414 ? 7.441 -33.812 -49.844 1 96.62 414 ILE B N 1
ATOM 7198 C CA . ILE B 1 414 ? 6.371 -34.594 -50.469 1 96.62 414 ILE B CA 1
ATOM 7199 C C . ILE B 1 414 ? 6.832 -36.031 -50.719 1 96.62 414 ILE B C 1
ATOM 7201 O O . ILE B 1 414 ? 7.926 -36.25 -51.25 1 96.62 414 ILE B O 1
ATOM 7205 N N . VAL B 1 415 ? 6.125 -36.969 -50.281 1 96.69 415 VAL B N 1
ATOM 7206 C CA . VAL B 1 415 ? 6.34 -38.375 -50.562 1 96.69 415 VAL B CA 1
ATOM 7207 C C . VAL B 1 415 ? 5.141 -38.938 -51.344 1 96.69 415 VAL B C 1
ATOM 7209 O O . VAL B 1 415 ? 4.02 -38.969 -50.812 1 96.69 415 VAL B O 1
ATOM 7212 N N . ALA B 1 416 ? 5.391 -39.375 -52.562 1 96.62 416 ALA B N 1
ATOM 7213 C CA . ALA B 1 416 ? 4.324 -39.875 -53.438 1 96.62 416 ALA B CA 1
ATOM 7214 C C . ALA B 1 416 ? 4.57 -41.312 -53.844 1 96.62 416 ALA B C 1
ATOM 7216 O O . ALA B 1 416 ? 5.711 -41.719 -54.094 1 96.62 416 ALA B O 1
ATOM 7217 N N . ASP B 1 417 ? 3.537 -42.094 -53.812 1 95.56 417 ASP B N 1
ATOM 7218 C CA . ASP B 1 417 ? 3.619 -43.5 -54.25 1 95.56 417 ASP B CA 1
ATOM 7219 C C . ASP B 1 417 ? 2.557 -43.781 -55.312 1 95.56 417 ASP B C 1
ATOM 7221 O O . ASP B 1 417 ? 1.621 -43 -55.5 1 95.56 417 ASP B O 1
ATOM 7225 N N . THR B 1 418 ? 2.744 -44.812 -56.156 1 95.12 418 THR B N 1
ATOM 7226 C CA . THR B 1 418 ? 1.783 -45.25 -57.156 1 95.12 418 THR B CA 1
ATOM 7227 C C . THR B 1 418 ? 1.033 -46.5 -56.719 1 95.12 418 THR B C 1
ATOM 7229 O O . THR B 1 418 ? 0.756 -47.375 -57.531 1 95.12 418 THR B O 1
ATOM 7232 N N . GLY B 1 419 ? 0.839 -46.562 -55.469 1 91.94 419 GLY B N 1
ATOM 7233 C CA . GLY B 1 419 ? 0.285 -47.781 -54.906 1 91.94 419 GLY B CA 1
ATOM 7234 C C . GLY B 1 419 ? -1.225 -47.844 -55.031 1 91.94 419 GLY B C 1
ATOM 7235 O O . GLY B 1 419 ? -1.805 -47.312 -55.969 1 91.94 419 GLY B O 1
ATOM 7236 N N . ILE B 1 420 ? -1.817 -48.625 -54.125 1 89.56 420 ILE B N 1
ATOM 7237 C CA . ILE B 1 420 ? -3.223 -49 -54.156 1 89.56 420 ILE B CA 1
ATOM 7238 C C . ILE B 1 420 ? -4.102 -47.812 -53.844 1 89.56 420 ILE B C 1
ATOM 7240 O O . ILE B 1 420 ? -5.297 -47.781 -54.125 1 89.56 420 ILE B O 1
ATOM 7244 N N . GLY B 1 421 ? -3.539 -46.844 -53.25 1 91.69 421 GLY B N 1
ATOM 7245 C CA . GLY B 1 421 ? -4.297 -45.656 -52.906 1 91.69 421 GLY B CA 1
ATOM 7246 C C . GLY B 1 421 ? -5.227 -45.875 -51.719 1 91.69 421 GLY B C 1
ATOM 7247 O O . GLY B 1 421 ? -5.305 -47 -51.188 1 91.69 421 GLY B O 1
ATOM 7248 N N . ILE B 1 422 ? -5.859 -44.781 -51.219 1 90.31 422 ILE B N 1
ATOM 7249 C CA . ILE B 1 422 ? -6.738 -44.812 -50.062 1 90.31 422 ILE B CA 1
ATOM 7250 C C . ILE B 1 422 ? -8.109 -44.25 -50.438 1 90.31 422 ILE B C 1
ATOM 7252 O O . ILE B 1 422 ? -8.203 -43.25 -51.125 1 90.31 422 ILE B O 1
ATOM 7256 N N . CYS B 1 423 ? -9.078 -44.969 -49.969 1 90.19 423 CYS B N 1
ATOM 7257 C CA . CYS B 1 423 ? -10.43 -44.531 -50.25 1 90.19 423 CYS B CA 1
ATOM 7258 C C . CYS B 1 423 ? -10.734 -43.219 -49.5 1 90.19 423 CYS B C 1
ATOM 7260 O O . CYS B 1 423 ? -10.227 -43.031 -48.375 1 90.19 423 CYS B O 1
ATOM 7262 N N . LYS B 1 424 ? -11.617 -42.438 -50.062 1 89 424 LYS B N 1
ATOM 7263 C CA . LYS B 1 424 ? -11.938 -41.125 -49.531 1 89 424 LYS B CA 1
ATOM 7264 C C . LYS B 1 424 ? -12.477 -41.25 -48.094 1 89 424 LYS B C 1
ATOM 7266 O O . LYS B 1 424 ? -12.172 -40.375 -47.25 1 89 424 LYS B O 1
ATOM 7271 N N . GLU B 1 425 ? -13.117 -42.281 -47.75 1 86.5 425 GLU B N 1
ATOM 7272 C CA . GLU B 1 425 ? -13.758 -42.438 -46.469 1 86.5 425 GLU B CA 1
ATOM 7273 C C . GLU B 1 425 ? -12.719 -42.719 -45.375 1 86.5 425 GLU B C 1
ATOM 7275 O O . GLU B 1 425 ? -12.938 -42.406 -44.219 1 86.5 425 GLU B O 1
ATOM 7280 N N . ASP B 1 426 ? -11.586 -43.25 -45.75 1 88.06 426 ASP B N 1
ATOM 7281 C CA . ASP B 1 426 ? -10.586 -43.688 -44.781 1 88.06 426 ASP B CA 1
ATOM 7282 C C . ASP B 1 426 ? -9.555 -42.562 -44.531 1 88.06 426 ASP B C 1
ATOM 7284 O O . ASP B 1 426 ? -8.836 -42.594 -43.531 1 88.06 426 ASP B O 1
ATOM 7288 N N . LEU B 1 427 ? -9.531 -41.594 -45.312 1 90.19 427 LEU B N 1
ATOM 7289 C CA . LEU B 1 427 ? -8.469 -40.594 -45.312 1 90.19 427 LEU B CA 1
ATOM 7290 C C . LEU B 1 427 ? -8.422 -39.844 -43.969 1 90.19 427 LEU B C 1
ATOM 7292 O O . LEU B 1 427 ? -7.344 -39.656 -43.406 1 90.19 427 LEU B O 1
ATOM 7296 N N . PRO B 1 428 ? -9.594 -39.531 -43.438 1 85.62 428 PRO B N 1
ATOM 7297 C CA . PRO B 1 428 ? -9.523 -38.812 -42.188 1 85.62 428 PRO B CA 1
ATOM 7298 C C . PRO B 1 428 ? -9.031 -39.656 -41.031 1 85.62 428 PRO B C 1
ATOM 7300 O O . PRO B 1 428 ? -8.555 -39.125 -40.031 1 85.62 428 PRO B O 1
ATOM 7303 N N . LYS B 1 429 ? -9.023 -40.938 -41.125 1 85.31 429 LYS B N 1
ATOM 7304 C CA . LYS B 1 429 ? -8.773 -41.844 -40 1 85.31 429 LYS B CA 1
ATOM 7305 C C . LYS B 1 429 ? -7.359 -42.406 -40.031 1 85.31 429 LYS B C 1
ATOM 7307 O O . LYS B 1 429 ? -6.895 -43.031 -39.062 1 85.31 429 LYS B O 1
ATOM 7312 N N . ILE B 1 430 ? -6.672 -42.188 -41.125 1 87.25 430 ILE B N 1
ATOM 7313 C CA . ILE B 1 430 ? -5.414 -42.906 -41.344 1 87.25 430 ILE B CA 1
ATOM 7314 C C . ILE B 1 430 ? -4.371 -42.406 -40.344 1 87.25 430 ILE B C 1
ATOM 7316 O O . ILE B 1 430 ? -3.363 -43.062 -40.094 1 87.25 430 ILE B O 1
ATOM 7320 N N . PHE B 1 431 ? -4.664 -41.219 -39.719 1 87.25 431 PHE B N 1
ATOM 7321 C CA . PHE B 1 431 ? -3.701 -40.688 -38.781 1 87.25 431 PHE B CA 1
ATOM 7322 C C . PHE B 1 431 ? -4.062 -41.094 -37.344 1 87.25 431 PHE B C 1
ATOM 7324 O O . PHE B 1 431 ? -3.35 -40.75 -36.406 1 87.25 431 PHE B O 1
ATOM 7331 N N . GLU B 1 432 ? -5.102 -41.719 -37.219 1 76.56 432 GLU B N 1
ATOM 7332 C CA . GLU B 1 432 ? -5.484 -42.25 -35.906 1 76.56 432 GLU B CA 1
ATOM 7333 C C . GLU B 1 432 ? -4.668 -43.5 -35.562 1 76.56 432 GLU B C 1
ATOM 7335 O O . GLU B 1 432 ? -4.402 -44.344 -36.406 1 76.56 432 GLU B O 1
ATOM 7340 N N . PRO B 1 433 ? -4.23 -43.5 -34.344 1 67.69 433 PRO B N 1
ATOM 7341 C CA . PRO B 1 433 ? -3.461 -44.688 -33.938 1 67.69 433 PRO B CA 1
ATOM 7342 C C . PRO B 1 433 ? -4.234 -46 -34.125 1 67.69 433 PRO B C 1
ATOM 7344 O O . PRO B 1 433 ? -5.43 -46.062 -33.844 1 67.69 433 PRO B O 1
ATOM 7347 N N . PHE B 1 434 ? -3.607 -46.969 -34.844 1 64.38 434 PHE B N 1
ATOM 7348 C CA . PHE B 1 434 ? -4.07 -48.344 -35 1 64.38 434 PHE B CA 1
ATOM 7349 C C . PHE B 1 434 ? -5.117 -48.406 -36.094 1 64.38 434 PHE B C 1
ATOM 7351 O O . PHE B 1 434 ? -5.75 -49.469 -36.281 1 64.38 434 PHE B O 1
ATOM 7358 N N . TYR B 1 435 ? -5.344 -47.312 -36.75 1 72.88 435 TYR B N 1
ATOM 7359 C CA . TYR B 1 435 ? -6.27 -47.344 -37.875 1 72.88 435 TYR B CA 1
ATOM 7360 C C . TYR B 1 435 ? -5.602 -47.938 -39.094 1 72.88 435 TYR B C 1
ATOM 7362 O O . TYR B 1 435 ? -4.488 -47.562 -39.469 1 72.88 435 TYR B O 1
ATOM 7370 N N . ARG B 1 436 ? -6.258 -49 -39.656 1 75 436 ARG B N 1
ATOM 7371 C CA . ARG B 1 436 ? -5.805 -49.594 -40.906 1 75 436 ARG B CA 1
ATOM 7372 C C . ARG B 1 436 ? -6.961 -49.75 -41.875 1 75 436 ARG B C 1
ATOM 7374 O O . ARG B 1 436 ? -8.07 -50.125 -41.469 1 75 436 ARG B O 1
ATOM 7381 N N . VAL B 1 437 ? -6.801 -49.406 -43.094 1 70.31 437 VAL B N 1
ATOM 7382 C CA . VAL B 1 437 ? -7.848 -49.562 -44.094 1 70.31 437 VAL B CA 1
ATOM 7383 C C . VAL B 1 437 ? -8.07 -51.062 -44.375 1 70.31 437 VAL B C 1
ATOM 7385 O O . VAL B 1 437 ? -7.109 -51.812 -44.469 1 70.31 437 VAL B O 1
ATOM 7388 N N . GLU B 1 438 ? -9.195 -51.844 -43.875 1 57.97 438 GLU B N 1
ATOM 7389 C CA . GLU B 1 438 ? -9.602 -53.219 -43.969 1 57.97 438 GLU B CA 1
ATOM 7390 C C . GLU B 1 438 ? -9.305 -53.812 -45.344 1 57.97 438 GLU B C 1
ATOM 7392 O O . GLU B 1 438 ? -9.586 -54.969 -45.625 1 57.97 438 GLU B O 1
ATOM 7397 N N . SER B 1 439 ? -8.555 -53.594 -46.188 1 48.56 439 SER B N 1
ATOM 7398 C CA . SER B 1 439 ? -8.664 -54.375 -47.406 1 48.56 439 SER B CA 1
ATOM 7399 C C . SER B 1 439 ? -8.352 -55.844 -47.125 1 48.56 439 SER B C 1
ATOM 7401 O O . SER B 1 439 ? -7.566 -56.156 -46.25 1 48.56 439 SER B O 1
ATOM 7403 N N . HIS B 1 440 ? -9.25 -56.812 -47.688 1 44.84 440 HIS B N 1
ATOM 7404 C CA . HIS B 1 440 ? -9.094 -58.25 -47.75 1 44.84 440 HIS B CA 1
ATOM 7405 C C . HIS B 1 440 ? -7.621 -58.656 -47.844 1 44.84 440 HIS B C 1
ATOM 7407 O O . HIS B 1 440 ? -7.23 -59.719 -47.375 1 44.84 440 HIS B O 1
ATOM 7413 N N . ARG B 1 441 ? -6.805 -57.938 -48.5 1 45.28 441 ARG B N 1
ATOM 7414 C CA . ARG B 1 441 ? -5.395 -58.156 -48.781 1 45.28 441 ARG B CA 1
ATOM 7415 C C . ARG B 1 441 ? -4.504 -57.656 -47.656 1 45.28 441 ARG B C 1
ATOM 7417 O O . ARG B 1 441 ? -3.277 -57.719 -47.75 1 45.28 441 ARG B O 1
ATOM 7424 N N . SER B 1 442 ? -5.043 -56.938 -46.812 1 46.62 442 SER B N 1
ATOM 7425 C CA . SER B 1 442 ? -4.367 -56.25 -45.719 1 46.62 442 SER B CA 1
ATOM 7426 C C . SER B 1 442 ? -3.719 -57.25 -44.781 1 46.62 442 SER B C 1
ATOM 7428 O O . SER B 1 442 ? -2.77 -56.906 -44.062 1 46.62 442 SER B O 1
ATOM 7430 N N . ARG B 1 443 ? -4.258 -58.344 -44.656 1 46.41 443 ARG B N 1
ATOM 7431 C CA . ARG B 1 443 ? -3.717 -59.406 -43.812 1 46.41 443 ARG B CA 1
ATOM 7432 C C . ARG B 1 443 ? -2.301 -59.781 -44.25 1 46.41 443 ARG B C 1
ATOM 7434 O O . ARG B 1 443 ? -1.509 -60.25 -43.438 1 46.41 443 ARG B O 1
ATOM 7441 N N . GLU B 1 444 ? -2.121 -59.469 -45.594 1 47.28 444 GLU B N 1
ATOM 7442 C CA . GLU B 1 444 ? -0.808 -59.844 -46.125 1 47.28 444 GLU B CA 1
ATOM 7443 C C . GLU B 1 444 ? 0.217 -58.75 -45.844 1 47.28 444 GLU B C 1
ATOM 7445 O O . GLU B 1 444 ? 1.416 -59 -45.75 1 47.28 444 GLU B O 1
ATOM 7450 N N . THR B 1 445 ? -0.206 -57.5 -45.875 1 49.91 445 THR B N 1
ATOM 7451 C CA . THR B 1 445 ? 0.762 -56.438 -45.688 1 49.91 445 THR B CA 1
ATOM 7452 C C . THR B 1 445 ? 0.924 -56.062 -44.219 1 49.91 445 THR B C 1
ATOM 7454 O O . THR B 1 445 ? -0.057 -55.781 -43.531 1 49.91 445 THR B O 1
ATOM 7457 N N . GLY B 1 446 ? 1.64 -56.656 -43.438 1 54.38 446 GLY B N 1
ATOM 7458 C CA . GLY B 1 446 ? 2.133 -56.5 -42.094 1 54.38 446 GLY B CA 1
ATOM 7459 C C . GLY B 1 446 ? 2.188 -55.062 -41.625 1 54.38 446 GLY B C 1
ATOM 7460 O O . GLY B 1 446 ? 2.025 -54.125 -42.438 1 54.38 446 GLY B O 1
ATOM 7461 N N . GLY B 1 447 ? 1.607 -54.531 -40.438 1 58.44 447 GLY B N 1
ATOM 7462 C CA . GLY B 1 447 ? 1.832 -53.25 -39.812 1 58.44 447 GLY B CA 1
ATOM 7463 C C . GLY B 1 447 ? 0.893 -52.969 -38.656 1 58.44 447 GLY B C 1
ATOM 7464 O O . GLY B 1 447 ? -0.18 -53.594 -38.562 1 58.44 447 GLY B O 1
ATOM 7465 N N . ALA B 1 448 ? 1.298 -52.156 -37.75 1 59.56 448 ALA B N 1
ATOM 7466 C CA . ALA B 1 448 ? 0.57 -51.906 -36.5 1 59.56 448 ALA B CA 1
ATOM 7467 C C . ALA B 1 448 ? -0.315 -50.688 -36.625 1 59.56 448 ALA B C 1
ATOM 7469 O O . ALA B 1 448 ? -1.162 -50.406 -35.75 1 59.56 448 ALA B O 1
ATOM 7470 N N . GLY B 1 449 ? -0.322 -50.031 -37.875 1 67.19 449 GLY B N 1
ATOM 7471 C CA . GLY B 1 449 ? -1.092 -48.812 -38.031 1 67.19 449 GLY B CA 1
ATOM 7472 C C . GLY B 1 449 ? -0.676 -47.688 -37.094 1 67.19 449 GLY B C 1
ATOM 7473 O O . GLY B 1 449 ? -1.514 -46.906 -36.656 1 67.19 449 GLY B O 1
ATOM 7474 N N . LEU B 1 450 ? 0.507 -47.625 -36.719 1 72.88 450 LEU B N 1
ATOM 7475 C CA . LEU B 1 450 ? 1.003 -46.625 -35.781 1 72.88 450 LEU B CA 1
ATOM 7476 C C . LEU B 1 450 ? 1.89 -45.625 -36.5 1 72.88 450 LEU B C 1
ATOM 7478 O O . LEU B 1 450 ? 2.143 -44.531 -35.969 1 72.88 450 LEU B O 1
ATOM 7482 N N . GLY B 1 451 ? 2.277 -45.969 -37.656 1 78.81 451 GLY B N 1
ATOM 7483 C CA . GLY B 1 451 ? 3.268 -45.156 -38.375 1 78.81 451 GLY B CA 1
ATOM 7484 C C . GLY B 1 451 ? 2.791 -43.75 -38.656 1 78.81 451 GLY B C 1
ATOM 7485 O O . GLY B 1 451 ? 3.439 -42.781 -38.281 1 78.81 451 GLY B O 1
ATOM 7486 N N . LEU B 1 452 ? 1.608 -43.625 -39.188 1 86.12 452 LEU B N 1
ATOM 7487 C CA . LEU B 1 452 ? 1.118 -42.344 -39.625 1 86.12 452 LEU B CA 1
ATOM 7488 C C . LEU B 1 452 ? 0.687 -41.469 -38.438 1 86.12 452 LEU B C 1
ATOM 7490 O O . LEU B 1 452 ? 0.795 -40.25 -38.5 1 86.12 452 LEU B O 1
ATOM 7494 N N . ALA B 1 453 ? 0.19 -42.125 -37.438 1 79.56 453 ALA B N 1
ATOM 7495 C CA . ALA B 1 453 ? -0.153 -41.406 -36.219 1 79.56 453 ALA B CA 1
ATOM 7496 C C . ALA B 1 453 ? 1.081 -40.75 -35.594 1 79.56 453 ALA B C 1
ATOM 7498 O O . ALA B 1 453 ? 1.023 -39.594 -35.156 1 79.56 453 ALA B O 1
ATOM 7499 N N . LEU B 1 454 ? 2.156 -41.438 -35.625 1 78 454 LEU B N 1
ATOM 7500 C CA . LEU B 1 454 ? 3.428 -40.938 -35.125 1 78 454 LEU B CA 1
ATOM 7501 C C . LEU B 1 454 ? 3.914 -39.75 -35.969 1 78 454 LEU B C 1
ATOM 7503 O O . LEU B 1 454 ? 4.391 -38.75 -35.438 1 78 454 LEU B O 1
ATOM 7507 N N . VAL B 1 455 ? 3.789 -39.969 -37.25 1 86.88 455 VAL B N 1
ATOM 7508 C CA . VAL B 1 455 ? 4.215 -38.938 -38.188 1 86.88 455 VAL 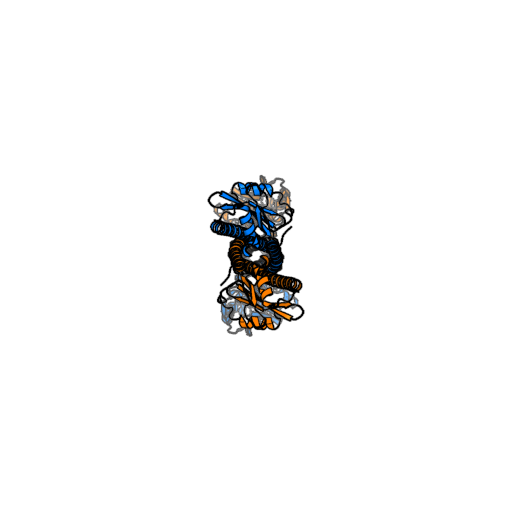B CA 1
ATOM 7509 C C . VAL B 1 455 ? 3.453 -37.656 -37.906 1 86.88 455 VAL B C 1
ATOM 7511 O O . VAL B 1 455 ? 4.055 -36.562 -37.812 1 86.88 455 VAL B O 1
ATOM 7514 N N . LYS B 1 456 ? 2.195 -37.75 -37.812 1 87.56 456 LYS B N 1
ATOM 7515 C CA . LYS B 1 456 ? 1.372 -36.562 -37.594 1 87.56 456 LYS B CA 1
ATOM 7516 C C . LYS B 1 456 ? 1.776 -35.875 -36.281 1 87.56 456 LYS B C 1
ATOM 7518 O O . LYS B 1 456 ? 1.951 -34.656 -36.25 1 87.56 456 LYS B O 1
ATOM 7523 N N . LYS B 1 457 ? 1.987 -36.594 -35.25 1 79.19 457 LYS B N 1
ATOM 7524 C CA . LYS B 1 457 ? 2.361 -36.062 -33.938 1 79.19 457 LYS B CA 1
ATOM 7525 C C . LYS B 1 457 ? 3.713 -35.344 -34 1 79.19 457 LYS B C 1
ATOM 7527 O O . LYS B 1 457 ? 3.869 -34.25 -33.469 1 79.19 457 LYS B O 1
ATOM 7532 N N . LEU B 1 458 ? 4.672 -35.938 -34.625 1 80.81 458 LEU B N 1
ATOM 7533 C CA . LEU B 1 458 ? 6.016 -35.375 -34.719 1 80.81 458 LEU B CA 1
ATOM 7534 C C . LEU B 1 458 ? 6.008 -34.094 -35.531 1 80.81 458 LEU B C 1
ATOM 7536 O O . LEU B 1 458 ? 6.707 -33.125 -35.188 1 80.81 458 LEU B O 1
ATOM 7540 N N . VAL B 1 459 ? 5.191 -34.125 -36.562 1 88.62 459 VAL B N 1
ATOM 7541 C CA . VAL B 1 459 ? 5.094 -32.938 -37.438 1 88.62 459 VAL B CA 1
ATOM 7542 C C . VAL B 1 459 ? 4.438 -31.781 -36.688 1 88.62 459 VAL B C 1
ATOM 7544 O O . VAL B 1 459 ? 4.945 -30.656 -36.688 1 88.62 459 VAL B O 1
ATOM 7547 N N . GLU B 1 460 ? 3.404 -32.094 -36 1 85.56 460 GLU B N 1
ATOM 7548 C CA . GLU B 1 460 ? 2.668 -31.062 -35.25 1 85.56 460 GLU B CA 1
ATOM 7549 C C . GLU B 1 460 ? 3.498 -30.516 -34.094 1 85.56 460 GLU B C 1
ATOM 7551 O O . GLU B 1 460 ? 3.424 -29.328 -33.781 1 85.56 460 GLU B O 1
ATOM 7556 N N . LYS B 1 461 ? 4.277 -31.328 -33.5 1 78 461 LYS B N 1
ATOM 7557 C CA . LYS B 1 461 ? 5.133 -30.906 -32.375 1 78 461 LYS B CA 1
ATOM 7558 C C . LYS B 1 461 ? 6.18 -29.906 -32.875 1 78 461 LYS B C 1
ATOM 7560 O O . LYS B 1 461 ? 6.668 -29.094 -32.062 1 78 461 LYS B O 1
ATOM 7565 N N . GLN B 1 462 ? 6.469 -29.938 -34.062 1 83.5 462 GLN B N 1
ATOM 7566 C CA . GLN B 1 462 ? 7.43 -29.016 -34.656 1 83.5 462 GLN B CA 1
ATOM 7567 C C . GLN B 1 462 ? 6.719 -27.875 -35.375 1 83.5 462 GLN B C 1
ATOM 7569 O O . GLN B 1 462 ? 7.305 -27.219 -36.25 1 83.5 462 GLN B O 1
ATOM 7574 N N . GLN B 1 463 ? 5.41 -27.734 -35.062 1 86 463 GLN B N 1
ATOM 7575 C CA . GLN B 1 463 ? 4.562 -26.688 -35.625 1 86 463 GLN B CA 1
ATOM 7576 C C . GLN B 1 463 ? 4.418 -26.812 -37.125 1 86 463 GLN B C 1
ATOM 7578 O O . GLN B 1 463 ? 4.375 -25.812 -37.844 1 86 463 GLN B O 1
ATOM 7583 N N . GLY B 1 464 ? 4.484 -28.078 -37.562 1 90.69 464 GLY B N 1
ATOM 7584 C CA . GLY B 1 464 ? 4.242 -28.359 -38.969 1 90.69 464 GLY B CA 1
ATOM 7585 C C . GLY B 1 464 ? 2.852 -28.906 -39.25 1 90.69 464 GLY B C 1
ATOM 7586 O O . GLY B 1 464 ? 2.033 -29.016 -38.344 1 90.69 464 GLY B O 1
ATOM 7587 N N . THR B 1 465 ? 2.58 -29.016 -40.594 1 93.88 465 THR B N 1
ATOM 7588 C CA . THR B 1 465 ? 1.309 -29.594 -41 1 93.88 465 THR B CA 1
ATOM 7589 C C . THR B 1 465 ? 1.539 -30.766 -41.969 1 93.88 465 THR B C 1
ATOM 7591 O O . THR B 1 465 ? 2.533 -30.797 -42.688 1 93.88 465 THR B O 1
ATOM 7594 N N . ILE B 1 466 ? 0.691 -31.781 -41.875 1 94.19 466 ILE B N 1
ATOM 7595 C CA . ILE B 1 466 ? 0.754 -32.938 -42.781 1 94.19 466 ILE B CA 1
ATOM 7596 C C . ILE B 1 466 ? -0.569 -33.062 -43.531 1 94.19 466 ILE B C 1
ATOM 7598 O O . ILE B 1 466 ? -1.643 -32.969 -42.938 1 94.19 466 ILE B O 1
ATOM 7602 N N . ASN B 1 467 ? -0.478 -33.156 -44.844 1 94.75 467 ASN B N 1
ATOM 7603 C CA . ASN B 1 467 ? -1.629 -33.344 -45.719 1 94.75 467 ASN B CA 1
ATOM 7604 C C . ASN B 1 467 ? -1.471 -34.625 -46.562 1 94.75 467 ASN B C 1
ATOM 7606 O O . ASN B 1 467 ? -0.349 -35.062 -46.844 1 94.75 467 ASN B O 1
ATOM 7610 N N . VAL B 1 468 ? -2.629 -35.219 -46.906 1 95.19 468 VAL B N 1
ATOM 7611 C CA . VAL B 1 468 ? -2.607 -36.438 -47.688 1 95.19 468 VAL B CA 1
ATOM 7612 C C . VAL B 1 468 ? -3.582 -36.312 -48.875 1 95.19 468 VAL B C 1
ATOM 7614 O O . VAL B 1 468 ? -4.672 -35.75 -48.719 1 95.19 468 VAL B O 1
ATOM 7617 N N . ASP B 1 469 ? -3.125 -36.531 -50.062 1 94.75 469 ASP B N 1
ATOM 7618 C CA . ASP B 1 469 ? -3.941 -36.688 -51.25 1 94.75 469 ASP B CA 1
ATOM 7619 C C . ASP B 1 469 ? -3.828 -38.094 -51.812 1 94.75 469 ASP B C 1
ATOM 7621 O O . ASP B 1 469 ? -2.73 -38.531 -52.156 1 94.75 469 ASP B O 1
ATOM 7625 N N . SER B 1 470 ? -4.973 -38.812 -51.812 1 93.5 470 SER B N 1
ATOM 7626 C CA . SER B 1 470 ? -4.926 -40.219 -52.281 1 93.5 470 SER B CA 1
ATOM 7627 C C . SER B 1 470 ? -6.215 -40.594 -53 1 93.5 470 SER B C 1
ATOM 7629 O O . SER B 1 470 ? -7.285 -40.062 -52.688 1 93.5 470 SER B O 1
ATOM 7631 N N . LYS B 1 471 ? -6.113 -41.344 -54.125 1 91.44 471 LYS B N 1
ATOM 7632 C CA . LYS B 1 471 ? -7.223 -41.938 -54.844 1 91.44 471 LYS B CA 1
ATOM 7633 C C . LYS B 1 471 ? -6.988 -43.438 -55.062 1 91.44 471 LYS B C 1
ATOM 7635 O O . LYS B 1 471 ? -5.859 -43.875 -55.312 1 91.44 471 LYS B O 1
ATOM 7640 N N . LEU B 1 472 ? -8.055 -44.156 -54.938 1 90.19 472 LEU B N 1
ATOM 7641 C CA . LEU B 1 472 ? -7.941 -45.594 -55.094 1 90.19 472 LEU B CA 1
ATOM 7642 C C . LEU B 1 472 ? -7.324 -45.969 -56.438 1 90.19 472 LEU B C 1
ATOM 7644 O O . LEU B 1 472 ? -7.727 -45.438 -57.469 1 90.19 472 LEU B O 1
ATOM 7648 N N . ASN B 1 473 ? -6.344 -46.781 -56.375 1 89.75 473 ASN B N 1
ATOM 7649 C CA . ASN B 1 473 ? -5.648 -47.344 -57.531 1 89.75 473 ASN B CA 1
ATOM 7650 C C . ASN B 1 473 ? -4.797 -46.312 -58.25 1 89.75 473 ASN B C 1
ATOM 7652 O O . ASN B 1 473 ? -4.363 -46.5 -59.375 1 89.75 473 ASN B O 1
ATOM 7656 N N . GLU B 1 474 ? -4.605 -45.156 -57.781 1 90.94 474 GLU B N 1
ATOM 7657 C CA . GLU B 1 474 ? -3.771 -44.125 -58.375 1 90.94 474 GLU B CA 1
ATOM 7658 C C . GLU B 1 474 ? -2.531 -43.844 -57.531 1 90.94 474 GLU B C 1
ATOM 7660 O O . GLU B 1 474 ? -1.518 -43.344 -58.031 1 90.94 474 GLU B O 1
ATOM 7665 N N . GLY B 1 475 ? -2.689 -44.125 -56.281 1 93.5 475 GLY B N 1
ATOM 7666 C CA . GLY B 1 475 ? -1.553 -43.875 -55.406 1 93.5 475 GLY B CA 1
ATOM 7667 C C . GLY B 1 475 ? -1.848 -42.875 -54.312 1 93.5 475 GLY B C 1
ATOM 7668 O O . GLY B 1 475 ? -3 -42.5 -54.094 1 93.5 475 GLY B O 1
ATOM 7669 N N . THR B 1 476 ? -0.887 -42.562 -53.5 1 95.69 476 THR B N 1
ATOM 7670 C CA . THR B 1 476 ? -1.024 -41.688 -52.344 1 95.69 476 THR B CA 1
ATOM 7671 C C . THR B 1 476 ? 0.105 -40.656 -52.312 1 95.69 476 THR B C 1
ATOM 7673 O O . THR B 1 476 ? 1.257 -40.969 -52.594 1 95.69 476 THR B O 1
ATOM 7676 N N . ILE B 1 477 ? -0.239 -39.406 -52 1 96.75 477 ILE B N 1
ATOM 7677 C CA . ILE B 1 477 ? 0.738 -38.344 -51.844 1 96.75 477 ILE B CA 1
ATOM 7678 C C . ILE B 1 477 ? 0.642 -37.719 -50.469 1 96.75 477 ILE B C 1
ATOM 7680 O O . ILE B 1 477 ? -0.4 -37.188 -50.094 1 96.75 477 ILE B O 1
ATOM 7684 N N . PHE B 1 478 ? 1.7 -37.812 -49.719 1 96.94 478 PHE B N 1
ATOM 7685 C CA . PHE B 1 478 ? 1.811 -37.125 -48.438 1 96.94 478 PHE B CA 1
ATOM 7686 C C . PHE B 1 478 ? 2.637 -35.844 -48.562 1 96.94 478 PHE B C 1
ATOM 7688 O O . PHE B 1 478 ? 3.709 -35.875 -49.156 1 96.94 478 PHE B O 1
ATOM 7695 N N . SER B 1 479 ? 2.127 -34.781 -48 1 96.62 479 SER B N 1
ATOM 7696 C CA . SER B 1 479 ? 2.826 -33.5 -48.031 1 96.62 479 SER B CA 1
ATOM 7697 C C . SER B 1 479 ? 3.002 -32.938 -46.625 1 96.62 479 SER B C 1
ATOM 7699 O O . SER B 1 479 ? 2.021 -32.719 -45.906 1 96.62 479 SER B O 1
ATOM 7701 N N . ILE B 1 480 ? 4.234 -32.688 -46.25 1 95.88 480 ILE B N 1
ATOM 7702 C CA . ILE B 1 480 ? 4.551 -32.094 -44.969 1 95.88 480 ILE B CA 1
ATOM 7703 C C . ILE B 1 480 ? 5.129 -30.703 -45.156 1 95.88 480 ILE B C 1
ATOM 7705 O O . ILE B 1 480 ? 5.977 -30.484 -46.031 1 95.88 480 ILE B O 1
ATOM 7709 N N . GLU B 1 481 ? 4.613 -29.844 -44.312 1 94.75 481 GLU B N 1
ATOM 7710 C CA . GLU B 1 481 ? 5.102 -28.469 -44.375 1 94.75 481 GLU B CA 1
ATOM 7711 C C . GLU B 1 481 ? 5.605 -28 -43 1 94.75 481 GLU B C 1
ATOM 7713 O O . GLU B 1 481 ? 4.957 -28.234 -42 1 94.75 481 GLU B O 1
ATOM 7718 N N . PHE B 1 482 ? 6.77 -27.406 -43 1 92.25 482 PHE B N 1
ATOM 7719 C CA . PHE B 1 482 ? 7.32 -26.766 -41.812 1 92.25 482 PHE B CA 1
ATOM 7720 C C . PHE B 1 482 ? 7.594 -25.281 -42.062 1 92.25 482 PHE B C 1
ATOM 7722 O O . PHE B 1 482 ? 8.047 -24.922 -43.156 1 92.25 482 PHE B O 1
ATOM 7729 N N . SER B 1 483 ? 7.262 -24.5 -41.031 1 87.38 483 SER B N 1
ATOM 7730 C CA . SER B 1 483 ? 7.629 -23.094 -41.125 1 87.38 483 SER B CA 1
ATOM 7731 C C . SER B 1 483 ? 9.062 -22.859 -40.656 1 87.38 483 SER B C 1
ATOM 7733 O O . SER B 1 483 ? 9.508 -23.453 -39.688 1 87.38 483 SER B O 1
ATOM 7735 N N . ILE B 1 484 ? 9.836 -22.203 -41.406 1 77.75 484 ILE B N 1
ATOM 7736 C CA . ILE B 1 484 ? 11.219 -21.891 -41.094 1 77.75 484 ILE B CA 1
ATOM 7737 C C . ILE B 1 484 ? 11.32 -20.438 -40.594 1 77.75 484 ILE B C 1
ATOM 7739 O O . ILE B 1 484 ? 10.609 -19.562 -41.125 1 77.75 484 ILE B O 1
#

pLDDT: mean 83.66, std 14.1, range [37.94, 97.5]

=== Feature glossary ===
The record interleaves many kinds of information about one protein. Here is each kind framed as the question it answers.

Q: What does the local fold look like, residue by residue?
A: The Foldseek 3Di string encodes local tertiary geometry as a 20-letter alphabet — one character per residue — derived from the relative positions of nearby Cα atoms. Unlike the amino-acid sequence, 3Di is a direct function of the 3D structure, so two proteins with the same fold have similar 3Di strings even at low sequence identity.

Q: Which residues are in helices, strands, or loops?
A: The SS8 string is DSSP's per-residue secondary-structure call. α-helix (H) means an i→i+4 H-bond ladder; β-strand (E) means the residue participates in a β-sheet; 3₁₀ (G) and π (I) are tighter and wider helices; T/S are turns/bends; '-' is loop.

Q: How big and how compact is the whole molecule?
A: Radius of gyration (Rg) is the root-mean-square distance of Cα atoms from their centroid — a single number for overall size and compactness. A globular domain of N residues has Rg ≈ 2.2·N^0.38 Å; an extended or disordered chain has a much larger Rg. The Cα contact count is the number of residue pairs whose Cα atoms are within 8 Å and are more than four positions apart in sequence — a standard proxy for tertiary packing density. The bounding box is the smallest axis-aligned box enclosing all Cα atoms.

Q: Where is each backbone atom in 3D?
A: Structure coordinates are given as an mmCIF _atom_site loop: one row per atom with element, residue name, chain id, sequence number, and x/y/z position in Å. Only the four main-chain atoms per residue are included here; side chains are omitted to keep the record compact.

Q: What is the amino-acid chain?
A: Primary structure: the covalent order of the twenty standard amino acids along the backbone. Two proteins with the same sequence will (almost always) fold to the same structure; two with 30% identity often share a fold but not the details.

Q: What if only a Cα trace is available?
A: Three-state secondary structure (P-SEA) collapses the eight DSSP classes into helix (a), strand (b), and coil (c). P-SEA assigns these from Cα geometry alone — distances and angles — without requiring backbone oxygens, so it works on any Cα trace.

Q: What family and function is it annotated with?
A: Database cross-references. InterPro integrates a dozen domain/family signature databases into unified entries with residue-range hits. GO terms attach function/process/location labels with evidence codes. CATH codes position the fold in a four-level structural taxonomy. Organism is the NCBI-taxonomy species name.

Q: How confident is the AlphaFold model at each residue?
A: pLDDT is the predicted lDDT-Cα score: AlphaFold's confidence that the local environment of each residue (all inter-atomic distances within 15 Å) is correctly placed. It is a per-residue number between 0 and 100, with higher meaning more reliable.

Q: How mobile is each atom in the crystal?
A: B-factor (Debye–Waller factor) reflects atomic displacement in the crystal lattice. It is an experimental observable (units Å²), not a prediction; low values mean the atom is pinned down, high values mean it moves or is heterogeneous across the crystal.

Q: Which residues are buried vs exposed?
A: SASA measures how much of the protein is reachable by solvent. It is computed by rolling a water-sized probe over the atomic surface and summing the exposed area (Å²). Per-residue SASA distinguishes core (buried, low SASA) from surface (exposed, high SASA) residues; total SASA is a whole-molecule size measure.

Q: What do the diagnostic plots show?
A: Plot images: a contact map (which residues are close in 3D, as an N×N binary image), a Ramachandran scatter (backbone torsion angles, revealing secondary-structure composition at a glance), and — for AlphaFold structures — a PAE heatmap (pairwise prediction confidence).

Q: What known structures does this most resemble?
A: The Foldseek neighbor list gives the closest experimentally determined structures in the PDB, ranked by structural alignment. TM-score near 1 means near-identical fold; near 0.3 means only rough topology match. This is how one finds what a novel AlphaFold prediction most resembles in the solved-structure universe.

Q: Are the domains correctly placed relative to each other?
A: Predicted aligned error is AlphaFold's pairwise confidence. Unlike pLDDT (per-residue), PAE is per-residue-pair and captures whether two parts of the structure are correctly placed relative to each other. Units are ångströms of expected positional error.

Q: What do the rendered images show?
A: Structure images are PyMOL renders from six orthogonal camera directions. Cartoon representation draws helices as coils and strands as arrows; sticks shows the backbone as bonds; surface shows the solvent-excluded envelope. Rainbow coloring maps sequence position to hue (blue→red, N→C); chain coloring assigns a distinct color per polypeptide.

Q: What are the backbone torsion angles?
A: φ (phi) and ψ (psi) are the two rotatable backbone dihedrals per residue: φ is the C(i-1)–N–Cα–C torsion, ψ is the N–Cα–C–N(i+1) torsion, both in degrees on (−180°, 180°]. α-helical residues cluster near (−60°, −45°); β-strand residues near (−120°, +130°). A Ramachandran plot is simply a scatter of (φ, ψ) for every residue.